Protein AF-A0AAN8TZ05-F1 (afdb_monomer)

InterPro domains:
  IPR000863 Sulfotransferase domain [PF00685] (558-808)
  IPR002495 Glycosyl transferase, family 8 [PF01501] (234-509)
  IPR027417 P-loop containing nucleoside triphosphate hydrolase [G3DSA:3.40.50.300] (530-812)
  IPR027417 P-loop containing nucleoside triphosphate hydrolase [SSF52540] (549-808)
  IPR029044 Nucleotide-diphospho-sugar transferases [G3DSA:3.90.550.10] (232-525)
  IPR029044 Nucleotide-diphospho-sugar transferases [SSF53448] (231-517)
  IPR029993 Plant galacturonosyltransferase GAUT [PTHR32116] (67-515)

Mean predicted aligned error: 19.18 Å

Radius of gyration: 34.7 Å; Cα contacts (8 Å, |Δi|>4): 1071; chains: 1; bounding box: 75×92×113 Å

Nearest PDB structures (foldseek):
  5mex-assembly1_A  TM=9.065E-01  e=2.320E-21  Arabidopsis thaliana
  8k9y-assembly2_B  TM=9.299E-01  e=1.042E-20  Arabidopsis thaliana
  4ifb-assembly2_A  TM=8.530E-01  e=5.461E-12  Homo sapiens
  6u4b-assembly1_A  TM=7.190E-01  e=4.127E-10  Klebsiella pneumoniae
  4cjb-assembly4_D  TM=6.394E-01  e=2.449E-04  Bacteroides ovatus

Secondary structure (DSSP, 8-state):
-----------------HHHHHHHHHHHHHHHHHHHHHHHHTT------------------------HHHHTT-TT-HHHHHHHHHHHHHHHHHHHHHTT-HHHHHHHHHHHHHHHHHHHHHHHHTSPPPHHHHHHHHHHHHHHHHHHHTT---HHHHHHHHHHHHHHHHHHHHHHHHHHHHHHHHHHHPPPHHHHHHHHHHHHHHHH-HHHHHHHHHHHT-GGGG-TTSEEEEEE-S-HHHHHHHHHHHHHH-S-GGGEEEEEEE-HHHHHHHHHHHHHS--TT-EEEEEEGGG-TT-STTT-HHHHHHHSHHHHHHHH-----TT--GGG--GGGG-HHHHGGG-HHHH-TT-SEEEEE-TTEEE-S--GGGGG---TT-SEEEEB-TTTTS--HHHHS-TTSHHHHTTS-TTPPPB-SSEEEEEHHHHHHHTHHHHHHHHHHHTTTS-S-SS-SHHHHHHHSTT-EEEEPGGGEE--TBT-S---HHHHHH-SEEE--BS--TTSSS---HHHHHHHHHHHHHHTTT-HHHHHHHHHHHHHHHHHHHTT--PPTT-EEEEE-TTSSHHHHHHHHHHHHHTTT--TTS-GGGTS-HHHHS-BHHHHHHH-TT----SSSEEEE-S-GGGS---TT-EEEEEE--HHHHHHHHHHHHHHHS-TTSPPPPHHHHHHHHHTT-STT--HHHHHHHHHHHHHH-TTTEEEEEHHHHHH-HHHHHHHHHHHTT-PPPHHHHHTTHHHHHHHHTSHHHHHHSHHHHT-EEE-SSSSEEEGGGG-S---SSGGGGTS-HHHHHHHHHHHHHHHSS-TTTS---S---STTHHHHHHHHHHHHTT--

pLDDT: mean 77.16, std 20.16, range [23.38, 98.62]

Foldseek 3Di:
DDDDDDDDDDDDDPDDPVVVVVVVVVVVVVVVVVVVVVVVVVPPPDDDDDDDDDDDDDDDDDDDQDFLVVLLVDPPALLVLLVVLLLLLVLLLVLCVVVVVVVLNVQSVVLSVLSVVQSVVCNQVSGTQDCVSRVVSNVSSVVSSVVSVVVPGDPVSSVVSVVVSVVVVVVVVLVVVLVVLVVLLVLLPDDDPVVVVLLVVLLVCLVPPVVLVVVLVVLVPDPLQQDQQAAAEEEQDLDLLLQLQALLLQLVAAPCQLRYEYEYEYAPSSQSSNSSQVSVDDSVNHHYHYHHPVVPPCPDVVNAVLNVLLPDPVNCCVQPPPDDDPPDRSNQNRCVLSDVSQVCVLCVCVVRVSHFKHKYAYSQKGFNHHPVVVSVDDLVLFFKEFAFDPVDPDHFLLVFWDCVDPVDVVPDDSRHTFTDPGIMMGGSVSCVVLVLSVQLRVVSVVCSVVRTGPTDPRNSVCRSRPPRYRHDDLQAEAECLLPDLPPDPVSVNSHRMYGNPHSNGLSGPPDHHLVVLSSCLSNLLRVLVPFPLRNLLRNLLSLLLSLCVVLVPDADALAEEEEEAPPLCVQLVLLLVLCLVCVVPDDLVGDVLLVAGSCVVADEQSLQCSVVSPCSYDPDSHHYYHAFLSSDRDHPRYAYEYEGEQVLSSLVLVLLLCQVVDDPPGDRQDSVNSLVCQLSQNDRNTVPLSSLVRLVVVCLSPVLRGHYHYLVVCVVDVLVVSQVVCVSSVRHDDPVCVVVCVSVSSCVCSDLVNSLPRPCQVANWDQDRSDRIDRNNSSRDPSDGPCSVVPDDPVSVVSSVVSNCVSVVDDPVPDDPDSPDPPPVVVVVVVVVVVVVVVPD

Structure (mmCIF, N/CA/C/O backbone):
data_AF-A0AAN8TZ05-F1
#
_entry.id   AF-A0AAN8TZ05-F1
#
loop_
_atom_site.group_PDB
_atom_site.id
_atom_site.type_symbol
_atom_site.label_atom_id
_atom_site.label_alt_id
_atom_site.label_comp_id
_atom_site.label_asym_id
_atom_site.label_entity_id
_atom_site.label_seq_id
_atom_site.pdbx_PDB_ins_code
_atom_site.Cartn_x
_atom_site.Cartn_y
_atom_site.Cartn_z
_atom_site.occupancy
_atom_site.B_iso_or_equiv
_atom_site.auth_seq_id
_atom_site.auth_comp_id
_atom_site.auth_asym_id
_atom_site.auth_atom_id
_atom_site.pdbx_PDB_model_num
ATOM 1 N N . MET A 1 1 ? 11.672 25.807 -67.836 1.00 31.64 1 MET A N 1
ATOM 2 C CA . MET A 1 1 ? 11.511 26.699 -69.010 1.00 31.64 1 MET A CA 1
ATOM 3 C C . MET A 1 1 ? 10.319 27.627 -68.791 1.00 31.64 1 MET A C 1
ATOM 5 O O . MET A 1 1 ? 9.314 27.183 -68.258 1.00 31.64 1 MET A O 1
ATOM 9 N N . ARG A 1 2 ? 10.462 28.908 -69.168 1.00 42.66 2 ARG A N 1
ATOM 10 C CA . ARG A 1 2 ? 9.422 29.961 -69.181 1.00 42.66 2 ARG A CA 1
ATOM 11 C C . ARG A 1 2 ? 8.162 29.544 -69.964 1.00 42.66 2 ARG A C 1
ATOM 13 O O . ARG A 1 2 ? 8.332 28.963 -71.031 1.00 42.66 2 ARG A O 1
ATOM 20 N N . ARG A 1 3 ? 6.973 30.024 -69.551 1.00 34.16 3 ARG A N 1
ATOM 21 C CA . ARG A 1 3 ? 6.063 30.919 -70.329 1.00 34.16 3 ARG A CA 1
ATOM 22 C C . ARG A 1 3 ? 4.687 31.117 -69.646 1.00 34.16 3 ARG A C 1
ATOM 24 O O . ARG A 1 3 ? 4.072 30.159 -69.203 1.00 34.16 3 ARG A O 1
ATOM 31 N N . ARG A 1 4 ? 4.219 32.378 -69.601 1.00 37.62 4 ARG A N 1
ATOM 32 C CA . ARG A 1 4 ? 2.791 32.802 -69.518 1.00 37.62 4 ARG A CA 1
ATOM 33 C C . ARG A 1 4 ? 2.147 32.608 -70.925 1.00 37.62 4 ARG A C 1
ATOM 35 O O . ARG A 1 4 ? 2.922 32.486 -71.868 1.00 37.62 4 ARG A O 1
ATOM 42 N N . ALA A 1 5 ? 0.839 32.608 -71.219 1.00 33.88 5 ALA A N 1
ATOM 43 C CA . ALA A 1 5 ? -0.391 33.068 -70.562 1.00 33.88 5 ALA A CA 1
ATOM 44 C C . ALA A 1 5 ? -1.654 32.387 -71.175 1.00 33.88 5 ALA A C 1
ATOM 46 O O . ALA A 1 5 ? -1.565 31.810 -72.253 1.00 33.88 5 ALA A O 1
ATOM 47 N N . ALA A 1 6 ? -2.778 32.537 -70.457 1.00 42.22 6 ALA A N 1
ATOM 48 C CA . ALA A 1 6 ? -4.209 32.650 -70.819 1.00 42.22 6 ALA A CA 1
ATOM 49 C C . ALA A 1 6 ? -4.778 32.051 -72.128 1.00 42.22 6 ALA A C 1
ATOM 51 O O . ALA A 1 6 ? -4.432 32.485 -73.218 1.00 42.22 6 ALA A O 1
ATOM 52 N N . ASP A 1 7 ? -5.764 31.150 -72.001 1.00 34.88 7 ASP A N 1
ATOM 53 C CA . ASP A 1 7 ? -7.202 31.441 -72.212 1.00 34.88 7 ASP A CA 1
ATOM 54 C C . ASP A 1 7 ? -8.031 30.140 -72.205 1.00 34.88 7 ASP A C 1
ATOM 56 O O . ASP A 1 7 ? -7.604 29.154 -72.791 1.00 34.88 7 ASP A O 1
ATOM 60 N N . TYR A 1 8 ? -9.196 30.128 -71.532 1.00 34.41 8 TYR A N 1
ATOM 61 C CA . TYR A 1 8 ? -10.500 29.643 -72.041 1.00 34.41 8 TYR A CA 1
ATOM 62 C C . TYR A 1 8 ? -11.571 29.484 -70.928 1.00 34.41 8 TYR A C 1
ATOM 64 O O . TYR A 1 8 ? -11.424 28.695 -70.001 1.00 34.41 8 TYR A O 1
ATOM 72 N N . ARG A 1 9 ? -12.721 30.144 -71.173 1.00 34.50 9 ARG A N 1
ATOM 73 C CA . ARG A 1 9 ? -14.110 29.906 -70.685 1.00 34.50 9 ARG A CA 1
ATOM 74 C C . ARG A 1 9 ? -14.595 30.546 -69.365 1.00 34.50 9 ARG A C 1
ATOM 76 O O . ARG A 1 9 ? -14.472 29.984 -68.291 1.00 34.50 9 ARG A O 1
ATOM 83 N N . ARG A 1 10 ? -15.279 31.689 -69.559 1.00 33.22 10 ARG A N 1
ATOM 84 C CA . ARG A 1 10 ? -16.636 32.130 -69.124 1.00 33.22 10 ARG A CA 1
ATOM 85 C C . ARG A 1 10 ? -17.240 31.686 -67.762 1.00 33.22 10 ARG A C 1
ATOM 87 O O . ARG A 1 10 ? -17.072 30.557 -67.325 1.00 33.22 10 ARG A O 1
ATOM 94 N N . PRO A 1 11 ? -18.054 32.566 -67.134 1.00 39.22 11 PRO A N 1
ATOM 95 C CA . PRO A 1 11 ? -18.350 32.550 -65.704 1.00 39.22 11 PRO A CA 1
ATOM 96 C C . PRO A 1 11 ? -19.543 31.653 -65.354 1.00 39.22 11 PRO A C 1
ATOM 98 O O . PRO A 1 11 ? -20.625 31.796 -65.923 1.00 39.22 11 PRO A O 1
ATOM 101 N N . VAL A 1 12 ? -19.392 30.787 -64.349 1.00 35.47 12 VAL A N 1
ATOM 102 C CA . VAL A 1 12 ? -20.530 30.103 -63.717 1.00 35.47 12 VAL A CA 1
ATOM 103 C C . VAL A 1 12 ? -20.820 30.773 -62.383 1.00 35.47 12 VAL A C 1
ATOM 105 O O . VAL A 1 12 ? -20.156 30.560 -61.372 1.00 35.47 12 VAL A O 1
ATOM 108 N N . ARG A 1 13 ? -21.859 31.601 -62.405 1.00 46.81 13 ARG A N 1
ATOM 109 C CA . ARG A 1 13 ? -22.532 32.178 -61.245 1.00 46.81 13 ARG A CA 1
ATOM 110 C C . ARG A 1 13 ? -23.122 31.031 -60.410 1.00 46.81 13 ARG A C 1
ATOM 112 O O . ARG A 1 13 ? -24.222 30.570 -60.701 1.00 46.81 13 ARG A O 1
ATOM 119 N N . ARG A 1 14 ? -22.419 30.535 -59.386 1.00 45.62 14 ARG A N 1
ATOM 120 C CA . ARG A 1 14 ? -23.025 29.615 -58.408 1.00 45.62 14 ARG A CA 1
ATOM 121 C C . ARG A 1 14 ? -23.833 30.429 -57.401 1.00 45.62 14 ARG A C 1
ATOM 123 O O . ARG A 1 14 ? -23.306 30.928 -56.414 1.00 45.62 14 ARG A O 1
ATOM 130 N N . ARG A 1 15 ? -25.129 30.575 -57.694 1.00 49.38 15 ARG A N 1
ATOM 131 C CA . ARG A 1 15 ? -26.162 30.879 -56.695 1.00 49.38 15 ARG A CA 1
ATOM 132 C C . ARG A 1 15 ? -26.029 29.846 -55.573 1.00 49.38 15 ARG A C 1
ATOM 134 O O . ARG A 1 15 ? -26.283 28.667 -55.808 1.00 49.38 15 ARG A O 1
ATOM 141 N N . LEU A 1 16 ? -25.617 30.278 -54.383 1.00 51.56 16 LEU A N 1
ATOM 142 C CA . LEU A 1 16 ? -25.815 29.497 -53.164 1.00 51.56 16 LEU A CA 1
ATOM 143 C C . LEU A 1 16 ? -27.318 29.228 -53.037 1.00 51.56 16 LEU A C 1
ATOM 145 O O . LEU A 1 16 ? -28.124 30.158 -53.093 1.00 51.56 16 LEU A O 1
ATOM 149 N N . SER A 1 17 ? -27.676 27.946 -52.968 1.00 57.03 17 SER A N 1
ATOM 150 C CA . SER A 1 17 ? -29.055 27.477 -52.836 1.00 57.03 17 SER A CA 1
ATOM 151 C C . SER A 1 17 ? -29.717 28.151 -51.634 1.00 57.03 17 SER A C 1
ATOM 153 O O . SER A 1 17 ? -29.101 28.235 -50.571 1.00 57.03 17 SER A O 1
ATOM 155 N N . CYS A 1 18 ? -30.960 28.619 -51.788 1.00 57.53 18 CYS A N 1
ATOM 156 C CA . CYS A 1 18 ? -31.731 29.277 -50.727 1.00 57.53 18 CYS A CA 1
ATOM 157 C C . CYS A 1 18 ? -31.752 28.469 -49.419 1.00 57.53 18 CYS A C 1
ATOM 159 O O . CYS A 1 18 ? -31.778 29.061 -48.349 1.00 57.53 18 CYS A O 1
ATOM 161 N N . TRP A 1 19 ? -31.627 27.142 -49.495 1.00 60.59 19 TRP A N 1
ATOM 162 C CA . TRP A 1 19 ? -31.527 26.260 -48.331 1.00 60.59 19 TRP A CA 1
ATOM 163 C C . TRP A 1 19 ? -30.309 26.518 -47.436 1.00 60.59 19 TRP A C 1
ATOM 165 O O . TRP A 1 19 ? -30.412 26.374 -46.224 1.00 60.59 19 TRP A O 1
ATOM 175 N N . ILE A 1 20 ? -29.170 26.935 -47.998 1.00 70.00 20 ILE A N 1
ATOM 176 C CA . ILE A 1 20 ? -27.960 27.243 -47.217 1.00 70.00 20 ILE A CA 1
ATOM 177 C C . ILE A 1 20 ? -28.150 28.556 -46.448 1.00 70.00 20 ILE A C 1
ATOM 179 O O . ILE A 1 20 ? -27.750 28.658 -45.291 1.00 70.00 20 ILE A O 1
ATOM 183 N N . TRP A 1 21 ? -28.832 29.531 -47.056 1.00 67.94 21 TRP A N 1
ATOM 184 C CA . TRP A 1 21 ? -29.232 30.762 -46.372 1.00 67.94 21 TRP A CA 1
ATOM 185 C C . TRP A 1 21 ? -30.310 30.510 -45.316 1.00 67.94 21 TRP A C 1
ATOM 187 O O . TRP A 1 21 ? -30.248 31.104 -44.245 1.00 67.94 21 TRP A O 1
ATOM 197 N N . SER A 1 22 ? -31.244 29.587 -45.562 1.00 69.62 22 SER A N 1
ATOM 198 C CA . SER A 1 22 ? -32.213 29.152 -44.551 1.00 69.62 22 SER A CA 1
ATOM 199 C C . SER A 1 22 ? -31.534 28.455 -43.370 1.00 69.62 22 SER A C 1
ATOM 201 O O . SER A 1 22 ? -31.873 28.747 -42.231 1.00 69.62 22 SER A O 1
ATOM 203 N N . LEU A 1 23 ? -30.538 27.597 -43.613 1.00 74.06 23 LEU A N 1
ATOM 204 C CA . LEU A 1 23 ? -29.766 26.931 -42.558 1.00 74.06 23 LEU A CA 1
ATOM 205 C C . LEU A 1 23 ? -28.960 27.925 -41.718 1.00 74.06 23 LEU A C 1
ATOM 207 O O . LEU A 1 23 ? -29.026 27.876 -40.494 1.00 74.06 23 LEU A O 1
ATOM 211 N N . LEU A 1 24 ? -28.256 28.864 -42.358 1.00 74.12 24 LEU A N 1
ATOM 212 C CA . LEU A 1 24 ? -27.539 29.931 -41.651 1.00 74.12 24 LEU A CA 1
ATOM 213 C C . LEU A 1 24 ? -28.496 30.831 -40.858 1.00 74.12 24 LEU A C 1
ATOM 215 O O . LEU A 1 24 ? -28.198 31.184 -39.721 1.00 74.12 24 LEU A O 1
ATOM 219 N N . GLY A 1 25 ? -29.672 31.134 -41.416 1.00 78.44 25 GLY A N 1
ATOM 220 C CA . GLY A 1 25 ? -30.727 31.865 -40.717 1.00 78.44 25 GLY A CA 1
ATOM 221 C C . GLY A 1 25 ? -31.237 31.124 -39.480 1.00 78.44 25 GLY A C 1
ATOM 222 O O . GLY A 1 25 ? -31.348 31.727 -38.418 1.00 78.44 25 GLY A O 1
ATOM 223 N N . ILE A 1 26 ? -31.479 29.813 -39.579 1.00 80.19 26 ILE A N 1
ATOM 224 C CA . ILE A 1 26 ? -31.915 28.987 -38.442 1.00 80.19 26 ILE A CA 1
ATOM 225 C C . ILE A 1 26 ? -30.834 28.945 -37.358 1.00 80.19 26 ILE A C 1
ATOM 227 O O . ILE A 1 26 ? -31.154 29.142 -36.190 1.00 80.19 26 ILE A O 1
ATOM 231 N N . PHE A 1 27 ? -29.560 28.761 -37.719 1.00 79.19 27 PHE A N 1
ATOM 232 C CA . PHE A 1 27 ? -28.466 28.769 -36.741 1.00 79.19 27 PHE A CA 1
ATOM 233 C C . PHE A 1 27 ? -28.314 30.124 -36.041 1.00 79.19 27 PHE A C 1
ATOM 235 O O . PHE A 1 27 ? -28.113 30.156 -34.828 1.00 79.19 27 PHE A O 1
ATOM 242 N N . SER A 1 28 ? -28.476 31.239 -36.760 1.00 75.88 28 SER A N 1
ATOM 243 C CA . SER A 1 28 ? -28.490 32.569 -36.139 1.00 75.88 28 SER A CA 1
ATOM 244 C C . SER A 1 28 ? -29.697 32.781 -35.226 1.00 75.88 28 SER A C 1
ATOM 246 O O . SER A 1 28 ? -29.536 33.369 -34.161 1.00 75.88 28 SER A O 1
ATOM 248 N N . ILE A 1 29 ? -30.883 32.283 -35.590 1.00 82.56 29 ILE A N 1
ATOM 249 C CA . ILE A 1 29 ? -32.081 32.390 -34.746 1.00 82.56 29 ILE A CA 1
ATOM 250 C C . ILE A 1 29 ? -31.927 31.539 -33.484 1.00 82.56 29 ILE A C 1
ATOM 252 O O . ILE A 1 29 ? -32.200 32.029 -32.397 1.00 82.56 29 ILE A O 1
ATOM 256 N N . VAL A 1 30 ? -31.438 30.301 -33.594 1.00 82.75 30 VAL A N 1
ATOM 257 C CA . VAL A 1 30 ? -31.199 29.430 -32.429 1.00 82.75 30 VAL A CA 1
ATOM 258 C C . VAL A 1 30 ? -30.122 30.022 -31.519 1.00 82.75 30 VAL A C 1
ATOM 260 O O . VAL A 1 30 ? -30.306 30.049 -30.306 1.00 82.75 30 VAL A O 1
ATOM 263 N N . GLY A 1 31 ? -29.040 30.563 -32.088 1.00 81.81 31 GLY A N 1
ATOM 264 C CA . GLY A 1 31 ? -28.016 31.273 -31.322 1.00 81.81 31 GLY A CA 1
ATOM 265 C C . GLY A 1 31 ? -28.569 32.505 -30.604 1.00 81.81 31 GLY A C 1
ATOM 266 O O . GLY A 1 31 ? -28.251 32.726 -29.440 1.00 81.81 31 GLY A O 1
ATOM 267 N N . PHE A 1 32 ? -29.451 33.267 -31.257 1.00 79.25 32 PHE A N 1
ATOM 268 C CA . PHE A 1 32 ? -30.102 34.426 -30.648 1.00 79.25 32 PHE A CA 1
ATOM 269 C C . PHE A 1 32 ? -31.108 34.026 -29.563 1.00 79.25 32 PHE A C 1
ATOM 271 O O . PHE A 1 32 ? -31.142 34.656 -28.516 1.00 79.25 32 PHE A O 1
ATOM 278 N N . VAL A 1 33 ? -31.877 32.951 -29.755 1.00 80.62 33 VAL A N 1
ATOM 279 C CA . VAL A 1 33 ? -32.790 32.425 -28.727 1.00 80.62 33 VAL A CA 1
ATOM 280 C C . VAL A 1 33 ? -32.008 31.922 -27.517 1.00 80.62 33 VAL A C 1
ATOM 282 O O . VAL A 1 33 ? -32.386 32.235 -26.397 1.00 80.62 33 VAL A O 1
ATOM 285 N N . LEU A 1 34 ? -30.893 31.213 -27.713 1.00 71.38 34 LEU A N 1
ATOM 286 C CA . LEU A 1 34 ? -30.032 30.779 -26.609 1.00 71.38 34 LEU A CA 1
ATOM 287 C C . LEU A 1 34 ? -29.387 31.964 -25.887 1.00 71.38 34 LEU A C 1
ATOM 289 O O . LEU A 1 34 ? -29.333 31.967 -24.662 1.00 71.38 34 LEU A O 1
ATOM 293 N N . PHE A 1 35 ? -28.959 32.989 -26.626 1.00 73.94 35 PHE A N 1
ATOM 294 C CA . PHE A 1 35 ? -28.438 34.223 -26.043 1.00 73.94 35 PHE A CA 1
ATOM 295 C C . PHE A 1 35 ? -29.509 34.962 -25.232 1.00 73.94 35 PHE A C 1
ATOM 297 O O . PHE A 1 35 ? -29.242 35.365 -24.108 1.00 73.94 35 PHE A O 1
ATOM 304 N N . VAL A 1 36 ? -30.733 35.083 -25.754 1.00 72.69 36 VAL A N 1
ATOM 305 C CA . VAL A 1 36 ? -31.856 35.730 -25.062 1.00 72.69 36 VAL A CA 1
ATOM 306 C C . VAL A 1 36 ? -32.304 34.921 -23.846 1.00 72.69 36 VAL A C 1
ATOM 308 O O . VAL A 1 36 ? -32.552 35.521 -22.813 1.00 72.69 36 VAL A O 1
ATOM 311 N N . VAL A 1 37 ? -32.360 33.587 -23.917 1.00 69.25 37 VAL A N 1
ATOM 312 C CA . VAL A 1 37 ? -32.698 32.729 -22.764 1.00 69.25 37 VAL A CA 1
ATOM 313 C C . VAL A 1 37 ? -31.622 32.812 -21.685 1.00 69.25 37 VAL A C 1
ATOM 315 O O . VAL A 1 37 ? -31.957 32.888 -20.508 1.00 69.25 37 VAL A O 1
ATOM 318 N N . HIS A 1 38 ? -30.344 32.859 -22.068 1.00 55.91 38 HIS A N 1
ATOM 319 C CA . HIS A 1 38 ? -29.251 33.033 -21.114 1.00 55.91 38 HIS A CA 1
ATOM 320 C C . HIS A 1 38 ? -29.306 34.417 -20.450 1.00 55.91 38 HIS A C 1
ATOM 322 O O . HIS A 1 38 ? -29.235 34.510 -19.232 1.00 55.91 38 HIS A O 1
ATOM 328 N N . HIS A 1 39 ? -29.559 35.478 -21.223 1.00 50.44 39 HIS A N 1
ATOM 329 C CA . HIS A 1 39 ? -29.658 36.837 -20.685 1.00 50.44 39 HIS A CA 1
ATOM 330 C C . HIS A 1 39 ? -30.964 37.132 -19.930 1.00 50.44 39 HIS A C 1
ATOM 332 O O . HIS A 1 39 ? -30.978 38.033 -19.095 1.00 50.44 39 HIS A O 1
ATOM 338 N N . HIS A 1 40 ? -32.053 36.401 -20.200 1.00 45.44 40 HIS A N 1
ATOM 339 C CA . HIS A 1 40 ? -33.299 36.501 -19.431 1.00 45.44 40 HIS A CA 1
ATOM 340 C C . HIS A 1 40 ? -33.264 35.707 -18.121 1.00 45.44 40 HIS A C 1
ATOM 342 O O . HIS A 1 40 ? -34.098 35.977 -17.263 1.00 45.44 40 HIS A O 1
ATOM 348 N N . HIS A 1 41 ? -32.325 34.770 -17.943 1.00 43.91 41 HIS A N 1
ATOM 349 C CA . HIS A 1 41 ? -32.127 34.086 -16.660 1.00 43.91 41 HIS A CA 1
ATOM 350 C C . HIS A 1 41 ? -31.289 34.903 -15.664 1.00 43.91 41 HIS A C 1
ATOM 352 O O . HIS A 1 41 ? -31.472 34.740 -14.466 1.00 43.91 41 HIS A O 1
ATOM 358 N N . ASP A 1 42 ? -30.458 35.835 -16.140 1.00 41.12 42 ASP A N 1
ATOM 359 C CA . ASP A 1 42 ? -29.617 36.699 -15.291 1.00 41.12 42 ASP A CA 1
ATOM 360 C C . ASP A 1 42 ? -30.300 38.024 -14.869 1.00 41.12 42 ASP A C 1
ATOM 362 O O . ASP A 1 42 ? -29.663 38.889 -14.268 1.00 41.12 42 ASP A O 1
ATOM 366 N N . HIS A 1 43 ? -31.591 38.220 -15.180 1.00 34.75 43 HIS A N 1
ATOM 367 C CA . HIS A 1 43 ? -32.318 39.472 -14.899 1.00 34.75 43 HIS A CA 1
ATOM 368 C C . HIS A 1 43 ? -33.602 39.336 -14.058 1.00 34.75 43 HIS A C 1
ATOM 370 O O . HIS A 1 43 ? -34.322 40.323 -13.905 1.00 34.75 43 HIS A O 1
ATOM 376 N N . GLU A 1 44 ? -33.853 38.181 -13.434 1.00 30.92 44 GLU A N 1
ATOM 377 C CA . GLU A 1 44 ? -34.827 38.047 -12.333 1.00 30.92 44 GLU A CA 1
ATOM 378 C C . GLU A 1 44 ? -34.120 37.950 -10.968 1.00 30.92 44 GLU A C 1
ATOM 380 O O . GLU A 1 44 ? -34.359 37.036 -10.192 1.00 30.92 44 GLU A O 1
ATOM 385 N N . ASP A 1 45 ? -33.273 38.932 -10.650 1.00 29.22 45 ASP A N 1
ATOM 386 C CA . ASP A 1 45 ? -32.990 39.291 -9.255 1.00 29.22 45 ASP A CA 1
ATOM 387 C C . ASP A 1 45 ? -33.653 40.645 -8.990 1.00 29.22 45 ASP A C 1
ATOM 389 O O . ASP A 1 45 ? -33.143 41.722 -9.319 1.00 29.22 45 ASP A O 1
ATOM 393 N N . HIS A 1 46 ? -34.872 40.572 -8.458 1.00 28.92 46 HIS A N 1
ATOM 394 C CA . HIS A 1 46 ? -35.642 41.730 -8.039 1.00 28.92 46 HIS A CA 1
ATOM 395 C C . HIS A 1 46 ? -34.963 42.434 -6.859 1.00 28.92 46 HIS A C 1
ATOM 397 O O . HIS A 1 46 ? -34.774 41.879 -5.780 1.00 28.92 46 HIS A O 1
ATOM 403 N N . VAL A 1 47 ? -34.659 43.710 -7.082 1.00 28.19 47 VAL A N 1
ATOM 404 C CA . VAL A 1 47 ? -34.383 44.717 -6.059 1.00 28.19 47 VAL A CA 1
ATOM 405 C C . VAL A 1 47 ? -35.668 44.999 -5.273 1.00 28.19 47 VAL A C 1
ATOM 407 O O . VAL A 1 47 ? -36.626 45.511 -5.850 1.00 28.19 47 VAL A O 1
ATOM 410 N N . GLU A 1 48 ? -35.658 44.783 -3.957 1.00 26.50 48 GLU A N 1
ATOM 411 C CA . GLU A 1 48 ? -36.529 45.503 -3.019 1.00 26.50 48 GLU A CA 1
ATOM 412 C C . GLU A 1 48 ? -35.689 46.201 -1.940 1.00 26.50 48 GLU A C 1
ATOM 414 O O . GLU A 1 48 ? -34.791 45.630 -1.322 1.00 26.50 48 GLU A O 1
ATOM 419 N N . GLN A 1 49 ? -35.978 47.490 -1.759 1.00 24.06 49 GLN A N 1
ATOM 420 C CA . GLN A 1 49 ? -35.481 48.363 -0.695 1.00 24.06 49 GLN A CA 1
ATOM 421 C C . GLN A 1 49 ? -36.478 48.364 0.499 1.00 24.06 49 GLN A C 1
ATOM 423 O O . GLN A 1 49 ? -37.547 47.770 0.402 1.00 24.06 49 GLN A O 1
ATOM 428 N N . PRO A 1 50 ? -36.145 48.981 1.652 1.00 37.94 50 PRO A N 1
ATOM 429 C CA . PRO A 1 50 ? -36.251 48.382 2.981 1.00 37.94 50 PRO A CA 1
ATOM 430 C C . PRO A 1 50 ? -37.602 48.607 3.677 1.00 37.94 50 PRO A C 1
ATOM 432 O O . PRO A 1 50 ? -38.130 49.718 3.662 1.00 37.94 50 PRO A O 1
ATOM 435 N N . ILE A 1 51 ? -38.091 47.602 4.415 1.00 23.38 51 ILE A N 1
ATOM 436 C CA . ILE A 1 51 ? -39.105 47.779 5.466 1.00 23.38 51 ILE A CA 1
ATOM 437 C C . ILE A 1 51 ? -38.685 47.008 6.725 1.00 23.38 51 ILE A C 1
ATOM 439 O O . ILE A 1 51 ? -38.330 45.835 6.695 1.00 23.38 51 ILE A O 1
ATOM 443 N N . SER A 1 52 ? -38.693 47.746 7.831 1.00 30.22 52 SER A N 1
ATOM 444 C CA . SER A 1 52 ? -38.519 47.316 9.217 1.00 30.22 52 SER A CA 1
ATOM 445 C C . SER A 1 52 ? -39.639 46.375 9.670 1.00 30.22 52 SER A C 1
ATOM 447 O O . SER A 1 52 ? -40.783 46.805 9.636 1.00 30.22 52 SER A O 1
ATOM 449 N N . GLU A 1 53 ? -39.310 45.210 10.237 1.00 23.62 53 GLU A N 1
ATOM 450 C CA . GLU A 1 53 ? -40.110 44.451 11.229 1.00 23.62 53 GLU A CA 1
ATOM 451 C C . GLU A 1 53 ? -39.224 43.290 11.739 1.00 23.62 53 GLU A C 1
ATOM 453 O O . GLU A 1 53 ? -38.720 42.493 10.960 1.00 23.62 53 GLU A O 1
ATOM 458 N N . ARG A 1 54 ? -38.673 43.326 12.956 1.00 26.86 54 ARG A N 1
ATOM 459 C CA . ARG A 1 54 ? -39.260 42.905 14.241 1.00 26.86 54 ARG A CA 1
ATOM 460 C C . ARG A 1 54 ? -39.779 41.448 14.244 1.00 26.86 54 ARG A C 1
ATOM 462 O O . ARG A 1 54 ? -40.771 41.138 13.610 1.00 26.86 54 ARG A O 1
ATOM 469 N N . GLU A 1 55 ? -39.113 40.640 15.080 1.00 27.44 55 GLU A N 1
ATOM 470 C CA . GLU A 1 55 ? -39.523 39.354 15.688 1.00 27.44 55 GLU A CA 1
ATOM 471 C C . GLU A 1 55 ? -39.394 38.023 14.902 1.00 27.44 55 GLU A C 1
ATOM 473 O O . GLU A 1 55 ? -40.279 37.572 14.191 1.00 27.44 55 GLU A O 1
ATOM 478 N N . SER A 1 56 ? -38.286 37.328 15.210 1.00 36.25 56 SER A N 1
ATOM 479 C CA . SER A 1 56 ? -38.165 35.894 15.546 1.00 36.25 56 SER A CA 1
ATOM 480 C C . SER A 1 56 ? -38.848 34.826 14.674 1.00 36.25 56 SER A C 1
ATOM 482 O O . SER A 1 56 ? -40.048 34.588 14.799 1.00 36.25 56 SER A O 1
ATOM 484 N N . ARG A 1 57 ? -38.025 33.990 14.021 1.00 26.03 57 ARG A N 1
ATOM 485 C CA . ARG A 1 57 ? -38.179 32.520 14.032 1.00 26.03 57 ARG A CA 1
ATOM 486 C C . ARG A 1 57 ? -36.862 31.817 13.676 1.00 26.03 57 ARG A C 1
ATOM 488 O O . ARG A 1 57 ? -36.239 32.119 12.669 1.00 26.03 57 ARG A O 1
ATOM 495 N N . ASN A 1 58 ? -36.455 30.907 14.561 1.00 34.91 58 ASN A N 1
ATOM 496 C CA . ASN A 1 58 ? -35.282 30.040 14.467 1.00 34.91 58 ASN A CA 1
ATOM 497 C C . ASN A 1 58 ? -35.363 29.101 13.254 1.00 34.91 58 ASN A C 1
ATOM 499 O O . ASN A 1 58 ? -36.241 28.242 13.225 1.00 34.91 58 ASN A O 1
ATOM 503 N N . GLU A 1 59 ? -34.375 29.155 12.362 1.00 27.45 59 GLU A N 1
ATOM 504 C CA . GLU A 1 59 ? -33.982 28.011 11.533 1.00 27.45 59 GLU A CA 1
ATOM 505 C C . GLU A 1 59 ? -32.496 27.716 11.783 1.00 27.45 59 GLU A C 1
ATOM 507 O O . GLU A 1 59 ? -31.606 28.487 11.431 1.00 27.45 59 GLU A O 1
ATOM 512 N N . GLN A 1 60 ? -32.234 26.609 12.483 1.00 28.50 60 GLN A N 1
ATOM 513 C CA . GLN A 1 60 ? -30.892 26.094 12.744 1.00 28.50 60 GLN A CA 1
ATOM 514 C C . GLN A 1 60 ? -30.322 25.484 11.459 1.00 28.50 60 GLN A C 1
ATOM 516 O O . GLN A 1 60 ? -30.674 24.367 11.079 1.00 28.50 60 GLN A O 1
ATOM 521 N N . VAL A 1 61 ? -29.407 26.202 10.812 1.00 29.62 61 VAL A N 1
ATOM 522 C CA . VAL A 1 61 ? -28.541 25.651 9.765 1.00 29.62 61 VAL A CA 1
ATOM 523 C C . VAL A 1 61 ? -27.520 24.722 10.427 1.00 29.62 61 VAL A C 1
ATOM 525 O O . VAL A 1 61 ? -26.729 25.138 11.273 1.00 29.62 61 VAL A O 1
ATOM 528 N N . VAL A 1 62 ? -27.554 23.441 10.065 1.00 28.25 62 VAL A N 1
ATOM 529 C CA . VAL A 1 62 ? -26.588 22.433 10.519 1.00 28.25 62 VAL A CA 1
ATOM 530 C C . VAL A 1 62 ? -25.243 22.709 9.842 1.00 28.25 62 VAL A C 1
ATOM 532 O O . VAL A 1 62 ? -25.077 22.446 8.654 1.00 28.25 62 VAL A O 1
ATOM 535 N N . HIS A 1 63 ? -24.281 23.253 10.588 1.00 36.09 63 HIS A N 1
ATOM 536 C CA . HIS A 1 63 ? -22.905 23.422 10.120 1.00 36.09 63 HIS A CA 1
ATOM 537 C C . HIS A 1 63 ? -22.180 22.065 10.050 1.00 36.09 63 HIS A C 1
ATOM 539 O O . HIS A 1 63 ? -22.026 21.379 11.063 1.00 36.09 63 HIS A O 1
ATOM 545 N N . GLU A 1 64 ? -21.704 21.687 8.858 1.00 37.56 64 GLU A N 1
ATOM 546 C CA . GLU A 1 64 ? -20.690 20.640 8.680 1.00 37.56 64 GLU A CA 1
ATOM 547 C C . GLU A 1 64 ? -19.448 20.974 9.525 1.00 37.56 64 GLU A C 1
ATOM 549 O O . GLU A 1 64 ? -18.925 22.089 9.473 1.00 37.56 64 GLU A O 1
ATOM 554 N N . ARG A 1 65 ? -18.976 20.014 10.332 1.00 44.03 65 ARG A N 1
ATOM 555 C CA . ARG A 1 65 ? -17.777 20.183 11.165 1.00 44.03 65 ARG A CA 1
ATOM 556 C C . ARG A 1 65 ? -16.536 20.213 10.274 1.00 44.03 65 ARG A C 1
ATOM 558 O O . ARG A 1 65 ? -16.156 19.187 9.718 1.00 44.03 65 ARG A O 1
ATOM 565 N N . MET A 1 66 ? -15.910 21.379 10.162 1.00 45.31 66 MET A N 1
ATOM 566 C CA . MET A 1 66 ? -14.620 21.564 9.497 1.00 45.31 66 MET A CA 1
ATOM 567 C C . MET A 1 66 ? -13.497 21.543 10.541 1.00 45.31 66 MET A C 1
ATOM 569 O O . MET A 1 66 ? -13.586 22.252 11.539 1.00 45.31 66 MET A O 1
ATOM 573 N N . ASN A 1 67 ? -12.427 20.778 10.302 1.00 52.16 67 ASN A N 1
ATOM 574 C CA . ASN A 1 67 ? -11.171 20.920 11.059 1.00 52.16 67 ASN A CA 1
ATOM 575 C C . ASN A 1 67 ? -10.597 22.332 10.823 1.00 52.16 67 ASN A C 1
ATOM 577 O O . ASN A 1 67 ? -10.792 22.871 9.735 1.00 52.16 67 ASN A O 1
ATOM 581 N N . LEU A 1 68 ? -9.837 22.916 11.762 1.00 49.91 68 LEU A N 1
ATOM 582 C CA . LEU A 1 68 ? -9.245 24.262 11.622 1.00 49.91 68 LEU A CA 1
ATOM 583 C C . LEU A 1 68 ? -8.542 24.485 10.266 1.00 49.91 68 LEU A C 1
ATOM 585 O O . LEU A 1 68 ? -8.635 25.561 9.685 1.00 49.91 68 LEU A O 1
ATOM 589 N N . THR A 1 69 ? -7.887 23.459 9.717 1.00 54.91 69 THR A N 1
ATOM 590 C CA . THR A 1 69 ? -7.235 23.535 8.395 1.00 54.91 69 THR A CA 1
ATOM 591 C C . THR A 1 69 ? -8.244 23.724 7.255 1.00 54.91 69 THR A C 1
ATOM 593 O O . THR A 1 69 ? -7.986 24.468 6.314 1.00 54.91 69 THR A O 1
ATOM 596 N N . GLN A 1 70 ? -9.401 23.066 7.331 1.00 54.84 70 GLN A N 1
ATOM 597 C CA . GLN A 1 70 ? -10.518 23.243 6.396 1.00 54.84 70 GLN A CA 1
ATOM 598 C C . GLN A 1 70 ? -11.269 24.552 6.662 1.00 54.84 70 GLN A C 1
ATOM 600 O O . GLN A 1 70 ? -11.676 25.222 5.717 1.00 54.84 70 GLN A O 1
ATOM 605 N N . GLU A 1 71 ? -11.389 24.955 7.929 1.00 65.19 71 GLU A N 1
ATOM 606 C CA . GLU A 1 71 ? -11.944 26.248 8.330 1.00 65.19 71 GLU A CA 1
ATOM 607 C C . GLU A 1 71 ? -11.140 27.391 7.695 1.00 65.19 71 GLU A C 1
ATOM 609 O O . GLU A 1 71 ? -11.707 28.256 7.040 1.00 65.19 71 GLU A O 1
ATOM 614 N N . MET A 1 72 ? -9.805 27.326 7.759 1.00 64.19 72 MET A N 1
ATOM 615 C CA . MET A 1 72 ? -8.907 28.297 7.125 1.00 64.19 72 MET A CA 1
ATOM 616 C C . MET A 1 72 ? -9.016 28.345 5.590 1.00 64.19 72 MET A C 1
ATOM 618 O O . MET A 1 72 ? -8.637 29.349 4.990 1.00 64.19 72 MET A O 1
ATOM 622 N N . LEU A 1 73 ? -9.531 27.292 4.946 1.00 61.09 73 LEU A N 1
ATOM 623 C CA . LEU A 1 73 ? -9.799 27.261 3.502 1.00 61.09 73 LEU A CA 1
ATOM 624 C C . LEU A 1 73 ? -11.203 27.788 3.158 1.00 61.09 73 LEU A C 1
ATOM 626 O O . LEU A 1 73 ? -11.423 28.258 2.040 1.00 61.09 73 LEU A O 1
ATOM 630 N N . SER A 1 74 ? -12.141 27.754 4.108 1.00 69.50 74 SER A N 1
ATOM 631 C CA . SER A 1 74 ? -13.507 28.242 3.925 1.00 69.50 74 SER A CA 1
ATOM 632 C C . SER A 1 74 ? -13.557 29.767 3.885 1.00 69.50 74 SER A C 1
ATOM 634 O O . SER A 1 74 ? -12.984 30.453 4.728 1.00 69.50 74 SER A O 1
ATOM 636 N N . VAL A 1 75 ? -14.267 30.316 2.898 1.00 64.25 75 VAL A N 1
ATOM 637 C CA . VAL A 1 75 ? -14.414 31.771 2.707 1.00 64.25 75 VAL A CA 1
ATOM 638 C C . VAL A 1 75 ? -15.209 32.418 3.849 1.00 64.25 75 VAL A C 1
ATOM 640 O O . VAL A 1 75 ? -14.960 33.568 4.189 1.00 64.25 75 VAL A O 1
ATOM 643 N N . ASN A 1 76 ? -16.109 31.663 4.486 1.00 70.38 76 ASN A N 1
ATOM 644 C CA . ASN A 1 76 ? -17.032 32.174 5.505 1.00 70.38 76 ASN A CA 1
ATOM 645 C C . ASN A 1 76 ? -16.586 31.852 6.945 1.00 70.38 76 ASN A C 1
ATOM 647 O O . ASN A 1 76 ? -17.380 31.973 7.874 1.00 70.38 76 ASN A O 1
ATOM 651 N N . SER A 1 77 ? -15.345 31.397 7.143 1.00 83.38 77 SER A N 1
ATOM 652 C CA . SER A 1 77 ? -14.825 31.038 8.467 1.00 83.38 77 SER A CA 1
ATOM 653 C C . SER A 1 77 ? -14.295 32.251 9.232 1.00 83.38 77 SER A C 1
ATOM 655 O O . SER A 1 77 ? -13.469 33.022 8.732 1.00 83.38 77 SER A O 1
ATOM 657 N N . TYR A 1 78 ? -14.677 32.348 10.507 1.00 85.12 78 TYR A N 1
ATOM 658 C CA . TYR A 1 78 ? -14.106 33.328 11.426 1.00 85.12 78 TYR A CA 1
ATOM 659 C C . TYR A 1 78 ? -12.626 33.053 11.728 1.00 85.12 78 TYR A C 1
ATOM 661 O O . TYR A 1 78 ? -11.858 34.004 11.878 1.00 85.12 78 TYR A O 1
ATOM 669 N N . ALA A 1 79 ? -12.181 31.790 11.756 1.00 83.25 79 ALA A N 1
ATOM 670 C CA . ALA A 1 79 ? -10.762 31.458 11.904 1.00 83.25 79 ALA A CA 1
ATOM 671 C C . ALA A 1 79 ? -9.912 32.004 10.752 1.00 83.25 79 ALA A C 1
ATOM 673 O O . ALA A 1 79 ? -8.856 32.598 10.993 1.00 83.25 79 ALA A O 1
ATOM 674 N N . ARG A 1 80 ? -10.395 31.878 9.509 1.00 82.56 80 ARG A N 1
ATOM 675 C CA . ARG A 1 80 ? -9.742 32.488 8.345 1.00 82.56 80 ARG A CA 1
ATOM 676 C C . ARG A 1 80 ? -9.676 34.009 8.480 1.00 82.56 80 ARG A C 1
ATOM 678 O O . ARG A 1 80 ? -8.594 34.584 8.358 1.00 82.56 80 ARG A O 1
ATOM 685 N N . GLN A 1 81 ? -10.799 34.651 8.801 1.00 85.00 81 GLN A N 1
ATOM 686 C CA . GLN A 1 81 ? -10.872 36.106 8.953 1.00 85.00 81 GLN A CA 1
ATOM 687 C C . GLN A 1 81 ? -9.909 36.627 10.033 1.00 85.00 81 GLN A C 1
ATOM 689 O O . GLN A 1 81 ? -9.185 37.600 9.814 1.00 85.00 81 GLN A O 1
ATOM 694 N N . ILE A 1 82 ? -9.847 35.959 11.188 1.00 87.56 82 ILE A N 1
ATOM 695 C CA . ILE A 1 82 ? -8.929 36.308 12.280 1.00 87.56 82 ILE A CA 1
ATOM 696 C C . ILE A 1 82 ? -7.468 36.155 11.835 1.00 87.56 82 ILE A C 1
ATOM 698 O O . ILE A 1 82 ? -6.640 37.016 12.150 1.00 87.56 82 ILE A O 1
ATOM 702 N N . ALA A 1 83 ? -7.131 35.092 11.100 1.00 83.81 83 ALA A N 1
ATOM 703 C CA . ALA A 1 83 ? -5.778 34.862 10.595 1.00 83.81 83 ALA A CA 1
ATOM 704 C C . ALA A 1 83 ? -5.348 35.920 9.558 1.00 83.81 83 ALA A C 1
ATOM 706 O O . ALA A 1 83 ? -4.229 36.443 9.633 1.00 83.81 83 ALA A O 1
ATOM 707 N N . GLU A 1 84 ? -6.239 36.285 8.634 1.00 83.44 84 GLU A N 1
ATOM 708 C CA . GLU A 1 84 ? -6.000 37.325 7.627 1.00 83.44 84 GLU A CA 1
ATOM 709 C C . GLU A 1 84 ? -5.804 38.701 8.286 1.00 83.44 84 GLU A C 1
ATOM 711 O O . GLU A 1 84 ? -4.792 39.368 8.047 1.00 83.44 84 GLU A O 1
ATOM 716 N N . GLN A 1 85 ? -6.689 39.094 9.210 1.00 85.94 85 GLN A N 1
ATOM 717 C CA . GLN A 1 85 ? -6.553 40.357 9.947 1.00 85.94 85 GLN A CA 1
ATOM 718 C C . GLN A 1 85 ? -5.304 40.389 10.833 1.00 85.94 85 GLN A C 1
ATOM 720 O O . GLN A 1 85 ? -4.630 41.415 10.924 1.00 85.94 85 GLN A O 1
ATOM 725 N N . THR A 1 86 ? -4.952 39.264 11.457 1.00 87.62 86 THR A N 1
ATOM 726 C CA . THR A 1 86 ? -3.717 39.135 12.242 1.00 87.62 86 THR A CA 1
ATOM 727 C C . THR A 1 86 ? -2.482 39.351 11.370 1.00 87.62 86 THR A C 1
ATOM 729 O O . THR A 1 86 ? -1.528 39.998 11.801 1.00 87.62 86 THR A O 1
ATOM 732 N N . THR A 1 87 ? -2.491 38.838 10.140 1.00 83.38 87 THR A N 1
ATOM 733 C CA . THR A 1 87 ? -1.391 39.026 9.184 1.00 83.38 87 THR A CA 1
ATOM 734 C C . THR A 1 87 ? -1.257 40.494 8.786 1.00 83.38 87 THR A C 1
ATOM 736 O O . THR A 1 87 ? -0.161 41.049 8.855 1.00 83.38 87 THR A O 1
ATOM 739 N N . LEU A 1 88 ? -2.375 41.158 8.482 1.00 84.81 88 LEU A N 1
ATOM 740 C CA . LEU A 1 88 ? -2.394 42.589 8.179 1.00 84.81 88 LEU A CA 1
ATOM 741 C C . LEU A 1 88 ? -1.901 43.439 9.366 1.00 84.81 88 LEU A C 1
ATOM 743 O O . LEU A 1 88 ? -1.058 44.320 9.204 1.00 84.81 88 LEU A O 1
ATOM 747 N N . ALA A 1 89 ? -2.360 43.134 10.580 1.00 87.88 89 ALA A N 1
ATOM 748 C CA . ALA A 1 89 ? -1.946 43.822 11.801 1.00 87.88 89 ALA A CA 1
ATOM 749 C C . ALA A 1 89 ? -0.439 43.679 12.090 1.00 87.88 89 ALA A C 1
ATOM 751 O O . ALA A 1 89 ? 0.186 44.626 12.570 1.00 87.88 89 ALA A O 1
ATOM 752 N N . LYS A 1 90 ? 0.173 42.529 11.768 1.00 87.69 90 LYS A N 1
ATOM 753 C CA . LYS A 1 90 ? 1.630 42.329 11.897 1.00 87.69 90 LYS A CA 1
ATOM 754 C C . LYS A 1 90 ? 2.427 43.271 10.999 1.00 87.69 90 LYS A C 1
ATOM 756 O O . LYS A 1 90 ? 3.457 43.770 11.446 1.00 87.69 90 LYS A O 1
ATOM 761 N N . ALA A 1 91 ? 1.955 43.550 9.785 1.00 82.88 91 ALA A N 1
ATOM 762 C CA . ALA A 1 91 ? 2.597 44.529 8.911 1.00 82.88 91 ALA A CA 1
ATOM 763 C C . ALA A 1 91 ? 2.528 45.944 9.516 1.00 82.88 91 ALA A C 1
ATOM 765 O O . ALA A 1 91 ? 3.546 46.631 9.604 1.00 82.88 91 ALA A O 1
ATOM 766 N N . TYR A 1 92 ? 1.367 46.338 10.053 1.00 86.19 92 TYR A N 1
ATOM 767 C CA . TYR A 1 92 ? 1.205 47.638 10.715 1.00 86.19 92 TYR A CA 1
ATOM 768 C C . TYR A 1 92 ? 2.028 47.798 11.998 1.00 86.19 92 TYR A C 1
ATOM 770 O O . TYR A 1 92 ? 2.414 48.917 12.320 1.00 86.19 92 TYR A O 1
ATOM 778 N N . ILE A 1 93 ? 2.371 46.718 12.710 1.00 86.62 93 ILE A N 1
ATOM 779 C CA . ILE A 1 93 ? 3.314 46.794 13.841 1.00 86.62 93 ILE A CA 1
ATOM 780 C C . ILE A 1 93 ? 4.692 47.270 13.385 1.00 86.62 93 ILE A C 1
ATOM 782 O O . ILE A 1 93 ? 5.318 48.061 14.088 1.00 86.62 93 ILE A O 1
ATOM 786 N N . ILE A 1 94 ? 5.176 46.775 12.244 1.00 82.56 94 ILE A N 1
ATOM 787 C CA . ILE A 1 94 ? 6.489 47.147 11.705 1.00 82.56 94 ILE A CA 1
ATOM 788 C C . ILE A 1 94 ? 6.470 48.632 11.340 1.00 82.56 94 ILE A C 1
ATOM 790 O O . ILE A 1 94 ? 7.296 49.391 11.841 1.00 82.56 94 ILE A O 1
ATOM 794 N N . ILE A 1 95 ? 5.443 49.058 10.597 1.00 83.06 95 ILE A N 1
ATOM 795 C CA . ILE A 1 95 ? 5.247 50.457 10.192 1.00 83.06 95 ILE A CA 1
ATOM 796 C C . ILE A 1 95 ? 5.146 51.372 11.421 1.00 83.06 95 ILE A C 1
ATOM 798 O O . ILE A 1 95 ? 5.826 52.395 11.497 1.00 83.06 95 ILE A O 1
ATOM 802 N N . ALA A 1 96 ? 4.348 50.993 12.424 1.00 85.25 96 ALA A N 1
ATOM 803 C CA . ALA A 1 96 ? 4.189 51.773 13.646 1.00 85.25 96 ALA A CA 1
ATOM 804 C C . ALA A 1 96 ? 5.507 51.906 14.427 1.00 85.25 96 ALA A C 1
ATOM 806 O O . ALA A 1 96 ? 5.793 52.984 14.945 1.00 85.25 96 ALA A O 1
ATOM 807 N N . LYS A 1 97 ? 6.332 50.850 14.486 1.00 84.00 97 LYS A N 1
ATOM 808 C CA . LYS A 1 97 ? 7.654 50.888 15.135 1.00 84.00 97 LYS A CA 1
ATOM 809 C C . LYS A 1 97 ? 8.649 51.777 14.390 1.00 84.00 97 LYS A C 1
ATOM 811 O O . LYS A 1 97 ? 9.332 52.558 15.043 1.00 84.00 97 LYS A O 1
ATOM 816 N N . GLU A 1 98 ? 8.707 51.692 13.062 1.00 82.12 98 GLU A N 1
ATOM 817 C CA . GLU A 1 98 ? 9.591 52.526 12.227 1.00 82.12 98 GLU A CA 1
ATOM 818 C C . GLU A 1 98 ? 9.292 54.025 12.382 1.00 82.12 98 GLU A C 1
ATOM 820 O O . GLU A 1 98 ? 10.201 54.850 12.350 1.00 82.12 98 GLU A O 1
ATOM 825 N N . HIS A 1 99 ? 8.030 54.372 12.646 1.00 81.56 99 HIS A N 1
ATOM 826 C CA . HIS A 1 99 ? 7.580 55.747 12.878 1.00 81.56 99 HIS A CA 1
ATOM 827 C C . HIS A 1 99 ? 7.515 56.129 14.369 1.00 81.56 99 HIS A C 1
ATOM 829 O O . HIS A 1 99 ? 6.843 57.094 14.730 1.00 81.56 99 HIS A O 1
ATOM 835 N N . ASN A 1 100 ? 8.177 55.376 15.259 1.00 83.25 100 ASN A N 1
ATOM 836 C CA . ASN A 1 100 ? 8.194 55.598 16.714 1.00 83.25 100 ASN A CA 1
ATOM 837 C C . ASN A 1 100 ? 6.812 55.608 17.407 1.00 83.25 100 ASN A C 1
ATOM 839 O O . ASN A 1 100 ? 6.697 56.021 18.563 1.00 83.25 100 ASN A O 1
ATOM 843 N N . ASN A 1 101 ? 5.756 55.090 16.773 1.00 86.94 101 ASN A N 1
ATOM 844 C CA . ASN A 1 101 ? 4.445 54.895 17.393 1.00 86.94 101 ASN A CA 1
ATOM 845 C C . ASN A 1 101 ? 4.401 53.561 18.160 1.00 86.94 101 ASN A C 1
ATOM 847 O O . ASN A 1 101 ? 3.692 52.610 17.816 1.00 86.94 101 ASN A O 1
ATOM 851 N N . LEU A 1 102 ? 5.203 53.489 19.225 1.00 88.06 102 LEU A N 1
ATOM 852 C CA . LEU A 1 102 ? 5.361 52.283 20.043 1.00 88.06 102 LEU A CA 1
ATOM 853 C C . LEU A 1 102 ? 4.072 51.893 20.779 1.00 88.06 102 LEU A C 1
ATOM 855 O O . LEU A 1 102 ? 3.847 50.710 21.031 1.00 88.06 102 LEU A O 1
ATOM 859 N N . HIS A 1 103 ? 3.212 52.869 21.085 1.00 90.00 103 HIS A N 1
ATOM 860 C CA . HIS A 1 103 ? 1.924 52.629 21.731 1.00 90.00 103 HIS A CA 1
ATOM 861 C C . HIS A 1 103 ? 0.991 51.812 20.831 1.00 90.00 103 HIS A C 1
ATOM 863 O O . HIS A 1 103 ? 0.497 50.766 21.245 1.00 90.00 103 HIS A O 1
ATOM 869 N N . LEU A 1 104 ? 0.799 52.235 19.577 1.00 88.31 104 LEU A N 1
ATOM 870 C CA . LEU A 1 104 ? -0.033 51.499 18.623 1.00 88.31 104 LEU A CA 1
ATOM 871 C C . LEU A 1 104 ? 0.556 50.115 18.313 1.00 88.31 104 LEU A C 1
ATOM 873 O O . LEU A 1 104 ? -0.176 49.128 18.242 1.00 88.31 104 LEU A O 1
ATOM 877 N N . ALA A 1 105 ? 1.884 50.021 18.190 1.00 88.25 105 ALA A N 1
ATOM 878 C CA . ALA A 1 105 ? 2.565 48.743 18.007 1.00 88.25 105 ALA A CA 1
ATOM 879 C C . ALA A 1 105 ? 2.307 47.775 19.179 1.00 88.25 105 ALA A C 1
ATOM 881 O O . ALA A 1 105 ? 2.135 46.572 18.961 1.00 88.25 105 ALA A O 1
ATOM 882 N N . TRP A 1 106 ? 2.258 48.281 20.415 1.00 91.38 106 TRP A N 1
ATOM 883 C CA . TRP A 1 106 ? 1.936 47.495 21.607 1.00 91.38 106 TRP A CA 1
ATOM 884 C C . TRP A 1 106 ? 0.458 47.070 21.653 1.00 91.38 106 TRP A C 1
ATOM 886 O O . TRP A 1 106 ? 0.178 45.898 21.927 1.00 91.38 106 TRP A O 1
ATOM 896 N N . GLU A 1 107 ? -0.476 47.970 21.318 1.00 91.44 107 GLU A N 1
ATOM 897 C CA . GLU A 1 107 ? -1.915 47.666 21.225 1.00 91.44 107 GLU A CA 1
ATOM 898 C C . GLU A 1 107 ? -2.179 46.549 20.199 1.00 91.44 107 GLU A C 1
ATOM 900 O O . GLU A 1 107 ? -2.805 45.533 20.519 1.00 91.44 107 GLU A O 1
ATOM 905 N N . LEU A 1 108 ? -1.623 46.687 18.988 1.00 90.75 108 LEU A N 1
ATOM 906 C CA . LEU A 1 108 ? -1.705 45.675 17.930 1.00 90.75 108 LEU A CA 1
ATOM 907 C C . LEU A 1 108 ? -1.081 44.344 18.375 1.00 90.75 108 LEU A C 1
ATOM 909 O O . LEU A 1 108 ? -1.692 43.289 18.205 1.00 90.75 108 LEU A O 1
ATOM 913 N N . SER A 1 109 ? 0.105 44.376 18.998 1.00 90.50 109 SER A N 1
ATOM 914 C CA . SER A 1 109 ? 0.802 43.163 19.462 1.00 90.50 109 SER A CA 1
ATOM 915 C C . SER A 1 109 ? -0.016 42.391 20.495 1.00 90.50 109 SER A C 1
ATOM 917 O O . SER A 1 109 ? -0.114 41.164 20.433 1.00 90.50 109 SER A O 1
ATOM 919 N N . THR A 1 110 ? -0.626 43.106 21.439 1.00 90.50 110 THR A N 1
ATOM 920 C CA . THR A 1 110 ? -1.466 42.515 22.485 1.00 90.50 110 THR A CA 1
ATOM 921 C C . THR A 1 110 ? -2.689 41.846 21.875 1.00 90.50 110 THR A C 1
ATOM 923 O O . THR A 1 110 ? -3.020 40.707 22.218 1.00 90.50 110 THR A O 1
ATOM 926 N N . LYS A 1 111 ? -3.331 42.511 20.909 1.00 91.75 111 LYS A N 1
ATOM 927 C CA . LYS A 1 111 ? -4.538 41.966 20.296 1.00 91.75 111 LYS A CA 1
ATOM 928 C C . LYS A 1 111 ? -4.259 40.779 19.373 1.00 91.75 111 LYS A C 1
ATOM 930 O O . LYS A 1 111 ? -5.032 39.822 19.376 1.00 91.75 111 LYS A O 1
ATOM 935 N N . ILE A 1 112 ? -3.121 40.775 18.680 1.00 89.12 112 ILE A N 1
ATOM 936 C CA . ILE A 1 112 ? -2.649 39.618 17.906 1.00 89.12 112 ILE A CA 1
ATOM 937 C C . ILE A 1 112 ? -2.461 38.389 18.799 1.00 89.12 112 ILE A C 1
ATOM 939 O O . ILE A 1 112 ? -2.907 37.308 18.423 1.00 89.12 112 ILE A O 1
ATOM 943 N N . ARG A 1 113 ? -1.874 38.532 19.997 1.00 89.25 113 ARG A N 1
ATOM 944 C CA . ARG A 1 113 ? -1.720 37.398 20.929 1.00 89.25 113 ARG A CA 1
ATOM 945 C C . ARG A 1 113 ? -3.071 36.817 21.351 1.00 89.25 113 ARG A C 1
ATOM 947 O O . ARG A 1 113 ? -3.215 35.601 21.407 1.00 89.25 113 ARG A O 1
ATOM 954 N N . SER A 1 114 ? -4.068 37.673 21.591 1.00 88.75 114 SER A N 1
ATOM 955 C CA . SER A 1 114 ? -5.447 37.247 21.889 1.00 88.75 114 SER A CA 1
ATOM 956 C C . SER A 1 114 ? -6.057 36.442 20.736 1.00 88.75 114 SER A C 1
ATOM 958 O O . SER A 1 114 ? -6.628 35.375 20.953 1.00 88.75 114 SER A O 1
ATOM 960 N N . CYS A 1 115 ? -5.872 36.909 19.499 1.00 89.38 115 CYS A N 1
ATOM 961 C CA . CYS A 1 115 ? -6.335 36.218 18.295 1.00 89.38 115 CYS A CA 1
ATOM 962 C C . CYS A 1 115 ? -5.626 34.868 18.091 1.00 89.38 115 CYS A C 1
ATOM 964 O O . CYS A 1 115 ? -6.274 33.864 17.810 1.00 89.38 115 CYS A O 1
ATOM 966 N N . GLN A 1 116 ? -4.306 34.816 18.294 1.00 87.31 116 GLN A N 1
ATOM 967 C CA . GLN A 1 116 ? -3.520 33.581 18.206 1.00 87.31 116 GLN A CA 1
ATOM 968 C C . GLN A 1 116 ? -3.922 32.561 19.276 1.00 87.31 116 GLN A C 1
ATOM 970 O O . GLN A 1 116 ? -3.997 31.368 18.989 1.00 87.31 116 GLN A O 1
ATOM 975 N N . LEU A 1 117 ? -4.224 33.019 20.493 1.00 87.94 117 LEU A N 1
ATOM 976 C CA . LEU A 1 117 ? -4.726 32.159 21.561 1.00 87.94 117 LEU A CA 1
ATOM 977 C C . LEU A 1 117 ? -6.094 31.565 21.208 1.00 87.94 117 LEU A C 1
ATOM 979 O O . LEU A 1 117 ? -6.335 30.395 21.493 1.00 87.94 117 LEU A O 1
ATOM 983 N N . LEU A 1 118 ? -6.980 32.349 20.587 1.00 87.19 118 LEU A N 1
ATOM 984 C CA . LEU A 1 118 ? -8.284 31.860 20.146 1.00 87.19 118 LEU A CA 1
ATOM 985 C C . LEU A 1 118 ? -8.149 30.808 19.035 1.00 87.19 118 LEU A C 1
ATOM 987 O O . LEU A 1 118 ? -8.730 29.734 19.156 1.00 87.19 118 LEU A O 1
ATOM 991 N N . LEU A 1 119 ? -7.313 31.063 18.022 1.00 83.75 119 LEU A N 1
ATOM 992 C CA . LEU A 1 119 ? -7.008 30.086 16.968 1.00 83.75 119 LEU A CA 1
ATOM 993 C C . LEU A 1 119 ? -6.406 28.794 17.542 1.00 83.75 119 LEU A C 1
ATOM 995 O O . LEU A 1 119 ? -6.783 27.701 17.133 1.00 83.75 119 LEU A O 1
ATOM 999 N N . SER A 1 120 ? -5.513 28.907 18.530 1.00 80.88 120 SER A N 1
ATOM 1000 C CA . SER A 1 120 ? -4.931 27.754 19.229 1.00 80.88 120 SER A CA 1
ATOM 1001 C C . SER A 1 120 ? -5.983 26.960 20.012 1.00 80.88 120 SER A C 1
ATOM 1003 O O . SER A 1 120 ? -6.026 25.735 19.931 1.00 80.88 120 SER A O 1
ATOM 1005 N N . LYS A 1 121 ? -6.894 27.638 20.721 1.00 82.19 121 LYS A N 1
ATOM 1006 C CA . LYS A 1 121 ? -8.002 26.978 21.428 1.00 82.19 121 LYS A CA 1
ATOM 1007 C C . LYS A 1 121 ? -8.945 26.254 20.471 1.00 82.19 121 LYS A C 1
ATOM 1009 O O . LYS A 1 121 ? -9.341 25.137 20.783 1.00 82.19 121 LYS A O 1
ATOM 1014 N N . ALA A 1 122 ? -9.264 26.856 19.327 1.00 78.06 122 ALA A N 1
ATOM 1015 C CA . ALA A 1 122 ? -10.065 26.218 18.286 1.00 78.06 122 ALA A CA 1
ATOM 1016 C C . ALA A 1 122 ? -9.356 24.977 17.718 1.00 78.06 122 ALA A C 1
ATOM 1018 O O . ALA A 1 122 ? -9.949 23.902 17.670 1.00 78.06 122 ALA A O 1
ATOM 1019 N N . ALA A 1 123 ? -8.052 25.079 17.424 1.00 66.69 123 ALA A N 1
ATOM 1020 C CA . ALA A 1 123 ? -7.229 23.952 16.970 1.00 66.69 123 ALA A CA 1
ATOM 1021 C C . ALA A 1 123 ? -7.256 22.767 17.948 1.00 66.69 123 ALA A C 1
ATOM 1023 O O . ALA A 1 123 ? -7.314 21.615 17.536 1.00 66.69 123 ALA A O 1
ATOM 1024 N N . MET A 1 124 ? -7.201 23.058 19.249 1.00 68.69 124 MET A N 1
ATOM 1025 C CA . MET A 1 124 ? -7.169 22.044 20.307 1.00 68.69 124 MET A CA 1
ATOM 1026 C C . MET A 1 124 ? -8.541 21.417 20.580 1.00 68.69 124 MET A C 1
ATOM 1028 O O . MET A 1 124 ? -8.603 20.322 21.133 1.00 68.69 124 MET A O 1
ATOM 1032 N N . ARG A 1 125 ? -9.632 22.115 20.241 1.00 75.44 125 ARG A N 1
ATOM 1033 C CA . ARG A 1 125 ? -11.015 21.643 20.426 1.00 75.44 125 ARG A CA 1
ATOM 1034 C C . ARG A 1 125 ? -11.571 20.924 19.195 1.00 75.44 125 ARG A C 1
ATOM 1036 O O . ARG A 1 125 ? -12.539 20.190 19.342 1.00 75.44 125 ARG A O 1
ATOM 1043 N N . ASP A 1 126 ? -10.962 21.131 18.024 1.00 61.59 126 ASP A N 1
ATOM 1044 C CA . ASP A 1 126 ? -11.442 20.654 16.716 1.00 61.59 126 ASP A CA 1
ATOM 1045 C C . ASP A 1 126 ? -12.906 21.073 16.440 1.00 61.59 126 ASP A C 1
ATOM 1047 O O . ASP A 1 126 ? -13.693 20.357 15.822 1.00 61.59 126 ASP A O 1
ATOM 1051 N N . GLU A 1 127 ? -13.274 22.257 16.943 1.00 70.38 127 GLU A N 1
ATOM 1052 C CA . GLU A 1 127 ? -14.574 22.908 16.765 1.00 70.38 127 GLU A CA 1
ATOM 1053 C C . GLU A 1 127 ? -14.367 24.288 16.114 1.00 70.38 127 GLU A C 1
ATOM 1055 O O . GLU A 1 127 ? -13.405 24.982 16.469 1.00 70.38 127 GLU A O 1
ATOM 1060 N N . PRO A 1 128 ? -15.244 24.701 15.175 1.00 74.69 128 PRO A N 1
ATOM 1061 C CA . PRO A 1 128 ? -15.129 25.992 14.507 1.00 74.69 128 PRO A CA 1
ATOM 1062 C C . PRO A 1 128 ? -15.356 27.145 15.486 1.00 74.69 128 PRO A C 1
ATOM 1064 O O . PRO A 1 128 ? -16.160 27.037 16.415 1.00 74.69 128 PRO A O 1
ATOM 1067 N N . ILE A 1 129 ? -14.675 28.270 15.256 1.00 83.75 129 ILE A N 1
ATOM 1068 C CA . ILE A 1 129 ? -14.823 29.457 16.108 1.00 83.75 129 ILE A CA 1
ATOM 1069 C C . ILE A 1 129 ? -16.250 29.996 15.971 1.00 83.75 129 ILE A C 1
ATOM 1071 O O . ILE A 1 129 ? -16.705 30.281 14.863 1.00 83.75 129 ILE A O 1
ATOM 1075 N N . SER A 1 130 ? -16.956 30.164 17.091 1.00 84.88 130 SER A N 1
ATOM 1076 C CA . SER A 1 130 ? -18.305 30.736 17.082 1.00 84.88 130 SER A CA 1
ATOM 1077 C C . SER A 1 130 ? -18.277 32.255 16.880 1.00 84.88 130 SER A C 1
ATOM 1079 O O . SER A 1 130 ? -17.276 32.923 17.154 1.00 84.88 130 SER A O 1
ATOM 1081 N N . LEU A 1 131 ? -19.401 32.829 16.436 1.00 84.44 131 LEU A N 1
ATOM 1082 C CA . LEU A 1 131 ? -19.535 34.282 16.294 1.00 84.44 131 LEU A CA 1
ATOM 1083 C C . LEU A 1 131 ? -19.255 35.008 17.623 1.00 84.44 131 LEU A C 1
ATOM 1085 O O . LEU A 1 131 ? -18.512 35.987 17.626 1.00 84.44 131 LEU A O 1
ATOM 1089 N N . ASP A 1 132 ? -19.761 34.486 18.743 1.00 84.50 132 ASP A N 1
ATOM 1090 C CA . ASP A 1 132 ? -19.584 35.084 20.075 1.00 84.50 132 ASP A CA 1
ATOM 1091 C C . ASP A 1 132 ? -18.110 35.117 20.516 1.00 84.50 132 ASP A C 1
ATOM 1093 O O . ASP A 1 132 ? -17.657 36.058 21.173 1.00 84.50 132 ASP A O 1
ATOM 1097 N N . GLU A 1 133 ? -17.329 34.099 20.141 1.00 85.88 133 GLU A N 1
ATOM 1098 C CA . GLU A 1 133 ? -15.893 34.041 20.426 1.00 85.88 133 GLU A CA 1
ATOM 1099 C C . GLU A 1 133 ? -15.080 34.956 19.486 1.00 85.88 133 GLU A C 1
ATOM 1101 O O . GLU A 1 133 ? -14.090 35.583 19.898 1.00 85.88 133 GLU A O 1
ATOM 1106 N N . ALA A 1 134 ? -15.499 35.053 18.221 1.00 86.88 134 ALA A N 1
ATOM 1107 C CA . ALA A 1 134 ? -14.803 35.789 17.172 1.00 86.88 134 ALA A CA 1
ATOM 1108 C C . ALA A 1 134 ? -15.042 37.307 17.223 1.00 86.88 134 ALA A C 1
ATOM 1110 O O . ALA A 1 134 ? -14.087 38.085 17.119 1.00 86.88 134 ALA A O 1
ATOM 1111 N N . GLU A 1 135 ? -16.293 37.741 17.408 1.00 89.44 135 GLU A N 1
ATOM 1112 C CA . GLU A 1 135 ? -16.733 39.140 17.341 1.00 89.44 135 GLU A CA 1
ATOM 1113 C C . GLU A 1 135 ? -15.869 40.110 18.175 1.00 89.44 135 GLU A C 1
ATOM 1115 O O . GLU A 1 135 ? -15.388 41.106 17.614 1.00 89.44 135 GLU A O 1
ATOM 1120 N N . PRO A 1 136 ? -15.574 39.861 19.471 1.00 88.50 136 PRO A N 1
ATOM 1121 C CA . PRO A 1 136 ? -14.780 40.792 20.277 1.00 88.50 136 PRO A CA 1
ATOM 1122 C C . PRO A 1 136 ? -13.314 40.875 19.831 1.00 88.50 136 PRO A C 1
ATOM 1124 O O . PRO A 1 136 ? -12.619 41.858 20.120 1.00 88.50 136 PRO A O 1
ATOM 1127 N N . ASN A 1 137 ? -12.802 39.850 19.148 1.00 88.38 137 ASN A N 1
ATOM 1128 C CA . ASN A 1 137 ? -11.448 39.854 18.609 1.00 88.38 137 ASN A CA 1
ATOM 1129 C C . ASN A 1 137 ? -11.394 40.569 17.260 1.00 88.38 137 ASN A C 1
ATOM 1131 O O . ASN A 1 137 ? -10.592 41.492 17.115 1.00 88.38 137 ASN A O 1
ATOM 1135 N N 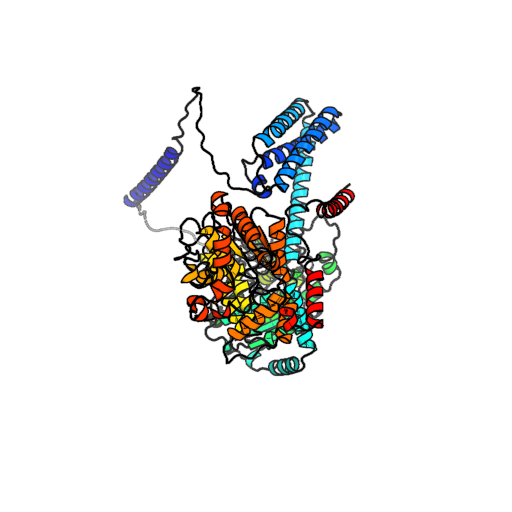. ILE A 1 138 ? -12.304 40.228 16.347 1.00 88.00 138 ILE A N 1
ATOM 1136 C CA . ILE A 1 138 ? -12.412 40.832 15.014 1.00 88.00 138 ILE A CA 1
ATOM 1137 C C . ILE A 1 138 ? -12.698 42.330 15.119 1.00 88.00 138 ILE A C 1
ATOM 1139 O O . ILE A 1 138 ? -11.972 43.132 14.532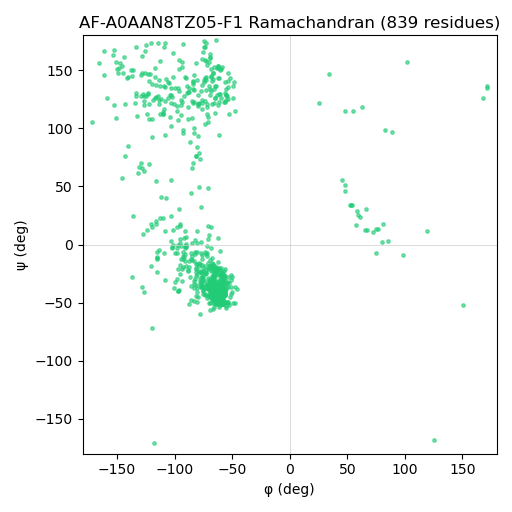 1.00 88.00 138 ILE A O 1
ATOM 1143 N N . ARG A 1 139 ? -13.705 42.747 15.902 1.00 88.88 139 ARG A N 1
ATOM 1144 C CA . ARG A 1 139 ? -14.092 44.167 16.015 1.00 88.88 139 ARG A CA 1
ATOM 1145 C C . ARG A 1 139 ? -12.947 45.022 16.557 1.00 88.88 139 ARG A C 1
ATOM 1147 O O . ARG A 1 139 ? -12.635 46.076 16.007 1.00 88.88 139 ARG A O 1
ATOM 1154 N N . SER A 1 140 ? -12.298 44.559 17.623 1.00 88.38 140 SER A N 1
ATOM 1155 C CA . SER A 1 140 ? -11.205 45.299 18.260 1.00 88.38 140 SER A CA 1
ATOM 1156 C C . SER A 1 140 ? -9.936 45.317 17.401 1.00 88.38 140 SER A C 1
ATOM 1158 O O . SER A 1 140 ? -9.295 46.362 17.317 1.00 88.38 140 SER A O 1
ATOM 1160 N N . LEU A 1 141 ? -9.593 44.219 16.717 1.00 89.88 141 LEU A N 1
ATOM 1161 C CA . LEU A 1 141 ? -8.450 44.199 15.802 1.00 89.88 141 LEU A CA 1
ATOM 1162 C C . LEU A 1 141 ? -8.698 45.085 14.572 1.00 89.88 141 LEU A C 1
ATOM 1164 O O . LEU A 1 141 ? -7.820 45.855 14.193 1.00 89.88 141 LEU A O 1
ATOM 1168 N N . SER A 1 142 ? -9.910 45.053 14.011 1.00 89.12 142 SER A N 1
ATOM 1169 C CA . SER A 1 142 ? -10.315 45.911 12.887 1.00 89.12 142 SER A CA 1
ATOM 1170 C C . SER A 1 142 ? -10.228 47.396 13.244 1.00 89.12 142 SER A C 1
ATOM 1172 O O . SER A 1 142 ? -9.696 48.185 12.471 1.00 89.12 142 SER A O 1
ATOM 1174 N N . SER A 1 143 ? -10.683 47.779 14.442 1.00 91.00 143 SER A N 1
ATOM 1175 C CA . SER A 1 143 ? -10.572 49.160 14.929 1.00 91.00 143 SER A CA 1
ATOM 1176 C C . SER A 1 143 ? -9.115 49.619 15.064 1.00 91.00 143 SER A C 1
ATOM 1178 O O . SER A 1 143 ? -8.794 50.744 14.684 1.00 91.00 143 SER A O 1
ATOM 1180 N N . LEU A 1 144 ? -8.217 48.753 15.546 1.00 91.00 144 LEU A N 1
ATOM 1181 C CA . LEU A 1 144 ? -6.788 49.070 15.634 1.00 91.00 144 LEU A CA 1
ATOM 1182 C C . LEU A 1 144 ? -6.121 49.171 14.256 1.00 91.00 144 LEU A C 1
ATOM 1184 O O . LEU A 1 144 ? -5.257 50.023 14.068 1.00 91.00 144 LEU A O 1
ATOM 1188 N N . ILE A 1 145 ? -6.525 48.338 13.292 1.00 88.00 145 ILE A N 1
ATOM 1189 C CA . ILE A 1 145 ? -6.046 48.418 11.905 1.00 88.00 145 ILE A CA 1
ATOM 1190 C C . ILE A 1 145 ? -6.502 49.729 11.255 1.00 88.00 145 ILE A C 1
ATOM 1192 O O . ILE A 1 145 ? -5.681 50.407 10.646 1.00 88.00 145 ILE A O 1
ATOM 1196 N N . LEU A 1 146 ? -7.764 50.131 11.436 1.00 86.50 146 LEU A N 1
ATOM 1197 C CA . LEU A 1 146 ? -8.268 51.424 10.954 1.00 86.50 146 LEU A CA 1
ATOM 1198 C C . LEU A 1 146 ? -7.497 52.593 11.582 1.00 86.50 146 LEU A C 1
ATOM 1200 O O . LEU A 1 146 ? -7.014 53.467 10.874 1.00 86.50 146 LEU A O 1
ATOM 1204 N N . LYS A 1 147 ? -7.262 52.552 12.899 1.00 87.31 147 LYS A N 1
ATOM 1205 C CA . LYS A 1 147 ? -6.433 53.547 13.601 1.00 87.31 147 LYS A CA 1
ATOM 1206 C C . LYS A 1 147 ? -5.001 53.610 13.051 1.00 87.31 147 LYS A C 1
ATOM 1208 O O . LYS A 1 147 ? -4.402 54.680 13.033 1.00 87.31 147 LYS A O 1
ATOM 1213 N N . ALA A 1 148 ? -4.445 52.479 12.611 1.00 84.75 148 ALA A N 1
ATOM 1214 C CA . ALA A 1 148 ? -3.142 52.435 11.953 1.00 84.75 148 ALA A CA 1
ATOM 1215 C C . ALA A 1 148 ? -3.181 53.009 10.529 1.00 84.75 148 ALA A C 1
ATOM 1217 O O . ALA A 1 148 ? -2.224 53.650 10.107 1.00 84.75 148 ALA A O 1
ATOM 1218 N N . GLN A 1 149 ? -4.276 52.819 9.796 1.00 81.94 149 GLN A N 1
ATOM 1219 C CA . GLN A 1 149 ? -4.474 53.412 8.471 1.00 81.94 149 GLN A CA 1
ATOM 1220 C C . GLN A 1 149 ? -4.622 54.936 8.543 1.00 81.94 149 GLN A C 1
ATOM 1222 O O . GLN A 1 149 ? -4.002 55.651 7.757 1.00 81.94 149 GLN A O 1
ATOM 1227 N N . ASP A 1 150 ? -5.359 55.427 9.537 1.00 81.94 150 ASP A N 1
ATOM 1228 C CA . ASP A 1 150 ? -5.614 56.855 9.757 1.00 81.94 150 ASP A CA 1
ATOM 1229 C C . ASP A 1 150 ? -4.415 57.605 10.361 1.00 81.94 150 ASP A C 1
ATOM 1231 O O . ASP A 1 150 ? -4.405 58.833 10.415 1.00 81.94 150 ASP A O 1
ATOM 1235 N N . ALA A 1 151 ? -3.363 56.899 10.788 1.00 76.94 151 ALA A N 1
ATOM 1236 C CA . ALA A 1 151 ? -2.156 57.508 11.348 1.00 76.94 151 ALA A CA 1
ATOM 1237 C C . ALA A 1 151 ? -1.284 58.250 10.305 1.00 76.94 151 ALA A C 1
ATOM 1239 O O . ALA A 1 151 ? -0.214 58.742 10.662 1.00 76.94 151 ALA A O 1
ATOM 1240 N N . HIS A 1 152 ? -1.736 58.348 9.044 1.00 67.44 152 HIS A N 1
ATOM 1241 C CA . HIS A 1 152 ? -1.101 59.086 7.942 1.00 67.44 152 HIS A CA 1
ATOM 1242 C C . HIS A 1 152 ? 0.405 58.808 7.792 1.00 67.44 152 HIS A C 1
ATOM 1244 O O . HIS A 1 152 ? 1.212 59.724 7.629 1.00 67.44 152 HIS A O 1
ATOM 1250 N N . TYR A 1 153 ? 0.787 57.530 7.845 1.00 73.88 153 TYR A N 1
ATOM 1251 C CA . TYR A 1 153 ? 2.150 57.106 7.532 1.00 73.88 153 TYR A CA 1
ATOM 1252 C C . TYR A 1 153 ? 2.532 57.497 6.100 1.00 73.88 153 TYR A C 1
ATOM 1254 O O . TYR A 1 153 ? 1.678 57.561 5.212 1.00 73.88 153 TYR A O 1
ATOM 1262 N N . ASP A 1 154 ? 3.824 57.734 5.864 1.00 78.44 154 ASP A N 1
ATOM 1263 C CA . ASP A 1 154 ? 4.320 58.031 4.522 1.00 78.44 154 ASP A CA 1
ATOM 1264 C C . ASP A 1 154 ? 3.923 56.909 3.543 1.00 78.44 154 ASP A C 1
ATOM 1266 O O . ASP A 1 154 ? 4.129 55.717 3.808 1.00 78.44 154 ASP A O 1
ATOM 1270 N N . ILE A 1 155 ? 3.312 57.289 2.415 1.00 76.69 155 ILE A N 1
ATOM 1271 C CA . ILE A 1 155 ? 2.733 56.341 1.450 1.00 76.69 155 ILE A CA 1
ATOM 1272 C C . ILE A 1 155 ? 3.837 55.472 0.843 1.00 76.69 155 ILE A C 1
ATOM 1274 O O . ILE A 1 155 ? 3.642 54.267 0.677 1.00 76.69 155 ILE A O 1
ATOM 1278 N N . ALA A 1 156 ? 5.008 56.051 0.556 1.00 76.62 156 ALA A N 1
ATOM 1279 C CA . ALA A 1 156 ? 6.130 55.313 -0.016 1.00 76.62 156 ALA A CA 1
ATOM 1280 C C . ALA A 1 156 ? 6.682 54.276 0.974 1.00 76.62 156 ALA A C 1
ATOM 1282 O O . ALA A 1 156 ? 6.883 53.118 0.602 1.00 76.62 156 ALA A O 1
ATOM 1283 N N . THR A 1 157 ? 6.835 54.658 2.242 1.00 74.19 157 THR A N 1
ATOM 1284 C CA . THR A 1 157 ? 7.262 53.764 3.328 1.00 74.19 157 THR A CA 1
ATOM 1285 C C . THR A 1 157 ? 6.248 52.641 3.550 1.00 74.19 157 THR A C 1
ATOM 1287 O O . THR A 1 157 ? 6.610 51.467 3.560 1.00 74.19 157 THR A O 1
ATOM 1290 N N . THR A 1 158 ? 4.955 52.971 3.608 1.00 77.25 158 THR A N 1
ATOM 1291 C CA . THR A 1 158 ? 3.871 51.986 3.750 1.00 77.25 158 THR A CA 1
ATOM 1292 C C . THR A 1 158 ? 3.871 50.985 2.594 1.00 77.25 158 THR A C 1
ATOM 1294 O O . THR A 1 158 ? 3.829 49.777 2.826 1.00 77.25 158 THR A O 1
ATOM 1297 N N . MET A 1 159 ? 3.974 51.459 1.347 1.00 76.69 159 MET A N 1
ATOM 1298 C CA . MET A 1 159 ? 4.038 50.596 0.163 1.00 76.69 159 MET A CA 1
ATOM 1299 C C . MET A 1 159 ? 5.276 49.693 0.168 1.00 76.69 159 MET A C 1
ATOM 1301 O O . MET A 1 159 ? 5.168 48.510 -0.162 1.00 76.69 159 MET A O 1
ATOM 1305 N N . MET A 1 160 ? 6.443 50.223 0.542 1.00 79.38 160 MET A N 1
ATOM 1306 C CA . MET A 1 160 ? 7.693 49.463 0.585 1.00 79.38 160 MET A CA 1
ATOM 1307 C C . MET A 1 160 ? 7.651 48.363 1.654 1.00 79.38 160 MET A C 1
ATOM 1309 O O . MET A 1 160 ? 8.014 47.222 1.360 1.00 79.38 160 MET A O 1
ATOM 1313 N N . THR A 1 161 ? 7.131 48.665 2.846 1.00 77.44 161 THR A N 1
ATOM 1314 C CA . THR A 1 161 ? 6.984 47.700 3.947 1.00 77.44 161 THR A CA 1
ATOM 1315 C C . THR A 1 161 ? 5.914 46.646 3.651 1.00 77.44 161 THR A C 1
ATOM 1317 O O . THR A 1 161 ? 6.107 45.467 3.944 1.00 77.44 161 THR A O 1
ATOM 1320 N N . MET A 1 162 ? 4.810 47.010 2.988 1.00 79.38 162 MET A N 1
ATOM 1321 C CA . MET A 1 162 ? 3.822 46.019 2.539 1.00 79.38 162 MET A CA 1
ATOM 1322 C C . MET A 1 162 ? 4.400 45.088 1.474 1.00 79.38 162 MET A C 1
ATOM 1324 O O . MET A 1 162 ? 4.214 43.873 1.546 1.00 79.38 162 MET A O 1
ATOM 1328 N N . LYS A 1 163 ? 5.139 45.641 0.504 1.00 79.94 163 LYS A N 1
ATOM 1329 C CA . LYS A 1 163 ? 5.792 44.859 -0.550 1.00 79.94 163 LYS A CA 1
ATOM 1330 C C . LYS A 1 163 ? 6.815 43.881 0.027 1.00 79.94 163 LYS A C 1
ATOM 1332 O O . LYS A 1 163 ? 6.811 42.720 -0.373 1.00 79.94 163 LYS A O 1
ATOM 1337 N N . SER A 1 164 ? 7.646 44.314 0.977 1.00 79.25 164 SER A N 1
ATOM 1338 C CA . SER A 1 164 ? 8.616 43.427 1.632 1.00 79.25 164 SER A CA 1
ATOM 1339 C C . SER A 1 164 ? 7.926 42.323 2.440 1.00 79.25 164 SER A C 1
ATOM 1341 O O . SER A 1 164 ? 8.376 41.179 2.422 1.00 79.25 164 SER A O 1
ATOM 1343 N N . HIS A 1 165 ? 6.790 42.616 3.083 1.00 77.25 165 HIS A N 1
ATOM 1344 C CA . HIS A 1 165 ? 6.016 41.606 3.807 1.00 77.25 165 HIS A CA 1
ATOM 1345 C C . HIS A 1 165 ? 5.374 40.570 2.873 1.00 77.25 165 HIS A C 1
ATOM 1347 O O . HIS A 1 165 ? 5.391 39.381 3.188 1.00 77.25 165 HIS A O 1
ATOM 1353 N N . ILE A 1 166 ? 4.851 41.001 1.717 1.00 76.88 166 ILE A N 1
ATOM 1354 C CA . ILE A 1 166 ? 4.327 40.103 0.674 1.00 76.88 166 ILE A CA 1
ATOM 1355 C C . ILE A 1 166 ? 5.445 39.200 0.146 1.00 76.88 166 ILE A C 1
ATOM 1357 O O . ILE A 1 166 ? 5.264 37.986 0.113 1.00 76.88 166 ILE A O 1
ATOM 1361 N N . GLN A 1 167 ? 6.610 39.765 -0.186 1.00 78.81 167 GLN A N 1
ATOM 1362 C CA . GLN A 1 167 ? 7.768 38.989 -0.642 1.00 78.81 167 GLN A CA 1
ATOM 1363 C C . GLN A 1 167 ? 8.216 37.969 0.414 1.00 78.81 167 GLN A C 1
ATOM 1365 O O . GLN A 1 167 ? 8.394 36.798 0.098 1.00 78.81 167 GLN A O 1
ATOM 1370 N N . ALA A 1 168 ? 8.294 38.362 1.689 1.00 76.31 168 ALA A N 1
ATOM 1371 C CA . ALA A 1 168 ? 8.646 37.446 2.774 1.00 76.31 168 ALA A CA 1
ATOM 1372 C C . ALA A 1 168 ? 7.597 36.335 2.994 1.00 76.31 168 ALA A C 1
ATOM 1374 O O . ALA A 1 168 ? 7.941 35.221 3.395 1.00 76.31 168 ALA A O 1
ATOM 1375 N N . LEU A 1 169 ? 6.307 36.619 2.775 1.00 72.25 169 LEU A N 1
ATOM 1376 C CA . LEU A 1 169 ? 5.245 35.607 2.817 1.00 72.25 169 LEU A CA 1
ATOM 1377 C C . LEU A 1 169 ? 5.345 34.639 1.635 1.00 72.25 169 LEU A C 1
ATOM 1379 O O . LEU A 1 169 ? 5.220 33.433 1.840 1.00 72.25 169 LEU A O 1
ATOM 1383 N N . GLU A 1 170 ? 5.614 35.148 0.434 1.00 74.81 170 GLU A N 1
ATOM 1384 C CA . GLU A 1 170 ? 5.834 34.349 -0.773 1.00 74.81 170 GLU A CA 1
ATOM 1385 C C . GLU A 1 170 ? 7.060 33.438 -0.620 1.00 74.81 170 GLU A C 1
ATOM 1387 O O . GLU A 1 170 ? 6.977 32.239 -0.878 1.00 74.81 170 GLU A O 1
ATOM 1392 N N . GLU A 1 171 ? 8.171 33.958 -0.095 1.00 76.75 171 GLU A N 1
ATOM 1393 C CA . GLU A 1 171 ? 9.374 33.177 0.213 1.00 76.75 171 GLU A CA 1
ATOM 1394 C C . GLU A 1 171 ? 9.101 32.067 1.237 1.00 76.75 171 GLU A C 1
ATOM 1396 O O . GLU A 1 171 ? 9.527 30.930 1.031 1.00 76.75 171 GLU A O 1
ATOM 1401 N N . ARG A 1 172 ? 8.346 32.346 2.312 1.00 71.12 172 ARG A N 1
ATOM 1402 C CA . ARG A 1 172 ? 7.955 31.315 3.293 1.00 71.12 172 ARG A CA 1
ATOM 1403 C C . ARG A 1 172 ? 7.025 30.264 2.696 1.00 71.12 172 ARG A C 1
ATOM 1405 O O . ARG A 1 172 ? 7.204 29.082 2.982 1.00 71.12 172 ARG A O 1
ATOM 1412 N N . ALA A 1 173 ? 6.051 30.667 1.882 1.00 65.94 173 ALA A N 1
ATOM 1413 C CA . ALA A 1 173 ? 5.151 29.739 1.201 1.00 65.94 173 ALA A CA 1
ATOM 1414 C C . ALA A 1 173 ? 5.925 28.835 0.232 1.00 65.94 173 ALA A C 1
ATOM 1416 O O . ALA A 1 173 ? 5.752 27.614 0.248 1.00 65.94 173 ALA A O 1
ATOM 1417 N N . ASN A 1 174 ? 6.848 29.417 -0.536 1.00 67.81 174 ASN A N 1
ATOM 1418 C CA . ASN A 1 174 ? 7.748 28.682 -1.413 1.00 67.81 174 ASN A CA 1
ATOM 1419 C C . ASN A 1 174 ? 8.623 27.712 -0.610 1.00 67.81 174 ASN A C 1
ATOM 1421 O O . ASN A 1 174 ? 8.653 26.529 -0.937 1.00 67.81 174 ASN A O 1
ATOM 1425 N N . ALA A 1 175 ? 9.259 28.153 0.480 1.00 67.12 175 ALA A N 1
ATOM 1426 C CA . ALA A 1 175 ? 10.077 27.298 1.345 1.00 67.12 175 ALA A CA 1
ATOM 1427 C C . ALA A 1 175 ? 9.278 26.135 1.967 1.00 67.12 175 ALA A C 1
ATOM 1429 O O . ALA A 1 175 ? 9.751 24.997 1.978 1.00 67.12 175 ALA A O 1
ATOM 1430 N N . ALA A 1 176 ? 8.048 26.385 2.425 1.00 61.78 176 ALA A N 1
ATOM 1431 C CA . ALA A 1 176 ? 7.164 25.350 2.957 1.00 61.78 176 ALA A CA 1
ATOM 1432 C C . ALA A 1 176 ? 6.721 24.353 1.872 1.00 61.78 176 ALA A C 1
ATOM 1434 O O . ALA A 1 176 ? 6.742 23.143 2.100 1.00 61.78 176 ALA A O 1
ATOM 1435 N N . SER A 1 177 ? 6.383 24.832 0.668 1.00 61.56 177 SER A N 1
ATOM 1436 C CA . SER A 1 177 ? 6.052 23.976 -0.480 1.00 61.56 177 SER A CA 1
ATOM 1437 C C . SER A 1 177 ? 7.236 23.095 -0.884 1.00 61.56 177 SER A C 1
ATOM 1439 O O . SER A 1 177 ? 7.069 21.912 -1.182 1.00 61.56 177 SER A O 1
ATOM 1441 N N . VAL A 1 178 ? 8.435 23.671 -0.874 1.00 64.12 178 VAL A N 1
ATOM 1442 C CA . VAL A 1 178 ? 9.712 22.999 -1.109 1.00 64.12 178 VAL A CA 1
ATOM 1443 C C . VAL A 1 178 ? 9.948 21.879 -0.090 1.00 64.12 178 VAL A C 1
ATOM 1445 O O . VAL A 1 178 ? 10.231 20.744 -0.480 1.00 64.12 178 VAL A O 1
ATOM 1448 N N . GLN A 1 179 ? 9.801 22.174 1.205 1.00 63.09 179 GLN A N 1
ATOM 1449 C CA . GLN A 1 179 ? 9.994 21.198 2.280 1.00 63.09 179 GLN A CA 1
ATOM 1450 C C . GLN A 1 179 ? 8.945 20.086 2.228 1.00 63.09 179 GLN A C 1
ATOM 1452 O O . GLN A 1 179 ? 9.290 18.910 2.329 1.00 63.09 179 GLN A O 1
ATOM 1457 N N . SER A 1 180 ? 7.674 20.435 2.010 1.00 60.16 180 SER A N 1
ATOM 1458 C CA . SER A 1 180 ? 6.584 19.466 1.862 1.00 60.16 180 SER A CA 1
ATOM 1459 C C . SER A 1 180 ? 6.843 18.495 0.706 1.00 60.16 180 SER A C 1
ATOM 1461 O O . SER A 1 180 ? 6.682 17.285 0.870 1.00 60.16 180 SER A O 1
ATOM 1463 N N . MET A 1 181 ? 7.330 18.996 -0.435 1.00 57.72 181 MET A N 1
ATOM 1464 C CA . MET A 1 181 ? 7.694 18.150 -1.571 1.00 57.72 181 MET A CA 1
ATOM 1465 C C . MET A 1 181 ? 8.854 17.201 -1.246 1.00 57.72 181 MET A C 1
ATOM 1467 O O . MET A 1 181 ? 8.782 16.024 -1.596 1.00 57.72 181 MET A O 1
ATOM 1471 N N . MET A 1 182 ? 9.889 17.685 -0.554 1.00 57.66 182 MET A N 1
ATOM 1472 C CA . MET A 1 182 ? 11.027 16.863 -0.129 1.00 57.66 182 MET A CA 1
ATOM 1473 C C . MET A 1 182 ? 10.594 15.750 0.838 1.00 57.66 182 MET A C 1
ATOM 1475 O O . MET A 1 182 ? 10.956 14.591 0.644 1.00 57.66 182 MET A O 1
ATOM 1479 N N . PHE A 1 183 ? 9.768 16.063 1.842 1.00 60.56 183 PHE A N 1
ATOM 1480 C CA . PHE A 1 183 ? 9.225 15.048 2.752 1.00 60.56 183 PHE A CA 1
ATOM 1481 C C . PHE A 1 183 ? 8.307 14.057 2.036 1.00 60.56 183 PHE A C 1
ATOM 1483 O O . PHE A 1 183 ? 8.354 12.862 2.328 1.00 60.56 183 PHE A O 1
ATOM 1490 N N . GLY A 1 184 ? 7.508 14.525 1.073 1.00 58.69 184 GLY A N 1
ATOM 1491 C CA . GLY A 1 184 ? 6.701 13.661 0.217 1.00 58.69 184 GLY A CA 1
ATOM 1492 C C . GLY A 1 184 ? 7.553 12.673 -0.585 1.00 58.69 184 GLY A C 1
ATOM 1493 O O . GLY A 1 184 ? 7.200 11.501 -0.659 1.00 58.69 184 GLY A O 1
ATOM 1494 N N . GLN A 1 185 ? 8.695 13.113 -1.124 1.00 60.81 185 GLN A N 1
ATOM 1495 C CA . GLN A 1 185 ? 9.644 12.250 -1.840 1.00 60.81 185 GLN A CA 1
ATOM 1496 C C . GLN A 1 185 ? 10.300 11.216 -0.917 1.00 60.81 185 GLN A C 1
ATOM 1498 O O . GLN A 1 185 ? 10.244 10.026 -1.213 1.00 60.81 185 GLN A O 1
ATOM 1503 N N . LEU A 1 186 ? 10.842 11.644 0.228 1.00 60.59 186 LEU A N 1
ATOM 1504 C CA . LEU A 1 186 ? 11.448 10.734 1.211 1.00 60.59 186 LEU A CA 1
ATOM 1505 C C . LEU A 1 186 ? 10.444 9.702 1.727 1.00 60.59 186 LEU A C 1
ATOM 1507 O O . LEU A 1 186 ? 10.771 8.529 1.878 1.00 60.59 186 LEU A O 1
ATOM 1511 N N . THR A 1 187 ? 9.200 10.126 1.962 1.00 60.41 187 THR A N 1
ATOM 1512 C CA . THR A 1 187 ? 8.135 9.206 2.365 1.00 60.41 187 THR A CA 1
ATOM 1513 C C . THR A 1 187 ? 7.839 8.218 1.245 1.00 60.41 187 THR A C 1
ATOM 1515 O O . THR A 1 187 ? 7.685 7.035 1.527 1.00 60.41 187 THR A O 1
ATOM 1518 N N . ALA A 1 188 ? 7.816 8.663 -0.016 1.00 59.03 188 ALA A N 1
ATOM 1519 C CA . ALA A 1 188 ? 7.524 7.797 -1.152 1.00 59.03 188 ALA A CA 1
ATOM 1520 C C . ALA A 1 188 ? 8.554 6.703 -1.429 1.00 59.03 188 ALA A C 1
ATOM 1522 O O . ALA A 1 188 ? 8.209 5.662 -1.992 1.00 59.03 188 ALA A O 1
ATOM 1523 N N . GLU A 1 189 ? 9.783 6.929 -0.988 1.00 60.94 189 GLU A N 1
ATOM 1524 C CA . GLU A 1 189 ? 10.890 5.980 -1.075 1.00 60.94 189 GLU A CA 1
ATOM 1525 C C . GLU A 1 189 ? 11.042 5.151 0.209 1.00 60.94 189 GLU A C 1
ATOM 1527 O O . GLU A 1 189 ? 11.730 4.136 0.211 1.00 60.94 189 GLU A O 1
ATOM 1532 N N . SER A 1 190 ? 10.372 5.538 1.300 1.00 58.00 190 SER A N 1
ATOM 1533 C CA . SER A 1 190 ? 10.436 4.811 2.565 1.00 58.00 190 SER A CA 1
ATOM 1534 C C . SER A 1 190 ? 9.576 3.545 2.545 1.00 58.00 190 SER A C 1
ATOM 1536 O O . SER A 1 190 ? 8.393 3.573 2.194 1.00 58.00 190 SER A O 1
ATOM 1538 N N . LEU A 1 191 ? 10.160 2.431 2.987 1.00 55.25 191 LEU A N 1
ATOM 1539 C CA . LEU A 1 191 ? 9.416 1.209 3.268 1.00 55.25 191 LEU A CA 1
ATOM 1540 C C . LEU A 1 191 ? 8.802 1.275 4.678 1.00 55.25 191 LEU A C 1
ATOM 1542 O O . LEU A 1 191 ? 9.492 1.610 5.648 1.00 55.25 191 LEU A O 1
ATOM 1546 N N . PRO A 1 192 ? 7.511 0.934 4.835 1.00 53.78 192 PRO A N 1
ATOM 1547 C CA . PRO A 1 192 ? 6.913 0.668 6.136 1.00 53.78 192 PRO A CA 1
ATOM 1548 C C . PRO A 1 192 ? 7.762 -0.291 6.989 1.00 53.78 192 PRO A C 1
ATOM 1550 O O . PRO A 1 192 ? 8.285 -1.288 6.493 1.00 53.78 192 PRO A O 1
ATOM 1553 N N . LYS A 1 193 ? 7.870 -0.021 8.298 1.00 50.91 193 LYS A N 1
ATOM 1554 C CA . LYS A 1 193 ? 8.742 -0.782 9.221 1.00 50.91 193 LYS A CA 1
ATOM 1555 C C . LYS A 1 193 ? 8.503 -2.297 9.189 1.00 50.91 193 LYS A C 1
ATOM 1557 O O . LYS A 1 193 ? 9.447 -3.065 9.309 1.00 50.91 193 LYS A O 1
ATOM 1562 N N . ASN A 1 194 ? 7.252 -2.721 9.033 1.00 47.81 194 ASN A N 1
ATOM 1563 C CA . ASN A 1 194 ? 6.874 -4.130 8.929 1.00 47.81 194 ASN A CA 1
ATOM 1564 C C . ASN A 1 194 ? 7.457 -4.807 7.679 1.00 47.81 194 ASN A C 1
ATOM 1566 O O . ASN A 1 194 ? 7.915 -5.942 7.772 1.00 47.81 194 ASN A O 1
ATOM 1570 N N . LEU A 1 195 ? 7.495 -4.107 6.542 1.00 54.59 195 LEU A N 1
ATOM 1571 C CA . LEU A 1 195 ? 8.079 -4.629 5.304 1.00 54.59 195 LEU A CA 1
ATOM 1572 C C . LEU A 1 195 ? 9.598 -4.720 5.403 1.00 54.59 195 LEU A C 1
ATOM 1574 O O . LEU A 1 195 ? 10.180 -5.713 4.988 1.00 54.59 195 LEU A O 1
ATOM 1578 N N . HIS A 1 196 ? 10.230 -3.758 6.072 1.00 57.12 196 HIS A N 1
ATOM 1579 C CA . HIS A 1 196 ? 11.657 -3.848 6.357 1.00 57.12 196 HIS A CA 1
ATOM 1580 C C . HIS A 1 196 ? 12.006 -5.087 7.211 1.00 57.12 196 HIS A C 1
ATOM 1582 O O . HIS A 1 196 ? 12.993 -5.773 6.956 1.00 57.12 196 HIS A O 1
ATOM 1588 N N . CYS A 1 197 ? 11.167 -5.443 8.194 1.00 54.91 197 CYS A N 1
ATOM 1589 C CA . CYS A 1 197 ? 11.343 -6.686 8.955 1.00 54.91 197 CYS A CA 1
ATOM 1590 C C . CYS A 1 197 ? 11.191 -7.947 8.085 1.00 54.91 197 CYS A C 1
ATOM 1592 O O . CYS A 1 197 ? 11.906 -8.926 8.314 1.00 54.91 197 CYS A O 1
ATOM 1594 N N . LEU A 1 198 ? 10.288 -7.936 7.097 1.00 60.75 198 LEU A N 1
ATOM 1595 C CA . LEU A 1 198 ? 10.145 -9.034 6.136 1.00 60.75 198 LEU A CA 1
ATOM 1596 C C . LEU A 1 198 ? 11.414 -9.197 5.294 1.00 60.75 198 LEU A C 1
ATOM 1598 O O . LEU A 1 198 ? 11.916 -10.313 5.177 1.00 60.75 198 LEU A O 1
ATOM 1602 N N . GLU A 1 199 ? 11.959 -8.106 4.758 1.00 65.19 199 GLU A N 1
ATOM 1603 C CA . GLU A 1 199 ? 13.199 -8.137 3.974 1.00 65.19 199 GLU A CA 1
ATOM 1604 C C . GLU A 1 199 ? 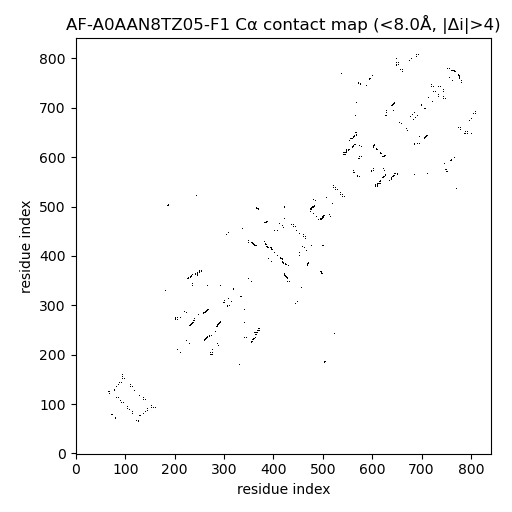14.364 -8.699 4.793 1.00 65.19 199 GLU A C 1
ATOM 1606 O O . GLU A 1 199 ? 15.086 -9.574 4.322 1.00 65.19 199 GLU A O 1
ATOM 1611 N N . MET A 1 200 ? 14.498 -8.290 6.058 1.00 68.75 200 MET A N 1
ATOM 1612 C CA . MET A 1 200 ? 15.515 -8.843 6.961 1.00 68.75 200 MET A CA 1
ATOM 1613 C C . MET A 1 200 ? 15.342 -10.345 7.195 1.00 68.75 200 MET A C 1
ATOM 1615 O O . MET A 1 200 ? 16.325 -11.088 7.197 1.00 68.75 200 MET A O 1
ATOM 1619 N N . LYS A 1 201 ? 14.102 -10.819 7.350 1.00 72.62 201 LYS A N 1
ATOM 1620 C CA . LYS A 1 201 ? 13.810 -12.250 7.493 1.00 72.62 201 LYS A CA 1
ATOM 1621 C C . LYS A 1 201 ? 14.141 -13.027 6.219 1.00 72.62 201 LYS A C 1
ATOM 1623 O O . LYS A 1 201 ? 14.765 -14.078 6.304 1.00 72.62 201 LYS A O 1
ATOM 1628 N N . LEU A 1 202 ? 13.751 -12.516 5.053 1.00 74.62 202 LEU A N 1
ATOM 1629 C CA . LEU A 1 202 ? 14.048 -13.132 3.757 1.00 74.62 202 LEU A CA 1
ATOM 1630 C C . LEU A 1 202 ? 15.554 -13.179 3.491 1.00 74.62 202 LEU A C 1
ATOM 1632 O O . LEU A 1 202 ? 16.059 -14.185 2.998 1.00 74.62 202 LEU A O 1
ATOM 1636 N N . MET A 1 203 ? 16.283 -12.132 3.880 1.00 80.00 203 MET A N 1
ATOM 1637 C CA . MET A 1 203 ? 17.739 -12.121 3.797 1.00 80.00 203 MET A CA 1
ATOM 1638 C C . MET A 1 203 ? 18.362 -13.168 4.727 1.00 80.00 203 MET A C 1
ATOM 1640 O O . MET A 1 203 ? 19.260 -13.904 4.320 1.00 80.00 203 MET A O 1
ATOM 1644 N N . ALA A 1 204 ? 17.872 -13.278 5.965 1.00 76.88 204 ALA A N 1
ATOM 1645 C CA . ALA A 1 204 ? 18.318 -14.314 6.892 1.00 76.88 204 ALA A CA 1
ATOM 1646 C C . ALA A 1 204 ? 18.032 -15.723 6.343 1.00 76.88 204 ALA A C 1
ATOM 1648 O O . ALA A 1 204 ? 18.901 -16.593 6.396 1.00 76.88 204 ALA A O 1
ATOM 1649 N N . ASP A 1 205 ? 16.856 -15.938 5.755 1.00 76.19 205 ASP A N 1
ATOM 1650 C CA . ASP A 1 205 ? 16.484 -17.191 5.097 1.00 76.19 205 ASP A CA 1
ATOM 1651 C C . ASP A 1 205 ? 17.418 -17.519 3.925 1.00 76.19 205 ASP A C 1
ATOM 1653 O O . ASP A 1 205 ? 17.914 -18.641 3.843 1.00 76.19 205 ASP A O 1
ATOM 1657 N N . TRP A 1 206 ? 17.715 -16.546 3.058 1.00 84.81 206 TRP A N 1
ATOM 1658 C CA . TRP A 1 206 ? 18.659 -16.706 1.947 1.00 84.81 206 TRP A CA 1
ATOM 1659 C C . TRP A 1 206 ? 20.058 -17.121 2.420 1.00 84.81 206 TRP A C 1
ATOM 1661 O O . TRP A 1 206 ? 20.691 -17.989 1.818 1.00 84.81 206 TRP A O 1
ATOM 1671 N N . LEU A 1 207 ? 20.544 -16.523 3.510 1.00 85.56 207 LEU A N 1
ATOM 1672 C CA . LEU A 1 207 ? 21.877 -16.799 4.053 1.00 85.56 207 LEU A CA 1
ATOM 1673 C C . LEU A 1 207 ? 21.966 -18.137 4.797 1.00 85.56 207 LEU A C 1
ATOM 1675 O O . LEU A 1 207 ? 23.044 -18.726 4.862 1.00 85.56 207 LEU A O 1
ATOM 1679 N N . THR A 1 208 ? 20.862 -18.613 5.373 1.00 85.12 208 THR A N 1
ATOM 1680 C CA . THR A 1 208 ? 20.854 -19.800 6.244 1.00 85.12 208 THR A CA 1
ATOM 1681 C C . THR A 1 208 ? 20.386 -21.073 5.541 1.00 85.12 208 THR A C 1
ATOM 1683 O O . THR A 1 208 ? 20.866 -22.163 5.860 1.00 85.12 208 THR A O 1
ATOM 1686 N N . LYS A 1 209 ? 19.467 -20.975 4.574 1.00 84.31 209 LYS A N 1
ATOM 1687 C CA . LYS A 1 209 ? 18.850 -22.135 3.915 1.00 84.31 209 LYS A CA 1
ATOM 1688 C C . LYS A 1 209 ? 19.614 -22.515 2.650 1.00 84.31 209 LYS A C 1
ATOM 1690 O O . LYS A 1 209 ? 19.334 -22.019 1.562 1.00 84.31 209 LYS A O 1
ATOM 1695 N N . LYS A 1 210 ? 20.529 -23.479 2.774 1.00 85.50 210 LYS A N 1
ATOM 1696 C CA . LYS A 1 210 ? 21.307 -23.999 1.635 1.00 85.50 210 LYS A CA 1
ATOM 1697 C C . LYS A 1 210 ? 20.436 -24.564 0.501 1.00 85.50 210 LYS A C 1
ATOM 1699 O O . LYS A 1 210 ? 20.737 -24.337 -0.661 1.00 85.50 210 LYS A O 1
ATOM 1704 N N . SER A 1 211 ? 19.305 -25.190 0.829 1.00 83.56 211 SER A N 1
ATOM 1705 C CA . SER A 1 211 ? 18.355 -25.702 -0.168 1.00 83.56 211 SER A CA 1
ATOM 1706 C C . SER A 1 211 ? 17.786 -24.621 -1.094 1.00 83.56 211 SER A C 1
ATOM 1708 O O . SER A 1 211 ? 17.506 -24.909 -2.253 1.00 83.56 211 SER A O 1
ATOM 1710 N N . LEU A 1 212 ? 17.622 -23.381 -0.613 1.00 79.62 212 LEU A N 1
ATOM 1711 C CA . LEU A 1 212 ? 17.181 -22.265 -1.457 1.00 79.62 212 LEU A CA 1
ATOM 1712 C C . LEU A 1 212 ? 18.262 -21.852 -2.455 1.00 79.62 212 LEU A C 1
ATOM 1714 O O . LEU A 1 212 ? 17.937 -21.504 -3.585 1.00 79.62 212 LEU A O 1
ATOM 1718 N N . GLN A 1 213 ? 19.529 -21.904 -2.045 1.00 85.56 213 GLN A N 1
ATOM 1719 C CA . GLN A 1 213 ? 20.665 -21.584 -2.908 1.00 85.56 213 GLN A CA 1
ATOM 1720 C C . GLN A 1 213 ? 20.826 -22.648 -3.998 1.00 85.56 213 GLN A C 1
ATOM 1722 O O . GLN A 1 213 ? 20.898 -22.300 -5.173 1.00 85.56 213 GLN A O 1
ATOM 1727 N N . ASP A 1 214 ? 20.755 -23.928 -3.623 1.00 84.94 214 ASP A N 1
ATOM 1728 C CA . ASP A 1 214 ? 20.821 -25.044 -4.574 1.00 84.94 214 ASP A CA 1
ATOM 1729 C C . ASP A 1 214 ? 19.684 -24.945 -5.617 1.00 84.94 214 ASP A C 1
ATOM 1731 O O . ASP A 1 214 ? 19.911 -25.059 -6.821 1.00 84.94 214 ASP A O 1
ATOM 1735 N N . PHE A 1 215 ? 18.459 -24.632 -5.176 1.00 81.44 215 PHE A N 1
ATOM 1736 C CA . PHE A 1 215 ? 17.308 -24.450 -6.068 1.00 81.44 215 PHE A CA 1
ATOM 1737 C C . PHE A 1 215 ? 17.426 -23.216 -6.978 1.00 81.44 215 PHE A C 1
ATOM 1739 O O . PHE A 1 215 ? 16.957 -23.229 -8.121 1.00 81.44 215 PHE A O 1
ATOM 1746 N N . ALA A 1 216 ? 18.053 -22.140 -6.493 1.00 84.62 216 ALA A N 1
ATOM 1747 C CA . ALA A 1 216 ? 18.358 -20.969 -7.310 1.00 84.62 216 ALA A CA 1
ATOM 1748 C C . ALA A 1 216 ? 19.337 -21.326 -8.440 1.00 84.62 216 ALA A C 1
ATOM 1750 O O . ALA A 1 216 ? 19.113 -20.948 -9.593 1.00 84.62 216 ALA A O 1
ATOM 1751 N N . ASP A 1 217 ? 20.382 -22.094 -8.124 1.00 83.81 217 ASP A N 1
ATOM 1752 C CA . ASP A 1 217 ? 21.399 -22.520 -9.086 1.00 83.81 217 ASP A CA 1
ATOM 1753 C C . ASP A 1 217 ? 20.826 -23.456 -10.162 1.00 83.81 217 ASP A C 1
ATOM 1755 O O . ASP A 1 217 ? 21.151 -23.304 -11.343 1.00 83.81 217 ASP A O 1
ATOM 1759 N N . GLU A 1 218 ? 19.908 -24.358 -9.797 1.00 82.31 218 GLU A N 1
ATOM 1760 C CA . GLU A 1 218 ? 19.186 -25.207 -10.757 1.00 82.31 218 GLU A CA 1
ATOM 1761 C C . GLU A 1 218 ? 18.371 -24.386 -11.768 1.00 82.31 218 GLU A C 1
ATOM 1763 O O . GLU A 1 218 ? 18.350 -24.688 -12.966 1.00 82.31 218 GLU A O 1
ATOM 1768 N N . ARG A 1 219 ? 17.701 -23.324 -11.306 1.00 81.56 219 ARG A N 1
ATOM 1769 C CA . ARG A 1 219 ? 16.842 -22.484 -12.156 1.00 81.56 219 ARG A CA 1
ATOM 1770 C C . ARG A 1 219 ? 17.615 -21.493 -13.020 1.00 81.56 219 ARG A C 1
ATOM 1772 O O . ARG A 1 219 ? 17.097 -21.089 -14.063 1.00 81.56 219 ARG A O 1
ATOM 1779 N N . ARG A 1 220 ? 18.841 -21.136 -12.630 1.00 81.25 220 ARG A N 1
ATOM 1780 C CA . ARG A 1 220 ? 19.673 -20.120 -13.296 1.00 81.25 220 ARG A CA 1
ATOM 1781 C C . ARG A 1 220 ? 19.953 -20.418 -14.771 1.00 81.25 220 ARG A C 1
ATOM 1783 O O . ARG A 1 220 ? 20.092 -19.495 -15.560 1.00 81.25 220 ARG A O 1
ATOM 1790 N N . ASN A 1 221 ? 20.003 -21.695 -15.145 1.00 82.19 221 ASN A N 1
ATOM 1791 C CA . ASN A 1 221 ? 20.292 -22.136 -16.515 1.00 82.19 221 ASN A CA 1
ATOM 1792 C C . ASN A 1 221 ? 19.070 -22.747 -17.217 1.00 82.19 221 ASN A C 1
ATOM 1794 O O . ASN A 1 221 ? 19.212 -23.550 -18.141 1.00 82.19 221 ASN A O 1
ATOM 1798 N N . SER A 1 222 ? 17.859 -22.407 -16.769 1.00 89.62 222 SER A N 1
ATOM 1799 C CA . SER A 1 222 ? 16.636 -22.911 -17.389 1.00 89.62 222 SER A CA 1
ATOM 1800 C C . SER A 1 222 ? 16.548 -22.470 -18.861 1.00 89.62 222 SER A C 1
ATOM 1802 O O . SER A 1 222 ? 16.633 -21.272 -19.141 1.00 89.62 222 SER A O 1
ATOM 1804 N N . PRO A 1 223 ? 16.296 -23.388 -19.818 1.00 92.50 223 PRO A N 1
ATOM 1805 C CA . PRO A 1 223 ? 16.180 -23.037 -21.237 1.00 92.50 223 PRO A CA 1
ATOM 1806 C C . PRO A 1 223 ? 14.996 -22.100 -21.511 1.00 92.50 223 PRO A C 1
ATOM 1808 O O . PRO A 1 223 ? 14.981 -21.386 -22.508 1.00 92.50 223 PRO A O 1
ATOM 1811 N N . ARG A 1 224 ? 14.023 -22.052 -20.592 1.00 95.00 224 ARG A N 1
ATOM 1812 C CA . ARG A 1 224 ? 12.859 -21.161 -20.664 1.00 95.00 224 ARG A CA 1
ATOM 1813 C C . ARG A 1 224 ? 13.235 -19.682 -20.590 1.00 95.00 224 ARG A C 1
ATOM 1815 O O . ARG A 1 224 ? 12.454 -18.849 -21.022 1.00 95.00 224 ARG A O 1
ATOM 1822 N N . LEU A 1 225 ? 14.403 -19.347 -20.039 1.00 95.38 225 LEU A N 1
ATOM 1823 C CA . LEU A 1 225 ? 14.849 -17.958 -19.898 1.00 95.38 225 LEU A CA 1
ATOM 1824 C C . LEU A 1 225 ? 15.228 -17.315 -21.240 1.00 95.38 225 LEU A C 1
ATOM 1826 O O . LEU A 1 225 ? 15.311 -16.095 -21.321 1.00 95.38 225 LEU A O 1
ATOM 1830 N N . VAL A 1 226 ? 15.426 -18.119 -22.289 1.00 95.81 226 VAL A N 1
ATOM 1831 C CA . VAL A 1 226 ? 15.828 -17.661 -23.630 1.00 95.81 226 VAL A CA 1
ATOM 1832 C C . VAL A 1 226 ? 14.912 -18.186 -24.746 1.00 95.81 226 VAL A C 1
ATOM 1834 O O . VAL A 1 226 ? 15.230 -18.049 -25.925 1.00 95.81 226 VAL A O 1
ATOM 1837 N N . ASP A 1 227 ? 13.786 -18.811 -24.394 1.00 97.00 227 ASP A N 1
ATOM 1838 C CA . ASP A 1 227 ? 12.853 -19.406 -25.354 1.00 97.00 227 ASP A CA 1
ATOM 1839 C C . ASP A 1 227 ? 11.886 -18.358 -25.918 1.00 97.00 227 ASP A C 1
ATOM 1841 O O . ASP A 1 227 ? 10.866 -18.056 -25.309 1.00 97.00 227 ASP A O 1
ATOM 1845 N N . ASN A 1 228 ? 12.160 -17.874 -27.132 1.00 96.88 228 ASN A N 1
ATOM 1846 C CA . ASN A 1 228 ? 11.332 -16.880 -27.828 1.00 96.88 228 ASN A CA 1
ATOM 1847 C C . ASN A 1 228 ? 9.876 -17.319 -28.111 1.00 96.88 228 ASN A C 1
ATOM 1849 O O . ASN A 1 228 ? 9.086 -16.503 -28.582 1.00 96.88 228 ASN A O 1
ATOM 1853 N N . ASN A 1 229 ? 9.490 -18.571 -27.826 1.00 96.69 229 ASN A N 1
ATOM 1854 C CA . ASN A 1 229 ? 8.086 -19.001 -27.855 1.00 96.69 229 ASN A CA 1
ATOM 1855 C C . ASN A 1 229 ? 7.314 -18.654 -26.566 1.00 96.69 229 ASN A C 1
ATOM 1857 O O . ASN A 1 229 ? 6.107 -18.895 -26.490 1.00 96.69 229 ASN A O 1
ATOM 1861 N N . LEU A 1 230 ? 7.996 -18.137 -25.541 1.00 97.81 230 LEU A N 1
ATOM 1862 C CA . LEU A 1 230 ? 7.415 -17.686 -24.280 1.00 97.81 230 LEU A CA 1
ATOM 1863 C C . LEU A 1 230 ? 7.289 -16.158 -24.240 1.00 97.81 230 LEU A C 1
ATOM 1865 O O . LEU A 1 230 ? 7.881 -15.429 -25.035 1.00 97.81 230 LEU A O 1
ATOM 1869 N N . TYR A 1 231 ? 6.498 -15.659 -23.292 1.00 98.38 231 TYR A N 1
ATOM 1870 C CA . TYR A 1 231 ? 6.249 -14.228 -23.138 1.00 98.38 231 TYR A CA 1
ATOM 1871 C C . TYR A 1 231 ? 7.164 -13.646 -22.064 1.00 98.38 231 TYR A C 1
ATOM 1873 O O . TYR A 1 231 ? 6.971 -13.890 -20.870 1.00 98.38 231 TYR A O 1
ATOM 1881 N N . HIS A 1 232 ? 8.161 -12.880 -22.502 1.00 98.56 232 HIS A N 1
ATOM 1882 C CA . HIS A 1 232 ? 9.210 -12.333 -21.646 1.00 98.56 232 HIS A CA 1
ATOM 1883 C C . HIS A 1 232 ? 8.887 -10.918 -21.160 1.00 98.56 232 HIS A C 1
ATOM 1885 O O . HIS A 1 232 ? 8.696 -9.995 -21.954 1.00 98.56 232 HIS A O 1
ATOM 1891 N N . PHE A 1 233 ? 8.893 -10.737 -19.844 1.00 98.62 233 PHE A N 1
ATOM 1892 C CA . PHE A 1 233 ? 8.706 -9.459 -19.168 1.00 98.62 233 PHE A CA 1
ATOM 1893 C C . PHE A 1 233 ? 9.976 -9.094 -18.407 1.00 98.62 233 PHE A C 1
ATOM 1895 O O . PHE A 1 233 ? 10.548 -9.955 -17.744 1.00 98.62 233 PHE A O 1
ATOM 1902 N N . CYS A 1 234 ? 10.409 -7.835 -18.451 1.00 98.00 234 CYS A N 1
ATOM 1903 C CA . CYS A 1 234 ? 11.534 -7.360 -17.641 1.00 98.00 234 CYS A CA 1
ATOM 1904 C C . CYS A 1 234 ? 11.132 -6.228 -16.693 1.00 98.00 234 CYS A C 1
ATOM 1906 O O . CYS A 1 234 ? 10.410 -5.310 -17.087 1.00 98.00 234 CYS A O 1
ATOM 1908 N N . ILE A 1 235 ? 11.647 -6.295 -15.463 1.00 97.75 235 ILE A N 1
ATOM 1909 C CA . ILE A 1 235 ? 11.398 -5.341 -14.378 1.00 97.75 235 ILE A CA 1
ATOM 1910 C C . ILE A 1 235 ? 12.743 -4.995 -13.729 1.00 97.75 235 ILE A C 1
ATOM 1912 O O . ILE A 1 235 ? 13.517 -5.888 -13.385 1.00 97.75 235 ILE A O 1
ATOM 1916 N N . PHE A 1 236 ? 13.033 -3.707 -13.548 1.00 95.50 236 PHE A N 1
ATOM 1917 C CA . PHE A 1 236 ? 14.270 -3.238 -12.912 1.00 95.50 236 PHE A CA 1
ATOM 1918 C C . PHE A 1 236 ? 13.929 -2.435 -11.662 1.00 95.50 236 PHE A C 1
ATOM 1920 O O . PHE A 1 236 ? 13.400 -1.331 -11.773 1.00 95.50 236 PHE A O 1
ATOM 1927 N N . SER A 1 237 ? 14.185 -2.996 -10.481 1.00 91.94 237 SER A N 1
ATOM 1928 C CA . SER A 1 237 ? 13.775 -2.395 -9.209 1.00 91.94 237 SER A CA 1
ATOM 1929 C C . SER A 1 237 ? 14.486 -3.050 -8.029 1.00 91.94 237 SER A C 1
ATOM 1931 O O . SER A 1 237 ? 14.924 -4.193 -8.118 1.00 91.94 237 SER A O 1
ATOM 1933 N N . ASP A 1 238 ? 14.582 -2.304 -6.936 1.00 87.56 238 ASP A N 1
ATOM 1934 C CA . ASP A 1 238 ? 15.005 -2.733 -5.603 1.00 87.56 238 ASP A CA 1
ATOM 1935 C C . ASP A 1 238 ? 13.808 -2.984 -4.662 1.00 87.56 238 ASP A C 1
ATOM 1937 O O . ASP A 1 238 ? 13.961 -3.519 -3.567 1.00 87.56 238 ASP A O 1
ATOM 1941 N N . ASN A 1 239 ? 12.588 -2.657 -5.090 1.00 84.75 239 ASN A N 1
ATOM 1942 C CA . ASN A 1 239 ? 11.398 -2.705 -4.256 1.00 84.75 239 ASN A CA 1
ATOM 1943 C C . ASN A 1 239 ? 10.671 -4.052 -4.384 1.00 84.75 239 ASN A C 1
ATOM 1945 O O . ASN A 1 239 ? 9.865 -4.266 -5.294 1.00 84.75 239 ASN A O 1
ATOM 1949 N N . LEU A 1 240 ? 10.912 -4.950 -3.423 1.00 81.75 240 LEU A N 1
ATOM 1950 C CA . LEU A 1 240 ? 10.309 -6.287 -3.380 1.00 81.75 240 LEU A CA 1
ATOM 1951 C C . LEU A 1 240 ? 8.776 -6.258 -3.507 1.00 81.75 240 LEU A C 1
ATOM 1953 O O . LEU A 1 240 ? 8.188 -7.051 -4.250 1.00 81.75 240 LEU A O 1
ATOM 1957 N N . LEU A 1 241 ? 8.135 -5.351 -2.768 1.00 77.00 241 LEU A N 1
ATOM 1958 C CA . LEU A 1 241 ? 6.683 -5.212 -2.714 1.00 77.00 241 LEU A CA 1
ATOM 1959 C C . LEU A 1 241 ? 6.110 -4.836 -4.080 1.00 77.00 241 LEU A C 1
ATOM 1961 O O . LEU A 1 241 ? 5.192 -5.485 -4.583 1.00 77.00 241 LEU A O 1
ATOM 1965 N N . ALA A 1 242 ? 6.677 -3.798 -4.681 1.00 82.75 242 ALA A N 1
ATOM 1966 C CA . ALA A 1 242 ? 6.248 -3.269 -5.962 1.00 82.75 242 ALA A CA 1
ATOM 1967 C C . ALA A 1 242 ? 6.390 -4.326 -7.071 1.00 82.75 242 ALA A C 1
ATOM 1969 O O . ALA A 1 242 ? 5.405 -4.664 -7.730 1.00 82.75 242 ALA A O 1
ATOM 1970 N N . VAL A 1 243 ? 7.560 -4.967 -7.174 1.00 89.00 243 VAL A N 1
ATOM 1971 C CA . VAL A 1 243 ? 7.815 -6.038 -8.156 1.00 89.00 243 VAL A CA 1
ATOM 1972 C C . VAL A 1 243 ? 6.844 -7.209 -7.983 1.00 89.00 243 VAL A C 1
ATOM 1974 O O . VAL A 1 243 ? 6.306 -7.728 -8.962 1.00 89.00 243 VAL A O 1
ATOM 1977 N N . SER A 1 244 ? 6.565 -7.612 -6.743 1.00 83.56 244 SER A N 1
ATOM 1978 C CA . SER A 1 244 ? 5.645 -8.722 -6.471 1.00 83.56 244 SER A CA 1
ATOM 1979 C C . SER A 1 244 ? 4.220 -8.416 -6.911 1.00 83.56 244 SER A C 1
ATOM 1981 O O . SER A 1 244 ? 3.547 -9.290 -7.456 1.00 83.56 244 SER A O 1
ATOM 1983 N N . VAL A 1 245 ? 3.761 -7.174 -6.730 1.00 80.62 245 VAL A N 1
ATOM 1984 C CA . VAL A 1 245 ? 2.447 -6.742 -7.216 1.00 80.62 245 VAL A CA 1
ATOM 1985 C C . VAL A 1 245 ? 2.403 -6.732 -8.741 1.00 80.62 245 VAL A C 1
ATOM 1987 O O . VAL A 1 245 ? 1.428 -7.228 -9.310 1.00 80.62 245 VAL A O 1
ATOM 1990 N N . VAL A 1 246 ? 3.446 -6.245 -9.416 1.00 88.50 246 VAL A N 1
ATOM 1991 C CA . VAL A 1 246 ? 3.526 -6.274 -10.886 1.00 88.50 246 VAL A CA 1
ATOM 1992 C C . VAL A 1 246 ? 3.413 -7.710 -11.400 1.00 88.50 246 VAL A C 1
ATOM 1994 O O . VAL A 1 246 ? 2.540 -8.002 -12.219 1.00 88.50 246 VAL A O 1
ATOM 1997 N N . ILE A 1 247 ? 4.216 -8.634 -10.868 1.00 89.25 247 ILE A N 1
ATOM 1998 C CA . ILE A 1 247 ? 4.203 -10.041 -11.294 1.00 89.25 247 ILE A CA 1
ATOM 1999 C C . ILE A 1 247 ? 2.863 -10.695 -10.968 1.00 89.25 247 ILE A C 1
ATOM 2001 O O . ILE A 1 247 ? 2.240 -11.287 -11.849 1.00 89.25 247 ILE A O 1
ATOM 2005 N N . ASN A 1 248 ? 2.375 -10.554 -9.733 1.00 81.44 248 ASN A N 1
ATOM 2006 C CA . ASN A 1 248 ? 1.120 -11.176 -9.322 1.00 81.44 248 ASN A CA 1
ATOM 2007 C C . ASN A 1 248 ? -0.067 -10.633 -10.129 1.00 81.44 248 ASN A C 1
ATOM 2009 O O . ASN A 1 248 ? -0.908 -11.404 -10.575 1.00 81.44 248 ASN A O 1
ATOM 2013 N N . SER A 1 249 ? -0.120 -9.325 -10.386 1.00 83.25 249 SER A N 1
ATOM 2014 C CA . SER A 1 249 ? -1.169 -8.717 -11.214 1.00 83.25 249 SER A CA 1
ATOM 2015 C C . SER A 1 249 ? -1.121 -9.200 -12.664 1.00 83.25 249 SER A C 1
ATOM 2017 O O . SER A 1 249 ? -2.162 -9.504 -13.244 1.00 83.25 249 SER A O 1
ATOM 2019 N N . THR A 1 250 ? 0.076 -9.371 -13.225 1.00 91.06 250 THR A N 1
ATOM 2020 C CA . THR A 1 250 ? 0.255 -9.899 -14.583 1.00 91.06 250 THR A CA 1
ATOM 2021 C C . THR A 1 250 ? -0.201 -11.359 -14.661 1.00 91.06 250 THR A C 1
ATOM 2023 O O . THR A 1 250 ? -1.015 -11.722 -15.503 1.00 91.06 250 THR A O 1
ATOM 2026 N N . VAL A 1 251 ? 0.247 -12.196 -13.723 1.00 88.50 251 VAL A N 1
ATOM 2027 C CA . VAL A 1 251 ? -0.101 -13.625 -13.632 1.00 88.50 251 VAL A CA 1
ATOM 2028 C C . VAL A 1 251 ? -1.579 -13.848 -13.296 1.00 88.50 251 VAL A C 1
ATOM 2030 O O . VAL A 1 251 ? -2.194 -14.829 -13.726 1.00 88.50 251 VAL A O 1
ATOM 2033 N N . ALA A 1 252 ? -2.177 -12.964 -12.498 1.00 81.31 252 ALA A N 1
ATOM 2034 C CA . ALA A 1 252 ? -3.580 -13.051 -12.118 1.00 81.31 252 ALA A CA 1
ATOM 2035 C C . ALA A 1 252 ? -4.511 -12.862 -13.319 1.00 81.31 252 ALA A C 1
ATOM 2037 O O . ALA A 1 252 ? -5.532 -13.546 -13.375 1.00 81.31 252 ALA A O 1
ATOM 2038 N N . ASN A 1 253 ? -4.129 -11.985 -14.251 1.00 85.88 253 ASN A N 1
ATOM 2039 C CA . ASN A 1 253 ? -4.935 -11.588 -15.403 1.00 85.88 253 ASN A CA 1
ATOM 2040 C C . ASN A 1 253 ? -4.538 -12.274 -16.720 1.00 85.88 253 ASN A C 1
ATOM 2042 O O . ASN A 1 253 ? -5.168 -12.007 -17.737 1.00 85.88 253 ASN A O 1
ATOM 2046 N N . ALA A 1 254 ? -3.518 -13.134 -16.715 1.00 91.25 254 ALA A N 1
ATOM 2047 C CA . ALA A 1 254 ? -3.099 -13.880 -17.897 1.00 91.25 254 ALA A CA 1
ATOM 2048 C C . ALA A 1 254 ? -3.917 -15.161 -18.100 1.00 91.25 254 ALA A C 1
ATOM 2050 O O . ALA A 1 254 ? -4.143 -15.921 -17.151 1.00 91.25 254 ALA A O 1
ATOM 2051 N N . ASP A 1 255 ? -4.256 -15.457 -19.355 1.00 91.06 255 ASP A N 1
ATOM 2052 C CA . ASP A 1 255 ? -4.974 -16.682 -19.728 1.00 91.06 255 ASP A CA 1
ATOM 2053 C C . ASP A 1 255 ? -4.090 -17.935 -19.577 1.00 91.06 255 ASP A C 1
ATOM 2055 O O . ASP A 1 255 ? -4.546 -19.019 -19.191 1.00 91.06 255 ASP A O 1
ATOM 2059 N N . HIS A 1 256 ? -2.788 -17.793 -19.848 1.00 93.94 256 HIS A N 1
ATOM 2060 C CA . HIS A 1 256 ? -1.806 -18.881 -19.825 1.00 93.94 256 HIS A CA 1
ATOM 2061 C C . HIS A 1 256 ? -0.572 -18.524 -18.978 1.00 93.94 256 HIS A C 1
ATOM 2063 O O . HIS A 1 256 ? 0.529 -18.368 -19.507 1.00 93.94 256 HIS A O 1
ATOM 2069 N N . PRO A 1 257 ? -0.700 -18.449 -17.639 1.00 91.19 257 PRO A N 1
ATOM 2070 C CA . PRO A 1 257 ? 0.360 -17.940 -16.762 1.00 91.19 257 PRO A CA 1
ATOM 2071 C C . PRO A 1 257 ? 1.668 -18.745 -16.822 1.00 91.19 257 PRO A C 1
ATOM 2073 O O . PRO A 1 257 ? 2.749 -18.191 -16.650 1.00 91.19 257 PRO A O 1
ATOM 2076 N N . LYS A 1 258 ? 1.601 -20.041 -17.155 1.00 95.75 258 LYS A N 1
ATOM 2077 C CA . LYS A 1 258 ? 2.783 -20.901 -17.343 1.00 95.75 258 LYS A CA 1
ATOM 2078 C C . LYS A 1 258 ? 3.635 -20.531 -18.561 1.00 95.75 258 LYS A C 1
ATOM 2080 O O . LYS A 1 258 ? 4.722 -21.077 -18.708 1.00 95.75 258 LYS A O 1
ATOM 2085 N N . GLN A 1 259 ? 3.156 -19.674 -19.462 1.00 97.25 259 GLN A N 1
ATOM 2086 C CA . GLN A 1 259 ? 3.927 -19.188 -20.613 1.00 97.25 259 GLN A CA 1
ATOM 2087 C C . GLN A 1 259 ? 4.666 -17.875 -20.318 1.00 97.25 259 GLN A C 1
ATOM 2089 O O . GLN A 1 259 ? 5.454 -17.426 -21.144 1.00 97.25 259 GLN A O 1
ATOM 2094 N N . LEU A 1 260 ? 4.437 -17.273 -19.147 1.00 98.12 260 LEU A N 1
ATOM 2095 C CA . LEU A 1 260 ? 5.076 -16.027 -18.742 1.00 98.12 260 LEU A CA 1
ATOM 2096 C C . LEU A 1 260 ? 6.460 -16.296 -18.138 1.00 98.12 260 LEU A C 1
ATOM 2098 O O . LEU A 1 260 ? 6.637 -17.214 -17.323 1.00 98.12 260 LEU A O 1
ATOM 2102 N N . VAL A 1 261 ? 7.421 -15.457 -18.515 1.00 98.25 261 VAL A N 1
ATOM 2103 C CA . VAL A 1 261 ? 8.782 -15.423 -17.977 1.00 98.25 261 VAL A CA 1
ATOM 2104 C C . VAL A 1 261 ? 9.071 -14.002 -17.507 1.00 98.25 261 VAL A C 1
ATOM 2106 O O . VAL A 1 261 ? 9.012 -13.063 -18.294 1.00 98.25 261 VAL A O 1
ATOM 2109 N N . PHE A 1 262 ? 9.369 -13.837 -16.223 1.00 98.19 262 PHE A N 1
ATOM 2110 C CA . PHE A 1 262 ? 9.713 -12.553 -15.620 1.00 98.19 262 PHE A CA 1
ATOM 2111 C C . PHE A 1 262 ? 11.207 -12.501 -15.336 1.00 98.19 262 PHE A C 1
ATOM 2113 O O . PHE A 1 262 ? 11.729 -13.367 -14.639 1.00 98.19 262 PHE A O 1
ATOM 2120 N N . HIS A 1 263 ? 11.871 -11.467 -15.835 1.00 97.94 263 HIS A N 1
ATOM 2121 C CA . HIS A 1 263 ? 13.269 -11.180 -15.568 1.00 97.94 263 HIS A CA 1
ATOM 2122 C C . HIS A 1 263 ? 13.386 -9.929 -14.699 1.00 97.94 263 HIS A C 1
ATOM 2124 O O . HIS A 1 263 ? 13.070 -8.817 -15.130 1.00 97.94 263 HIS A O 1
ATOM 2130 N N . ILE A 1 264 ? 13.832 -10.113 -13.465 1.00 97.62 264 ILE A N 1
ATOM 2131 C CA . ILE A 1 264 ? 14.011 -9.048 -12.486 1.00 97.62 264 ILE A CA 1
ATOM 2132 C C . ILE A 1 264 ? 15.501 -8.735 -12.396 1.00 97.62 264 ILE A C 1
ATOM 2134 O O . ILE A 1 264 ? 16.302 -9.642 -12.176 1.00 97.62 264 ILE A O 1
ATOM 2138 N N . VAL A 1 265 ? 15.882 -7.464 -12.511 1.00 96.75 265 VAL A N 1
ATOM 2139 C CA . VAL A 1 265 ? 17.241 -7.020 -12.158 1.00 96.75 265 VAL A CA 1
ATOM 2140 C C . VAL A 1 265 ? 17.171 -6.091 -10.958 1.00 96.75 265 VAL A C 1
ATOM 2142 O O . VAL A 1 265 ? 16.436 -5.103 -10.978 1.00 96.75 265 VAL A O 1
ATOM 2145 N N . THR A 1 266 ? 17.963 -6.409 -9.938 1.00 93.69 266 THR A N 1
ATOM 2146 C CA . THR A 1 266 ? 18.033 -5.684 -8.666 1.00 93.69 266 THR A CA 1
ATOM 2147 C C . THR A 1 266 ? 19.488 -5.443 -8.248 1.00 93.69 266 THR A C 1
ATOM 2149 O O . THR A 1 266 ? 20.422 -5.977 -8.854 1.00 93.69 266 THR A O 1
ATOM 2152 N N . ASP A 1 267 ? 19.695 -4.614 -7.226 1.00 88.88 267 ASP A N 1
ATOM 2153 C CA . ASP A 1 267 ? 21.001 -4.410 -6.595 1.00 88.88 267 ASP A CA 1
ATOM 2154 C C . ASP A 1 267 ? 21.425 -5.587 -5.691 1.00 88.88 267 ASP A C 1
ATOM 2156 O O . ASP A 1 267 ? 20.643 -6.496 -5.392 1.00 88.88 267 ASP A O 1
ATOM 2160 N N . SER A 1 268 ? 22.682 -5.574 -5.242 1.00 85.69 268 SER A N 1
ATOM 2161 C CA . SER A 1 268 ? 23.248 -6.618 -4.380 1.00 85.69 268 SER A CA 1
ATOM 2162 C C . SER A 1 268 ? 22.621 -6.709 -2.995 1.00 85.69 268 SER A C 1
ATOM 2164 O O . SER A 1 268 ? 22.656 -7.785 -2.396 1.00 85.69 268 SER A O 1
ATOM 2166 N N . ILE A 1 269 ? 22.039 -5.619 -2.493 1.00 83.38 269 ILE A N 1
ATOM 2167 C CA . ILE A 1 269 ? 21.415 -5.575 -1.170 1.00 83.38 269 ILE A CA 1
ATOM 2168 C C . ILE A 1 269 ? 20.112 -6.378 -1.200 1.00 83.38 269 ILE A C 1
ATOM 2170 O O . ILE A 1 269 ? 19.879 -7.221 -0.334 1.00 83.38 269 ILE A O 1
ATOM 2174 N N . HIS A 1 270 ? 19.293 -6.168 -2.230 1.00 87.19 270 HIS A N 1
ATOM 2175 C CA . HIS A 1 270 ? 17.971 -6.780 -2.346 1.00 87.19 270 HIS A CA 1
ATOM 2176 C C . HIS A 1 270 ? 17.991 -8.116 -3.105 1.00 87.19 270 HIS A C 1
ATOM 2178 O O . HIS A 1 270 ? 17.012 -8.858 -3.063 1.00 87.19 270 HIS A O 1
ATOM 2184 N N . TYR A 1 271 ? 19.104 -8.479 -3.753 1.00 91.38 271 TYR A N 1
ATOM 2185 C CA . TYR A 1 271 ? 19.231 -9.722 -4.523 1.00 91.38 271 TYR A CA 1
ATOM 2186 C C . TYR A 1 271 ? 18.848 -10.982 -3.733 1.00 91.38 271 TYR A C 1
ATOM 2188 O O . TYR A 1 271 ? 18.002 -11.758 -4.179 1.00 91.38 271 TYR A O 1
ATOM 2196 N N . GLY A 1 272 ? 19.427 -11.172 -2.541 1.00 88.69 272 GLY A N 1
ATOM 2197 C CA . GLY A 1 272 ? 19.130 -12.339 -1.701 1.00 88.69 272 GLY A CA 1
ATOM 2198 C C . GLY A 1 272 ? 17.678 -12.363 -1.219 1.00 88.69 272 GLY A C 1
ATOM 2199 O O . GLY A 1 272 ? 17.033 -13.410 -1.220 1.00 88.69 272 GLY A O 1
ATOM 2200 N N . VAL A 1 273 ? 17.141 -11.189 -0.883 1.00 86.19 273 VAL A N 1
ATOM 2201 C CA . VAL A 1 273 ? 15.752 -10.996 -0.451 1.00 86.19 273 VAL A CA 1
ATOM 2202 C C . VAL A 1 273 ? 14.768 -11.373 -1.558 1.00 86.19 273 VAL A C 1
ATOM 2204 O O . VAL A 1 273 ? 13.850 -12.163 -1.327 1.00 86.19 273 VAL A O 1
ATOM 2207 N N . MET A 1 274 ? 14.971 -10.846 -2.769 1.00 88.94 274 MET A N 1
ATOM 2208 C CA . MET A 1 274 ? 14.116 -11.132 -3.919 1.00 88.94 274 MET A CA 1
ATOM 2209 C C . MET A 1 274 ? 14.194 -12.603 -4.324 1.00 88.94 274 MET A C 1
ATOM 2211 O O . MET A 1 274 ? 13.155 -13.217 -4.556 1.00 88.94 274 MET A O 1
ATOM 2215 N N . LEU A 1 275 ? 15.388 -13.206 -4.342 1.00 91.19 275 LEU A N 1
ATOM 2216 C CA . LEU A 1 275 ? 15.524 -14.643 -4.594 1.00 91.19 275 LEU A CA 1
ATOM 2217 C C . LEU A 1 275 ? 14.754 -15.474 -3.570 1.00 91.19 275 LEU A C 1
ATOM 2219 O O . LEU A 1 275 ? 13.946 -16.317 -3.955 1.00 91.19 275 LEU A O 1
ATOM 2223 N N . ALA A 1 276 ? 14.953 -15.218 -2.275 1.00 86.12 276 ALA A N 1
ATOM 2224 C CA . ALA A 1 276 ? 14.228 -15.933 -1.233 1.00 86.12 276 ALA A CA 1
ATOM 2225 C C . ALA A 1 276 ? 12.710 -15.787 -1.397 1.00 86.12 276 ALA A C 1
ATOM 2227 O O . ALA A 1 276 ? 11.983 -16.765 -1.238 1.00 86.12 276 ALA A O 1
ATOM 2228 N N . TRP A 1 277 ? 12.215 -14.603 -1.754 1.00 84.38 277 TRP A N 1
ATOM 2229 C CA . TRP A 1 277 ? 10.789 -14.393 -1.981 1.00 84.38 277 TRP A CA 1
ATOM 2230 C C . TRP A 1 277 ? 10.259 -15.154 -3.201 1.00 84.38 277 TRP A C 1
ATOM 2232 O O . TRP A 1 277 ? 9.321 -15.941 -3.073 1.00 84.38 277 TRP A O 1
ATOM 2242 N N . PHE A 1 278 ? 10.855 -14.958 -4.378 1.00 86.38 278 PHE A N 1
ATOM 2243 C CA . PHE A 1 278 ? 10.338 -15.520 -5.629 1.00 86.38 278 PHE A CA 1
ATOM 2244 C C . PHE A 1 278 ? 10.569 -17.032 -5.763 1.00 86.38 278 PHE A C 1
ATOM 2246 O O . PHE A 1 278 ? 9.874 -17.685 -6.538 1.00 86.38 278 PHE A O 1
ATOM 2253 N N . LEU A 1 279 ? 11.496 -17.614 -4.995 1.00 85.25 279 LEU A N 1
ATOM 2254 C CA . LEU A 1 279 ? 11.671 -19.068 -4.922 1.00 85.25 279 LEU A CA 1
ATOM 2255 C C . LEU A 1 279 ? 10.696 -19.736 -3.946 1.00 85.25 279 LEU A C 1
ATOM 2257 O O . LEU A 1 279 ? 10.300 -20.875 -4.183 1.00 85.25 279 LEU A O 1
ATOM 2261 N N . ASN A 1 280 ? 10.295 -19.043 -2.874 1.00 75.44 280 ASN A N 1
ATOM 2262 C CA . ASN A 1 280 ? 9.356 -19.579 -1.881 1.00 75.44 280 ASN A CA 1
ATOM 2263 C C . ASN A 1 280 ? 7.879 -19.402 -2.265 1.00 75.44 280 ASN A C 1
ATOM 2265 O O . ASN A 1 280 ? 7.017 -20.018 -1.641 1.00 75.44 280 ASN A O 1
ATOM 2269 N N . ASN A 1 281 ? 7.571 -18.577 -3.267 1.00 73.06 281 ASN A N 1
ATOM 2270 C CA . ASN A 1 281 ? 6.203 -18.303 -3.699 1.00 73.06 281 ASN A CA 1
ATOM 2271 C C . ASN A 1 281 ? 5.940 -18.867 -5.102 1.00 73.06 281 ASN A C 1
ATOM 2273 O O . ASN A 1 281 ? 6.754 -18.703 -6.009 1.00 73.06 281 ASN A O 1
ATOM 2277 N N . ASP A 1 282 ? 4.778 -19.500 -5.295 1.00 76.81 282 ASP A N 1
ATOM 2278 C CA . ASP A 1 282 ? 4.321 -19.917 -6.624 1.00 76.81 282 ASP A CA 1
ATOM 2279 C C . ASP A 1 282 ? 3.508 -18.808 -7.302 1.00 76.81 282 ASP A C 1
ATOM 2281 O O . ASP A 1 282 ? 2.620 -18.193 -6.710 1.00 76.81 282 ASP A O 1
ATOM 2285 N N . PHE A 1 283 ? 3.783 -18.602 -8.586 1.00 82.38 283 PHE A N 1
ATOM 2286 C CA . PHE A 1 283 ? 3.119 -17.625 -9.443 1.00 82.38 283 PHE A CA 1
ATOM 2287 C C . PHE A 1 283 ? 2.363 -18.352 -10.563 1.00 82.38 283 PHE A C 1
ATOM 2289 O O . PHE A 1 283 ? 2.581 -18.128 -11.752 1.00 82.38 283 PHE A O 1
ATOM 2296 N N . LYS A 1 284 ? 1.484 -19.289 -10.178 1.00 82.12 284 LYS A N 1
ATOM 2297 C CA . LYS A 1 284 ? 0.716 -20.159 -11.092 1.00 82.12 284 LYS A CA 1
ATOM 2298 C C . LYS A 1 284 ? 1.607 -20.886 -12.119 1.00 82.12 284 LYS A C 1
ATOM 2300 O O . LYS A 1 284 ? 1.196 -21.118 -13.261 1.00 82.12 284 LYS A O 1
ATOM 2305 N N . GLY A 1 285 ? 2.830 -21.241 -11.722 1.00 85.75 285 GLY A N 1
ATOM 2306 C CA . GLY A 1 285 ? 3.823 -21.881 -12.582 1.00 85.75 285 GLY A CA 1
ATOM 2307 C C . GLY A 1 285 ? 4.513 -20.978 -13.615 1.00 85.75 285 GLY A C 1
ATOM 2308 O O . GLY A 1 285 ? 5.153 -21.519 -14.520 1.00 85.75 285 GLY A O 1
ATOM 2309 N N . SER A 1 286 ? 4.407 -19.645 -13.527 1.00 93.00 286 SER A N 1
ATOM 2310 C CA . SER A 1 286 ? 5.246 -18.741 -14.329 1.00 93.00 286 SER A CA 1
ATOM 2311 C C . SER A 1 286 ? 6.722 -18.860 -13.938 1.00 93.00 286 SER A C 1
ATOM 2313 O O . SER A 1 286 ? 7.055 -19.184 -12.798 1.00 93.00 286 SER A O 1
ATOM 2315 N N . THR A 1 287 ? 7.629 -18.571 -14.871 1.00 95.25 287 THR A N 1
ATOM 2316 C CA . THR A 1 287 ? 9.074 -18.564 -14.589 1.00 95.25 287 THR A CA 1
ATOM 2317 C C . THR A 1 287 ? 9.494 -17.183 -14.091 1.00 95.25 287 THR A C 1
ATOM 2319 O O . THR A 1 287 ? 9.133 -16.190 -14.711 1.00 95.25 287 THR A O 1
ATOM 2322 N N . VAL A 1 288 ? 10.244 -17.110 -12.989 1.00 95.19 288 VAL A N 1
ATOM 2323 C CA . VAL A 1 288 ? 10.781 -15.851 -12.447 1.00 95.19 288 VAL A CA 1
ATOM 2324 C C . VAL A 1 288 ? 12.288 -15.997 -12.263 1.00 95.19 288 VAL A C 1
ATOM 2326 O O . VAL A 1 288 ? 12.744 -16.911 -11.577 1.00 95.19 288 VAL A O 1
ATOM 2329 N N . GLU A 1 289 ? 13.044 -15.106 -12.893 1.00 95.50 289 GLU A N 1
ATOM 2330 C CA . GLU A 1 289 ? 14.489 -14.962 -12.768 1.00 95.50 289 GLU A CA 1
ATOM 2331 C C . GLU A 1 289 ? 14.807 -13.670 -12.012 1.00 95.50 289 GLU A C 1
ATOM 2333 O O . GLU A 1 289 ? 14.228 -12.623 -12.295 1.00 95.50 289 GLU A O 1
ATOM 2338 N N . VAL A 1 290 ? 15.754 -13.740 -11.076 1.00 95.44 290 VAL A N 1
ATOM 2339 C CA . VAL A 1 290 ? 16.308 -12.572 -10.385 1.00 95.44 290 VAL A CA 1
ATOM 2340 C C . VAL A 1 290 ? 17.799 -12.504 -10.699 1.00 95.44 290 VAL A C 1
ATOM 2342 O O . VAL A 1 290 ? 18.527 -13.464 -10.451 1.00 95.44 290 VAL A O 1
ATOM 2345 N N . GLN A 1 291 ? 18.261 -11.374 -11.227 1.00 94.81 291 GLN A N 1
ATOM 2346 C CA . GLN A 1 291 ? 19.663 -11.101 -11.530 1.00 94.81 291 GLN A CA 1
ATOM 2347 C C . GLN A 1 291 ? 20.178 -9.932 -10.682 1.00 94.81 291 GLN A C 1
ATOM 2349 O O . GLN A 1 291 ? 19.464 -8.964 -10.414 1.00 94.81 291 GLN A O 1
ATOM 2354 N N . ASN A 1 292 ? 21.443 -10.017 -10.274 1.00 93.06 292 ASN A N 1
ATOM 2355 C CA . ASN A 1 292 ? 22.145 -8.935 -9.591 1.00 93.06 292 ASN A CA 1
ATOM 2356 C C . ASN A 1 292 ? 22.878 -8.066 -10.619 1.00 93.06 292 ASN A C 1
ATOM 2358 O O . ASN A 1 292 ? 23.670 -8.591 -11.406 1.00 93.06 292 ASN A O 1
ATOM 2362 N N . ILE A 1 293 ? 22.663 -6.752 -10.569 1.00 91.12 293 ILE A N 1
ATOM 2363 C CA . ILE A 1 293 ? 23.343 -5.779 -11.430 1.00 91.12 293 ILE A CA 1
ATOM 2364 C C . ILE A 1 293 ? 24.875 -5.847 -11.332 1.00 91.12 293 ILE A C 1
ATOM 2366 O O . ILE A 1 293 ? 25.556 -5.662 -12.337 1.00 91.12 293 ILE A O 1
ATOM 2370 N N . ASP A 1 294 ? 25.428 -6.175 -10.163 1.00 87.06 294 ASP A N 1
ATOM 2371 C CA . ASP A 1 294 ? 26.879 -6.244 -9.948 1.00 87.06 294 ASP A CA 1
ATOM 2372 C C . ASP A 1 294 ? 27.534 -7.387 -10.747 1.00 87.06 294 ASP A C 1
ATOM 2374 O O . ASP A 1 294 ? 28.741 -7.373 -10.993 1.00 87.06 294 ASP A O 1
ATOM 2378 N N . ASN A 1 295 ? 26.741 -8.356 -11.221 1.00 90.62 295 ASN A N 1
ATOM 2379 C CA . ASN A 1 295 ? 27.222 -9.418 -12.106 1.00 90.62 295 ASN A CA 1
ATOM 2380 C C . ASN A 1 295 ? 27.430 -8.936 -13.554 1.00 90.62 295 ASN A C 1
ATOM 2382 O O . ASN A 1 295 ? 28.046 -9.645 -14.354 1.00 90.62 295 ASN A O 1
ATOM 2386 N N . PHE A 1 296 ? 26.945 -7.745 -13.919 1.00 92.75 296 PHE A N 1
ATOM 2387 C CA . PHE A 1 296 ? 27.115 -7.170 -15.253 1.00 92.75 296 PHE A CA 1
ATOM 2388 C C . PHE A 1 296 ? 28.486 -6.506 -15.383 1.00 92.75 296 PHE A C 1
ATOM 2390 O O . PHE A 1 296 ? 28.620 -5.286 -15.390 1.00 92.75 296 PHE A O 1
ATOM 2397 N N . THR A 1 297 ? 29.532 -7.317 -15.541 1.00 89.06 297 THR A N 1
ATOM 2398 C CA . THR A 1 297 ? 30.927 -6.842 -15.657 1.00 89.06 297 THR A CA 1
ATOM 2399 C C . THR A 1 297 ? 31.160 -5.888 -16.839 1.00 89.06 297 THR A C 1
ATOM 2401 O O . THR A 1 297 ? 32.065 -5.048 -16.805 1.00 89.06 297 THR A O 1
ATOM 2404 N N . TRP A 1 298 ? 30.320 -5.973 -17.875 1.00 91.75 298 TRP A N 1
ATOM 2405 C CA . TRP A 1 298 ? 30.315 -5.061 -19.020 1.00 91.75 298 TRP A CA 1
ATOM 2406 C C . TRP A 1 298 ? 29.766 -3.664 -18.675 1.00 91.75 298 TRP A C 1
ATOM 2408 O O . TRP A 1 298 ? 30.135 -2.690 -19.330 1.00 91.75 298 TRP A O 1
ATOM 2418 N N . LEU A 1 299 ? 28.935 -3.528 -17.636 1.00 88.94 299 LEU A N 1
ATOM 2419 C CA . LEU A 1 299 ? 28.324 -2.266 -17.218 1.00 88.94 299 LEU A CA 1
ATOM 2420 C C . LEU A 1 299 ? 29.279 -1.472 -16.313 1.00 88.94 299 LEU A C 1
ATOM 2422 O O . LEU A 1 299 ? 29.068 -1.304 -15.116 1.00 88.94 299 LEU A O 1
ATOM 2426 N N . ASN A 1 300 ? 30.356 -0.962 -16.903 1.00 86.56 300 ASN A N 1
ATOM 2427 C CA . ASN A 1 300 ? 31.368 -0.164 -16.210 1.00 86.56 300 ASN A CA 1
ATOM 2428 C C . ASN A 1 300 ? 31.506 1.243 -16.822 1.00 86.56 300 ASN A C 1
ATOM 2430 O O . ASN A 1 300 ? 30.900 1.560 -17.847 1.00 86.56 300 ASN A O 1
ATOM 2434 N N . SER A 1 301 ? 32.303 2.108 -16.188 1.00 85.44 301 SER A N 1
ATOM 2435 C CA . SER A 1 301 ? 32.502 3.504 -16.613 1.00 85.44 301 SER A CA 1
ATOM 2436 C C . SER A 1 301 ? 33.185 3.656 -17.976 1.00 85.44 301 SER A C 1
ATOM 2438 O O . SER A 1 301 ? 33.084 4.724 -18.580 1.00 85.44 301 SER A O 1
ATOM 2440 N N . SER A 1 302 ? 33.863 2.614 -18.465 1.00 87.56 302 SER A N 1
ATOM 2441 C CA . SER A 1 302 ? 34.469 2.600 -19.799 1.00 87.56 302 SER A CA 1
ATOM 2442 C C . SER A 1 302 ? 33.432 2.351 -20.892 1.00 87.56 302 SER A C 1
ATOM 2444 O O . SER A 1 302 ? 33.596 2.852 -21.999 1.00 87.56 302 SER A O 1
ATOM 2446 N N . TYR A 1 303 ? 32.374 1.592 -20.591 1.00 89.69 303 TYR A N 1
ATOM 2447 C CA . TYR A 1 303 ? 31.318 1.255 -21.547 1.00 89.69 303 TYR A CA 1
ATOM 2448 C C . TYR A 1 303 ? 30.096 2.181 -21.457 1.00 89.69 303 TYR A C 1
ATOM 2450 O O . TYR A 1 303 ? 29.525 2.541 -22.478 1.00 89.69 303 TYR A O 1
ATOM 2458 N N . SER A 1 304 ? 29.683 2.572 -20.247 1.00 89.75 304 SER A N 1
ATOM 2459 C CA . SER A 1 304 ? 28.451 3.331 -20.004 1.00 89.75 304 SER A CA 1
ATOM 2460 C C . SER A 1 304 ? 28.754 4.771 -19.574 1.00 89.75 304 SER A C 1
ATOM 2462 O O . SER A 1 304 ? 29.196 4.994 -18.438 1.00 89.75 304 SER A O 1
ATOM 2464 N N . PRO A 1 305 ? 28.436 5.781 -20.411 1.00 88.25 305 PRO A N 1
ATOM 2465 C CA . PRO A 1 305 ? 28.541 7.189 -20.028 1.00 88.25 305 PRO A CA 1
ATOM 2466 C C . PRO A 1 305 ? 27.677 7.542 -18.814 1.00 88.25 305 PRO A C 1
ATOM 2468 O O . PRO A 1 305 ? 28.052 8.399 -18.017 1.00 88.25 305 PRO A O 1
ATOM 2471 N N . ALA A 1 306 ? 26.554 6.840 -18.629 1.00 83.88 306 ALA A N 1
ATOM 2472 C CA . ALA A 1 306 ? 25.705 7.004 -17.456 1.00 83.88 306 ALA A CA 1
ATOM 2473 C C . ALA A 1 306 ? 26.433 6.555 -16.180 1.00 83.88 306 ALA A C 1
ATOM 2475 O O . ALA A 1 306 ? 26.500 7.317 -15.223 1.00 83.88 306 ALA A O 1
ATOM 2476 N N . VAL A 1 307 ? 27.081 5.381 -16.182 1.00 83.50 307 VAL A N 1
ATOM 2477 C CA . VAL A 1 307 ? 27.909 4.929 -15.043 1.00 83.50 307 VAL A CA 1
ATOM 2478 C C . VAL A 1 307 ? 29.047 5.917 -14.786 1.00 83.50 307 VAL A C 1
ATOM 2480 O O . VAL A 1 307 ? 29.299 6.290 -13.643 1.00 83.50 307 VAL A O 1
ATOM 2483 N N . LYS A 1 308 ? 29.706 6.403 -15.844 1.00 83.81 308 LYS A N 1
ATOM 2484 C CA . LYS A 1 308 ? 30.776 7.403 -15.736 1.00 83.81 308 LYS A CA 1
ATOM 2485 C C . LYS A 1 308 ? 30.303 8.697 -15.061 1.00 83.81 308 LYS A C 1
ATOM 2487 O O . LYS A 1 308 ? 30.987 9.190 -14.167 1.00 83.81 308 LYS A O 1
ATOM 2492 N N . GLN A 1 309 ? 29.131 9.215 -15.436 1.00 77.50 309 GLN A N 1
ATOM 2493 C CA . GLN A 1 309 ? 28.533 10.400 -14.806 1.00 77.50 309 GLN A CA 1
ATOM 2494 C C . GLN A 1 309 ? 28.106 10.149 -13.356 1.00 77.50 309 GLN A C 1
ATOM 2496 O O . GLN A 1 309 ? 28.260 11.034 -12.517 1.00 77.50 309 GLN A O 1
ATOM 2501 N N . LEU A 1 310 ? 27.601 8.958 -13.029 1.00 71.44 310 LEU A N 1
ATOM 2502 C CA . LEU A 1 310 ? 27.201 8.603 -11.660 1.00 71.44 310 LEU A CA 1
ATOM 2503 C C . LEU A 1 310 ? 28.406 8.465 -10.712 1.00 71.44 310 LEU A C 1
ATOM 2505 O O . LEU A 1 310 ? 28.299 8.744 -9.517 1.00 71.44 310 LEU A O 1
ATOM 2509 N N . MET A 1 311 ? 29.565 8.074 -11.246 1.00 66.50 311 MET A N 1
ATOM 2510 C CA . MET A 1 311 ? 30.805 7.912 -10.481 1.00 66.50 311 MET A CA 1
ATOM 2511 C C . MET A 1 311 ? 31.612 9.213 -10.324 1.00 66.50 311 MET A C 1
ATOM 2513 O O . MET A 1 311 ? 32.524 9.250 -9.498 1.00 66.50 311 MET A O 1
ATOM 2517 N N . SER A 1 312 ? 31.300 10.285 -11.067 1.00 66.06 312 SER A N 1
ATOM 2518 C CA . SER A 1 312 ? 32.030 11.557 -10.960 1.00 66.06 312 SER A CA 1
ATOM 2519 C C . SER A 1 312 ? 31.680 12.343 -9.691 1.00 66.06 312 SER A C 1
ATOM 2521 O O . SER A 1 312 ? 30.513 12.454 -9.306 1.00 66.06 312 SER A O 1
ATOM 2523 N N . THR A 1 313 ? 32.696 12.948 -9.075 1.00 56.59 313 THR A N 1
ATOM 2524 C CA . THR A 1 313 ? 32.616 13.716 -7.822 1.00 56.59 313 THR A CA 1
ATOM 2525 C C . THR A 1 313 ? 31.656 14.908 -7.904 1.00 56.59 313 THR A C 1
ATOM 2527 O O . THR A 1 313 ? 30.958 15.191 -6.931 1.00 56.59 313 THR A O 1
ATOM 2530 N N . ASP A 1 314 ? 31.563 15.558 -9.068 1.00 59.94 314 ASP A N 1
ATOM 2531 C CA . ASP A 1 314 ? 30.685 16.714 -9.304 1.00 59.94 314 ASP A CA 1
ATOM 2532 C C . ASP A 1 314 ? 29.202 16.324 -9.326 1.00 59.94 314 ASP A C 1
ATOM 2534 O O . ASP A 1 314 ? 28.362 17.018 -8.755 1.00 59.94 314 ASP A O 1
ATOM 2538 N N . SER A 1 315 ? 28.876 15.157 -9.890 1.00 56.94 315 SER A N 1
ATOM 2539 C CA . SER A 1 315 ? 27.523 14.594 -9.825 1.00 56.94 315 SER A CA 1
ATOM 2540 C C . SER A 1 315 ? 27.144 14.241 -8.391 1.00 56.94 315 SER A C 1
ATOM 2542 O O . SER A 1 315 ? 26.050 14.584 -7.952 1.00 56.94 315 SER A O 1
ATOM 2544 N N . ARG A 1 316 ? 28.048 13.613 -7.624 1.00 57.69 316 ARG A N 1
ATOM 2545 C CA . ARG A 1 316 ? 27.782 13.303 -6.210 1.00 57.69 316 ARG A CA 1
ATOM 2546 C C . ARG A 1 316 ? 27.573 14.572 -5.379 1.00 57.69 316 ARG A C 1
ATOM 2548 O O . ARG A 1 316 ? 26.651 14.606 -4.576 1.00 57.69 316 ARG A O 1
ATOM 2555 N N . LYS A 1 317 ? 28.344 15.639 -5.611 1.00 56.03 317 LYS A N 1
ATOM 2556 C CA . LYS A 1 317 ? 28.115 16.936 -4.951 1.00 56.03 317 LYS A CA 1
ATOM 2557 C C . LYS A 1 317 ? 26.770 17.560 -5.320 1.00 56.03 317 LYS A C 1
ATOM 2559 O O . LYS A 1 317 ? 26.039 17.970 -4.432 1.00 56.03 317 LYS A O 1
ATOM 2564 N N . TYR A 1 318 ? 26.411 17.577 -6.602 1.00 55.91 318 TYR A N 1
ATOM 2565 C CA . TYR A 1 318 ? 25.147 18.158 -7.072 1.00 55.91 318 TYR A CA 1
ATOM 2566 C C . TYR A 1 318 ? 23.904 17.478 -6.471 1.00 55.91 318 TYR A C 1
ATOM 2568 O O . TYR A 1 318 ? 22.882 18.124 -6.251 1.00 55.91 318 TYR A O 1
ATOM 2576 N N . TYR A 1 319 ? 23.988 16.172 -6.209 1.00 52.78 319 TYR A N 1
ATOM 2577 C CA . TYR A 1 319 ? 22.864 15.386 -5.710 1.00 52.78 319 TYR A CA 1
ATOM 2578 C C . TYR A 1 319 ? 22.849 15.156 -4.193 1.00 52.78 319 TYR A C 1
ATOM 2580 O O . TYR A 1 319 ? 21.766 15.006 -3.631 1.00 52.78 319 TYR A O 1
ATOM 2588 N N . PHE A 1 320 ? 24.014 15.110 -3.537 1.00 51.25 320 PHE A N 1
ATOM 2589 C CA . PHE A 1 320 ? 24.138 14.748 -2.119 1.00 51.25 320 PHE A CA 1
ATOM 2590 C C . PHE A 1 320 ? 24.646 15.886 -1.220 1.00 51.25 320 PHE A C 1
ATOM 2592 O O . PHE A 1 320 ? 24.542 15.754 -0.002 1.00 51.25 320 PHE A O 1
ATOM 2599 N N . ASP A 1 321 ? 25.173 16.989 -1.767 1.00 45.25 321 ASP A N 1
ATOM 2600 C CA . ASP A 1 321 ? 25.696 18.097 -0.960 1.00 45.25 321 ASP A CA 1
ATOM 2601 C C . ASP A 1 321 ? 24.656 19.220 -0.825 1.00 45.25 321 ASP A C 1
ATOM 2603 O O . ASP A 1 321 ? 24.194 19.812 -1.801 1.00 45.25 321 ASP A O 1
ATOM 2607 N N . GLY A 1 322 ? 24.259 19.506 0.414 1.00 44.00 322 GLY A N 1
ATOM 2608 C CA . GLY A 1 322 ? 23.252 20.506 0.774 1.00 44.00 322 GLY A CA 1
ATOM 2609 C C . GLY A 1 322 ? 23.763 21.947 0.716 1.00 44.00 322 GLY A C 1
ATOM 2610 O O . GLY A 1 322 ? 23.339 22.764 1.534 1.00 44.00 322 GLY A O 1
ATOM 2611 N N . SER A 1 323 ? 24.689 22.269 -0.190 1.00 37.78 323 SER A N 1
ATOM 2612 C CA . SER A 1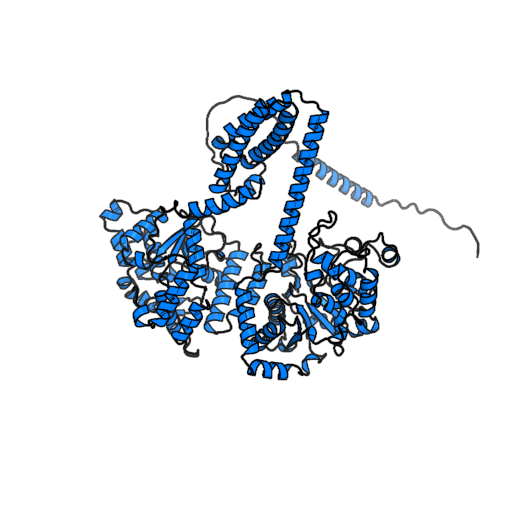 323 ? 25.260 23.612 -0.263 1.00 37.78 323 SER A CA 1
ATOM 2613 C C . SER A 1 323 ? 24.269 24.610 -0.878 1.00 37.78 323 SER A C 1
ATOM 2615 O O . SER A 1 323 ? 23.459 24.294 -1.751 1.00 37.78 323 SER A O 1
ATOM 2617 N N . GLN A 1 324 ? 24.288 25.813 -0.306 1.00 40.97 324 GLN A N 1
ATOM 2618 C CA . GLN A 1 324 ? 23.318 26.904 -0.417 1.00 40.97 324 GLN A CA 1
ATOM 2619 C C . GLN A 1 324 ? 23.304 27.599 -1.792 1.00 40.97 324 GLN A C 1
ATOM 2621 O O . GLN A 1 324 ? 23.363 28.825 -1.854 1.00 40.97 324 GLN A O 1
ATOM 2626 N N . ASP A 1 325 ? 23.241 26.859 -2.898 1.00 38.69 325 ASP A N 1
ATOM 2627 C CA . ASP A 1 325 ? 23.123 27.488 -4.214 1.00 38.69 325 ASP A CA 1
ATOM 2628 C C . ASP A 1 325 ? 21.645 27.780 -4.524 1.00 38.69 325 ASP A C 1
ATOM 2630 O O . ASP A 1 325 ? 20.817 26.886 -4.727 1.00 38.69 325 ASP A O 1
ATOM 2634 N N . THR A 1 326 ? 21.299 29.065 -4.501 1.00 37.84 326 THR A N 1
ATOM 2635 C CA . THR A 1 326 ? 19.938 29.632 -4.467 1.00 37.84 326 THR A CA 1
ATOM 2636 C C . THR A 1 326 ? 19.132 29.464 -5.765 1.00 37.84 326 THR A C 1
ATOM 2638 O O . THR A 1 326 ? 18.035 30.005 -5.884 1.00 37.84 326 THR A O 1
ATOM 2641 N N . GLY A 1 327 ? 19.630 28.690 -6.737 1.00 45.03 327 GLY A N 1
ATOM 2642 C CA . GLY A 1 327 ? 19.015 28.516 -8.060 1.00 45.03 327 GLY A CA 1
ATOM 2643 C C . GLY A 1 327 ? 18.386 27.147 -8.351 1.00 45.03 327 GLY A C 1
ATOM 2644 O O . GLY A 1 327 ? 17.763 26.985 -9.404 1.00 45.03 327 GLY A O 1
ATOM 2645 N N . VAL A 1 328 ? 18.540 26.142 -7.478 1.00 44.38 328 VAL A N 1
ATOM 2646 C CA . VAL A 1 328 ? 18.074 24.769 -7.763 1.00 44.38 328 VAL A CA 1
ATOM 2647 C C . VAL A 1 328 ? 16.793 24.447 -6.997 1.00 44.38 328 VAL A C 1
ATOM 2649 O O . VAL A 1 328 ? 16.790 24.255 -5.784 1.00 44.38 328 VAL A O 1
ATOM 2652 N N . GLU A 1 329 ? 15.690 24.344 -7.739 1.00 44.62 329 GLU A N 1
ATOM 2653 C CA . GLU A 1 329 ? 14.393 23.886 -7.236 1.00 44.62 329 GLU A CA 1
ATOM 2654 C C . GLU A 1 329 ? 14.520 22.497 -6.549 1.00 44.62 329 GLU A C 1
ATOM 2656 O O . GLU A 1 329 ? 14.996 21.534 -7.146 1.00 44.62 329 GLU A O 1
ATOM 2661 N N . PRO A 1 330 ? 14.050 22.324 -5.310 1.00 42.78 330 PRO A N 1
ATOM 2662 C CA . PRO A 1 330 ? 14.271 21.104 -4.517 1.00 42.78 330 PRO A CA 1
ATOM 2663 C C . PRO A 1 330 ? 13.444 19.895 -4.969 1.00 42.78 330 PRO A C 1
ATOM 2665 O O . PRO A 1 330 ? 13.716 18.773 -4.556 1.00 42.78 330 PRO A O 1
ATOM 2668 N N . LYS A 1 331 ? 12.528 20.101 -5.924 1.00 44.16 331 LYS A N 1
ATOM 2669 C CA . LYS A 1 331 ? 11.879 19.060 -6.742 1.00 44.16 331 LYS A CA 1
ATOM 2670 C C . LYS A 1 331 ? 12.891 18.100 -7.386 1.00 44.16 331 LYS A C 1
ATOM 2672 O O . LYS A 1 331 ? 12.557 16.963 -7.718 1.00 44.16 331 LYS A O 1
ATOM 2677 N N . PHE A 1 332 ? 14.113 18.596 -7.588 1.00 42.94 332 PHE A N 1
ATOM 2678 C CA . PHE A 1 332 ? 15.189 18.010 -8.377 1.00 42.94 332 PHE A CA 1
ATOM 2679 C C . PHE A 1 332 ? 16.230 17.237 -7.541 1.00 42.94 332 PHE A C 1
ATOM 2681 O O . PHE A 1 332 ? 17.294 16.904 -8.051 1.00 42.94 332 PHE A O 1
ATOM 2688 N N . ARG A 1 333 ? 15.926 16.903 -6.278 1.00 50.03 333 ARG A N 1
ATOM 2689 C CA . ARG A 1 333 ? 16.809 16.146 -5.365 1.00 50.03 333 ARG A CA 1
ATOM 2690 C C . ARG A 1 333 ? 16.335 14.704 -5.118 1.00 50.03 333 ARG A C 1
ATOM 2692 O O . ARG A 1 333 ? 16.370 14.229 -3.991 1.00 50.03 333 ARG A O 1
ATOM 2699 N N . ASN A 1 334 ? 15.850 14.016 -6.155 1.00 45.72 334 ASN A N 1
ATOM 2700 C CA . ASN A 1 334 ? 15.364 12.638 -6.025 1.00 45.72 334 ASN A CA 1
ATOM 2701 C C . ASN A 1 334 ? 16.485 11.608 -6.350 1.00 45.72 334 ASN A C 1
ATOM 2703 O O . ASN A 1 334 ? 17.010 11.634 -7.471 1.00 45.72 334 ASN A O 1
ATOM 2707 N N . PRO A 1 335 ? 16.828 10.688 -5.424 1.00 47.03 335 PRO A N 1
ATOM 2708 C CA . PRO A 1 335 ? 17.841 9.643 -5.621 1.00 47.03 335 PRO A CA 1
ATOM 2709 C C . PRO A 1 335 ? 17.550 8.661 -6.770 1.00 47.03 335 PRO A C 1
ATOM 2711 O O . PRO A 1 335 ? 18.492 8.142 -7.372 1.00 47.03 335 PRO A O 1
ATOM 2714 N N . LYS A 1 336 ? 16.281 8.436 -7.154 1.00 46.56 336 LYS A N 1
ATOM 2715 C CA . LYS A 1 336 ? 15.906 7.577 -8.296 1.00 46.56 336 LYS A CA 1
ATOM 2716 C C . LYS A 1 336 ? 16.498 8.058 -9.621 1.00 46.56 336 LYS A C 1
ATOM 2718 O O . LYS A 1 336 ? 16.755 7.234 -10.496 1.00 46.56 336 LYS A O 1
ATOM 2723 N N . TYR A 1 337 ? 16.779 9.353 -9.783 1.00 47.94 337 TYR A N 1
ATOM 2724 C CA . TYR A 1 337 ? 17.422 9.883 -10.998 1.00 47.94 337 TYR A CA 1
ATOM 2725 C C . TYR A 1 337 ? 18.909 9.521 -11.127 1.00 47.94 337 TYR A C 1
ATOM 2727 O O . TYR A 1 337 ? 19.518 9.795 -12.159 1.00 47.94 337 TYR A O 1
ATOM 2735 N N . ILE A 1 338 ? 19.479 8.923 -10.081 1.00 52.41 338 ILE A N 1
ATOM 2736 C CA . ILE A 1 338 ? 20.883 8.515 -9.951 1.00 52.41 338 ILE A CA 1
ATOM 2737 C C . ILE A 1 338 ? 20.968 6.982 -9.853 1.00 52.41 338 ILE A C 1
ATOM 2739 O O . ILE A 1 338 ? 22.051 6.402 -9.861 1.00 52.41 338 ILE A O 1
ATOM 2743 N N . TYR A 1 339 ? 19.825 6.298 -9.766 1.00 70.12 339 TYR A N 1
ATOM 2744 C CA . TYR A 1 339 ? 19.787 4.858 -9.575 1.00 70.12 339 TYR A CA 1
ATOM 2745 C C . TYR A 1 339 ? 20.108 4.141 -10.882 1.00 70.12 339 TYR A C 1
ATOM 2747 O O . TYR A 1 339 ? 19.376 4.244 -11.870 1.00 70.12 339 TYR A O 1
ATOM 2755 N N . LEU A 1 340 ? 21.214 3.398 -10.886 1.00 81.12 340 LEU A N 1
ATOM 2756 C CA . LEU A 1 340 ? 21.708 2.706 -12.072 1.00 81.12 340 LEU A CA 1
ATOM 2757 C C . LEU A 1 340 ? 20.677 1.707 -12.633 1.00 81.12 340 LEU A C 1
ATOM 2759 O O . LEU A 1 340 ? 20.585 1.574 -13.853 1.00 81.12 340 LEU A O 1
ATOM 2763 N N . LEU A 1 341 ? 19.837 1.104 -11.775 1.00 87.06 341 LEU A N 1
ATOM 2764 C CA . LEU A 1 341 ? 18.725 0.233 -12.191 1.00 87.06 341 LEU A CA 1
ATOM 2765 C C . LEU A 1 341 ? 17.779 0.927 -13.180 1.00 87.06 341 LEU A C 1
ATOM 2767 O O . LEU A 1 341 ? 17.373 0.326 -14.171 1.00 87.06 341 LEU A O 1
ATOM 2771 N N . ASN A 1 342 ? 17.502 2.223 -13.000 1.00 86.25 342 ASN A N 1
ATOM 2772 C CA . ASN A 1 342 ? 16.638 2.959 -13.922 1.00 86.25 342 ASN A CA 1
ATOM 2773 C C . ASN A 1 342 ? 17.264 3.124 -15.306 1.00 86.25 342 ASN A C 1
ATOM 2775 O O . ASN A 1 342 ? 16.535 3.235 -16.287 1.00 86.25 342 ASN A O 1
ATOM 2779 N N . HIS A 1 343 ? 18.590 3.129 -15.416 1.00 90.00 343 HIS A N 1
ATOM 2780 C CA . HIS A 1 343 ? 19.272 3.234 -16.702 1.00 90.00 343 HIS A CA 1
ATOM 2781 C C . HIS A 1 343 ? 19.391 1.885 -17.427 1.00 90.00 343 HIS A C 1
ATOM 2783 O O . HIS A 1 343 ? 19.632 1.889 -18.634 1.00 90.00 343 HIS A O 1
ATOM 2789 N N . LEU A 1 344 ? 19.150 0.748 -16.755 1.00 93.06 344 LEU A N 1
ATOM 2790 C CA . LEU A 1 344 ? 19.148 -0.584 -17.383 1.00 93.06 344 LEU A CA 1
ATOM 2791 C C . LEU A 1 344 ? 18.096 -0.730 -18.484 1.00 93.06 344 LEU A C 1
ATOM 2793 O O . LEU A 1 344 ? 18.285 -1.520 -19.405 1.00 93.06 344 LEU A O 1
ATOM 2797 N N . ARG A 1 345 ? 17.044 0.101 -18.465 1.00 93.88 345 ARG A N 1
ATOM 2798 C CA . ARG A 1 345 ? 16.052 0.182 -19.549 1.00 93.88 345 ARG A CA 1
ATOM 2799 C C . ARG A 1 345 ? 16.662 0.483 -20.914 1.00 93.88 345 ARG A C 1
ATOM 2801 O O . ARG A 1 345 ? 16.034 0.170 -21.907 1.00 93.88 345 ARG A O 1
ATOM 2808 N N . PHE A 1 346 ? 17.866 1.049 -20.977 1.00 96.06 346 PHE A N 1
ATOM 2809 C CA . PHE A 1 346 ? 18.577 1.313 -22.231 1.00 96.06 346 PHE A CA 1
ATOM 2810 C C . PHE A 1 346 ? 19.558 0.211 -22.636 1.00 96.06 346 PHE A C 1
ATOM 2812 O O . PHE A 1 346 ? 20.186 0.339 -23.680 1.00 96.06 346 PHE A O 1
ATOM 2819 N N . TYR A 1 347 ? 19.682 -0.838 -21.823 1.00 96.94 347 TYR A N 1
ATOM 2820 C CA . TYR A 1 347 ? 20.613 -1.947 -22.017 1.00 96.94 347 TYR A CA 1
ATOM 2821 C C . TYR A 1 347 ? 19.907 -3.305 -22.142 1.00 96.94 347 TYR A C 1
ATOM 2823 O O . TYR A 1 347 ? 20.510 -4.356 -21.940 1.00 96.94 347 TYR A O 1
ATOM 2831 N N . ILE A 1 348 ? 18.600 -3.305 -22.418 1.00 97.44 348 ILE A N 1
ATOM 2832 C CA . ILE A 1 348 ? 17.798 -4.532 -22.495 1.00 97.44 348 ILE A CA 1
ATOM 2833 C C . ILE A 1 348 ? 18.380 -5.533 -23.516 1.00 97.44 348 ILE A C 1
ATOM 2835 O O . ILE A 1 348 ? 18.485 -6.708 -23.163 1.00 97.44 348 ILE A O 1
ATOM 2839 N N . PRO A 1 349 ? 18.817 -5.134 -24.730 1.00 97.06 349 PRO A N 1
ATOM 2840 C CA . PRO A 1 349 ? 19.446 -6.073 -25.663 1.00 97.06 349 PRO A CA 1
ATOM 2841 C C . PRO A 1 349 ? 20.799 -6.624 -25.198 1.00 97.06 349 PRO A C 1
ATOM 2843 O O . PRO A 1 349 ? 21.173 -7.716 -25.617 1.00 97.06 349 PRO A O 1
ATOM 2846 N N . GLU A 1 350 ? 21.545 -5.881 -24.381 1.00 96.06 350 GLU A N 1
ATOM 2847 C CA . GLU A 1 350 ? 22.819 -6.306 -23.796 1.00 96.06 350 GLU A CA 1
ATOM 2848 C C . GLU A 1 350 ? 22.602 -7.291 -22.640 1.00 96.06 350 GLU A C 1
ATOM 2850 O O . GLU A 1 350 ? 23.380 -8.231 -22.485 1.00 96.06 350 GLU A O 1
ATOM 2855 N N . ILE A 1 351 ? 21.529 -7.106 -21.862 1.00 96.38 351 ILE A N 1
ATOM 2856 C CA . ILE A 1 351 ? 21.124 -8.027 -20.790 1.00 96.38 351 ILE A CA 1
ATOM 2857 C C . ILE A 1 351 ? 20.528 -9.314 -21.389 1.00 96.38 351 ILE A C 1
ATOM 2859 O O . ILE A 1 351 ? 20.869 -10.411 -20.949 1.00 96.38 351 ILE A O 1
ATOM 2863 N N . TYR A 1 352 ? 19.688 -9.197 -22.425 1.00 96.69 352 TYR A N 1
ATOM 2864 C CA . TYR A 1 352 ? 18.983 -10.320 -23.060 1.00 96.69 352 TYR A CA 1
ATOM 2865 C C . TYR A 1 352 ? 19.296 -10.431 -24.567 1.00 96.69 352 TYR A C 1
ATOM 2867 O O . TYR A 1 352 ? 18.426 -10.214 -25.420 1.00 96.69 352 TYR A O 1
ATOM 2875 N N . PRO A 1 353 ? 20.531 -10.807 -24.947 1.00 95.69 353 PRO A N 1
ATOM 2876 C CA . PRO A 1 353 ? 20.966 -10.807 -26.347 1.00 95.69 353 PRO A CA 1
ATOM 2877 C C . PRO A 1 353 ? 20.269 -11.853 -27.228 1.00 95.69 353 PRO A C 1
ATOM 2879 O O . PRO A 1 353 ? 20.240 -11.693 -28.445 1.00 95.69 353 PRO A O 1
ATOM 2882 N N . GLN A 1 354 ? 19.708 -12.909 -26.631 1.00 96.44 354 GLN A N 1
ATOM 2883 C CA . GLN A 1 354 ? 19.059 -14.018 -27.347 1.00 96.44 354 GLN A CA 1
ATOM 2884 C C . GLN A 1 354 ? 17.555 -13.806 -27.574 1.00 96.44 354 GLN A C 1
ATOM 2886 O O . GLN A 1 354 ? 16.954 -14.518 -28.377 1.00 96.44 354 GLN A O 1
ATOM 2891 N N . LEU A 1 355 ? 16.947 -12.838 -26.882 1.00 98.06 355 LEU A N 1
ATOM 2892 C CA . LEU A 1 355 ? 15.523 -12.553 -27.017 1.00 98.06 355 LEU A CA 1
ATOM 2893 C C . LEU A 1 355 ? 15.256 -11.642 -28.220 1.00 98.06 355 LEU A C 1
ATOM 2895 O O . LEU A 1 355 ? 16.060 -10.761 -28.552 1.00 98.06 355 LEU A O 1
ATOM 2899 N N . GLU A 1 356 ? 14.112 -11.849 -28.863 1.00 97.50 356 GLU A N 1
ATOM 2900 C CA . GLU A 1 356 ? 13.653 -11.088 -30.027 1.00 97.50 356 GLU A CA 1
ATOM 2901 C C . GLU A 1 356 ? 12.680 -9.974 -29.643 1.00 97.50 356 GLU A C 1
ATOM 2903 O O . GLU A 1 356 ? 12.784 -8.864 -30.162 1.00 97.50 356 GLU A O 1
ATOM 2908 N N . LYS A 1 357 ? 11.768 -10.235 -28.702 1.00 97.69 357 LYS A N 1
ATOM 2909 C CA . LYS A 1 357 ? 10.772 -9.270 -28.224 1.00 97.69 357 LYS A CA 1
ATOM 2910 C C . LYS A 1 357 ? 10.592 -9.395 -26.714 1.00 97.69 357 LYS A C 1
ATOM 2912 O O . LYS A 1 357 ? 10.655 -10.493 -26.169 1.00 97.69 357 LYS A O 1
ATOM 2917 N N . ILE A 1 358 ? 10.366 -8.272 -26.039 1.00 98.38 358 ILE A N 1
ATOM 2918 C CA . ILE A 1 358 ? 10.198 -8.231 -24.582 1.00 98.38 358 ILE A CA 1
ATOM 2919 C C . ILE A 1 358 ? 9.256 -7.098 -24.174 1.00 98.38 358 ILE A C 1
ATOM 2921 O O . ILE A 1 358 ? 9.221 -6.051 -24.824 1.00 98.38 358 ILE A O 1
ATOM 2925 N N . VAL A 1 359 ? 8.495 -7.293 -23.097 1.00 98.56 359 VAL A N 1
ATOM 2926 C CA . VAL A 1 359 ? 7.667 -6.240 -22.492 1.00 98.56 359 VAL A CA 1
ATOM 2927 C C . VAL A 1 359 ? 8.348 -5.720 -21.230 1.00 98.56 359 VAL A C 1
ATOM 2929 O O . VAL A 1 359 ? 8.621 -6.463 -20.291 1.00 98.56 359 VAL A O 1
ATOM 2932 N N . PHE A 1 360 ? 8.624 -4.425 -21.196 1.00 98.25 360 PHE A N 1
ATOM 2933 C CA . PHE A 1 360 ? 9.125 -3.731 -20.018 1.00 98.25 360 PHE A CA 1
ATOM 2934 C C . PHE A 1 360 ? 7.963 -3.262 -19.147 1.00 98.25 360 PHE A C 1
ATOM 2936 O O . PHE A 1 360 ? 7.016 -2.667 -19.667 1.00 98.25 360 PHE A O 1
ATOM 2943 N N . LEU A 1 361 ? 8.068 -3.484 -17.835 1.00 97.75 361 LEU A N 1
ATOM 2944 C CA . LEU A 1 361 ? 7.146 -2.968 -16.824 1.00 97.75 361 LEU A CA 1
ATOM 2945 C C . LEU A 1 361 ? 7.951 -2.224 -15.746 1.00 97.75 361 LEU A C 1
ATOM 2947 O O . LEU A 1 361 ? 8.904 -2.784 -15.201 1.00 97.75 361 LEU A O 1
ATOM 2951 N N . ASP A 1 362 ? 7.579 -0.978 -15.432 1.00 93.88 362 ASP A N 1
ATOM 2952 C CA . ASP A 1 362 ? 8.100 -0.316 -14.224 1.00 93.88 362 ASP A CA 1
ATOM 2953 C C . ASP A 1 362 ? 7.517 -1.008 -12.968 1.00 93.88 362 ASP A C 1
ATOM 2955 O O . ASP A 1 362 ? 6.518 -1.724 -13.031 1.00 93.88 362 ASP A O 1
ATOM 2959 N N . ASP A 1 363 ? 8.140 -0.810 -11.808 1.00 89.25 363 ASP A N 1
ATOM 2960 C CA . ASP A 1 363 ? 7.717 -1.433 -10.547 1.00 89.25 363 ASP A CA 1
ATOM 2961 C C . ASP A 1 363 ? 6.422 -0.843 -9.966 1.00 89.25 363 ASP A C 1
ATOM 2963 O O . ASP A 1 363 ? 5.715 -1.486 -9.194 1.00 89.25 363 ASP A O 1
ATOM 2967 N N . ASP A 1 364 ? 6.073 0.376 -10.358 1.00 89.00 364 ASP A N 1
ATOM 2968 C CA . ASP A 1 364 ? 4.936 1.143 -9.863 1.00 89.00 364 ASP A CA 1
ATOM 2969 C C . ASP A 1 364 ? 3.689 1.028 -10.752 1.00 89.00 364 ASP A C 1
ATOM 2971 O O . ASP A 1 364 ? 2.863 1.947 -10.803 1.00 89.00 364 ASP A O 1
ATOM 2975 N N . VAL A 1 365 ? 3.522 -0.114 -11.423 1.00 91.19 365 VAL A N 1
ATOM 2976 C CA . VAL A 1 365 ? 2.345 -0.424 -12.244 1.00 91.19 365 VAL A CA 1
ATOM 2977 C C . VAL A 1 365 ? 1.496 -1.553 -11.661 1.00 91.19 365 VAL A C 1
ATOM 2979 O O . VAL A 1 365 ? 1.955 -2.381 -10.879 1.00 91.19 365 VAL A O 1
ATOM 2982 N N . VAL A 1 366 ? 0.225 -1.602 -12.060 1.00 87.06 366 VAL A N 1
ATOM 2983 C CA . VAL A 1 366 ? -0.666 -2.741 -11.803 1.00 87.06 366 VAL A CA 1
ATOM 2984 C C . VAL A 1 366 ? -1.311 -3.165 -13.115 1.00 87.06 366 VAL A C 1
ATOM 2986 O O . VAL A 1 366 ? -1.907 -2.351 -13.823 1.00 87.06 366 VAL A O 1
ATOM 2989 N N . VAL A 1 367 ? -1.198 -4.453 -13.428 1.00 89.19 367 VAL A N 1
ATOM 2990 C CA . VAL A 1 367 ? -1.786 -5.062 -14.621 1.00 89.19 367 VAL A CA 1
ATOM 2991 C C . VAL A 1 367 ? -3.205 -5.535 -14.306 1.00 89.19 367 VAL A C 1
ATOM 2993 O O . VAL A 1 367 ? -3.444 -6.209 -13.309 1.00 89.19 367 VAL A O 1
ATOM 2996 N N . GLN A 1 368 ? -4.161 -5.163 -15.152 1.00 85.94 368 GLN A N 1
ATOM 2997 C CA . GLN A 1 368 ? -5.588 -5.467 -15.007 1.00 85.94 368 GLN A CA 1
ATOM 2998 C C . GLN A 1 368 ? -6.130 -6.372 -16.122 1.00 85.94 368 GLN A C 1
ATOM 3000 O O . GLN A 1 368 ? -7.267 -6.828 -16.033 1.00 85.94 368 GLN A O 1
ATOM 3005 N N . LYS A 1 369 ? -5.358 -6.601 -17.192 1.00 91.88 369 LYS A N 1
ATOM 3006 C CA . LYS A 1 369 ? -5.759 -7.403 -18.361 1.00 91.88 369 LYS A CA 1
ATOM 3007 C C . LYS A 1 369 ? -4.575 -8.194 -18.898 1.00 91.88 369 LYS A C 1
ATOM 3009 O O . LYS A 1 369 ? -3.434 -7.836 -18.618 1.00 91.88 369 LYS A O 1
ATOM 3014 N N . ASP A 1 370 ? -4.854 -9.229 -19.686 1.00 95.44 370 ASP A N 1
ATOM 3015 C CA . ASP A 1 370 ? -3.798 -10.014 -20.319 1.00 95.44 370 ASP A CA 1
ATOM 3016 C C . ASP A 1 370 ? -2.940 -9.144 -21.259 1.00 95.44 370 ASP A C 1
ATOM 3018 O O . ASP A 1 370 ? -3.455 -8.414 -22.112 1.00 95.44 370 ASP A O 1
ATOM 3022 N N . LEU A 1 371 ? -1.620 -9.221 -21.077 1.00 97.56 371 LEU A N 1
ATOM 3023 C CA . LEU A 1 371 ? -0.617 -8.488 -21.848 1.00 97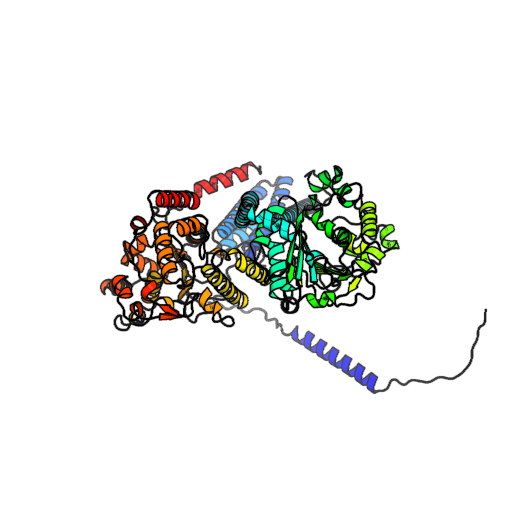.56 371 LEU A CA 1
ATOM 3024 C C . LEU A 1 371 ? -0.006 -9.325 -22.975 1.00 97.56 371 LEU A C 1
ATOM 3026 O O . LEU A 1 371 ? 0.715 -8.771 -23.805 1.00 97.56 371 LEU A O 1
ATOM 3030 N N . THR A 1 372 ? -0.302 -10.628 -23.055 1.00 96.88 372 THR A N 1
ATOM 3031 C CA . THR A 1 372 ? 0.195 -11.490 -24.141 1.00 96.88 372 THR A CA 1
ATOM 3032 C C . THR A 1 372 ? -0.093 -10.958 -25.556 1.00 96.88 372 THR A C 1
ATOM 3034 O O . THR A 1 372 ? 0.798 -11.088 -26.403 1.00 96.88 372 THR A O 1
ATOM 3037 N N . PRO A 1 373 ? -1.213 -10.250 -25.850 1.00 96.88 373 PRO A N 1
ATOM 3038 C CA . PRO A 1 373 ? -1.440 -9.713 -27.192 1.00 96.88 373 PRO A CA 1
ATOM 3039 C C . PRO A 1 373 ? -0.400 -8.673 -27.641 1.00 96.88 373 PRO A C 1
ATOM 3041 O O . PRO A 1 373 ? -0.234 -8.476 -28.844 1.00 96.88 373 PRO A O 1
ATOM 3044 N N . LEU A 1 374 ? 0.340 -8.040 -26.716 1.00 96.56 374 LEU A N 1
ATOM 3045 C CA . LEU A 1 374 ? 1.417 -7.099 -27.055 1.00 96.56 374 LEU A CA 1
ATOM 3046 C C . LEU A 1 374 ? 2.541 -7.761 -27.864 1.00 96.56 374 LEU A C 1
ATOM 3048 O O . LEU A 1 374 ? 3.165 -7.112 -28.703 1.00 96.56 374 LEU A O 1
ATOM 3052 N N . PHE A 1 375 ? 2.794 -9.056 -27.655 1.00 96.75 375 PHE A N 1
ATOM 3053 C CA . PHE A 1 375 ? 3.860 -9.776 -28.356 1.00 96.75 375 PHE A CA 1
ATOM 3054 C C . PHE A 1 375 ? 3.519 -10.039 -29.826 1.00 96.75 375 PHE A C 1
ATOM 3056 O O . PHE A 1 375 ? 4.422 -10.132 -30.660 1.00 96.75 375 PHE A O 1
ATOM 3063 N N . SER A 1 376 ? 2.230 -10.080 -30.165 1.00 94.81 376 SER A N 1
ATOM 3064 C CA . SER A 1 376 ? 1.741 -10.261 -31.536 1.00 94.81 376 SER A CA 1
ATOM 3065 C C . SER A 1 376 ? 1.515 -8.946 -32.287 1.00 94.81 376 SER A C 1
ATOM 3067 O O . SER A 1 376 ? 1.162 -8.987 -33.464 1.00 94.81 376 SER A O 1
ATOM 3069 N N . LEU A 1 377 ? 1.715 -7.788 -31.644 1.00 94.56 377 LEU A N 1
ATOM 3070 C CA . LEU A 1 377 ? 1.595 -6.492 -32.310 1.00 94.56 377 LEU A CA 1
ATOM 3071 C C . LEU A 1 377 ? 2.671 -6.316 -33.388 1.00 94.56 377 LEU A C 1
ATOM 3073 O O . LEU A 1 377 ? 3.855 -6.599 -33.156 1.00 94.56 377 LEU A O 1
ATOM 3077 N N . ASP A 1 378 ? 2.239 -5.799 -34.537 1.00 94.19 378 ASP A N 1
ATOM 3078 C CA . ASP A 1 378 ? 3.124 -5.265 -35.567 1.00 94.19 378 ASP A CA 1
ATOM 3079 C C . ASP A 1 378 ? 3.559 -3.854 -35.157 1.00 94.19 378 ASP A C 1
ATOM 3081 O O . ASP A 1 378 ? 2.727 -2.977 -34.933 1.00 94.19 378 ASP A O 1
ATOM 3085 N N . LEU A 1 379 ? 4.870 -3.656 -35.022 1.00 96.56 379 LEU A N 1
ATOM 3086 C CA . LEU A 1 379 ? 5.459 -2.354 -34.709 1.00 96.56 379 LEU A CA 1
ATOM 3087 C C . LEU A 1 379 ? 5.827 -1.574 -35.980 1.00 96.56 379 LEU A C 1
ATOM 3089 O O . LEU A 1 379 ? 6.480 -0.544 -35.890 1.00 96.56 379 LEU A O 1
ATOM 3093 N N . HIS A 1 380 ? 5.484 -2.066 -37.174 1.00 96.12 380 HIS A N 1
ATOM 3094 C CA . HIS A 1 380 ? 5.756 -1.413 -38.459 1.00 96.12 380 HIS A CA 1
ATOM 3095 C C . HIS A 1 380 ? 7.241 -1.052 -38.668 1.00 96.12 380 HIS A C 1
ATOM 3097 O O . HIS A 1 380 ? 7.585 -0.045 -39.289 1.00 96.12 380 HIS A O 1
ATOM 3103 N N . GLY A 1 381 ? 8.146 -1.882 -38.138 1.00 93.00 381 GLY A N 1
ATOM 3104 C CA . GLY A 1 381 ? 9.595 -1.659 -38.176 1.00 93.00 381 GLY A CA 1
ATOM 3105 C C . GLY A 1 381 ? 10.133 -0.673 -37.129 1.00 93.00 381 GLY A C 1
ATOM 3106 O O . GLY A 1 381 ? 11.340 -0.420 -37.120 1.00 93.00 381 GLY A O 1
ATOM 3107 N N . ASN A 1 382 ? 9.278 -0.139 -36.251 1.00 97.75 382 ASN A N 1
ATOM 3108 C CA . ASN A 1 382 ? 9.677 0.632 -35.075 1.00 97.75 382 ASN A CA 1
ATOM 3109 C C . ASN A 1 382 ? 10.334 -0.261 -34.014 1.00 97.75 382 ASN A C 1
ATOM 3111 O O . ASN A 1 382 ? 10.128 -1.472 -33.964 1.00 97.75 382 ASN A O 1
ATOM 3115 N N . VAL A 1 383 ? 11.134 0.356 -33.143 1.00 98.00 383 VAL A N 1
ATOM 3116 C CA . VAL A 1 383 ? 11.874 -0.349 -32.088 1.00 98.00 383 VAL A CA 1
ATOM 3117 C C . VAL A 1 383 ? 10.984 -0.635 -30.880 1.00 98.00 383 VAL A C 1
ATOM 3119 O O . VAL A 1 383 ? 11.156 -1.660 -30.222 1.00 98.00 383 VAL A O 1
ATOM 3122 N N . ASN A 1 384 ? 10.049 0.261 -30.559 1.00 97.88 384 ASN A N 1
ATOM 3123 C CA . ASN A 1 384 ? 9.185 0.103 -29.395 1.00 97.88 384 ASN A CA 1
ATOM 3124 C C . ASN A 1 384 ? 7.731 0.474 -29.675 1.00 97.88 384 ASN A C 1
ATOM 3126 O O . ASN A 1 384 ? 7.468 1.363 -30.473 1.00 97.88 384 ASN A O 1
ATOM 3130 N N . GLY A 1 385 ? 6.803 -0.168 -28.970 1.00 97.81 385 GLY A N 1
ATOM 3131 C CA . GLY A 1 385 ? 5.412 0.255 -28.849 1.00 97.81 385 GLY A CA 1
ATOM 3132 C C . GLY A 1 385 ? 5.177 0.923 -27.496 1.00 97.81 385 GLY A C 1
ATOM 3133 O O . GLY A 1 385 ? 5.502 0.343 -26.455 1.00 97.81 385 GLY A O 1
ATOM 3134 N N . ALA A 1 386 ? 4.621 2.135 -27.499 1.00 96.00 386 ALA A N 1
ATOM 3135 C CA . ALA A 1 386 ? 4.312 2.890 -26.286 1.00 96.00 386 ALA A CA 1
ATOM 3136 C C . ALA A 1 386 ? 3.038 3.733 -26.435 1.00 96.00 386 ALA A C 1
ATOM 3138 O O . ALA A 1 386 ? 2.685 4.161 -27.532 1.00 96.00 386 ALA A O 1
ATOM 3139 N N . VAL A 1 387 ? 2.356 4.012 -25.322 1.00 93.25 387 VAL A N 1
ATOM 3140 C CA . VAL A 1 387 ? 1.211 4.933 -25.316 1.00 93.25 387 VAL A CA 1
ATOM 3141 C C . VAL A 1 387 ? 1.702 6.381 -25.294 1.00 93.25 387 VAL A C 1
ATOM 3143 O O . VAL A 1 387 ? 2.499 6.777 -24.440 1.00 93.25 387 VAL A O 1
ATOM 3146 N N . GLU A 1 388 ? 1.196 7.191 -26.223 1.00 90.38 388 GLU A N 1
ATOM 3147 C CA . GLU A 1 388 ? 1.496 8.621 -26.280 1.00 90.38 388 GLU A CA 1
ATOM 3148 C C . GLU A 1 388 ? 0.738 9.415 -25.207 1.00 90.38 388 GLU A C 1
ATOM 3150 O O . GLU A 1 388 ? -0.471 9.266 -24.984 1.00 90.38 388 GLU A O 1
ATOM 3155 N N . THR A 1 389 ? 1.445 10.343 -24.568 1.00 84.06 389 THR A N 1
ATOM 3156 C CA . THR A 1 389 ? 0.940 11.080 -23.407 1.00 84.06 389 THR A CA 1
ATOM 3157 C C . THR A 1 389 ? 0.364 12.453 -23.748 1.00 84.06 389 THR A C 1
ATOM 3159 O O . THR A 1 389 ? -0.114 13.150 -22.861 1.00 84.06 389 THR A O 1
ATOM 3162 N N . CYS A 1 390 ? 0.380 12.863 -25.018 1.00 76.31 390 CYS A N 1
ATOM 3163 C CA . CYS A 1 390 ? 0.080 14.234 -25.447 1.00 76.31 390 CYS A CA 1
ATOM 3164 C C . CYS A 1 390 ? -1.399 14.671 -25.362 1.00 76.31 390 CYS A C 1
ATOM 3166 O O . CYS A 1 390 ? -1.698 15.823 -25.678 1.00 76.31 390 CYS A O 1
ATOM 3168 N N . LEU A 1 391 ? -2.312 13.790 -24.935 1.00 64.31 391 LEU A N 1
ATOM 3169 C CA . LEU A 1 391 ? -3.736 14.096 -24.713 1.00 64.31 391 LEU A CA 1
ATOM 3170 C C . LEU A 1 391 ? -4.102 14.285 -23.222 1.00 64.31 391 LEU A C 1
ATOM 3172 O O . LEU A 1 391 ? -5.252 14.582 -22.919 1.00 64.31 391 LEU A O 1
ATOM 3176 N N . GLU A 1 392 ? -3.155 14.109 -22.296 1.00 57.38 392 GLU A N 1
ATOM 3177 C CA . GLU A 1 392 ? -3.355 14.206 -20.836 1.00 57.38 392 GLU A CA 1
ATOM 3178 C C . GLU A 1 392 ? -2.512 15.347 -20.223 1.00 57.38 392 GLU A C 1
ATOM 3180 O O . GLU A 1 392 ? -1.886 16.128 -20.937 1.00 57.38 392 GLU A O 1
ATOM 3185 N N . ALA A 1 393 ? -2.441 15.451 -18.889 1.00 52.78 393 ALA A N 1
ATOM 3186 C CA . ALA A 1 393 ? -1.585 16.407 -18.166 1.00 52.78 393 ALA A CA 1
ATOM 3187 C C . ALA A 1 393 ? -0.059 16.218 -18.396 1.00 52.78 393 ALA A C 1
ATOM 3189 O O . ALA A 1 393 ? 0.767 16.898 -17.779 1.00 52.78 393 ALA A O 1
ATOM 3190 N N . PHE A 1 394 ? 0.347 15.314 -19.290 1.00 57.66 394 PHE A N 1
ATOM 3191 C CA . PHE A 1 394 ? 1.725 14.984 -19.654 1.00 57.66 394 PHE A CA 1
ATOM 3192 C C . PHE A 1 394 ? 2.049 15.532 -21.051 1.00 57.66 394 PHE A C 1
ATOM 3194 O O . PHE A 1 394 ? 1.195 15.620 -21.924 1.00 57.66 394 PHE 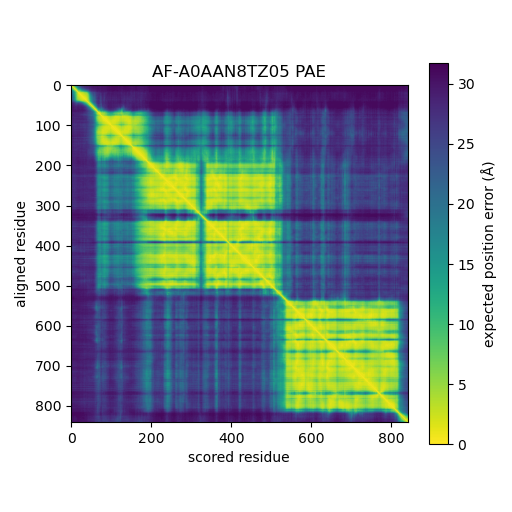A O 1
ATOM 3201 N N . HIS A 1 395 ? 3.272 16.023 -21.242 1.00 71.19 395 HIS A N 1
ATOM 3202 C CA . HIS A 1 395 ? 3.512 17.081 -22.228 1.00 71.19 395 HIS A CA 1
ATOM 3203 C C . HIS A 1 395 ? 4.278 16.605 -23.467 1.00 71.19 395 HIS A C 1
ATOM 3205 O O . HIS A 1 395 ? 4.784 15.491 -23.536 1.00 71.19 395 HIS A O 1
ATOM 3211 N N . ARG A 1 396 ? 4.338 17.479 -24.473 1.00 88.00 396 ARG A N 1
ATOM 3212 C CA . ARG A 1 396 ? 5.150 17.323 -25.688 1.00 88.00 396 ARG A CA 1
ATOM 3213 C C . ARG A 1 396 ? 6.639 17.518 -25.382 1.00 88.00 396 ARG A C 1
ATOM 3215 O O . ARG A 1 396 ? 7.008 17.944 -24.283 1.00 88.00 396 ARG A O 1
ATOM 3222 N N . TYR A 1 397 ? 7.492 17.264 -26.372 1.00 90.62 397 TYR A N 1
ATOM 3223 C CA . TYR A 1 397 ? 8.953 17.332 -26.236 1.00 90.62 397 TYR A CA 1
ATOM 3224 C C . TYR A 1 397 ? 9.452 18.651 -25.617 1.00 90.62 397 TYR A C 1
ATOM 3226 O O . TYR A 1 397 ? 10.375 18.623 -24.800 1.00 90.62 397 TYR A O 1
ATOM 3234 N N . TYR A 1 398 ? 8.821 19.794 -25.922 1.00 87.69 398 TYR A N 1
ATOM 3235 C CA . TYR A 1 398 ? 9.238 21.106 -25.399 1.00 87.69 398 TYR A CA 1
ATOM 3236 C C . TYR A 1 398 ? 9.218 21.244 -23.869 1.00 87.69 398 TYR A C 1
ATOM 3238 O O . TYR A 1 398 ? 9.882 22.131 -23.339 1.00 87.69 398 TYR A O 1
ATOM 3246 N N . LYS A 1 399 ? 8.473 20.401 -23.137 1.00 86.38 399 LYS A N 1
ATOM 3247 C CA . LYS A 1 399 ? 8.500 20.435 -21.664 1.00 86.38 399 LYS A CA 1
ATOM 3248 C C . LYS A 1 399 ? 9.689 19.681 -21.076 1.00 86.38 399 LYS A C 1
ATOM 3250 O O . LYS A 1 399 ? 10.116 19.986 -19.965 1.00 86.38 399 LYS A O 1
ATOM 3255 N N . TYR A 1 400 ? 10.193 18.683 -21.791 1.00 86.75 400 TYR A N 1
ATOM 3256 C CA . TYR A 1 400 ? 11.253 17.805 -21.299 1.00 86.75 400 TYR A CA 1
ATOM 3257 C C . TYR A 1 400 ? 12.643 18.248 -21.753 1.00 86.75 400 TYR A C 1
ATOM 3259 O O . TYR A 1 400 ? 13.626 17.942 -21.081 1.00 86.75 400 TYR A O 1
ATOM 3267 N N . LEU A 1 401 ? 12.724 18.960 -22.878 1.00 91.44 401 LEU A N 1
ATOM 3268 C CA . LEU A 1 401 ? 13.973 19.319 -23.539 1.00 91.44 401 LEU A CA 1
ATOM 3269 C C . LEU A 1 401 ? 14.103 20.833 -23.703 1.00 91.44 401 LEU A C 1
ATOM 3271 O O . LEU A 1 401 ? 13.128 21.541 -23.952 1.00 91.44 401 LEU A O 1
ATOM 3275 N N . ASN A 1 402 ? 15.334 21.326 -23.627 1.00 91.62 402 ASN A N 1
ATOM 3276 C CA . ASN A 1 402 ? 15.659 22.725 -23.847 1.00 91.62 402 ASN A CA 1
ATOM 3277 C C . ASN A 1 402 ? 15.815 23.034 -25.347 1.00 91.62 402 ASN A C 1
ATOM 3279 O O . ASN A 1 402 ? 16.893 22.874 -25.920 1.00 91.62 402 ASN A O 1
ATOM 3283 N N . PHE A 1 403 ? 14.748 23.526 -25.979 1.00 92.12 403 PHE A N 1
ATOM 3284 C CA . PHE A 1 403 ? 14.753 23.908 -27.400 1.00 92.12 403 PHE A CA 1
ATOM 3285 C C . PHE A 1 403 ? 15.527 25.196 -27.712 1.00 92.12 403 PHE A C 1
ATOM 3287 O O . PHE A 1 403 ? 15.773 25.486 -28.882 1.00 92.12 403 PHE A O 1
ATOM 3294 N N . SER A 1 404 ? 15.981 25.938 -26.698 1.00 92.12 404 SER A N 1
ATOM 3295 C CA . SER A 1 404 ? 16.945 27.025 -26.905 1.00 92.12 404 SER A CA 1
ATOM 3296 C C . SER A 1 404 ? 18.329 26.491 -27.289 1.00 92.12 404 SER A C 1
ATOM 3298 O O . SER A 1 404 ? 19.136 27.233 -27.843 1.00 92.12 404 SER A O 1
ATOM 3300 N N . ASN A 1 405 ? 18.615 25.209 -27.022 1.00 90.88 405 ASN A N 1
ATOM 3301 C CA . ASN A 1 405 ? 19.852 24.565 -27.444 1.00 90.88 405 ASN A CA 1
ATOM 3302 C C . ASN A 1 405 ? 19.795 24.230 -28.956 1.00 90.88 405 ASN A C 1
ATOM 3304 O O . ASN A 1 405 ? 18.923 23.455 -29.370 1.00 90.88 405 ASN A O 1
ATOM 3308 N N . PRO A 1 406 ? 20.728 24.744 -29.788 1.00 91.38 406 PRO A N 1
ATOM 3309 C CA . PRO A 1 406 ? 20.744 24.497 -31.234 1.00 91.38 406 PRO A CA 1
ATOM 3310 C C . PRO A 1 406 ? 20.812 23.014 -31.626 1.00 91.38 406 PRO A C 1
ATOM 3312 O O . PRO A 1 406 ? 20.306 22.623 -32.679 1.00 91.38 406 PRO A O 1
ATOM 3315 N N . LEU A 1 407 ? 21.416 22.168 -30.784 1.00 92.31 407 LEU A N 1
ATOM 3316 C CA . LEU A 1 407 ? 21.515 20.727 -31.027 1.00 92.31 407 LEU A CA 1
ATOM 3317 C C . LEU A 1 407 ? 20.142 20.040 -30.986 1.00 92.31 407 LEU A C 1
ATOM 3319 O O . LEU A 1 407 ? 19.938 19.040 -31.674 1.00 92.31 407 LEU A O 1
ATOM 3323 N N . ILE A 1 408 ? 19.210 20.579 -30.196 1.00 94.12 408 ILE A N 1
ATOM 3324 C CA . ILE A 1 408 ? 17.854 20.046 -30.053 1.00 94.12 408 ILE A CA 1
ATOM 3325 C C . ILE A 1 408 ? 16.928 20.621 -31.112 1.00 94.12 408 ILE A C 1
ATOM 3327 O O . ILE A 1 408 ? 16.289 19.858 -31.834 1.00 94.12 408 ILE A O 1
ATOM 3331 N N . SER A 1 409 ? 16.896 21.945 -31.259 1.00 92.88 409 SER A N 1
ATOM 3332 C CA . SER A 1 409 ? 15.989 22.606 -32.206 1.00 92.88 409 SER A CA 1
ATOM 3333 C C . SER A 1 409 ? 16.261 22.257 -33.671 1.00 92.88 409 SER A C 1
ATOM 3335 O O . SER A 1 409 ? 15.350 22.335 -34.487 1.00 92.88 409 SER A O 1
ATOM 3337 N N . SER A 1 410 ? 17.481 21.830 -34.012 1.00 93.44 410 SER A N 1
ATOM 3338 C CA . SER A 1 410 ? 17.818 21.366 -35.365 1.00 93.44 410 SER A CA 1
ATOM 3339 C C . SER A 1 410 ? 17.422 19.914 -35.662 1.00 93.44 410 SER A C 1
ATOM 3341 O O . SER A 1 410 ? 17.338 19.548 -36.833 1.00 93.44 410 SER A O 1
ATOM 3343 N N . LYS A 1 411 ? 17.201 19.077 -34.637 1.00 93.06 411 LYS A N 1
ATOM 3344 C CA . LYS A 1 411 ? 17.009 17.620 -34.789 1.00 93.06 411 LYS A CA 1
ATOM 3345 C C . LYS A 1 411 ? 15.624 17.119 -34.382 1.00 93.06 411 LYS A C 1
ATOM 3347 O O . LYS A 1 411 ? 15.220 16.054 -34.845 1.00 93.06 411 LYS A O 1
ATOM 3352 N N . PHE A 1 412 ? 14.914 17.851 -33.528 1.00 94.88 412 PHE A N 1
ATOM 3353 C CA . PHE A 1 412 ? 13.649 17.409 -32.941 1.00 94.88 412 PHE A CA 1
ATOM 3354 C C . PHE A 1 412 ? 12.539 18.423 -33.178 1.00 94.88 412 PHE A C 1
ATOM 3356 O O . PHE A 1 412 ? 12.775 19.630 -33.191 1.00 94.88 412 PHE A O 1
ATOM 3363 N N . ASP A 1 413 ? 11.314 17.923 -33.316 1.00 92.94 413 ASP A N 1
ATOM 3364 C CA . ASP A 1 413 ? 10.122 18.760 -33.330 1.00 92.94 413 ASP A CA 1
ATOM 3365 C C . ASP A 1 413 ? 9.678 19.059 -31.882 1.00 92.94 413 ASP A C 1
ATOM 3367 O O . ASP A 1 413 ? 9.388 18.121 -31.130 1.00 92.94 413 ASP A O 1
ATOM 3371 N N . PRO A 1 414 ? 9.585 20.336 -31.457 1.00 91.06 414 PRO A N 1
ATOM 3372 C CA . PRO A 1 414 ? 9.055 20.688 -30.137 1.00 91.06 414 PRO A CA 1
ATOM 3373 C C . PRO A 1 414 ? 7.622 20.206 -29.907 1.00 91.06 414 PRO A C 1
ATOM 3375 O O . PRO A 1 414 ? 7.227 20.005 -28.755 1.00 91.06 414 PRO A O 1
ATOM 3378 N N . GLN A 1 415 ? 6.849 20.018 -30.979 1.00 90.25 415 GLN A N 1
ATOM 3379 C CA . GLN A 1 415 ? 5.468 19.562 -30.926 1.00 90.25 415 GLN A CA 1
ATOM 3380 C C . GLN A 1 415 ? 5.319 18.040 -30.986 1.00 90.25 415 GLN A C 1
ATOM 3382 O O . GLN A 1 415 ? 4.190 17.565 -30.849 1.00 90.25 415 GLN A O 1
ATOM 3387 N N . ALA A 1 416 ? 6.402 17.269 -31.115 1.00 91.25 416 ALA A N 1
ATOM 3388 C CA . ALA A 1 416 ? 6.323 15.812 -31.078 1.00 91.25 416 ALA A CA 1
ATOM 3389 C C . ALA A 1 416 ? 5.661 15.316 -29.778 1.00 91.25 416 ALA A C 1
ATOM 3391 O O . ALA A 1 416 ? 5.892 15.861 -28.687 1.00 91.25 416 ALA A O 1
ATOM 3392 N N . CYS A 1 417 ? 4.813 14.291 -29.900 1.00 89.94 417 CYS A N 1
ATOM 3393 C CA . CYS A 1 417 ? 4.167 13.657 -28.757 1.00 89.94 417 CYS A CA 1
ATOM 3394 C C . CYS A 1 417 ? 5.207 12.898 -27.929 1.00 89.94 417 CYS A C 1
ATOM 3396 O O . CYS A 1 417 ? 5.987 12.109 -28.453 1.00 89.94 417 CYS A O 1
ATOM 3398 N N . GLY A 1 418 ? 5.224 13.159 -26.621 1.00 89.69 418 GLY A N 1
ATOM 3399 C CA . GLY A 1 418 ? 5.943 12.313 -25.677 1.00 89.69 418 GLY A CA 1
ATOM 3400 C C . GLY A 1 418 ? 5.198 10.998 -25.458 1.00 89.69 418 GLY A C 1
ATOM 3401 O O . GLY A 1 418 ? 3.988 10.907 -25.665 1.00 89.69 418 GLY A O 1
ATOM 3402 N N . TRP A 1 419 ? 5.927 9.998 -24.992 1.00 91.88 419 TRP A N 1
ATOM 3403 C CA . TRP A 1 419 ? 5.399 8.763 -24.421 1.00 91.88 419 TRP A CA 1
ATOM 3404 C C . TRP A 1 419 ? 6.008 8.585 -23.026 1.00 91.88 419 TRP A C 1
ATOM 3406 O O . TRP A 1 419 ? 6.873 9.368 -22.630 1.00 91.88 419 TRP A O 1
ATOM 3416 N N . ALA A 1 420 ? 5.546 7.609 -22.253 1.00 88.31 420 ALA A N 1
ATOM 3417 C CA . ALA A 1 420 ? 6.083 7.343 -20.924 1.00 88.31 420 ALA A CA 1
ATOM 3418 C C . ALA A 1 420 ? 6.626 5.921 -20.819 1.00 88.31 420 ALA A C 1
ATOM 3420 O O . ALA A 1 420 ? 6.102 4.979 -21.419 1.00 88.31 420 ALA A O 1
ATOM 3421 N N . PHE A 1 421 ? 7.673 5.784 -20.013 1.00 85.44 421 PHE A N 1
ATOM 3422 C CA . PHE A 1 421 ? 8.010 4.488 -19.455 1.00 85.44 421 PHE A CA 1
ATOM 3423 C C . PHE A 1 421 ? 6.930 4.070 -18.453 1.00 85.44 421 PHE A C 1
ATOM 3425 O O . PHE A 1 421 ? 6.253 4.930 -17.891 1.00 85.44 421 PHE A O 1
ATOM 3432 N N . GLY A 1 422 ? 6.735 2.767 -18.294 1.00 86.19 422 GLY A N 1
ATOM 3433 C CA . GLY A 1 422 ? 5.754 2.186 -17.377 1.00 86.19 422 GLY A CA 1
ATOM 3434 C C . GLY A 1 422 ? 5.264 0.850 -17.896 1.00 86.19 422 GLY A C 1
ATOM 3435 O O . GLY A 1 422 ? 5.370 -0.160 -17.212 1.00 86.19 422 GLY A O 1
ATOM 3436 N N . MET A 1 423 ? 4.822 0.838 -19.152 1.00 95.31 423 MET A N 1
ATOM 3437 C CA . MET A 1 423 ? 4.638 -0.374 -19.934 1.00 95.31 423 MET A CA 1
ATOM 3438 C C . MET A 1 423 ? 5.018 -0.095 -21.386 1.00 95.31 423 MET A C 1
ATOM 3440 O O . MET A 1 423 ? 4.449 0.789 -22.029 1.00 95.31 423 MET A O 1
ATOM 3444 N N . ASN A 1 424 ? 5.992 -0.840 -21.905 1.00 97.31 424 ASN A N 1
ATOM 3445 C CA . ASN A 1 424 ? 6.427 -0.726 -23.294 1.00 97.31 424 ASN A CA 1
ATOM 3446 C C . ASN A 1 424 ? 6.747 -2.109 -23.857 1.00 97.31 424 ASN A C 1
ATOM 3448 O O . ASN A 1 424 ? 7.330 -2.937 -23.163 1.00 97.31 424 ASN A O 1
ATOM 3452 N N . VAL A 1 425 ? 6.430 -2.341 -25.128 1.00 98.25 425 VAL A N 1
ATOM 3453 C CA . VAL A 1 425 ? 6.904 -3.525 -25.858 1.00 98.25 425 VAL A CA 1
ATOM 3454 C C . VAL A 1 425 ? 8.100 -3.135 -26.717 1.00 98.25 425 VAL A C 1
ATOM 3456 O O . VAL A 1 425 ? 8.072 -2.095 -27.370 1.00 98.25 425 VAL A O 1
ATOM 3459 N N . PHE A 1 426 ? 9.154 -3.944 -26.712 1.00 98.38 426 PHE A N 1
ATOM 3460 C CA . PHE A 1 426 ? 10.393 -3.684 -27.439 1.00 98.38 426 PHE A CA 1
ATOM 3461 C C . PHE A 1 426 ? 10.718 -4.825 -28.396 1.00 98.38 426 PHE A C 1
ATOM 3463 O O . PHE A 1 426 ? 10.759 -5.984 -27.987 1.00 98.38 426 PHE A O 1
ATOM 3470 N N . ASP A 1 427 ? 11.005 -4.479 -29.649 1.00 98.31 427 ASP A N 1
ATOM 3471 C CA . ASP A 1 427 ? 11.637 -5.366 -30.623 1.00 98.31 427 ASP A CA 1
ATOM 3472 C C . ASP A 1 427 ? 13.159 -5.227 -30.496 1.00 98.31 427 ASP A C 1
ATOM 3474 O O . ASP A 1 427 ? 13.768 -4.216 -30.863 1.00 98.31 427 ASP A O 1
ATOM 3478 N N . LEU A 1 428 ? 13.785 -6.260 -29.939 1.00 98.31 428 LEU A N 1
ATOM 3479 C CA . LEU A 1 428 ? 15.214 -6.293 -29.652 1.00 98.31 428 LEU A CA 1
ATOM 3480 C C . LEU A 1 428 ? 16.051 -6.498 -30.920 1.00 98.31 428 LEU A C 1
ATOM 3482 O O . LEU A 1 428 ? 17.216 -6.096 -30.956 1.00 98.31 428 LEU A O 1
ATOM 3486 N N . ILE A 1 429 ? 15.480 -7.066 -31.986 1.00 97.75 429 ILE A N 1
ATOM 3487 C CA . ILE A 1 429 ? 16.146 -7.170 -33.290 1.00 97.75 429 ILE A CA 1
ATOM 3488 C C . ILE A 1 429 ? 16.240 -5.778 -33.918 1.00 97.75 429 ILE A C 1
ATOM 3490 O O . ILE A 1 429 ? 17.330 -5.344 -34.308 1.00 97.75 429 ILE A O 1
ATOM 3494 N N . ALA A 1 430 ? 15.118 -5.057 -33.975 1.00 98.06 430 ALA A N 1
ATOM 3495 C CA . ALA A 1 430 ? 15.062 -3.687 -34.470 1.00 98.06 430 ALA A CA 1
ATOM 3496 C C . ALA A 1 430 ? 15.950 -2.759 -33.629 1.00 98.06 430 ALA A C 1
ATOM 3498 O O . ALA A 1 430 ? 16.700 -1.958 -34.192 1.00 98.06 430 ALA A O 1
ATOM 3499 N N . TRP A 1 431 ? 15.949 -2.919 -32.300 1.00 98.31 431 TRP A N 1
ATOM 3500 C CA . TRP A 1 431 ? 16.817 -2.161 -31.396 1.00 98.31 431 TRP A CA 1
ATOM 3501 C C . TRP A 1 431 ? 18.294 -2.336 -31.739 1.00 98.31 431 TRP A C 1
ATOM 3503 O O . TRP A 1 431 ? 19.012 -1.345 -31.903 1.00 98.31 431 TRP A O 1
ATOM 3513 N N . ARG A 1 432 ? 18.757 -3.587 -31.878 1.00 97.62 432 ARG A N 1
ATOM 3514 C CA . ARG A 1 432 ? 20.150 -3.899 -32.233 1.00 97.62 432 ARG A CA 1
ATOM 3515 C C . ARG A 1 432 ? 20.512 -3.340 -33.608 1.00 97.62 432 ARG A C 1
ATOM 3517 O O . ARG A 1 432 ? 21.570 -2.735 -33.758 1.00 97.62 432 ARG A O 1
ATOM 3524 N N . LYS A 1 433 ? 19.614 -3.459 -34.593 1.00 97.56 433 LYS A N 1
ATOM 3525 C CA . LYS A 1 433 ? 19.807 -2.916 -35.950 1.00 97.56 433 LYS A CA 1
ATOM 3526 C C . LYS A 1 433 ? 19.904 -1.387 -35.968 1.00 97.56 433 LYS A C 1
ATOM 3528 O O . LYS A 1 433 ? 20.730 -0.841 -36.695 1.00 97.56 433 LYS A O 1
ATOM 3533 N N . ALA A 1 434 ? 19.073 -0.702 -35.185 1.00 97.00 434 ALA A N 1
ATOM 3534 C CA . ALA A 1 434 ? 19.060 0.757 -35.073 1.00 97.00 434 ALA A CA 1
ATOM 3535 C C . ALA A 1 434 ? 20.121 1.306 -34.099 1.00 97.00 434 ALA A C 1
ATOM 3537 O O . ALA A 1 434 ? 20.310 2.521 -34.021 1.00 97.00 434 ALA A O 1
ATOM 3538 N N . ASN A 1 435 ? 20.804 0.422 -33.364 1.00 96.81 435 ASN A N 1
ATOM 3539 C CA . ASN A 1 435 ? 21.802 0.732 -32.344 1.00 96.81 435 ASN A CA 1
ATOM 3540 C C . ASN A 1 435 ? 21.331 1.820 -31.358 1.00 96.81 435 ASN A C 1
ATOM 3542 O O . ASN A 1 435 ? 22.000 2.833 -31.124 1.00 96.81 435 ASN A O 1
ATOM 3546 N N . VAL A 1 436 ? 20.130 1.628 -30.799 1.00 97.81 436 VAL A N 1
ATOM 3547 C CA . VAL A 1 436 ? 19.505 2.623 -29.911 1.00 97.81 436 VAL A CA 1
ATOM 3548 C C . VAL A 1 436 ? 20.325 2.837 -28.634 1.00 97.81 436 VAL A C 1
ATOM 3550 O O . VAL A 1 436 ? 20.413 3.972 -28.162 1.00 97.81 436 VAL A O 1
ATOM 3553 N N . THR A 1 437 ? 21.019 1.809 -28.131 1.00 97.31 437 THR A N 1
ATOM 3554 C CA . THR A 1 437 ? 21.929 1.925 -26.977 1.00 97.31 437 THR A CA 1
ATOM 3555 C C . THR A 1 437 ? 23.045 2.946 -27.235 1.00 97.31 437 THR A C 1
ATOM 3557 O O . THR A 1 437 ? 23.297 3.812 -26.397 1.00 97.31 437 THR A O 1
ATOM 3560 N N . ALA A 1 438 ? 23.654 2.946 -28.428 1.00 97.00 438 ALA A N 1
ATOM 3561 C CA . ALA A 1 438 ? 24.667 3.944 -28.783 1.00 97.00 438 ALA A CA 1
ATOM 3562 C C . ALA A 1 438 ? 24.081 5.357 -28.949 1.00 97.00 438 ALA A C 1
ATOM 3564 O O . ALA A 1 438 ? 24.723 6.343 -28.582 1.00 97.00 438 ALA A O 1
ATOM 3565 N N . ARG A 1 439 ? 22.844 5.486 -29.458 1.00 97.06 439 ARG A N 1
ATOM 3566 C CA . ARG A 1 439 ? 22.144 6.787 -29.490 1.00 97.06 439 ARG A CA 1
ATOM 3567 C C . ARG A 1 439 ? 21.919 7.324 -28.080 1.00 97.06 439 ARG A C 1
ATOM 3569 O O . ARG A 1 439 ? 22.098 8.517 -27.844 1.00 97.06 439 ARG A O 1
ATOM 3576 N N . TYR A 1 440 ? 21.538 6.453 -27.154 1.00 96.38 440 TYR A N 1
ATOM 3577 C CA . TYR A 1 440 ? 21.402 6.794 -25.746 1.00 96.38 440 TYR A CA 1
ATOM 3578 C C . TYR A 1 440 ? 22.742 7.257 -25.146 1.00 96.38 440 TYR A C 1
ATOM 3580 O O . TYR A 1 440 ? 22.786 8.330 -24.546 1.00 96.38 440 TYR A O 1
ATOM 3588 N N . HIS A 1 441 ? 23.842 6.528 -25.380 1.00 95.56 441 HIS A N 1
ATOM 3589 C CA . HIS A 1 441 ? 25.192 6.936 -24.954 1.00 95.56 441 HIS A CA 1
ATOM 3590 C C . HIS A 1 441 ? 25.559 8.333 -25.444 1.00 95.56 441 HIS A C 1
ATOM 3592 O O . HIS A 1 441 ? 25.933 9.179 -24.633 1.00 95.56 441 HIS A O 1
ATOM 3598 N N . TYR A 1 442 ? 25.365 8.591 -26.739 1.00 95.75 442 TYR A N 1
ATOM 3599 C CA . TYR A 1 442 ? 25.609 9.900 -27.336 1.00 95.75 442 TYR A CA 1
ATOM 3600 C C . TYR A 1 442 ? 24.861 11.006 -26.584 1.00 95.75 442 TYR A C 1
ATOM 3602 O O . TYR A 1 442 ? 25.468 11.997 -26.185 1.00 95.75 442 TYR A O 1
ATOM 3610 N N . TRP A 1 443 ? 23.559 10.840 -26.334 1.00 94.69 443 TRP A N 1
ATOM 3611 C CA . TRP A 1 443 ? 22.772 11.874 -25.659 1.00 94.69 443 TRP A CA 1
ATOM 3612 C C . TRP A 1 443 ? 23.183 12.098 -24.207 1.00 94.69 443 TRP A C 1
ATOM 3614 O O . TRP A 1 443 ? 23.210 13.249 -23.771 1.00 94.69 443 TRP A O 1
ATOM 3624 N N . ILE A 1 444 ? 23.544 11.042 -23.472 1.00 91.69 444 ILE A N 1
ATOM 3625 C CA . ILE A 1 444 ? 24.080 11.183 -22.112 1.00 91.69 444 ILE A CA 1
ATOM 3626 C C . ILE A 1 444 ? 25.359 12.025 -22.120 1.00 91.69 444 ILE A C 1
ATOM 3628 O O . ILE A 1 444 ? 25.487 12.936 -21.304 1.00 91.69 444 ILE A O 1
ATOM 3632 N N . GLU A 1 445 ? 26.273 11.782 -23.059 1.00 91.44 445 GLU A N 1
ATOM 3633 C CA . GLU A 1 445 ? 27.507 12.564 -23.189 1.00 91.44 445 GLU A CA 1
ATOM 3634 C C . GLU A 1 445 ? 27.241 14.023 -23.568 1.00 91.44 445 GLU A C 1
ATOM 3636 O O . GLU A 1 445 ? 27.843 14.923 -22.983 1.00 91.44 445 GLU A O 1
ATOM 3641 N N . GLN A 1 446 ? 26.311 14.275 -24.497 1.00 91.44 446 GLN A N 1
ATOM 3642 C CA . GLN A 1 446 ? 25.953 15.641 -24.900 1.00 91.44 446 GLN A CA 1
ATOM 3643 C C . GLN A 1 446 ? 25.303 16.451 -23.771 1.00 91.44 446 GLN A C 1
ATOM 3645 O O . GLN A 1 446 ? 25.344 17.674 -23.809 1.00 91.44 446 GLN A O 1
ATOM 3650 N N . ASN A 1 447 ? 24.716 15.791 -22.771 1.00 89.81 447 ASN A N 1
ATOM 3651 C CA . ASN A 1 447 ? 24.101 16.445 -21.617 1.00 89.81 447 ASN A CA 1
ATOM 3652 C C . ASN A 1 447 ? 24.976 16.382 -20.353 1.00 89.81 447 ASN A C 1
ATOM 3654 O O . ASN A 1 447 ? 24.455 16.459 -19.241 1.00 89.81 447 ASN A O 1
ATOM 3658 N N . ALA A 1 448 ? 26.301 16.246 -20.493 1.00 83.06 448 ALA A N 1
ATOM 3659 C CA . ALA A 1 448 ? 27.222 16.258 -19.352 1.00 83.06 448 ALA A CA 1
ATOM 3660 C C . ALA A 1 448 ? 27.130 17.553 -18.519 1.00 83.06 448 ALA A C 1
ATOM 3662 O O . ALA A 1 448 ? 27.293 17.516 -17.301 1.00 83.06 448 ALA A O 1
ATOM 3663 N N . ASP A 1 449 ? 26.816 18.678 -19.165 1.00 82.38 449 ASP A N 1
ATOM 3664 C CA . ASP A 1 449 ? 26.613 19.992 -18.542 1.00 82.38 449 ASP A CA 1
ATOM 3665 C C . ASP A 1 449 ? 25.152 20.269 -18.130 1.00 82.38 449 ASP A C 1
ATOM 3667 O O . ASP A 1 449 ? 24.856 21.320 -17.562 1.00 82.38 449 ASP A O 1
ATOM 3671 N N . ARG A 1 450 ? 24.235 19.324 -18.397 1.00 82.56 450 ARG A N 1
ATOM 3672 C CA . ARG A 1 450 ? 22.794 19.395 -18.087 1.00 82.56 450 ARG A CA 1
ATOM 3673 C C . ARG A 1 450 ? 22.053 20.545 -18.780 1.00 82.56 450 ARG A C 1
ATOM 3675 O O . ARG A 1 450 ? 21.001 20.987 -18.309 1.00 82.56 450 ARG A O 1
ATOM 3682 N N . THR A 1 451 ? 22.575 21.038 -19.902 1.00 85.44 451 THR A N 1
ATOM 3683 C CA . THR A 1 451 ? 21.957 22.142 -20.655 1.00 85.44 451 THR A CA 1
ATOM 3684 C C . THR A 1 451 ? 20.814 21.694 -21.564 1.00 85.44 451 THR A C 1
ATOM 3686 O O . THR A 1 451 ? 19.974 22.520 -21.935 1.00 85.44 451 THR A O 1
ATOM 3689 N N . ILE A 1 452 ? 20.758 20.408 -21.923 1.00 89.25 452 ILE A N 1
ATOM 3690 C CA . ILE A 1 452 ? 19.759 19.827 -22.828 1.00 89.25 452 ILE A CA 1
ATOM 3691 C C . ILE A 1 452 ? 18.499 19.426 -22.058 1.00 89.25 452 ILE A C 1
ATOM 3693 O O . ILE A 1 452 ? 17.388 19.767 -22.463 1.00 89.25 452 ILE A O 1
ATOM 3697 N N . TRP A 1 453 ? 18.662 18.727 -20.938 1.00 90.00 453 TRP A N 1
ATOM 3698 C CA . TRP A 1 453 ? 17.596 18.456 -19.974 1.00 90.00 453 TRP A CA 1
ATOM 3699 C C . TRP A 1 453 ? 18.178 18.397 -18.565 1.00 90.00 453 TRP A C 1
ATOM 3701 O O . TRP A 1 453 ? 19.360 18.109 -18.373 1.00 90.00 453 TRP A O 1
ATOM 3711 N N . LYS A 1 454 ? 17.335 18.639 -17.558 1.00 77.81 454 LYS A N 1
ATOM 3712 C CA . LYS A 1 454 ? 17.803 18.709 -16.170 1.00 77.81 454 LYS A CA 1
ATOM 3713 C C . LYS A 1 454 ? 18.047 17.331 -15.554 1.00 77.81 454 LYS A C 1
ATOM 3715 O O . LYS A 1 454 ? 19.158 17.058 -15.109 1.00 77.81 454 LYS A O 1
ATOM 3720 N N . LEU A 1 455 ? 17.011 16.488 -15.490 1.00 69.00 455 LEU A N 1
ATOM 3721 C CA . LEU A 1 455 ? 17.005 15.197 -14.785 1.00 69.00 455 LEU A CA 1
ATOM 3722 C C . LEU A 1 455 ? 16.010 14.212 -15.414 1.00 69.00 455 LEU A C 1
ATOM 3724 O O . LEU A 1 455 ? 15.148 14.618 -16.193 1.00 69.00 455 LEU A O 1
ATOM 3728 N N . GLY A 1 456 ? 16.104 12.936 -15.034 1.00 76.88 456 GLY A N 1
ATOM 3729 C CA . GLY A 1 456 ? 15.185 11.887 -15.479 1.00 76.88 456 GLY A CA 1
ATOM 3730 C C . GLY A 1 456 ? 15.739 10.988 -16.578 1.00 76.88 456 GLY A C 1
ATOM 3731 O O . GLY A 1 456 ? 16.621 11.371 -17.344 1.00 76.88 456 GLY A O 1
ATOM 3732 N N . THR A 1 457 ? 15.171 9.786 -16.667 1.00 86.44 457 THR A N 1
ATOM 3733 C CA . THR A 1 457 ? 15.426 8.820 -17.746 1.00 86.44 457 THR A CA 1
ATOM 3734 C C . THR A 1 457 ? 14.472 8.994 -18.925 1.00 86.44 457 THR A C 1
ATOM 3736 O O . THR A 1 457 ? 14.792 8.564 -20.030 1.00 86.44 457 THR A O 1
ATOM 3739 N N . LEU A 1 458 ? 13.333 9.675 -18.735 1.00 89.94 458 LEU A N 1
ATOM 3740 C CA . LEU A 1 458 ? 12.393 9.928 -19.824 1.00 89.94 458 LEU A CA 1
ATOM 3741 C C . LEU A 1 458 ? 12.975 10.822 -20.935 1.00 89.94 458 LEU A C 1
ATOM 3743 O O . LEU A 1 458 ? 12.937 10.390 -22.086 1.00 89.94 458 LEU A O 1
ATOM 3747 N N . PRO A 1 459 ? 13.570 12.002 -20.649 1.00 92.12 459 PRO A N 1
ATOM 3748 C CA . PRO A 1 459 ? 14.146 12.842 -21.701 1.00 92.12 459 PRO A CA 1
ATOM 3749 C C . PRO A 1 459 ? 15.178 12.125 -22.594 1.00 92.12 459 PRO A C 1
ATOM 3751 O O . PRO A 1 459 ? 15.010 12.170 -23.814 1.00 92.12 459 PRO A O 1
ATOM 3754 N N . PRO A 1 460 ? 16.193 11.402 -22.067 1.00 92.88 460 PRO A N 1
ATOM 3755 C CA . PRO A 1 460 ? 17.110 10.662 -22.932 1.00 92.88 460 PRO A CA 1
ATOM 3756 C C . PRO A 1 460 ? 16.425 9.510 -23.683 1.00 92.88 460 PRO A C 1
ATOM 3758 O O . PRO A 1 460 ? 16.844 9.199 -24.795 1.00 92.88 460 PRO A O 1
ATOM 3761 N N . GLY A 1 461 ? 15.346 8.924 -23.150 1.00 94.00 461 GLY A N 1
ATOM 3762 C CA . GLY A 1 461 ? 14.518 7.963 -23.886 1.00 94.00 461 GLY A CA 1
ATOM 3763 C C . GLY A 1 461 ? 13.809 8.584 -25.088 1.00 94.00 461 GLY A C 1
ATOM 3764 O O . GLY A 1 461 ? 13.934 8.082 -26.202 1.00 94.00 461 GLY A O 1
ATOM 3765 N N . LEU A 1 462 ? 13.168 9.737 -24.908 1.00 94.81 462 LEU A N 1
ATOM 3766 C CA . LEU A 1 462 ? 12.536 10.472 -26.006 1.00 94.81 462 LEU A CA 1
ATOM 3767 C C . LEU A 1 462 ? 13.535 10.819 -27.126 1.00 94.81 462 LEU A C 1
ATOM 3769 O O . LEU A 1 462 ? 13.184 10.766 -28.305 1.00 94.81 462 LEU A O 1
ATOM 3773 N N . LEU A 1 463 ? 14.789 11.132 -26.781 1.00 95.62 463 LEU A N 1
ATOM 3774 C CA . LEU A 1 463 ? 15.859 11.423 -27.743 1.00 95.62 463 LEU A CA 1
ATOM 3775 C C . LEU A 1 463 ? 16.401 10.160 -28.441 1.00 95.62 463 LEU A C 1
ATOM 3777 O O . LEU A 1 463 ? 16.647 10.159 -29.656 1.00 95.62 463 LEU A O 1
ATOM 3781 N N . ALA A 1 464 ? 16.604 9.081 -27.681 1.00 96.31 464 ALA A N 1
ATOM 3782 C CA . ALA A 1 464 ? 17.145 7.824 -28.190 1.00 96.31 464 ALA A CA 1
ATOM 3783 C C . ALA A 1 464 ? 16.167 7.130 -29.149 1.00 96.31 464 ALA A C 1
ATOM 3785 O O . ALA A 1 464 ? 16.597 6.656 -30.197 1.00 96.31 464 ALA A O 1
ATOM 3786 N N . PHE A 1 465 ? 14.868 7.155 -28.841 1.00 96.75 465 PHE A N 1
ATOM 3787 C CA . PHE A 1 465 ? 13.812 6.481 -29.608 1.00 96.75 465 PHE A CA 1
ATOM 3788 C C . PHE A 1 465 ? 13.102 7.371 -30.634 1.00 96.75 465 PHE A C 1
ATOM 3790 O O . PHE A 1 465 ? 12.198 6.909 -31.325 1.00 96.75 465 PHE A O 1
ATOM 3797 N N . TYR A 1 466 ? 13.501 8.639 -30.775 1.00 95.69 466 TYR A N 1
ATOM 3798 C CA . TYR A 1 466 ? 12.838 9.565 -31.695 1.00 95.69 466 TYR A CA 1
ATOM 3799 C C . TYR A 1 466 ? 12.757 9.011 -33.125 1.00 95.69 466 TYR A C 1
ATOM 3801 O O . TYR A 1 466 ? 13.790 8.656 -33.710 1.00 95.69 466 TYR A O 1
ATOM 3809 N N . GLY A 1 467 ? 11.530 8.971 -33.656 1.00 94.50 467 GLY A N 1
ATOM 3810 C CA . GLY A 1 467 ? 11.196 8.437 -34.979 1.00 94.50 467 GLY A CA 1
ATOM 3811 C C . GLY A 1 467 ? 11.156 6.908 -35.073 1.00 94.50 467 GLY A C 1
ATOM 3812 O O . GLY A 1 467 ? 11.195 6.393 -36.183 1.00 94.50 467 GLY A O 1
ATOM 3813 N N . MET A 1 468 ? 11.147 6.191 -33.942 1.00 96.50 468 MET A N 1
ATOM 3814 C CA . MET A 1 468 ? 11.208 4.722 -33.882 1.00 96.50 468 MET A CA 1
ATOM 3815 C C . MET A 1 468 ? 10.212 4.128 -32.870 1.00 96.50 468 MET A C 1
ATOM 3817 O O . MET A 1 468 ? 10.452 3.036 -32.352 1.00 96.50 468 MET A O 1
ATOM 3821 N N . THR A 1 469 ? 9.133 4.851 -32.559 1.00 96.25 469 THR A N 1
ATOM 3822 C CA . THR A 1 469 ? 8.101 4.441 -31.598 1.00 96.25 469 THR A CA 1
ATOM 3823 C C . THR A 1 469 ? 6.759 4.283 -32.301 1.00 96.25 469 THR A C 1
ATOM 3825 O O . THR A 1 469 ? 6.287 5.218 -32.943 1.00 96.25 469 THR A O 1
ATOM 3828 N N . GLU A 1 470 ? 6.143 3.117 -32.143 1.00 96.81 470 GLU A N 1
ATOM 3829 C CA . GLU A 1 470 ? 4.776 2.830 -32.560 1.00 96.81 470 GLU A CA 1
ATOM 3830 C C . GLU A 1 470 ? 3.787 3.311 -31.479 1.00 96.81 470 GLU A C 1
ATOM 3832 O O . GLU A 1 470 ? 3.892 2.878 -30.322 1.00 96.81 470 GLU A O 1
ATOM 3837 N N . PRO A 1 471 ? 2.826 4.190 -31.813 1.00 94.81 471 PRO A N 1
ATOM 3838 C CA . PRO A 1 471 ? 1.823 4.651 -30.863 1.00 94.81 471 PRO A CA 1
ATOM 3839 C C . PRO A 1 471 ? 0.786 3.557 -30.575 1.00 94.81 471 PRO A C 1
ATOM 3841 O O . PRO A 1 471 ? 0.103 3.062 -31.470 1.00 94.81 471 PRO A O 1
ATOM 3844 N N . LEU A 1 472 ? 0.625 3.201 -29.301 1.00 95.00 472 LEU A N 1
ATOM 3845 C CA . LEU A 1 472 ? -0.359 2.212 -28.849 1.00 95.00 472 LEU A CA 1
ATOM 3846 C C . LEU A 1 472 ? -1.690 2.856 -28.426 1.00 95.00 472 LEU A C 1
ATOM 3848 O O . LEU A 1 472 ? -1.743 4.017 -28.015 1.00 95.00 472 LEU A O 1
ATOM 3852 N N . ASP A 1 473 ? -2.773 2.067 -28.465 1.00 92.25 473 ASP A N 1
ATOM 3853 C CA . ASP A 1 473 ? -4.080 2.452 -27.907 1.00 92.25 473 ASP A CA 1
ATOM 3854 C C . ASP A 1 473 ? -3.933 2.849 -26.430 1.00 92.25 473 ASP A C 1
ATOM 3856 O O . ASP A 1 473 ? -3.306 2.142 -25.643 1.00 92.25 473 ASP A O 1
ATOM 3860 N N . ARG A 1 474 ? -4.549 3.969 -26.039 1.00 88.38 474 ARG A N 1
ATOM 3861 C CA . ARG A 1 474 ? -4.436 4.550 -24.690 1.00 88.38 474 ARG A CA 1
ATOM 3862 C C . ARG A 1 474 ? -4.839 3.591 -23.574 1.00 88.38 474 ARG A C 1
ATOM 3864 O O . ARG A 1 474 ? -4.344 3.703 -22.459 1.00 88.38 474 ARG A O 1
ATOM 3871 N N . ARG A 1 475 ? -5.721 2.632 -23.861 1.00 90.94 475 ARG A N 1
ATOM 3872 C CA . ARG A 1 475 ? -6.152 1.623 -22.889 1.00 90.94 475 ARG A CA 1
ATOM 3873 C C . ARG A 1 475 ? -5.028 0.673 -22.506 1.00 90.94 475 ARG A C 1
ATOM 3875 O O . ARG A 1 475 ? -5.159 0.002 -21.495 1.00 90.94 475 ARG A O 1
ATOM 3882 N N . TRP A 1 476 ? -3.933 0.599 -23.255 1.00 94.69 476 TRP A N 1
ATOM 3883 C CA . TRP A 1 476 ? -2.805 -0.247 -22.883 1.00 94.69 476 TRP A CA 1
ATOM 3884 C C . TRP A 1 476 ? -2.074 0.252 -21.632 1.00 94.69 476 TRP A C 1
ATOM 3886 O O . TRP A 1 476 ? -1.642 -0.567 -20.825 1.00 94.69 476 TRP A O 1
ATOM 3896 N N . HIS A 1 477 ? -1.979 1.568 -21.435 1.00 92.81 477 HIS A N 1
ATOM 3897 C CA . HIS A 1 477 ? -1.215 2.175 -20.344 1.00 92.81 477 HIS A CA 1
ATOM 3898 C C . HIS A 1 477 ? -1.834 3.515 -19.938 1.00 92.81 477 HIS A C 1
ATOM 3900 O O . HIS A 1 477 ? -1.746 4.494 -20.676 1.00 92.81 477 HIS A O 1
ATOM 3906 N N . VAL A 1 478 ? -2.460 3.549 -18.760 1.00 89.25 478 VAL A N 1
ATOM 3907 C CA . VAL A 1 478 ? -3.054 4.759 -18.171 1.00 89.25 478 VAL A CA 1
ATOM 3908 C C . VAL A 1 478 ? -2.162 5.287 -17.054 1.00 89.25 478 VAL A C 1
ATOM 3910 O O . VAL A 1 478 ? -1.765 4.555 -16.147 1.00 89.25 478 VAL A O 1
ATOM 3913 N N . LEU A 1 479 ? -1.858 6.579 -17.139 1.00 85.56 479 LEU A N 1
ATOM 3914 C CA . LEU A 1 479 ? -0.878 7.288 -16.324 1.00 85.56 479 LEU A CA 1
ATOM 3915 C C . LEU A 1 479 ? -1.587 8.221 -15.339 1.00 85.56 479 LEU A C 1
ATOM 3917 O O . LEU A 1 479 ? -2.785 8.472 -15.426 1.00 85.56 479 LEU A O 1
ATOM 3921 N N . GLY A 1 480 ? -0.810 8.818 -14.445 1.00 78.44 480 GLY A N 1
ATOM 3922 C CA . GLY A 1 480 ? -1.222 9.953 -13.629 1.00 78.44 480 GLY A CA 1
ATOM 3923 C C . GLY A 1 480 ? -1.662 9.582 -12.224 1.00 78.44 480 GLY A C 1
ATOM 3924 O O . GLY A 1 480 ? -1.766 10.479 -11.397 1.00 78.44 480 GLY A O 1
ATOM 3925 N N . LEU A 1 481 ? -1.822 8.296 -11.894 1.00 79.25 481 LEU A N 1
ATOM 3926 C CA . LEU A 1 481 ? -2.359 7.883 -10.592 1.00 79.25 481 LEU A CA 1
ATOM 3927 C C . LEU A 1 481 ? -1.424 8.217 -9.415 1.00 79.25 481 LEU A C 1
ATOM 3929 O O . LEU A 1 481 ? -1.868 8.236 -8.268 1.00 79.25 481 LEU A O 1
ATOM 3933 N N . GLY A 1 482 ? -0.141 8.496 -9.677 1.00 72.81 482 GLY A N 1
ATOM 3934 C CA . GLY A 1 482 ? 0.812 8.957 -8.663 1.00 72.81 482 GLY A CA 1
ATOM 3935 C C . GLY A 1 482 ? 0.893 10.484 -8.497 1.00 72.81 482 GLY A C 1
ATOM 3936 O O . GLY A 1 482 ? 1.648 10.948 -7.635 1.00 72.81 482 GLY A O 1
ATOM 3937 N N . TYR A 1 483 ? 0.132 11.263 -9.282 1.00 71.44 483 TYR A N 1
ATOM 3938 C CA . TYR A 1 483 ? 0.075 12.737 -9.233 1.00 71.44 483 TYR A CA 1
ATOM 3939 C C . TYR A 1 483 ? -1.347 13.299 -9.121 1.00 71.44 483 TYR A C 1
ATOM 3941 O O . TYR A 1 483 ? -1.551 14.295 -8.428 1.00 71.44 483 TYR A O 1
ATOM 3949 N N . ASP A 1 484 ? -2.315 12.665 -9.776 1.00 68.56 484 ASP A N 1
ATOM 3950 C CA . ASP A 1 484 ? -3.706 13.089 -9.853 1.00 68.56 484 ASP A CA 1
ATOM 3951 C C . ASP A 1 484 ? -4.606 12.085 -9.123 1.00 68.56 484 ASP A C 1
ATOM 3953 O O . ASP A 1 484 ? -4.603 10.885 -9.396 1.00 68.56 484 ASP A O 1
ATOM 3957 N N . VAL A 1 485 ? -5.377 12.594 -8.165 1.00 57.94 485 VAL A N 1
ATOM 3958 C CA . VAL A 1 485 ? -6.342 11.811 -7.382 1.00 57.94 485 VAL A CA 1
ATOM 3959 C C . VAL A 1 485 ? -7.701 11.677 -8.076 1.00 57.94 485 VAL A C 1
ATOM 3961 O O . VAL A 1 485 ? -8.520 10.881 -7.626 1.00 57.94 485 VAL A O 1
ATOM 3964 N N . ASN A 1 486 ? -7.932 12.421 -9.162 1.00 63.34 486 ASN A N 1
ATOM 3965 C CA . ASN A 1 486 ? -9.213 12.533 -9.860 1.00 63.34 486 ASN A CA 1
ATOM 3966 C C . ASN A 1 486 ? -9.188 11.921 -11.272 1.00 63.34 486 ASN A C 1
ATOM 3968 O O . ASN A 1 486 ? -10.007 12.289 -12.116 1.00 63.34 486 ASN A O 1
ATOM 3972 N N . VAL A 1 487 ? -8.266 10.990 -11.543 1.00 69.75 487 VAL A N 1
ATOM 3973 C CA . VAL A 1 487 ? -8.260 10.237 -12.807 1.00 69.75 487 VAL A CA 1
ATOM 3974 C C . VAL A 1 487 ? -9.615 9.541 -12.991 1.00 69.75 487 VAL A C 1
ATOM 3976 O O . VAL A 1 487 ? -10.107 8.883 -12.073 1.00 69.75 487 VAL A O 1
ATOM 3979 N N . ASP A 1 488 ? -10.224 9.692 -14.172 1.00 72.75 488 ASP A N 1
ATOM 3980 C CA . ASP A 1 488 ? -11.553 9.144 -14.469 1.00 72.75 488 ASP A CA 1
ATOM 3981 C C . ASP A 1 488 ? -11.595 7.626 -14.220 1.00 72.75 488 ASP A C 1
ATOM 3983 O O . ASP A 1 488 ? -10.833 6.848 -14.803 1.00 72.75 488 ASP A O 1
ATOM 3987 N N . ASN A 1 489 ? -12.540 7.196 -13.381 1.00 70.25 489 ASN A N 1
ATOM 3988 C CA . ASN A 1 489 ? -12.770 5.791 -13.055 1.00 70.25 489 ASN A CA 1
ATOM 3989 C C . ASN A 1 489 ? -12.998 4.925 -14.301 1.00 70.25 489 ASN A C 1
ATOM 3991 O O . ASN A 1 489 ? -12.575 3.771 -14.322 1.00 70.25 489 ASN A O 1
ATOM 3995 N N . ARG A 1 490 ? -13.620 5.466 -15.356 1.00 75.25 490 ARG A N 1
ATOM 3996 C CA . ARG A 1 490 ? -13.839 4.728 -16.609 1.00 75.25 490 ARG A CA 1
ATOM 3997 C C . ARG A 1 490 ? -12.526 4.422 -17.324 1.00 75.25 490 ARG A C 1
ATOM 3999 O O . ARG A 1 490 ? -12.375 3.334 -17.880 1.00 75.25 490 ARG A O 1
ATOM 4006 N N . LEU A 1 491 ? -11.572 5.355 -17.294 1.00 77.75 491 LEU A N 1
ATOM 4007 C CA . LEU A 1 491 ? -10.239 5.141 -17.857 1.00 77.75 491 LEU A CA 1
ATOM 4008 C C . LEU A 1 491 ? -9.501 4.059 -17.071 1.00 77.75 491 LEU A C 1
ATOM 4010 O O . LEU A 1 491 ? -8.997 3.124 -17.690 1.00 77.75 491 LEU A O 1
ATOM 4014 N N . ILE A 1 492 ? -9.543 4.123 -15.735 1.00 77.38 492 ILE A N 1
ATOM 4015 C CA . ILE A 1 492 ? -8.955 3.108 -14.846 1.00 77.38 492 ILE A CA 1
ATOM 4016 C C . ILE A 1 492 ? -9.541 1.719 -15.139 1.00 77.38 492 ILE A C 1
ATOM 4018 O O . ILE A 1 492 ? -8.784 0.781 -15.360 1.00 77.38 492 ILE A O 1
ATOM 4022 N N . GLU A 1 493 ? -10.867 1.575 -15.211 1.00 75.31 493 GLU A N 1
ATOM 4023 C CA . GLU A 1 493 ? -11.531 0.283 -15.468 1.00 75.31 493 GLU A CA 1
ATOM 4024 C C . GLU A 1 493 ? -11.240 -0.270 -16.874 1.00 75.31 493 GLU A C 1
ATOM 4026 O O . GLU A 1 493 ? -11.175 -1.482 -17.093 1.00 75.31 493 GLU A O 1
ATOM 4031 N N . SER A 1 494 ? -11.046 0.614 -17.853 1.00 83.38 494 SER A N 1
ATOM 4032 C CA . SER A 1 494 ? -10.755 0.212 -19.229 1.00 83.38 494 SER A CA 1
ATOM 4033 C C . SER A 1 494 ? -9.285 -0.148 -19.477 1.00 83.38 494 SER A C 1
ATOM 4035 O O . SER A 1 494 ? -9.001 -0.812 -20.481 1.00 83.38 494 SER A O 1
ATOM 4037 N N . ALA A 1 495 ? -8.373 0.247 -18.587 1.00 89.75 495 ALA A N 1
ATOM 4038 C CA . ALA A 1 495 ? -6.935 0.113 -18.774 1.00 89.75 495 ALA A CA 1
ATOM 4039 C C . ALA A 1 495 ? -6.439 -1.334 -18.621 1.00 89.75 495 ALA A C 1
ATOM 4041 O O . ALA A 1 495 ? -6.903 -2.074 -17.756 1.00 89.75 495 ALA A O 1
ATOM 4042 N N . ALA A 1 496 ? -5.460 -1.730 -19.431 1.00 94.19 496 ALA A N 1
ATOM 4043 C CA . ALA A 1 496 ? -4.701 -2.965 -19.274 1.00 94.19 496 ALA A CA 1
ATOM 4044 C C . ALA A 1 496 ? -3.611 -2.800 -18.214 1.00 94.19 496 ALA A C 1
ATOM 4046 O O . ALA A 1 496 ? -3.450 -3.681 -17.375 1.00 94.19 496 ALA A O 1
ATOM 4047 N N . VAL A 1 497 ? -2.923 -1.656 -18.200 1.00 94.44 497 VAL A N 1
ATOM 4048 C CA . VAL A 1 497 ? -1.953 -1.288 -17.164 1.00 94.44 497 VAL A CA 1
ATOM 4049 C C . VAL A 1 497 ? -2.288 0.087 -16.605 1.00 94.44 497 VAL A C 1
ATOM 4051 O O . VAL A 1 497 ? -2.465 1.040 -17.364 1.00 94.44 497 VAL A O 1
ATOM 4054 N N . ILE A 1 498 ? -2.351 0.194 -15.280 1.00 90.62 498 ILE A N 1
ATOM 4055 C CA . ILE A 1 498 ? -2.437 1.473 -14.566 1.00 90.62 498 ILE A CA 1
ATOM 4056 C C . ILE A 1 498 ? -1.099 1.789 -13.911 1.00 90.62 498 ILE A C 1
ATOM 4058 O O . ILE A 1 498 ? -0.441 0.901 -13.369 1.00 90.62 498 ILE A O 1
ATOM 4062 N N . HIS A 1 499 ? -0.697 3.054 -13.958 1.00 89.88 499 HIS A N 1
ATOM 4063 C CA . HIS A 1 499 ? 0.629 3.489 -13.535 1.00 89.88 499 HIS A CA 1
ATOM 4064 C C . HIS A 1 499 ? 0.548 4.543 -12.434 1.00 89.88 499 HIS A C 1
ATOM 4066 O O . HIS A 1 499 ? 0.011 5.633 -12.629 1.00 89.88 499 HIS A O 1
ATOM 4072 N N . PHE A 1 500 ? 1.140 4.236 -11.280 1.00 86.00 500 PHE A N 1
ATOM 4073 C CA . PHE A 1 500 ? 1.293 5.151 -10.149 1.00 86.00 500 PHE A CA 1
ATOM 4074 C C . PHE A 1 500 ? 2.556 6.007 -10.289 1.00 86.00 500 PHE A C 1
ATOM 4076 O O . PHE A 1 500 ? 3.316 6.191 -9.332 1.00 86.00 500 PHE A O 1
ATOM 4083 N N . ASN A 1 501 ? 2.800 6.538 -11.489 1.00 80.31 501 ASN A N 1
ATOM 4084 C CA . ASN A 1 501 ? 3.923 7.428 -11.747 1.00 80.31 501 ASN A CA 1
ATOM 4085 C C . ASN A 1 501 ? 3.765 8.692 -10.890 1.00 80.31 501 ASN A C 1
ATOM 4087 O O . ASN A 1 501 ? 2.759 9.386 -10.989 1.00 80.31 501 ASN A O 1
ATOM 4091 N N . GLY A 1 502 ? 4.736 8.961 -10.013 1.00 76.25 502 GLY A N 1
ATOM 4092 C CA . GLY A 1 502 ? 4.705 10.076 -9.062 1.00 76.25 502 GLY A CA 1
ATOM 4093 C C . GLY A 1 502 ? 4.911 9.683 -7.604 1.00 76.25 502 GLY A C 1
ATOM 4094 O O . GLY A 1 502 ? 5.351 8.575 -7.307 1.00 76.25 502 GLY A O 1
ATOM 4095 N N . ASN A 1 503 ? 4.648 10.624 -6.696 1.00 69.56 503 ASN A N 1
ATOM 4096 C CA . ASN A 1 503 ? 4.954 10.473 -5.269 1.00 69.56 503 ASN A CA 1
ATOM 4097 C C . ASN A 1 503 ? 3.820 9.792 -4.487 1.00 69.56 503 ASN A C 1
ATOM 4099 O O . ASN A 1 503 ? 4.055 9.283 -3.395 1.00 69.56 503 ASN A O 1
ATOM 4103 N N . MET A 1 504 ? 2.594 9.767 -5.022 1.00 67.94 504 MET A N 1
ATOM 4104 C CA . MET A 1 504 ? 1.467 9.076 -4.388 1.00 67.94 504 MET A CA 1
ATOM 4105 C C . MET A 1 504 ? 1.522 7.585 -4.710 1.00 67.94 504 MET A C 1
ATOM 4107 O O . MET A 1 504 ? 0.799 7.084 -5.571 1.00 67.94 504 MET A O 1
ATOM 4111 N N . LYS A 1 505 ? 2.431 6.875 -4.038 1.00 71.81 505 LYS A N 1
ATOM 4112 C CA . LYS A 1 505 ? 2.544 5.430 -4.206 1.00 71.81 505 LYS A CA 1
ATOM 4113 C C . LYS A 1 505 ? 1.494 4.691 -3.380 1.00 71.81 505 LYS A C 1
ATOM 4115 O O . LYS A 1 505 ? 1.241 5.059 -2.231 1.00 71.81 505 LYS A O 1
ATOM 4120 N N . PRO A 1 506 ? 0.927 3.606 -3.923 1.00 59.88 506 PRO A N 1
ATOM 4121 C CA . PRO A 1 506 ? -0.168 2.893 -3.286 1.00 59.88 506 PRO A CA 1
ATOM 4122 C C . PRO A 1 506 ? 0.237 2.135 -2.009 1.00 59.88 506 PRO A C 1
ATOM 4124 O O . PRO A 1 506 ? -0.626 1.745 -1.236 1.00 59.88 506 PRO A O 1
ATOM 4127 N N . TRP A 1 507 ? 1.531 1.957 -1.743 1.00 59.88 507 TRP A N 1
ATOM 4128 C CA . TRP A 1 507 ? 2.050 1.349 -0.510 1.00 59.88 507 TRP A CA 1
ATOM 4129 C C . TRP A 1 507 ? 2.327 2.350 0.621 1.00 59.88 507 TRP A C 1
ATOM 4131 O O . TRP A 1 507 ? 2.765 1.959 1.703 1.00 59.88 507 TRP A O 1
ATOM 4141 N N . LEU A 1 508 ? 2.080 3.642 0.395 1.00 54.16 508 LEU A N 1
ATOM 4142 C CA . LEU A 1 508 ? 2.319 4.693 1.379 1.00 54.16 508 LEU A CA 1
ATOM 4143 C C . LEU A 1 508 ? 1.049 5.038 2.143 1.00 54.16 508 LEU A C 1
ATOM 4145 O O . LEU A 1 508 ? -0.057 5.020 1.613 1.00 54.16 508 LEU A O 1
ATOM 4149 N N . LYS A 1 509 ? 1.227 5.490 3.386 1.00 46.28 509 LYS A N 1
ATOM 4150 C CA . LYS A 1 509 ? 0.145 5.997 4.248 1.00 46.28 509 LYS A CA 1
ATOM 4151 C C . LYS A 1 509 ? -0.456 7.331 3.754 1.00 46.28 509 LYS A C 1
ATOM 4153 O O . LYS A 1 509 ? -1.393 7.854 4.355 1.00 46.28 509 LYS A O 1
ATOM 4158 N N . LEU A 1 510 ? 0.087 7.902 2.678 1.00 42.59 510 LEU A N 1
ATOM 4159 C CA . LEU A 1 510 ? -0.325 9.181 2.109 1.00 42.59 510 LEU A CA 1
ATOM 4160 C C . LEU A 1 510 ? -1.487 8.973 1.127 1.00 42.59 510 LEU A C 1
ATOM 4162 O O . LEU A 1 510 ? -1.276 8.828 -0.069 1.00 42.59 510 LEU A O 1
ATOM 4166 N N . ARG A 1 511 ? -2.707 9.012 1.684 1.00 40.84 511 ARG A N 1
ATOM 4167 C CA . ARG A 1 511 ? -4.025 8.979 1.016 1.00 40.84 511 ARG A CA 1
ATOM 4168 C C . ARG A 1 511 ? -4.335 7.700 0.219 1.00 40.84 511 ARG A C 1
ATOM 4170 O O . ARG A 1 511 ? -3.709 7.368 -0.776 1.00 40.84 511 ARG A O 1
ATOM 4177 N N . ILE A 1 512 ? -5.389 7.013 0.659 1.00 38.84 512 ILE A N 1
ATOM 4178 C CA . ILE A 1 512 ? -5.893 5.764 0.082 1.00 38.84 512 ILE A CA 1
ATOM 4179 C C . ILE A 1 512 ? -6.897 6.101 -1.030 1.00 38.84 512 ILE A C 1
ATOM 4181 O O . ILE A 1 512 ? -7.931 6.702 -0.748 1.00 38.84 512 ILE A O 1
ATOM 4185 N N . ASN A 1 513 ? -6.621 5.706 -2.277 1.00 40.81 513 ASN A N 1
ATOM 4186 C CA . ASN A 1 513 ? -7.578 5.757 -3.392 1.00 40.81 513 ASN A CA 1
ATOM 4187 C C . ASN A 1 513 ? -7.942 4.332 -3.885 1.00 40.81 513 ASN A C 1
ATOM 4189 O O . ASN A 1 513 ? -7.374 3.338 -3.431 1.00 40.81 513 ASN A O 1
ATOM 4193 N N . ARG A 1 514 ? -8.903 4.198 -4.816 1.00 36.94 514 ARG A N 1
ATOM 4194 C CA . ARG A 1 514 ? -9.372 2.892 -5.353 1.00 36.94 514 ARG A CA 1
ATOM 4195 C C . ARG A 1 514 ? -8.251 2.046 -5.976 1.00 36.94 514 ARG A C 1
ATOM 4197 O O . ARG A 1 514 ? -8.335 0.820 -5.976 1.00 36.94 514 ARG A O 1
ATOM 4204 N N . ALA A 1 515 ? -7.190 2.686 -6.452 1.00 35.03 515 ALA A N 1
ATOM 4205 C CA . ALA A 1 515 ? -6.039 2.033 -7.050 1.00 35.03 515 ALA A CA 1
ATOM 4206 C C . ALA A 1 515 ? -5.003 1.601 -5.979 1.00 35.03 515 ALA A C 1
ATOM 4208 O O . ALA A 1 515 ? -4.482 0.488 -6.055 1.00 35.03 515 ALA A O 1
ATOM 4209 N N . THR A 1 516 ? -4.817 2.381 -4.901 1.00 38.44 516 THR A N 1
ATOM 4210 C CA . THR A 1 516 ? -4.132 1.967 -3.651 1.00 38.44 516 THR A CA 1
ATOM 4211 C C . THR A 1 516 ? -4.684 0.646 -3.123 1.00 38.44 516 THR A C 1
ATOM 4213 O O . THR A 1 516 ? -3.960 -0.259 -2.714 1.00 38.44 516 THR A O 1
ATOM 4216 N N . ILE A 1 517 ? -6.000 0.515 -3.204 1.00 39.16 517 ILE A N 1
ATOM 4217 C CA . ILE A 1 517 ? -6.753 -0.638 -2.749 1.00 39.16 517 ILE A CA 1
ATOM 4218 C C . ILE A 1 517 ? -6.497 -1.896 -3.621 1.00 39.16 517 ILE A C 1
ATOM 4220 O O . ILE A 1 517 ? -6.370 -2.998 -3.082 1.00 39.16 517 ILE A O 1
ATOM 4224 N N . MET A 1 518 ? -6.371 -1.761 -4.950 1.00 37.62 518 MET A N 1
ATOM 4225 C CA . MET A 1 518 ? -5.991 -2.876 -5.843 1.00 37.62 518 MET A CA 1
ATOM 4226 C C . MET A 1 518 ? -4.572 -3.382 -5.560 1.00 37.62 518 MET A C 1
ATOM 4228 O O . MET A 1 518 ? -4.340 -4.589 -5.550 1.00 37.62 518 MET A O 1
ATOM 4232 N N . PHE A 1 519 ? -3.646 -2.469 -5.270 1.00 36.00 519 PHE A N 1
ATOM 4233 C CA . PHE A 1 519 ? -2.264 -2.797 -4.932 1.00 36.00 519 PHE A CA 1
ATOM 4234 C C . PHE A 1 519 ? -2.169 -3.625 -3.636 1.00 36.00 519 PHE A C 1
ATOM 4236 O O . PHE A 1 519 ? -1.568 -4.700 -3.623 1.00 36.00 519 PHE A O 1
ATOM 4243 N N . PHE A 1 520 ? -2.850 -3.199 -2.563 1.00 37.50 520 PHE A N 1
ATOM 4244 C CA . PHE A 1 520 ? -2.907 -3.970 -1.315 1.00 37.50 520 PHE A CA 1
ATOM 4245 C C . PHE A 1 520 ? -3.614 -5.323 -1.483 1.00 37.50 520 PHE A C 1
ATOM 4247 O O . PHE A 1 520 ? -3.189 -6.298 -0.864 1.00 37.50 520 PHE A O 1
ATOM 4254 N N . ARG A 1 521 ? -4.632 -5.422 -2.357 1.00 36.97 521 ARG A N 1
ATOM 4255 C CA . ARG A 1 521 ? -5.291 -6.695 -2.713 1.00 36.97 521 ARG A CA 1
ATOM 4256 C C . ARG A 1 521 ? -4.309 -7.738 -3.239 1.00 36.97 521 ARG A C 1
ATOM 4258 O O . ARG A 1 521 ? -4.437 -8.908 -2.894 1.00 36.97 521 ARG A O 1
ATOM 4265 N N . LEU A 1 522 ? -3.348 -7.322 -4.056 1.00 37.78 522 LEU A N 1
ATOM 4266 C CA . LEU A 1 522 ? -2.394 -8.210 -4.718 1.00 37.78 522 LEU A CA 1
ATOM 4267 C C . LEU A 1 522 ? -1.211 -8.596 -3.816 1.00 37.78 522 LEU A C 1
ATOM 4269 O O . LEU A 1 522 ? -0.713 -9.710 -3.944 1.00 37.78 522 LEU A O 1
ATOM 4273 N N . TRP A 1 523 ? -0.810 -7.737 -2.873 1.00 34.72 523 TRP A N 1
ATOM 4274 C CA . TRP A 1 523 ? 0.250 -8.046 -1.901 1.00 34.72 523 TRP A CA 1
ATOM 4275 C C . TRP A 1 523 ? -0.230 -8.896 -0.714 1.00 34.72 523 TRP A C 1
ATOM 4277 O O . TRP A 1 523 ? 0.355 -9.934 -0.408 1.00 34.72 523 TRP A O 1
ATOM 4287 N N . TYR A 1 524 ? -1.335 -8.511 -0.062 1.00 34.75 524 TYR A N 1
ATOM 4288 C CA . TYR A 1 524 ? -1.823 -9.205 1.143 1.00 34.75 524 TYR A CA 1
ATOM 4289 C C . TYR A 1 524 ? -2.284 -10.647 0.878 1.00 34.75 524 TYR A C 1
ATOM 4291 O O . TYR A 1 524 ? -2.328 -11.453 1.806 1.00 34.75 524 TYR A O 1
ATOM 4299 N N . CYS A 1 525 ? -2.597 -11.002 -0.375 1.00 32.19 525 CYS A N 1
ATOM 4300 C CA . CYS A 1 525 ? -2.888 -12.388 -0.746 1.00 32.19 525 CYS A CA 1
ATOM 4301 C C . CYS A 1 525 ? -1.648 -13.308 -0.688 1.00 32.19 525 CYS A C 1
ATOM 4303 O O . CYS A 1 525 ? -1.833 -14.520 -0.627 1.00 32.19 525 CYS A O 1
ATOM 4305 N N . GLN A 1 526 ? -0.416 -12.771 -0.690 1.00 35.88 526 GLN A N 1
ATOM 4306 C CA . GLN A 1 526 ? 0.829 -13.559 -0.652 1.00 35.88 526 GLN A CA 1
ATOM 4307 C C . GLN A 1 526 ? 1.483 -13.633 0.736 1.00 35.88 526 GLN A C 1
ATOM 4309 O O . GLN A 1 526 ? 1.942 -14.707 1.113 1.00 35.88 526 GLN A O 1
ATOM 4314 N N . GLU A 1 527 ? 1.469 -12.573 1.557 1.00 34.28 527 GLU A N 1
ATOM 4315 C CA . GLU A 1 527 ? 2.110 -12.606 2.896 1.00 34.28 527 GLU A CA 1
ATOM 4316 C C . GLU A 1 527 ? 1.508 -13.636 3.869 1.00 34.28 527 GLU A C 1
ATOM 4318 O O . GLU A 1 527 ? 2.110 -13.983 4.884 1.00 34.28 527 GLU A O 1
ATOM 4323 N N . ILE A 1 528 ? 0.325 -14.156 3.558 1.00 32.78 528 ILE A N 1
ATOM 4324 C CA . ILE A 1 528 ? -0.412 -15.070 4.427 1.00 32.78 528 ILE A CA 1
ATOM 4325 C C . ILE A 1 528 ? -0.291 -16.525 3.929 1.00 32.78 528 ILE A C 1
ATOM 4327 O O . ILE A 1 528 ? -0.797 -17.451 4.557 1.00 32.78 528 ILE A O 1
ATOM 4331 N N . ALA A 1 529 ? 0.477 -16.767 2.858 1.00 28.03 529 ALA A N 1
ATOM 4332 C CA . ALA A 1 529 ? 0.715 -18.085 2.260 1.00 28.03 529 ALA A CA 1
ATOM 4333 C C . ALA A 1 529 ? 1.608 -19.035 3.088 1.00 28.03 529 ALA A C 1
ATOM 4335 O O . ALA A 1 529 ? 2.073 -20.044 2.565 1.00 28.03 529 ALA A O 1
ATOM 4336 N N . VAL A 1 530 ? 1.825 -18.760 4.379 1.00 31.45 530 VAL A N 1
ATOM 4337 C CA . VAL A 1 530 ? 2.512 -19.691 5.292 1.00 31.45 530 VAL A CA 1
ATOM 4338 C C . VAL A 1 530 ? 1.532 -20.689 5.932 1.00 31.45 530 VAL A C 1
ATOM 4340 O O . VAL A 1 530 ? 1.963 -21.724 6.426 1.00 31.45 530 VAL A O 1
ATOM 4343 N N . ASP A 1 531 ? 0.213 -20.461 5.855 1.00 31.33 531 ASP A N 1
ATOM 4344 C CA . ASP A 1 531 ? -0.776 -21.448 6.306 1.00 31.33 531 ASP A CA 1
ATOM 4345 C C . ASP A 1 531 ? -2.106 -21.300 5.544 1.00 31.33 531 ASP A C 1
ATOM 4347 O O . ASP A 1 531 ? -2.755 -20.251 5.576 1.00 31.33 531 ASP A O 1
ATOM 4351 N N . ALA A 1 532 ? -2.535 -22.353 4.841 1.00 25.83 532 ALA A N 1
ATOM 4352 C CA . ALA A 1 532 ? -3.709 -22.343 3.959 1.00 25.83 532 ALA A CA 1
ATOM 4353 C C . ALA A 1 532 ? -5.020 -21.931 4.668 1.00 25.83 532 ALA A C 1
ATOM 4355 O O . ALA A 1 532 ? -5.949 -21.446 4.022 1.00 25.83 532 ALA A O 1
ATOM 4356 N N . SER A 1 533 ? -5.091 -22.076 5.995 1.00 29.84 533 SER A N 1
ATOM 4357 C CA . SER A 1 533 ? -6.231 -21.643 6.817 1.00 29.84 533 SER A CA 1
ATOM 4358 C C . SER A 1 533 ? -6.280 -20.124 7.059 1.00 29.84 533 SER A C 1
ATOM 4360 O O . SER A 1 533 ? -7.358 -19.537 7.177 1.00 29.84 533 SER A O 1
ATOM 4362 N N . LEU A 1 534 ? -5.117 -19.473 7.069 1.00 31.17 534 LEU A N 1
ATOM 4363 C CA . LEU A 1 534 ? -4.941 -18.035 7.259 1.00 31.17 534 LEU A CA 1
ATOM 4364 C C . LEU A 1 534 ? -5.138 -17.281 5.926 1.00 31.17 534 LEU A C 1
ATOM 4366 O O . LEU A 1 534 ? -5.747 -16.210 5.920 1.00 31.17 534 LEU A O 1
ATOM 4370 N N . VAL A 1 535 ? -4.747 -17.862 4.781 1.00 30.55 535 VAL A N 1
ATOM 4371 C CA . VAL A 1 535 ? -4.869 -17.241 3.436 1.00 30.55 535 VAL A CA 1
ATOM 4372 C C . VAL A 1 535 ? -6.318 -16.916 3.076 1.00 30.55 535 VAL A C 1
ATOM 4374 O O . VAL A 1 535 ? -6.631 -15.806 2.640 1.00 30.55 535 VAL A O 1
ATOM 4377 N N . VAL A 1 536 ? -7.226 -17.872 3.299 1.00 30.95 536 VAL A N 1
ATOM 4378 C CA . VAL A 1 536 ? -8.661 -17.715 3.000 1.00 30.95 536 VAL A CA 1
ATOM 4379 C C . VAL A 1 536 ? -9.271 -16.593 3.847 1.00 30.95 536 VAL A C 1
ATOM 4381 O O . VAL A 1 536 ? -10.140 -15.857 3.377 1.00 30.95 536 VAL A O 1
ATOM 4384 N N . SER A 1 537 ? -8.766 -16.413 5.075 1.00 40.78 537 SER A N 1
ATOM 4385 C CA . SER A 1 537 ? -9.252 -15.396 6.004 1.00 40.78 537 SER A CA 1
ATOM 4386 C C . SER A 1 537 ? -8.982 -13.975 5.524 1.00 40.78 537 SER A C 1
ATOM 4388 O O . SER A 1 537 ? -9.891 -13.147 5.506 1.00 40.78 537 SER A O 1
ATOM 4390 N N . ALA A 1 538 ? -7.773 -13.699 5.048 1.00 46.91 538 ALA A N 1
ATOM 4391 C CA . ALA A 1 538 ? -7.377 -12.354 4.668 1.00 46.91 538 ALA A CA 1
ATOM 4392 C C . ALA A 1 538 ? -7.934 -11.912 3.315 1.00 46.91 538 ALA A C 1
ATOM 4394 O O . ALA A 1 538 ? -8.308 -10.751 3.167 1.00 46.91 538 ALA A O 1
ATOM 4395 N N . VAL A 1 539 ? -8.067 -12.833 2.354 1.00 47.47 539 VAL A N 1
ATOM 4396 C CA . VAL A 1 539 ? -8.658 -12.531 1.040 1.00 47.47 539 VAL A CA 1
ATOM 4397 C C . VAL A 1 539 ? -10.118 -12.092 1.196 1.00 47.47 539 VAL A C 1
ATOM 4399 O O . VAL A 1 539 ? -10.528 -11.103 0.586 1.00 47.47 539 VAL A O 1
ATOM 4402 N N . GLY A 1 540 ? -10.892 -12.783 2.042 1.00 53.84 540 GLY A N 1
ATOM 4403 C CA . GLY A 1 540 ? -12.279 -12.423 2.343 1.00 53.84 540 GLY A CA 1
ATOM 4404 C C . GLY A 1 540 ? -12.400 -11.090 3.085 1.00 53.84 540 GLY A C 1
ATOM 4405 O O . GLY A 1 540 ? -13.214 -10.253 2.690 1.00 53.84 540 GLY A O 1
ATOM 4406 N N . VAL A 1 541 ? -11.586 -10.858 4.135 1.00 59.47 541 VAL A N 1
ATOM 4407 C CA . VAL A 1 541 ? -11.606 -9.582 4.897 1.00 59.47 541 VAL A CA 1
ATOM 4408 C C . VAL A 1 541 ? -11.316 -8.428 3.960 1.00 59.47 541 VAL A C 1
ATOM 4410 O O . VAL A 1 541 ? -12.023 -7.422 3.966 1.00 59.47 541 VAL A O 1
ATOM 4413 N N . LEU A 1 542 ? -10.287 -8.597 3.134 1.00 55.00 542 LEU A N 1
ATOM 4414 C CA . LEU A 1 542 ? -9.845 -7.572 2.218 1.00 55.00 542 LEU A CA 1
ATOM 4415 C C . LEU A 1 542 ? -10.932 -7.270 1.198 1.00 55.00 542 LEU A C 1
ATOM 4417 O O . LEU A 1 542 ? -11.295 -6.113 1.069 1.00 55.00 542 LEU A O 1
ATOM 4421 N N . GLN A 1 543 ? -11.536 -8.280 0.565 1.00 56.56 543 GLN A N 1
ATOM 4422 C CA . GLN A 1 543 ? -12.669 -8.086 -0.348 1.00 56.56 543 GLN A CA 1
ATOM 4423 C C . GLN A 1 543 ? -13.870 -7.388 0.310 1.00 56.56 543 GLN A C 1
ATOM 4425 O O . GLN A 1 543 ? -14.487 -6.527 -0.316 1.00 56.56 543 GLN A O 1
ATOM 4430 N N . GLY A 1 544 ? -14.167 -7.690 1.575 1.00 58.59 544 GLY A N 1
ATOM 4431 C CA . GLY A 1 544 ? -15.172 -6.959 2.348 1.00 58.59 544 GLY A CA 1
ATOM 4432 C C . GLY A 1 544 ? -14.819 -5.483 2.547 1.00 58.59 544 GLY A C 1
ATOM 4433 O O . GLY A 1 544 ? -15.658 -4.612 2.324 1.00 58.59 544 GLY A O 1
ATOM 4434 N N . LEU A 1 545 ? -13.563 -5.186 2.888 1.00 60.22 545 LEU A N 1
ATOM 4435 C CA . LEU A 1 545 ? -13.046 -3.815 2.958 1.00 60.22 545 LEU A CA 1
ATOM 4436 C C . LEU A 1 545 ? -13.162 -3.088 1.611 1.00 60.22 545 LEU A C 1
ATOM 4438 O O . LEU A 1 545 ? -13.591 -1.934 1.583 1.00 60.22 545 LEU A O 1
ATOM 4442 N N . LEU A 1 546 ? -12.852 -3.776 0.501 1.00 55.62 546 LEU A N 1
ATOM 4443 C CA . LEU A 1 546 ? -13.010 -3.232 -0.854 1.00 55.62 546 LEU A CA 1
ATOM 4444 C C . LEU A 1 546 ? -14.447 -2.772 -1.083 1.00 55.62 546 LEU A C 1
ATOM 4446 O O . LEU A 1 546 ? -14.667 -1.656 -1.545 1.00 55.62 546 LEU A O 1
ATOM 4450 N N . ALA A 1 547 ? -15.416 -3.633 -0.766 1.00 62.72 547 ALA A N 1
ATOM 4451 C CA . ALA A 1 547 ? -16.828 -3.345 -0.971 1.00 62.72 547 ALA A CA 1
ATOM 4452 C C . ALA A 1 547 ? -17.283 -2.136 -0.142 1.00 62.72 547 ALA A C 1
ATOM 4454 O O . ALA A 1 547 ? -17.934 -1.239 -0.676 1.00 62.72 547 ALA A O 1
ATOM 4455 N N . LEU A 1 548 ? -16.881 -2.061 1.132 1.00 62.88 548 LEU A N 1
ATOM 4456 C CA . LEU A 1 548 ? -17.203 -0.927 2.008 1.00 62.88 548 LEU A CA 1
ATOM 4457 C C . LEU A 1 548 ? -16.668 0.395 1.452 1.00 62.88 548 LEU A C 1
ATOM 4459 O O . LEU A 1 548 ? -17.374 1.400 1.476 1.00 62.88 548 LEU A O 1
ATOM 4463 N N . GLN A 1 549 ? -15.442 0.405 0.929 1.00 60.34 549 GLN A N 1
ATOM 4464 C CA . GLN A 1 549 ? -14.849 1.617 0.366 1.00 60.34 549 GLN A CA 1
ATOM 4465 C C . GLN A 1 549 ? -15.456 1.990 -0.991 1.00 60.34 549 GLN A C 1
ATOM 4467 O O . GLN A 1 549 ? -15.769 3.157 -1.210 1.00 60.34 549 GLN A O 1
ATOM 4472 N N . GLN A 1 550 ? -15.664 1.018 -1.886 1.00 53.91 550 GLN A N 1
ATOM 4473 C CA . GLN A 1 550 ? -16.239 1.255 -3.217 1.00 53.91 550 GLN A CA 1
ATOM 4474 C C . GLN A 1 550 ? -17.661 1.807 -3.158 1.00 53.91 550 GLN A C 1
ATOM 4476 O O . GLN A 1 550 ? -18.023 2.644 -3.976 1.00 53.91 550 GLN A O 1
ATOM 4481 N N . GLN A 1 551 ? -18.455 1.352 -2.190 1.00 68.50 551 GLN A N 1
ATOM 4482 C CA . GLN A 1 551 ? -19.831 1.810 -2.006 1.00 68.50 551 GLN A CA 1
ATOM 4483 C C . GLN A 1 551 ? -19.931 3.014 -1.061 1.00 68.50 551 GLN A C 1
ATOM 4485 O O . GLN A 1 551 ? -21.032 3.348 -0.628 1.00 68.50 551 GLN A O 1
ATOM 4490 N N . HIS A 1 552 ? -18.798 3.648 -0.718 1.00 67.19 552 HIS A N 1
ATOM 4491 C CA . HIS A 1 552 ? -18.723 4.770 0.220 1.00 67.19 552 HIS A CA 1
ATOM 4492 C C . HIS A 1 552 ? -19.554 4.515 1.481 1.00 67.19 552 HIS A C 1
ATOM 4494 O O . HIS A 1 552 ? -20.459 5.288 1.795 1.00 67.19 552 HIS A O 1
ATOM 4500 N N . PHE A 1 553 ? -19.285 3.396 2.164 1.00 75.50 553 PHE A N 1
ATOM 4501 C CA . PHE A 1 553 ? -20.063 2.947 3.313 1.00 75.50 553 PHE A CA 1
ATOM 4502 C C . PHE A 1 553 ? -20.290 4.094 4.299 1.00 75.50 553 PHE A C 1
ATOM 4504 O O . PHE A 1 553 ? -19.355 4.598 4.922 1.00 75.50 553 PHE A O 1
ATOM 4511 N N . LYS A 1 554 ? -21.559 4.475 4.448 1.00 77.62 554 LYS A N 1
ATOM 4512 C CA . LYS A 1 554 ? -22.016 5.399 5.477 1.00 77.62 554 LYS A CA 1
ATOM 4513 C C . LYS A 1 554 ? -22.843 4.604 6.480 1.00 77.62 554 LYS A C 1
ATOM 4515 O O . LYS A 1 554 ? -23.907 4.094 6.117 1.00 77.62 554 LYS A O 1
ATOM 4520 N N . PRO A 1 555 ? -22.377 4.468 7.728 1.00 80.06 555 PRO A N 1
ATOM 4521 C CA . PRO A 1 555 ? -23.167 3.820 8.759 1.00 80.06 555 PRO A CA 1
ATOM 4522 C C . PRO A 1 555 ? -24.449 4.618 9.024 1.00 80.06 555 PRO A C 1
ATOM 4524 O O . PRO A 1 555 ? -24.488 5.840 8.860 1.00 80.06 555 PRO A O 1
ATOM 4527 N N . LYS A 1 556 ? -25.506 3.929 9.464 1.00 83.50 556 LYS A N 1
ATOM 4528 C CA . LYS A 1 556 ? -26.757 4.586 9.862 1.00 83.50 556 LYS A CA 1
ATOM 4529 C C . LYS A 1 556 ? -26.520 5.531 11.053 1.00 83.50 556 LYS A C 1
ATOM 4531 O O . LYS A 1 556 ? -25.624 5.262 11.861 1.00 83.50 556 LYS A O 1
ATOM 4536 N N . PRO A 1 557 ? -27.336 6.583 11.233 1.00 82.31 557 PRO A N 1
ATOM 4537 C CA . PRO A 1 557 ? -27.310 7.382 12.455 1.00 82.31 557 PRO A CA 1
ATOM 4538 C C . PRO A 1 557 ? -27.435 6.496 13.704 1.00 82.31 557 PRO A C 1
ATOM 4540 O O . PRO A 1 557 ? -28.147 5.490 13.689 1.00 82.31 557 PRO A O 1
ATOM 4543 N N . ASN A 1 558 ? -26.730 6.852 14.780 1.00 85.19 558 ASN A N 1
ATOM 4544 C CA . ASN A 1 558 ? -26.712 6.105 16.048 1.00 85.19 558 ASN A CA 1
ATOM 4545 C C . ASN A 1 558 ? -26.214 4.650 15.921 1.00 85.19 558 ASN A C 1
ATOM 4547 O O . ASN A 1 558 ? -26.567 3.775 16.727 1.00 85.19 558 ASN A O 1
ATOM 4551 N N . THR A 1 559 ? -25.395 4.373 14.899 1.00 90.88 559 THR A N 1
ATOM 4552 C CA . THR A 1 559 ? -24.708 3.086 14.772 1.00 90.88 559 THR A CA 1
ATOM 4553 C C . THR A 1 559 ? -23.640 2.950 15.851 1.00 90.88 559 THR A C 1
ATOM 4555 O O . THR A 1 559 ? -22.832 3.850 16.087 1.00 90.88 559 THR A O 1
ATOM 4558 N N . VAL A 1 560 ? -23.628 1.785 16.491 1.00 94.75 560 VAL A N 1
ATOM 4559 C CA . VAL A 1 560 ? -22.612 1.379 17.459 1.00 94.75 560 VAL A CA 1
ATOM 4560 C C . VAL A 1 560 ? -21.752 0.306 16.809 1.00 94.75 560 VAL A C 1
ATOM 4562 O O . VAL A 1 560 ? -22.269 -0.720 16.362 1.00 94.75 560 VAL A O 1
ATOM 4565 N N . LEU A 1 561 ? -20.446 0.544 16.764 1.00 95.62 561 LEU A N 1
ATOM 4566 C CA . LEU A 1 561 ? -19.452 -0.425 16.334 1.00 95.62 561 LEU A CA 1
ATOM 4567 C C . LEU A 1 561 ? -18.833 -1.104 17.557 1.00 95.62 561 LEU A C 1
ATOM 4569 O O . LEU A 1 561 ? -18.119 -0.473 18.331 1.00 95.62 561 LEU A O 1
ATOM 4573 N N . LEU A 1 562 ? -19.050 -2.407 17.697 1.00 97.00 562 LEU A N 1
ATOM 4574 C CA . LEU A 1 562 ? -18.248 -3.252 18.574 1.00 97.00 562 LEU A CA 1
ATOM 4575 C C . LEU A 1 562 ? -16.941 -3.582 17.853 1.00 97.00 562 LEU A C 1
ATOM 4577 O O . LEU A 1 562 ? -16.961 -4.226 16.805 1.00 97.00 562 LEU A O 1
ATOM 4581 N N . ALA A 1 563 ? -15.810 -3.197 18.424 1.00 96.06 563 ALA A N 1
ATOM 4582 C CA . ALA A 1 563 ? -14.496 -3.561 17.922 1.00 96.06 563 ALA A CA 1
ATOM 4583 C C . ALA A 1 563 ? -13.765 -4.477 18.912 1.00 96.06 563 ALA A C 1
ATOM 4585 O O . ALA A 1 563 ? -13.868 -4.328 20.128 1.00 96.06 563 ALA A O 1
ATOM 4586 N N . SER A 1 564 ? -13.037 -5.469 18.409 1.00 96.06 564 SER A N 1
ATOM 4587 C CA . SER A 1 564 ? -12.211 -6.327 19.264 1.00 96.06 564 SER A CA 1
ATOM 4588 C C . SER A 1 564 ? -11.165 -7.055 18.447 1.00 96.06 564 SER A C 1
ATOM 4590 O O . SER A 1 564 ? -11.456 -7.486 17.335 1.00 96.06 564 SER A O 1
ATOM 4592 N N . TYR A 1 565 ? -9.986 -7.280 19.021 1.00 92.06 565 TYR A N 1
ATOM 4593 C CA . TYR A 1 565 ? -9.135 -8.348 18.509 1.00 92.06 565 TYR A CA 1
ATOM 4594 C C . TYR A 1 565 ? -9.870 -9.697 18.666 1.00 92.06 565 TYR A C 1
ATOM 4596 O O . TYR A 1 565 ? -10.593 -9.876 19.661 1.00 92.06 565 TYR A O 1
ATOM 4604 N N . PRO A 1 566 ? -9.746 -10.648 17.720 1.00 90.44 566 PRO A N 1
ATOM 4605 C CA . PRO A 1 566 ? -10.398 -11.943 17.848 1.00 90.44 566 PRO A CA 1
ATOM 4606 C C . PRO A 1 566 ? -10.144 -12.593 19.210 1.00 90.44 566 PRO A C 1
ATOM 4608 O O . PRO A 1 566 ? -9.027 -12.627 19.712 1.00 90.44 566 PRO A O 1
ATOM 4611 N N . LYS A 1 567 ? -11.202 -13.164 19.796 1.00 92.94 567 LYS A N 1
ATOM 4612 C CA . LYS A 1 567 ? -11.160 -13.920 21.065 1.00 92.94 567 LYS A CA 1
ATOM 4613 C C . LYS A 1 567 ? -10.948 -13.093 22.342 1.00 92.94 567 LYS A C 1
ATOM 4615 O O . LYS A 1 567 ? -10.857 -13.684 23.419 1.00 92.94 567 LYS A O 1
ATOM 4620 N N . SER A 1 568 ? -11.044 -11.767 22.262 1.00 95.12 568 SER A N 1
ATOM 4621 C CA . SER A 1 568 ? -10.985 -10.865 23.426 1.00 95.12 568 SER A CA 1
ATOM 4622 C C . SER A 1 568 ? -12.302 -10.701 24.203 1.00 95.12 568 SER A C 1
ATOM 4624 O O . SER A 1 568 ? -12.359 -9.920 25.140 1.00 95.12 568 SER A O 1
ATOM 4626 N N . GLY A 1 569 ? -13.372 -11.427 23.850 1.00 93.25 569 GLY A N 1
ATOM 4627 C CA . GLY A 1 569 ? -14.685 -11.316 24.521 1.00 93.25 569 GLY A CA 1
ATOM 4628 C C . GLY A 1 569 ? -15.844 -10.880 23.622 1.00 93.25 569 GLY A C 1
ATOM 4629 O O . GLY A 1 569 ? -16.930 -10.581 24.111 1.00 93.25 569 GLY A O 1
ATOM 4630 N N . THR A 1 570 ? -15.633 -10.882 22.307 1.00 94.00 570 THR A N 1
ATOM 4631 C CA . THR A 1 570 ? -16.581 -10.436 21.278 1.00 94.00 570 THR A CA 1
ATOM 4632 C C . THR A 1 570 ? -17.994 -10.999 21.447 1.00 94.00 570 THR A C 1
ATOM 4634 O O . THR A 1 570 ? -18.953 -10.239 21.431 1.00 94.00 570 THR A O 1
ATOM 4637 N N . THR A 1 571 ? -18.145 -12.317 21.626 1.00 94.75 571 THR A N 1
ATOM 4638 C CA . THR A 1 571 ? -19.461 -12.975 21.734 1.00 94.75 571 THR A CA 1
ATOM 4639 C C . THR A 1 571 ? -20.267 -12.444 22.917 1.00 94.75 571 THR A C 1
ATOM 4641 O O . THR A 1 571 ? -21.461 -12.185 22.785 1.00 94.75 571 THR A O 1
ATOM 4644 N N . TRP A 1 572 ? -19.604 -12.240 24.058 1.00 96.12 572 TRP A N 1
ATOM 4645 C CA . TRP A 1 572 ? -20.253 -11.749 25.269 1.00 96.12 572 TRP A CA 1
ATOM 4646 C C . TRP A 1 572 ? -20.655 -10.281 25.128 1.00 96.12 572 TRP A C 1
ATOM 4648 O O . TRP A 1 572 ? -21.794 -9.919 25.410 1.00 96.12 572 TRP A O 1
ATOM 4658 N N . LEU A 1 573 ? -19.755 -9.453 24.592 1.00 96.50 573 LEU A N 1
ATOM 4659 C CA . LEU A 1 573 ? -20.042 -8.041 24.372 1.00 96.50 573 LEU A CA 1
ATOM 4660 C C . LEU A 1 573 ? -21.125 -7.825 23.297 1.00 96.50 573 LEU A C 1
ATOM 4662 O O . LEU A 1 573 ? -21.943 -6.923 23.446 1.00 96.50 573 LEU A O 1
ATOM 4666 N N . LYS A 1 574 ? -21.202 -8.676 22.260 1.00 96.94 574 LYS A N 1
ATOM 4667 C CA . LYS A 1 574 ? -22.312 -8.669 21.287 1.00 96.94 574 LYS A CA 1
ATOM 4668 C C . LYS A 1 574 ? -23.656 -8.893 21.978 1.00 96.94 574 LYS A C 1
ATOM 4670 O O . LYS A 1 574 ? -24.590 -8.138 21.728 1.00 96.94 574 LYS A O 1
ATOM 4675 N N . ALA A 1 575 ? -23.738 -9.902 22.849 1.00 96.31 575 ALA A N 1
ATOM 4676 C CA . ALA A 1 575 ? -24.954 -10.209 23.598 1.00 96.31 575 ALA A CA 1
ATOM 4677 C C . ALA A 1 575 ? -25.357 -9.048 24.520 1.00 96.31 575 ALA A C 1
ATOM 4679 O O . ALA A 1 575 ? -26.499 -8.602 24.462 1.00 96.31 575 ALA A O 1
ATOM 4680 N N . LEU A 1 576 ? -24.404 -8.505 25.288 1.00 96.12 576 LEU A N 1
ATOM 4681 C CA . LEU A 1 576 ? -24.644 -7.380 26.196 1.00 96.12 576 LEU A CA 1
ATOM 4682 C C . LEU A 1 576 ? -25.121 -6.126 25.456 1.00 96.12 576 LEU A C 1
ATOM 4684 O O . LEU A 1 576 ? -26.156 -5.575 25.813 1.00 96.12 576 LEU A O 1
ATOM 4688 N N . LEU A 1 577 ? -24.413 -5.686 24.408 1.00 95.94 577 LEU A N 1
ATOM 4689 C CA . LEU A 1 577 ? -24.818 -4.498 23.646 1.00 95.94 577 LEU A CA 1
ATOM 4690 C C . LEU A 1 577 ? -26.183 -4.690 22.978 1.00 95.94 577 LEU A C 1
ATOM 4692 O O . LEU A 1 577 ? -26.975 -3.751 22.933 1.00 95.94 577 LEU A O 1
ATOM 4696 N N . PHE A 1 578 ? -26.470 -5.895 22.475 1.00 95.25 578 PHE A N 1
ATOM 4697 C CA . PHE A 1 578 ? -27.766 -6.198 21.877 1.00 95.25 578 PHE A CA 1
ATOM 4698 C C . PHE A 1 578 ? -28.889 -6.147 22.921 1.00 95.25 578 PHE A C 1
ATOM 4700 O O . PHE A 1 578 ? -29.897 -5.486 22.682 1.00 95.25 578 PHE A O 1
ATOM 4707 N N . ALA A 1 579 ? -28.709 -6.782 24.081 1.00 94.50 579 ALA A N 1
ATOM 4708 C CA . ALA A 1 579 ? -29.703 -6.771 25.151 1.00 94.50 579 ALA A CA 1
ATOM 4709 C C . ALA A 1 579 ? -29.930 -5.354 25.704 1.00 94.50 579 ALA A C 1
ATOM 4711 O O . ALA A 1 579 ? -31.071 -4.929 25.826 1.00 94.50 579 ALA A O 1
ATOM 4712 N N . ILE A 1 580 ? -28.864 -4.579 25.948 1.00 93.88 580 ILE A N 1
ATOM 4713 C CA . ILE A 1 580 ? -28.969 -3.189 26.425 1.00 93.88 580 ILE A CA 1
ATOM 4714 C C . ILE A 1 580 ? -29.739 -2.321 25.423 1.00 93.88 580 ILE A C 1
ATOM 4716 O O . ILE A 1 580 ? -30.614 -1.560 25.832 1.00 93.88 580 ILE A O 1
ATOM 4720 N N . LYS A 1 581 ? -29.441 -2.428 24.122 1.00 90.88 581 LYS A N 1
ATOM 4721 C CA . LYS A 1 581 ? -30.052 -1.576 23.087 1.00 90.88 581 LYS A CA 1
ATOM 4722 C C . LYS A 1 581 ? -31.527 -1.900 22.826 1.00 90.88 581 LYS A C 1
ATOM 4724 O O . LYS A 1 581 ? -32.270 -1.002 22.450 1.00 90.88 581 LYS A O 1
ATOM 4729 N N . ASN A 1 582 ? -31.945 -3.151 23.032 1.00 89.00 582 ASN A N 1
ATOM 4730 C CA . ASN A 1 582 ? -33.309 -3.619 22.743 1.00 89.00 582 ASN A CA 1
ATOM 4731 C C . ASN A 1 582 ? -34.149 -3.891 24.009 1.00 89.00 582 ASN A C 1
ATOM 4733 O O . ASN A 1 582 ? -35.230 -4.468 23.919 1.00 89.00 582 ASN A O 1
ATOM 4737 N N . ARG A 1 583 ? -33.680 -3.476 25.193 1.00 87.69 583 ARG A N 1
ATOM 4738 C CA . ARG A 1 583 ? -34.332 -3.776 26.482 1.00 87.69 583 ARG A CA 1
ATOM 4739 C C . ARG A 1 583 ? -35.743 -3.200 26.650 1.00 87.69 583 ARG A C 1
ATOM 4741 O O . ARG A 1 583 ? -36.512 -3.741 27.429 1.00 87.69 583 ARG A O 1
ATOM 4748 N N . ALA A 1 584 ? -36.074 -2.120 25.940 1.00 79.44 584 ALA A N 1
ATOM 4749 C CA . ALA A 1 584 ? -37.380 -1.465 26.037 1.00 79.44 584 ALA A CA 1
ATOM 4750 C C . ALA A 1 584 ? -38.483 -2.190 25.240 1.00 79.44 584 ALA A C 1
ATOM 4752 O O . ALA A 1 584 ? -39.663 -1.963 25.484 1.00 79.44 584 ALA A O 1
ATOM 4753 N N . GLU A 1 585 ? -38.109 -3.045 24.284 1.00 67.25 585 GLU A N 1
ATOM 4754 C CA . GLU A 1 585 ? -39.037 -3.642 23.311 1.00 67.25 585 GLU A CA 1
ATOM 4755 C C . GLU A 1 585 ? -39.200 -5.165 23.477 1.00 67.25 585 GLU A C 1
ATOM 4757 O O . GLU A 1 585 ? -40.012 -5.773 22.781 1.00 67.25 585 GLU A O 1
ATOM 4762 N N . LEU A 1 586 ? -38.448 -5.807 24.383 1.00 65.62 586 LEU A N 1
ATOM 4763 C CA . LEU A 1 586 ? -38.350 -7.269 24.471 1.00 65.62 586 LEU A CA 1
ATOM 4764 C C . LEU A 1 586 ? -38.697 -7.807 25.867 1.00 65.62 586 LEU A C 1
ATOM 4766 O O . LEU A 1 586 ? -38.078 -7.429 26.858 1.00 65.62 586 LEU A O 1
ATOM 4770 N N . ASP A 1 587 ? -39.614 -8.780 25.928 1.00 77.88 587 ASP A N 1
ATOM 4771 C CA . ASP A 1 587 ? -39.772 -9.650 27.100 1.00 77.88 587 ASP A CA 1
ATOM 4772 C C . ASP A 1 587 ? -38.544 -10.570 27.222 1.00 77.88 587 ASP A C 1
ATOM 4774 O O . ASP A 1 587 ? -38.121 -11.220 26.259 1.00 77.88 587 ASP A O 1
ATOM 4778 N N . PHE A 1 588 ? -37.980 -10.656 28.428 1.00 80.31 588 PHE A N 1
ATOM 4779 C CA . PHE A 1 588 ? -36.853 -11.528 28.752 1.00 80.31 588 PHE A CA 1
ATOM 4780 C C . PHE A 1 588 ? -37.139 -13.009 28.467 1.00 80.31 588 PHE A C 1
ATOM 4782 O O . PHE A 1 588 ? -36.201 -13.755 28.186 1.00 80.31 588 PHE A O 1
ATOM 4789 N N . ASN A 1 589 ? -38.406 -13.436 28.489 1.00 80.56 589 ASN A N 1
ATOM 4790 C CA . ASN A 1 589 ? -38.792 -14.821 28.194 1.00 80.56 589 ASN A CA 1
ATOM 4791 C C . ASN A 1 589 ? -38.795 -15.154 26.696 1.00 80.56 589 ASN A C 1
ATOM 4793 O O . ASN A 1 589 ? -38.654 -16.319 26.328 1.00 80.56 589 ASN A O 1
ATOM 4797 N N . THR A 1 590 ? -38.939 -14.149 25.830 1.00 84.75 590 THR A N 1
ATOM 4798 C CA . THR A 1 590 ? -38.975 -14.307 24.365 1.00 84.75 590 THR A CA 1
ATOM 4799 C C . THR A 1 590 ? -37.801 -13.606 23.684 1.00 84.75 590 THR A C 1
ATOM 4801 O O . THR A 1 590 ? -37.838 -13.322 22.487 1.00 84.75 590 THR A O 1
ATOM 4804 N N . HIS A 1 591 ? -36.753 -13.288 24.443 1.00 88.50 591 HIS A N 1
ATOM 4805 C CA . HIS A 1 591 ? -35.621 -12.519 23.952 1.00 88.50 591 HIS A CA 1
ATOM 4806 C C . HIS A 1 591 ? -34.868 -13.275 22.846 1.00 88.50 591 HIS A C 1
ATOM 4808 O O . HIS A 1 591 ? -34.554 -14.455 22.996 1.00 88.50 591 HIS A O 1
ATOM 4814 N N . HIS A 1 592 ? -34.481 -12.591 21.763 1.00 90.81 592 HIS A N 1
ATOM 4815 C CA . HIS A 1 592 ? -33.855 -13.231 20.591 1.00 90.81 592 HIS A CA 1
ATOM 4816 C C . HIS A 1 592 ? -32.549 -13.979 20.909 1.00 90.81 592 HIS A C 1
ATOM 4818 O O . HIS A 1 592 ? -32.200 -14.932 20.224 1.00 90.81 592 HIS A O 1
ATOM 4824 N N . LEU A 1 593 ? -31.833 -13.594 21.971 1.00 92.69 593 LEU A N 1
ATOM 4825 C CA . LEU A 1 593 ? -30.653 -14.334 22.454 1.00 92.69 593 LEU A CA 1
ATOM 4826 C C . LEU A 1 593 ? -30.963 -15.771 22.906 1.00 92.69 593 LEU A C 1
ATOM 4828 O O . LEU A 1 593 ? -30.040 -16.576 22.977 1.00 92.69 593 LEU A O 1
ATOM 4832 N N . LEU A 1 594 ? -32.224 -16.097 23.216 1.00 92.00 594 LEU A N 1
ATOM 4833 C CA . LEU A 1 594 ? -32.656 -17.453 23.566 1.00 92.00 594 LEU A CA 1
ATOM 4834 C C . LEU A 1 594 ? -32.761 -18.363 22.332 1.00 92.00 594 LEU A C 1
ATOM 4836 O O . LEU A 1 594 ? -32.569 -19.571 22.453 1.00 92.00 594 LEU A O 1
ATOM 4840 N N . SER A 1 595 ? -33.031 -17.785 21.156 1.00 90.50 595 SER A N 1
ATOM 4841 C CA . SER A 1 595 ? -33.293 -18.501 19.899 1.00 90.50 595 SER A CA 1
ATOM 4842 C C . SER A 1 595 ? -32.252 -18.266 18.799 1.00 90.50 595 SER A C 1
ATOM 4844 O O . SER A 1 595 ? -32.276 -18.969 17.794 1.00 90.50 595 SER A O 1
ATOM 4846 N N . SER A 1 596 ? -31.350 -17.294 18.958 1.00 91.81 596 SER A N 1
ATOM 4847 C CA . SER A 1 596 ? -30.348 -16.901 17.958 1.00 91.81 596 SER A CA 1
ATOM 4848 C C . SER A 1 596 ? -28.985 -16.658 18.597 1.00 91.81 596 SER A C 1
ATOM 4850 O O . SER A 1 596 ? -28.873 -16.141 19.712 1.00 91.81 596 SER A O 1
ATOM 4852 N N . ASN A 1 597 ? -27.915 -16.998 17.876 1.00 93.62 597 ASN A N 1
ATOM 4853 C CA . ASN A 1 597 ? -26.561 -16.769 18.372 1.00 93.62 597 ASN A CA 1
ATOM 4854 C C . ASN A 1 597 ? -26.213 -15.263 18.324 1.00 93.62 597 ASN A C 1
ATOM 4856 O O . ASN A 1 597 ? -26.557 -14.589 17.349 1.00 93.62 597 ASN A O 1
ATOM 4860 N N . PRO A 1 598 ? -25.454 -14.711 19.296 1.00 94.25 598 PRO A N 1
ATOM 4861 C CA . PRO A 1 598 ? -25.049 -13.300 19.269 1.00 94.25 598 PRO A CA 1
ATOM 4862 C C . PRO A 1 598 ? -24.345 -12.857 17.973 1.00 94.25 598 PRO A C 1
ATOM 4864 O O . PRO A 1 598 ? -24.411 -11.685 17.602 1.00 94.25 598 PRO A O 1
ATOM 4867 N N . HIS A 1 599 ? -23.659 -13.769 17.273 1.00 91.56 599 HIS A N 1
ATOM 4868 C CA . HIS A 1 599 ? -22.988 -13.469 16.006 1.00 91.56 599 HIS A CA 1
ATOM 4869 C C . HIS A 1 599 ? -23.947 -13.241 14.829 1.00 91.56 599 HIS A C 1
ATOM 4871 O O . HIS A 1 599 ? -23.543 -12.574 13.878 1.00 91.56 599 HIS A O 1
ATOM 4877 N N . GLU A 1 600 ? -25.185 -13.732 14.905 1.00 89.31 600 GLU A N 1
ATOM 4878 C CA . GLU A 1 600 ? -26.236 -13.488 13.908 1.00 89.31 600 GLU A CA 1
ATOM 4879 C C . GLU A 1 600 ? -26.933 -12.146 14.149 1.00 89.31 600 GLU A C 1
ATOM 4881 O O . GLU A 1 600 ? -27.232 -11.420 13.205 1.00 89.31 600 GLU A O 1
ATOM 4886 N N . LEU A 1 601 ? -27.134 -11.789 15.421 1.00 91.81 601 LEU A N 1
ATOM 4887 C CA . LEU A 1 601 ? -27.806 -10.551 15.828 1.00 91.81 601 LEU A CA 1
ATOM 4888 C C . LEU A 1 601 ? -26.937 -9.303 15.618 1.00 91.81 601 LEU A C 1
ATOM 4890 O O . LEU A 1 601 ? -27.452 -8.218 15.348 1.00 91.81 601 LEU A O 1
ATOM 4894 N N . VAL A 1 602 ? -25.615 -9.453 15.741 1.00 94.44 602 VAL A N 1
ATOM 4895 C CA . VAL A 1 602 ? -24.640 -8.373 15.535 1.00 94.44 602 VAL A CA 1
ATOM 4896 C C . VAL A 1 602 ? -23.691 -8.763 14.397 1.00 94.44 602 VAL A C 1
ATOM 4898 O O . VAL A 1 602 ? -22.675 -9.435 14.644 1.00 94.44 602 VAL A O 1
ATOM 4901 N N . PRO A 1 603 ? -23.998 -8.371 13.146 1.00 91.25 603 PRO A N 1
ATOM 4902 C CA . PRO A 1 603 ? -23.245 -8.792 11.975 1.00 91.25 603 PRO A CA 1
ATOM 4903 C C . PRO A 1 603 ? -21.824 -8.227 11.989 1.00 91.25 603 PRO A C 1
ATOM 4905 O O . PRO A 1 603 ? -21.574 -7.089 12.393 1.00 91.25 603 PRO A O 1
ATOM 4908 N N . GLN A 1 604 ? -20.878 -9.047 11.533 1.00 90.25 604 GLN A N 1
ATOM 4909 C CA . GLN A 1 604 ? -19.499 -8.626 11.307 1.00 90.25 604 GLN A CA 1
ATOM 4910 C C . GLN A 1 604 ? -19.410 -7.867 9.978 1.00 90.25 604 GLN A C 1
ATOM 4912 O O . GLN A 1 604 ? -19.770 -8.416 8.939 1.00 90.25 604 GLN A O 1
ATOM 4917 N N . LEU A 1 605 ? -18.940 -6.622 10.018 1.00 88.44 605 LEU A N 1
ATOM 4918 C CA . LEU A 1 605 ? -18.992 -5.671 8.910 1.00 88.44 605 LEU A CA 1
ATOM 4919 C C . LEU A 1 605 ? -18.219 -6.166 7.683 1.00 88.44 605 LEU A C 1
ATOM 4921 O O . LEU A 1 605 ? -18.798 -6.286 6.607 1.00 88.44 605 LEU A O 1
ATOM 4925 N N . GLU A 1 606 ? -16.946 -6.522 7.849 1.00 79.19 606 GLU A N 1
ATOM 4926 C CA . GLU A 1 606 ? -16.106 -7.046 6.769 1.00 79.19 606 GLU A CA 1
ATOM 4927 C C . GLU A 1 606 ? -16.681 -8.336 6.155 1.00 79.19 606 GLU A C 1
ATOM 4929 O O . GLU A 1 606 ? -16.650 -8.519 4.940 1.00 79.19 606 GLU A O 1
ATOM 4934 N N . ALA A 1 607 ? -17.300 -9.197 6.968 1.00 82.12 607 ALA A N 1
ATOM 4935 C CA . ALA A 1 607 ? -17.917 -10.430 6.489 1.00 82.12 607 ALA A CA 1
ATOM 4936 C C . ALA A 1 607 ? -19.235 -10.192 5.747 1.00 82.12 607 ALA A C 1
ATOM 4938 O O . ALA A 1 607 ? -19.522 -10.852 4.747 1.00 82.12 607 ALA A O 1
ATOM 4939 N N . TYR A 1 608 ? -20.040 -9.248 6.231 1.00 86.75 608 TYR A N 1
ATOM 4940 C CA . TYR A 1 608 ? -21.284 -8.855 5.588 1.00 86.75 608 TYR A CA 1
ATOM 4941 C C . TYR A 1 608 ? -21.014 -8.209 4.230 1.00 86.75 608 TYR A C 1
ATOM 4943 O O . TYR A 1 608 ? -21.637 -8.592 3.242 1.00 86.75 608 TYR A O 1
ATOM 4951 N N . ALA A 1 609 ? -20.052 -7.286 4.173 1.00 81.94 609 ALA A N 1
ATOM 4952 C CA . ALA A 1 609 ? -19.670 -6.585 2.955 1.00 81.94 609 ALA A CA 1
ATOM 4953 C C . ALA A 1 609 ? -19.103 -7.526 1.889 1.00 81.94 609 ALA A C 1
ATOM 4955 O O . ALA A 1 609 ? -19.435 -7.395 0.715 1.00 81.94 609 ALA A O 1
ATOM 4956 N N . PHE A 1 610 ? -18.316 -8.524 2.300 1.00 76.88 610 PHE A N 1
ATOM 4957 C CA . PHE A 1 610 ? -17.835 -9.575 1.403 1.00 76.88 610 PHE A CA 1
ATOM 4958 C C . PHE A 1 610 ? -18.987 -10.356 0.750 1.00 76.88 610 PHE A C 1
ATOM 4960 O O . PHE A 1 610 ? -18.950 -10.627 -0.447 1.00 76.88 610 PHE A O 1
ATOM 4967 N N . LYS A 1 611 ? -20.032 -10.686 1.520 1.00 79.56 611 LYS A N 1
ATOM 4968 C CA . LYS A 1 611 ? -21.214 -11.407 1.014 1.00 79.56 611 LYS A CA 1
ATOM 4969 C C . LYS A 1 611 ? -22.158 -10.520 0.191 1.00 79.56 611 LYS A C 1
ATOM 4971 O O . LYS A 1 611 ? -22.878 -11.037 -0.656 1.00 79.56 611 LYS A O 1
ATOM 4976 N N . HIS A 1 612 ? -22.150 -9.206 0.422 1.00 81.88 612 HIS A N 1
ATOM 4977 C CA . HIS A 1 612 ? -23.054 -8.237 -0.208 1.00 81.88 612 HIS A CA 1
ATOM 4978 C C . HIS A 1 612 ? -22.269 -7.066 -0.826 1.00 81.88 612 HIS A C 1
ATOM 4980 O O . HIS A 1 612 ? -22.401 -5.926 -0.379 1.00 81.88 612 HIS A O 1
ATOM 4986 N N . PRO A 1 613 ? -21.453 -7.309 -1.868 1.00 70.81 613 PRO A N 1
ATOM 4987 C CA . PRO A 1 613 ? -20.510 -6.311 -2.381 1.00 70.81 613 PRO A CA 1
ATOM 4988 C C . PRO A 1 613 ? -21.180 -5.069 -2.991 1.00 70.81 613 PRO A C 1
ATOM 4990 O O . PRO A 1 613 ? -20.573 -4.001 -3.048 1.00 70.81 613 PRO A O 1
ATOM 4993 N N . THR A 1 614 ? -22.430 -5.191 -3.445 1.00 73.19 614 THR A N 1
ATOM 4994 C CA . THR A 1 614 ? -23.218 -4.095 -4.034 1.00 73.19 614 THR A CA 1
ATOM 4995 C C . THR A 1 614 ? -24.009 -3.290 -3.005 1.00 73.19 614 THR A C 1
ATOM 4997 O O . THR A 1 614 ? -24.361 -2.148 -3.276 1.00 73.19 614 THR A O 1
ATOM 5000 N N . ASN A 1 615 ? -24.287 -3.857 -1.828 1.00 82.56 615 ASN A N 1
ATOM 5001 C CA . ASN A 1 615 ? -24.960 -3.168 -0.728 1.00 82.56 615 ASN A CA 1
ATOM 5002 C C . ASN A 1 615 ? -24.367 -3.623 0.618 1.00 82.56 615 ASN A C 1
ATOM 5004 O O . ASN A 1 615 ? -24.975 -4.428 1.332 1.00 82.56 615 ASN A O 1
ATOM 5008 N N . PRO A 1 616 ? -23.165 -3.133 0.970 1.00 79.50 616 PRO A N 1
ATOM 5009 C CA . PRO A 1 616 ? -22.391 -3.636 2.099 1.00 79.50 616 PRO A CA 1
ATOM 5010 C C . PRO A 1 616 ? -22.857 -3.072 3.447 1.00 79.50 616 PRO A C 1
ATOM 5012 O O . PRO A 1 616 ? -22.163 -3.248 4.446 1.00 79.50 616 PRO A O 1
ATOM 5015 N N . THR A 1 617 ? -24.014 -2.405 3.498 1.00 84.44 617 THR A N 1
ATOM 5016 C CA . THR A 1 617 ? -24.564 -1.800 4.714 1.00 84.44 617 THR A CA 1
ATOM 5017 C C . THR A 1 617 ? -25.536 -2.763 5.397 1.00 84.44 617 THR A C 1
ATOM 5019 O O . THR A 1 617 ? -26.624 -3.007 4.865 1.00 84.44 617 THR A O 1
ATOM 5022 N N . PRO A 1 618 ? -25.204 -3.305 6.585 1.00 86.12 618 PRO A N 1
ATOM 5023 C CA . PRO A 1 618 ? -26.140 -4.125 7.340 1.00 86.12 618 PRO A CA 1
ATOM 5024 C C . PRO A 1 618 ? -27.381 -3.323 7.740 1.00 86.12 618 PRO A C 1
ATOM 5026 O O . PRO A 1 618 ? -27.293 -2.155 8.125 1.00 86.12 618 PRO A O 1
ATOM 5029 N N . ASN A 1 619 ? -28.553 -3.959 7.721 1.00 85.81 619 ASN A N 1
ATOM 5030 C CA . ASN A 1 619 ? -29.804 -3.322 8.135 1.00 85.81 619 ASN A CA 1
ATOM 5031 C C . ASN A 1 619 ? -29.962 -3.266 9.674 1.00 85.81 619 ASN A C 1
ATOM 5033 O O . ASN A 1 619 ? -30.992 -3.650 10.211 1.00 85.81 619 ASN A O 1
ATOM 5037 N N . THR A 1 620 ? -28.940 -2.804 10.397 1.00 87.75 620 THR A N 1
ATOM 5038 C CA . THR A 1 620 ? -28.923 -2.699 11.867 1.00 87.75 620 THR A CA 1
ATOM 5039 C C . THR A 1 620 ? -28.029 -1.541 12.320 1.00 87.75 620 THR A C 1
ATOM 5041 O O . THR A 1 620 ? -27.067 -1.195 11.638 1.00 87.75 620 THR A O 1
ATOM 5044 N N . CYS A 1 621 ? -28.334 -0.946 13.477 1.00 90.44 621 CYS A N 1
ATOM 5045 C CA . CYS A 1 621 ? -27.511 0.092 14.114 1.00 90.44 621 CYS A CA 1
ATOM 5046 C C . CYS A 1 621 ? -26.548 -0.484 15.171 1.00 90.44 621 CYS A C 1
ATOM 5048 O O . CYS A 1 621 ? -26.054 0.257 16.026 1.00 90.44 621 CYS A O 1
ATOM 5050 N N . LEU A 1 622 ? -26.322 -1.799 15.173 1.00 93.94 622 LEU A N 1
ATOM 5051 C CA . LEU A 1 622 ? -25.326 -2.472 16.004 1.00 93.94 622 LEU A CA 1
ATOM 5052 C C . LEU A 1 622 ? -24.527 -3.435 15.122 1.00 93.94 622 LEU A C 1
ATOM 5054 O O . LEU A 1 622 ? -25.058 -4.432 14.638 1.00 93.94 622 LEU A O 1
ATOM 5058 N N . ILE A 1 623 ? -23.257 -3.110 14.899 1.00 94.12 623 ILE A N 1
ATOM 5059 C CA . ILE A 1 623 ? -22.353 -3.843 14.005 1.00 94.12 623 ILE A CA 1
ATOM 5060 C C . ILE A 1 623 ? -21.061 -4.197 14.737 1.00 94.12 623 ILE A C 1
ATOM 5062 O O . ILE A 1 623 ? -20.737 -3.617 15.772 1.00 94.12 623 ILE A O 1
ATOM 5066 N N . HIS A 1 624 ? -20.311 -5.152 14.199 1.00 94.69 624 HIS A N 1
ATOM 5067 C CA . HIS A 1 624 ? -19.055 -5.617 14.780 1.00 94.69 624 HIS A CA 1
ATOM 5068 C C . HIS A 1 624 ? -17.912 -5.607 13.759 1.00 94.69 624 HIS A C 1
ATOM 5070 O O . HIS A 1 624 ? -18.148 -5.907 12.593 1.00 94.69 624 HIS A O 1
ATOM 5076 N N . SER A 1 625 ? -16.675 -5.361 14.194 1.00 90.88 625 SER A N 1
ATOM 5077 C CA . SER A 1 625 ? -15.484 -5.581 13.367 1.00 90.88 625 SER A CA 1
ATOM 5078 C C . SER A 1 625 ? -14.263 -6.063 14.157 1.00 90.88 625 SER A C 1
ATOM 5080 O O . SER A 1 625 ? -14.050 -5.670 15.307 1.00 90.88 625 SER A O 1
ATOM 5082 N N . HIS A 1 626 ? -13.440 -6.886 13.503 1.00 89.00 626 HIS A N 1
ATOM 5083 C CA . HIS A 1 626 ? -12.105 -7.271 13.974 1.00 89.00 626 HIS A CA 1
ATOM 5084 C C . HIS A 1 626 ? -10.975 -6.418 13.382 1.00 89.00 626 HIS A C 1
ATOM 5086 O O . HIS A 1 626 ? -9.806 -6.713 13.599 1.00 89.00 626 HIS A O 1
ATOM 5092 N N . LEU A 1 627 ? -11.295 -5.378 12.611 1.00 81.19 627 LEU A N 1
ATOM 5093 C CA . LEU A 1 627 ? -10.291 -4.527 11.982 1.00 81.19 627 LEU A CA 1
ATOM 5094 C C . LEU A 1 627 ? -9.525 -3.697 13.015 1.00 81.19 627 LEU A C 1
ATOM 5096 O O . LEU A 1 627 ? -10.109 -3.176 13.969 1.00 81.19 627 LEU A O 1
ATOM 5100 N N . ALA A 1 628 ? -8.232 -3.481 12.768 1.00 78.25 628 ALA A N 1
ATOM 5101 C CA . ALA A 1 628 ? -7.465 -2.481 13.500 1.00 78.25 628 ALA A CA 1
ATOM 5102 C C . ALA A 1 628 ? -8.073 -1.084 13.284 1.00 78.25 628 ALA A C 1
ATOM 5104 O O . ALA A 1 628 ? -8.619 -0.800 12.218 1.00 78.25 628 ALA A O 1
ATOM 5105 N N . PHE A 1 629 ? -7.937 -0.192 14.270 1.00 75.62 629 PHE A N 1
ATOM 5106 C CA . PHE A 1 629 ? -8.554 1.143 14.239 1.00 75.62 629 PHE A CA 1
ATOM 5107 C C . PHE A 1 629 ? -8.253 1.918 12.943 1.00 75.62 629 PHE A C 1
ATOM 5109 O O . PHE A 1 629 ? -9.149 2.487 12.329 1.00 75.62 629 PHE A O 1
ATOM 5116 N N . ASN A 1 630 ? -7.003 1.858 12.474 1.00 66.19 630 ASN A N 1
ATOM 5117 C CA . ASN A 1 630 ? -6.548 2.553 11.264 1.00 66.19 630 ASN A CA 1
ATOM 5118 C C . ASN A 1 630 ? -7.089 1.955 9.951 1.00 66.19 630 ASN A C 1
ATOM 5120 O O . ASN A 1 630 ? -6.875 2.533 8.890 1.00 66.19 630 ASN A O 1
ATOM 5124 N N . CYS A 1 631 ? -7.729 0.787 10.010 1.00 65.81 631 CYS A N 1
ATOM 5125 C CA . CYS A 1 631 ? -8.319 0.096 8.865 1.00 65.81 631 CYS A CA 1
ATOM 5126 C C . CYS A 1 631 ? -9.844 0.260 8.807 1.00 65.81 631 CYS A C 1
ATOM 5128 O O . CYS A 1 631 ? -10.476 -0.265 7.892 1.00 65.81 631 CYS A O 1
ATOM 5130 N N . LEU A 1 632 ? -10.445 0.944 9.785 1.00 68.06 632 LEU A N 1
ATOM 5131 C CA . LEU A 1 632 ? -11.876 1.212 9.779 1.00 68.06 632 LEU A CA 1
ATOM 5132 C C . LEU A 1 632 ? -12.238 2.188 8.643 1.00 68.06 632 LEU A C 1
ATOM 5134 O O . LEU A 1 632 ? -11.461 3.100 8.348 1.00 68.06 632 LEU A O 1
ATOM 5138 N N . PRO A 1 633 ? -13.417 2.029 8.011 1.00 70.69 633 PRO A N 1
ATOM 5139 C CA . PRO A 1 633 ? -13.948 3.030 7.089 1.00 70.69 633 PRO A CA 1
ATOM 5140 C C . PRO A 1 633 ? -14.253 4.345 7.826 1.00 70.69 633 PRO A C 1
ATOM 5142 O O . PRO A 1 633 ? -14.126 4.440 9.045 1.00 70.69 633 PRO A O 1
ATOM 5145 N N . GLU A 1 634 ? -14.672 5.383 7.106 1.00 69.56 634 GLU A N 1
ATOM 5146 C CA . GLU A 1 634 ? -15.039 6.649 7.739 1.00 69.56 634 GLU A CA 1
ATOM 5147 C C . GLU A 1 634 ? -16.282 6.477 8.634 1.00 69.56 634 GLU A C 1
ATOM 5149 O O . GLU A 1 634 ? -17.388 6.201 8.175 1.00 69.56 634 GLU A O 1
ATOM 5154 N N . LEU A 1 635 ? -16.092 6.622 9.948 1.00 69.94 635 LEU A N 1
ATOM 5155 C CA . LEU A 1 635 ? -17.120 6.403 10.973 1.00 69.94 635 LEU A CA 1
ATOM 5156 C C . LEU A 1 635 ? -17.522 7.715 11.657 1.00 69.94 635 LEU A C 1
ATOM 5158 O O . LEU A 1 635 ? -17.639 7.755 12.884 1.00 69.94 635 LEU A O 1
ATOM 5162 N N . ALA A 1 636 ? -17.663 8.812 10.905 1.00 61.28 636 ALA A N 1
ATOM 5163 C CA . ALA A 1 636 ? -17.842 10.169 11.443 1.00 61.28 636 ALA A CA 1
ATOM 5164 C C . ALA A 1 636 ? -18.878 10.246 12.590 1.00 61.28 636 ALA A C 1
ATOM 5166 O O . ALA A 1 636 ? -18.579 10.852 13.618 1.00 61.28 636 ALA A O 1
ATOM 5167 N N . ASN A 1 637 ? -19.980 9.487 12.496 1.00 69.75 637 ASN A N 1
ATOM 5168 C CA . ASN A 1 637 ? -21.110 9.517 13.437 1.00 69.75 637 ASN A CA 1
ATOM 5169 C C . ASN A 1 637 ? -21.362 8.208 14.224 1.00 69.75 637 ASN A C 1
ATOM 5171 O O . ASN A 1 637 ? -22.467 8.006 14.724 1.00 69.75 637 ASN A O 1
ATOM 5175 N N . CYS A 1 638 ? -20.380 7.305 14.337 1.00 86.94 638 CYS A N 1
ATOM 5176 C CA . CYS A 1 638 ? -20.536 6.071 15.126 1.00 86.94 638 CYS A CA 1
ATOM 5177 C C . CYS A 1 638 ? -19.876 6.157 16.496 1.00 86.94 638 CYS A C 1
ATOM 5179 O O . CYS A 1 638 ? -18.758 6.661 16.618 1.00 86.94 638 CYS A O 1
ATOM 5181 N N . LYS A 1 639 ? -20.510 5.534 17.493 1.00 93.56 639 LYS A N 1
ATOM 5182 C CA . LYS A 1 639 ? -19.847 5.177 18.753 1.00 93.56 639 LYS A CA 1
ATOM 5183 C C . LYS A 1 639 ? -19.109 3.858 18.592 1.00 93.56 639 LYS A C 1
ATOM 5185 O O . LYS A 1 639 ? -19.618 2.940 17.954 1.00 93.56 639 LYS A O 1
ATOM 5190 N N . ILE A 1 640 ? -17.926 3.756 19.178 1.00 96.06 640 ILE A N 1
ATOM 5191 C CA . ILE A 1 640 ? -17.075 2.570 19.125 1.00 96.06 640 ILE A CA 1
ATOM 5192 C C . ILE A 1 640 ? -16.928 2.027 20.542 1.00 96.06 640 ILE A C 1
ATOM 5194 O O . ILE A 1 640 ? -16.539 2.756 21.448 1.00 96.06 640 ILE A O 1
ATOM 5198 N N . VAL A 1 641 ? -17.221 0.746 20.732 1.00 97.75 641 VAL A N 1
ATOM 5199 C CA . VAL A 1 641 ? -16.963 0.024 21.980 1.00 97.75 641 VAL A CA 1
ATOM 5200 C C . VAL A 1 641 ? -15.890 -1.014 21.695 1.00 97.75 641 VAL A C 1
ATOM 5202 O O . VAL A 1 641 ? -16.130 -1.964 20.951 1.00 97.75 641 VAL A O 1
ATOM 5205 N N . TYR A 1 642 ? -14.706 -0.828 22.271 1.00 97.50 642 TYR A N 1
ATOM 5206 C CA . TYR A 1 642 ? -13.580 -1.739 22.129 1.00 97.50 642 TYR A CA 1
ATOM 5207 C C . TYR A 1 642 ? -13.403 -2.601 23.378 1.00 97.50 642 TYR A C 1
ATOM 5209 O O . TYR A 1 642 ? -13.406 -2.067 24.485 1.00 97.50 642 TYR A O 1
ATOM 5217 N N . VAL A 1 643 ? -13.194 -3.912 23.215 1.00 96.44 643 VAL A N 1
ATOM 5218 C CA . VAL A 1 643 ? -12.810 -4.802 24.326 1.00 96.44 643 VAL A CA 1
ATOM 5219 C C . VAL A 1 643 ? -11.395 -5.349 24.158 1.00 96.44 643 VAL A C 1
ATOM 5221 O O . VAL A 1 643 ? -11.065 -6.033 23.186 1.00 96.44 643 VAL A O 1
ATOM 5224 N N . PHE A 1 644 ? -10.568 -5.045 25.151 1.00 94.81 644 PHE A N 1
ATOM 5225 C CA . PHE A 1 644 ? -9.246 -5.603 25.379 1.00 94.81 644 PHE A CA 1
ATOM 5226 C C . PHE A 1 644 ? -9.321 -6.794 26.338 1.00 94.81 644 PHE A C 1
ATOM 5228 O O . PHE A 1 644 ? -10.214 -6.876 27.178 1.00 94.81 644 PHE A O 1
ATOM 5235 N N . ARG A 1 645 ? -8.371 -7.716 26.209 1.00 95.25 645 ARG A N 1
ATOM 5236 C CA . ARG A 1 645 ? -8.205 -8.877 27.078 1.00 95.25 645 ARG A CA 1
ATOM 5237 C C . ARG A 1 645 ? -6.721 -9.211 27.171 1.00 95.25 645 ARG A C 1
ATOM 5239 O O . ARG A 1 645 ? -6.003 -8.959 26.203 1.00 95.25 645 ARG A O 1
ATOM 5246 N N . ASP A 1 646 ? -6.286 -9.803 28.281 1.00 94.25 646 ASP A N 1
ATOM 5247 C CA . ASP A 1 646 ? -4.899 -10.235 28.467 1.00 94.25 646 ASP A CA 1
ATOM 5248 C C . ASP A 1 646 ? -4.390 -11.058 27.255 1.00 94.25 646 ASP A C 1
ATOM 5250 O O . ASP A 1 646 ? -5.028 -12.057 26.889 1.00 94.25 646 ASP A O 1
ATOM 5254 N N . PRO A 1 647 ? -3.254 -10.683 26.625 1.00 94.00 647 PRO A N 1
ATOM 5255 C CA . PRO A 1 647 ? -2.703 -11.393 25.468 1.00 94.00 647 PRO A CA 1
ATOM 5256 C C . PRO A 1 647 ? -2.481 -12.890 25.713 1.00 94.00 647 PRO A C 1
ATOM 5258 O O . PRO A 1 647 ? -2.658 -13.687 24.791 1.00 94.00 647 PRO A O 1
ATOM 5261 N N . LYS A 1 648 ? -2.146 -13.294 26.944 1.00 94.50 648 LYS A N 1
ATOM 5262 C CA . LYS A 1 648 ? -1.912 -14.700 27.314 1.00 94.50 648 LYS A CA 1
ATOM 5263 C C . LYS A 1 648 ? -3.192 -15.527 27.182 1.00 94.50 648 LYS A C 1
ATOM 5265 O O . LYS A 1 648 ? -3.201 -16.627 26.618 1.00 94.50 648 LYS A O 1
ATOM 5270 N N . ASP A 1 649 ? -4.298 -14.968 27.660 1.00 94.88 649 ASP A N 1
ATOM 5271 C CA . ASP A 1 649 ? -5.623 -15.571 27.548 1.00 94.88 649 ASP A CA 1
ATOM 5272 C C . ASP A 1 649 ? -6.153 -15.515 26.107 1.00 94.88 649 ASP A C 1
ATOM 5274 O O . ASP A 1 649 ? -6.809 -16.459 25.654 1.00 94.88 649 ASP A O 1
ATOM 5278 N N . VAL A 1 650 ? -5.866 -14.432 25.372 1.00 94.31 650 VAL A N 1
ATOM 5279 C CA . VAL A 1 650 ? -6.226 -14.289 23.951 1.00 94.31 650 VAL A CA 1
ATOM 5280 C C . VAL A 1 650 ? -5.541 -15.365 23.114 1.00 94.31 650 VAL A C 1
ATOM 5282 O O . VAL A 1 650 ? -6.237 -16.071 22.384 1.00 94.31 650 VAL A O 1
ATOM 5285 N N . LEU A 1 651 ? -4.225 -15.550 23.262 1.00 92.56 651 LEU A N 1
ATOM 5286 C CA . LEU A 1 651 ? -3.458 -16.594 22.576 1.00 92.56 651 LEU A CA 1
ATOM 5287 C C . LEU A 1 651 ? -4.047 -17.981 22.851 1.00 92.56 651 LEU A C 1
ATOM 5289 O O . LEU A 1 651 ? -4.398 -18.704 21.918 1.00 92.56 651 LEU A O 1
ATOM 5293 N N . THR A 1 652 ? -4.233 -18.323 24.127 1.00 93.31 652 THR A N 1
ATOM 5294 C CA . THR A 1 652 ? -4.775 -19.625 24.552 1.00 93.31 652 THR A CA 1
ATOM 5295 C C . THR A 1 652 ? -6.174 -19.870 23.970 1.00 93.31 652 THR A C 1
ATOM 5297 O O . THR A 1 652 ? -6.488 -20.948 23.458 1.00 93.31 652 THR A O 1
ATOM 5300 N N . SER A 1 653 ? -7.033 -18.848 24.010 1.00 91.94 653 SER A N 1
ATOM 5301 C CA . SER A 1 653 ? -8.392 -18.895 23.462 1.00 91.94 653 SER A CA 1
ATOM 5302 C C . SER A 1 653 ? -8.405 -19.017 21.934 1.00 91.94 653 SER A C 1
ATOM 5304 O O . SER A 1 653 ? -9.223 -19.758 21.381 1.00 91.94 653 SER A O 1
ATOM 5306 N N . CYS A 1 654 ? -7.501 -18.311 21.253 1.00 87.94 654 CYS A N 1
ATOM 5307 C CA . CYS A 1 654 ? -7.348 -18.336 19.802 1.00 87.94 654 CYS A CA 1
ATOM 5308 C C . CYS A 1 654 ? -6.841 -19.684 19.312 1.00 87.94 654 CYS A C 1
ATOM 5310 O O . CYS A 1 654 ? -7.475 -20.271 18.437 1.00 87.94 654 CYS A O 1
ATOM 5312 N N . TRP A 1 655 ? -5.801 -20.226 19.945 1.00 87.81 655 TRP A N 1
ATOM 5313 C CA . TRP A 1 655 ? -5.272 -21.545 19.623 1.00 87.81 655 TRP A CA 1
ATOM 5314 C C . TRP A 1 655 ? -6.369 -22.612 19.701 1.00 87.81 655 TRP A C 1
ATOM 5316 O O . TRP A 1 655 ? -6.683 -23.245 18.697 1.00 87.81 655 TRP A O 1
ATOM 5326 N N . HIS A 1 656 ? -7.075 -22.734 20.831 1.00 89.56 656 HIS A N 1
ATOM 5327 C CA . HIS A 1 656 ? -8.177 -23.698 20.952 1.00 89.56 656 HIS A CA 1
ATOM 5328 C C . HIS A 1 656 ? -9.291 -23.505 19.915 1.00 89.56 656 HIS A C 1
ATOM 5330 O O . HIS A 1 656 ? -9.881 -24.481 19.452 1.00 89.56 656 HIS A O 1
ATOM 5336 N N . PHE A 1 657 ? -9.618 -22.256 19.583 1.00 86.69 657 PHE A N 1
ATOM 5337 C CA . PHE A 1 657 ? -10.657 -21.943 18.609 1.00 86.69 657 PHE A CA 1
ATOM 5338 C C . PHE A 1 657 ? -10.251 -22.347 17.189 1.00 86.69 657 PHE A C 1
ATOM 5340 O O . PHE A 1 657 ? -11.040 -22.994 16.503 1.00 86.69 657 PHE A O 1
ATOM 5347 N N . ILE A 1 658 ? -9.020 -22.034 16.781 1.00 78.00 658 ILE A N 1
ATOM 5348 C CA . ILE A 1 658 ? -8.471 -22.427 15.480 1.00 78.00 658 ILE A CA 1
ATOM 5349 C C . ILE A 1 658 ? -8.419 -23.951 15.373 1.00 78.00 658 ILE A C 1
ATOM 5351 O O . ILE A 1 658 ? -8.907 -24.496 14.388 1.00 78.00 658 ILE A O 1
ATOM 5355 N N . GLN A 1 659 ? -7.961 -24.653 16.414 1.00 81.25 659 GLN A N 1
ATOM 5356 C CA . GLN A 1 659 ? -7.907 -26.120 16.394 1.00 81.25 659 GLN A CA 1
ATOM 5357 C C . GLN A 1 659 ? -9.286 -26.773 16.219 1.00 81.25 659 GLN A C 1
ATOM 5359 O O . GLN A 1 659 ? -9.377 -27.835 15.610 1.00 81.25 659 GLN A O 1
ATOM 5364 N N . LYS A 1 660 ? -10.361 -26.149 16.723 1.00 82.94 660 LYS A N 1
ATOM 5365 C CA . LYS A 1 660 ? -11.741 -26.621 16.510 1.00 82.94 660 LYS A CA 1
ATOM 5366 C C . LYS A 1 660 ? -12.285 -26.291 15.117 1.00 82.94 660 LYS A C 1
ATOM 5368 O O . LYS A 1 660 ? -13.119 -27.037 14.616 1.00 82.94 660 LYS A O 1
ATOM 5373 N N . LEU A 1 661 ? -11.864 -25.173 14.524 1.00 75.00 661 LEU A N 1
ATOM 5374 C CA . LEU A 1 661 ? -12.280 -24.745 13.182 1.00 75.00 661 LEU A CA 1
ATOM 5375 C C . LEU A 1 661 ? -11.525 -25.451 12.055 1.00 75.00 661 LEU A C 1
ATOM 5377 O O . LEU A 1 661 ? -12.021 -25.516 10.933 1.00 75.00 661 LEU A O 1
ATOM 5381 N N . ARG A 1 662 ? -10.313 -25.926 12.341 1.00 70.12 662 ARG A N 1
ATOM 5382 C CA . ARG A 1 662 ? -9.395 -26.497 11.364 1.00 70.12 662 ARG A CA 1
ATOM 5383 C C . ARG A 1 662 ? -10.011 -27.725 10.661 1.00 70.12 662 ARG A C 1
ATOM 5385 O O . ARG A 1 662 ? -10.373 -28.686 11.345 1.00 70.12 662 ARG A O 1
ATOM 5392 N N . PRO A 1 663 ? -10.058 -27.754 9.313 1.00 66.25 663 PRO A N 1
ATOM 5393 C CA . PRO A 1 663 ? -10.320 -28.972 8.545 1.00 66.25 663 PRO A CA 1
ATOM 5394 C C . PRO A 1 663 ? -9.357 -30.093 8.940 1.00 66.25 663 PRO A C 1
ATOM 5396 O O . PRO A 1 663 ? -8.170 -29.838 9.161 1.00 66.25 663 PRO A O 1
ATOM 5399 N N . LYS A 1 664 ? -9.840 -31.336 9.029 1.00 70.50 664 LYS A N 1
ATOM 5400 C CA . LYS A 1 664 ? -9.043 -32.474 9.526 1.00 70.50 664 LYS A CA 1
ATOM 5401 C C . LYS A 1 664 ? -7.806 -32.753 8.665 1.00 70.50 664 LYS A C 1
ATOM 5403 O O . LYS A 1 664 ? -6.835 -33.304 9.172 1.00 70.50 664 LYS A O 1
ATOM 5408 N N . GLU A 1 665 ? -7.847 -32.334 7.408 1.00 57.94 665 GLU A N 1
ATOM 5409 C CA . GLU A 1 665 ? -6.834 -32.519 6.373 1.00 57.94 665 GLU A CA 1
ATOM 5410 C C . GLU A 1 665 ? -5.616 -31.596 6.544 1.00 57.94 665 GLU A C 1
ATOM 5412 O O . GLU A 1 665 ? -4.551 -31.889 6.008 1.00 57.94 665 GLU A O 1
ATOM 5417 N N . LEU A 1 666 ? -5.751 -30.490 7.287 1.00 55.28 666 LEU A N 1
ATOM 5418 C CA . LEU A 1 666 ? -4.644 -29.562 7.543 1.00 55.28 666 LEU A CA 1
ATOM 5419 C C . LEU A 1 666 ? -3.725 -30.052 8.681 1.00 55.28 666 LEU A C 1
ATOM 5421 O O . LEU A 1 666 ? -4.155 -30.830 9.537 1.00 55.28 666 LEU A O 1
ATOM 5425 N N . PRO A 1 667 ? -2.456 -29.614 8.730 1.00 58.59 667 PRO A N 1
ATOM 5426 C CA . PRO A 1 667 ? -1.560 -29.963 9.828 1.00 58.59 667 PRO A CA 1
ATOM 5427 C C . PRO A 1 667 ? -2.013 -29.332 11.155 1.00 58.59 667 PRO A C 1
ATOM 5429 O O . PRO A 1 667 ? -2.609 -28.258 11.200 1.00 58.59 667 PRO A O 1
ATOM 5432 N N . PHE A 1 668 ? -1.755 -30.031 12.262 1.00 72.69 668 PHE A N 1
ATOM 5433 C CA . PHE A 1 668 ? -2.016 -29.525 13.609 1.00 72.69 668 PHE A CA 1
ATOM 5434 C C . PHE A 1 668 ? -0.937 -28.512 14.003 1.00 72.69 668 PHE A C 1
ATOM 5436 O O . PHE A 1 668 ? 0.236 -28.870 14.034 1.00 72.69 668 PHE A O 1
ATOM 5443 N N . ILE A 1 669 ? -1.339 -27.296 14.381 1.00 72.88 669 ILE A N 1
ATOM 5444 C CA . ILE A 1 669 ? -0.414 -26.279 14.901 1.00 72.88 669 ILE A CA 1
ATOM 5445 C C . ILE A 1 669 ? -0.220 -26.493 16.402 1.00 72.88 669 ILE A C 1
ATOM 5447 O O . ILE A 1 669 ? -1.186 -26.498 17.177 1.00 72.88 669 ILE A O 1
ATOM 5451 N N . SER A 1 670 ? 1.027 -26.674 16.829 1.00 84.94 670 SER A N 1
ATOM 5452 C CA . SER A 1 670 ? 1.346 -26.833 18.251 1.00 84.94 670 SER A CA 1
ATOM 5453 C C . SER A 1 670 ? 1.184 -25.512 19.019 1.00 84.94 670 SER A C 1
ATOM 5455 O O . SER A 1 670 ? 1.276 -24.431 18.442 1.00 84.94 670 SER A O 1
ATOM 5457 N N . LEU A 1 671 ? 0.930 -25.567 20.331 1.00 87.81 671 LEU A N 1
ATOM 5458 C CA . LEU A 1 671 ? 0.831 -24.346 21.142 1.00 87.81 671 LEU A CA 1
ATOM 5459 C C . LEU A 1 671 ? 2.136 -23.517 21.144 1.00 87.81 671 LEU A C 1
ATOM 5461 O O . LEU A 1 671 ? 2.030 -22.302 20.996 1.00 87.81 671 LEU A O 1
ATOM 5465 N N . PRO A 1 672 ? 3.346 -24.115 21.230 1.00 87.44 672 PRO A N 1
ATOM 5466 C CA . PRO A 1 672 ? 4.600 -23.368 21.086 1.00 87.44 672 PRO A CA 1
ATOM 5467 C C . PRO A 1 672 ? 4.753 -22.670 19.730 1.00 87.44 672 PRO A C 1
ATOM 5469 O O . PRO A 1 672 ? 5.246 -21.549 19.662 1.00 87.44 672 PRO A O 1
ATOM 5472 N N . GLU A 1 673 ? 4.295 -23.302 18.652 1.00 78.00 673 GLU A N 1
ATOM 5473 C CA . GLU A 1 673 ? 4.314 -22.703 17.316 1.00 78.00 673 GLU A CA 1
ATOM 5474 C C . GLU A 1 673 ? 3.318 -21.544 17.202 1.00 78.00 673 GLU A C 1
ATOM 5476 O O . GLU A 1 673 ? 3.671 -20.469 16.725 1.00 78.00 673 GLU A O 1
ATOM 5481 N N . ALA A 1 674 ? 2.095 -21.713 17.713 1.00 77.31 674 ALA A N 1
ATOM 5482 C CA . ALA A 1 674 ? 1.111 -20.634 17.767 1.00 77.31 674 ALA A CA 1
ATOM 5483 C C . ALA A 1 674 ? 1.589 -19.461 18.641 1.00 77.31 674 ALA A C 1
ATOM 5485 O O . ALA A 1 674 ? 1.333 -18.302 18.318 1.00 77.31 674 ALA A O 1
ATOM 5486 N N . PHE A 1 675 ? 2.297 -19.756 19.732 1.00 85.88 675 PHE A N 1
ATOM 5487 C CA . PHE A 1 675 ? 2.952 -18.766 20.578 1.00 85.88 675 PHE A CA 1
ATOM 5488 C C . PHE A 1 675 ? 4.012 -17.972 19.803 1.00 85.88 675 PHE A C 1
ATOM 5490 O O . PHE A 1 675 ? 3.967 -16.743 19.804 1.00 85.88 675 PHE A O 1
ATOM 5497 N N . ASP A 1 676 ? 4.920 -18.656 19.102 1.00 77.38 676 ASP A N 1
ATOM 5498 C CA . ASP A 1 676 ? 5.967 -18.029 18.286 1.00 77.38 676 ASP A CA 1
ATOM 5499 C C . ASP A 1 676 ? 5.378 -17.154 17.165 1.00 77.38 676 ASP A C 1
ATOM 5501 O O . ASP A 1 676 ? 5.810 -16.022 16.944 1.00 77.38 676 ASP A O 1
ATOM 5505 N N . GLN A 1 677 ? 4.330 -17.635 16.495 1.00 74.94 677 GLN A N 1
ATOM 5506 C CA . GLN A 1 677 ? 3.613 -16.861 15.483 1.00 74.94 677 GLN A CA 1
ATOM 5507 C C . GLN A 1 677 ? 2.950 -15.612 16.085 1.00 74.94 677 GLN A C 1
ATOM 5509 O O . GLN A 1 677 ? 3.102 -14.510 15.553 1.00 74.94 677 GLN A O 1
ATOM 5514 N N . PHE A 1 678 ? 2.260 -15.754 17.220 1.00 79.06 678 PHE A N 1
ATOM 5515 C CA . PHE A 1 678 ? 1.572 -14.650 17.890 1.00 79.06 678 PHE A CA 1
ATOM 5516 C C . PHE A 1 678 ? 2.541 -13.567 18.379 1.00 79.06 678 PHE A C 1
ATOM 5518 O O . PHE A 1 678 ? 2.288 -12.381 18.157 1.00 79.06 678 PHE A O 1
ATOM 5525 N N . THR A 1 679 ? 3.673 -13.947 18.983 1.00 79.19 679 THR A N 1
ATOM 5526 C CA . THR A 1 679 ? 4.690 -12.996 19.472 1.00 79.19 679 THR A CA 1
ATOM 5527 C C . THR A 1 679 ? 5.376 -12.242 18.334 1.00 79.19 679 THR A C 1
ATOM 5529 O O . THR A 1 679 ? 5.661 -11.051 18.469 1.00 79.19 679 THR A O 1
ATOM 5532 N N . LYS A 1 680 ? 5.550 -12.885 17.173 1.00 71.44 680 LYS A N 1
ATOM 5533 C CA . LYS A 1 680 ? 6.045 -12.252 15.938 1.00 71.44 680 LYS A CA 1
ATOM 5534 C C . LYS A 1 680 ? 4.988 -11.416 15.204 1.00 71.44 680 LYS A C 1
ATOM 5536 O O . LYS A 1 680 ? 5.319 -10.727 14.243 1.00 71.44 680 LYS A O 1
ATOM 5541 N N . GLY A 1 681 ? 3.730 -11.451 15.649 1.00 62.97 681 GLY A N 1
ATOM 5542 C CA . GLY A 1 681 ? 2.614 -10.722 15.042 1.00 62.97 681 GLY A CA 1
ATOM 5543 C C . GLY A 1 681 ? 1.929 -11.444 13.876 1.00 62.97 681 GLY A C 1
ATOM 5544 O O . GLY A 1 681 ? 0.984 -10.899 13.309 1.00 62.97 681 GLY A O 1
ATOM 5545 N N . TYR A 1 682 ? 2.337 -12.674 13.552 1.00 69.12 682 TYR A N 1
ATOM 5546 C CA . TYR A 1 682 ? 1.742 -13.513 12.510 1.00 69.12 682 TYR A CA 1
ATOM 5547 C C . TYR A 1 682 ? 0.456 -14.172 13.017 1.00 69.12 682 TYR A C 1
ATOM 5549 O O . TYR A 1 682 ? 0.431 -15.326 13.430 1.00 69.12 682 TYR A O 1
ATOM 5557 N N . SER A 1 683 ? -0.638 -13.418 13.035 1.00 66.75 683 SER A N 1
ATOM 5558 C CA . SER A 1 683 ? -1.943 -13.914 13.482 1.00 66.75 683 SER A CA 1
ATOM 5559 C C . SER A 1 683 ? -3.080 -13.173 12.773 1.00 66.75 683 SER A C 1
ATOM 5561 O O . SER A 1 683 ? -2.862 -12.061 12.285 1.00 66.75 683 SER A O 1
ATOM 5563 N N . PRO A 1 684 ? -4.293 -13.753 12.679 1.00 65.62 684 PRO A N 1
ATOM 5564 C CA . PRO A 1 684 ? -5.419 -13.070 12.048 1.00 65.62 684 PRO A CA 1
ATOM 5565 C C . PRO A 1 684 ? -5.690 -11.717 12.720 1.00 65.62 684 PRO A C 1
ATOM 5567 O O . PRO A 1 684 ? -5.950 -11.676 13.921 1.00 65.62 684 PRO A O 1
ATOM 5570 N N . PHE A 1 685 ? -5.658 -10.632 11.936 1.00 71.56 685 PHE A N 1
ATOM 5571 C CA . PHE A 1 685 ? -5.780 -9.236 12.397 1.00 71.56 685 PHE A CA 1
ATOM 5572 C C . PHE A 1 685 ? -4.626 -8.732 13.293 1.00 71.56 685 PHE A C 1
ATOM 5574 O O . PHE A 1 685 ? -4.741 -7.672 13.911 1.00 71.56 685 PHE A O 1
ATOM 5581 N N . GLY A 1 686 ? -3.513 -9.471 13.364 1.00 64.81 686 GLY A N 1
ATOM 5582 C CA . GLY A 1 686 ? -2.299 -9.077 14.077 1.00 64.81 686 GLY A CA 1
ATOM 5583 C C . GLY A 1 686 ? -1.497 -7.971 13.370 1.00 64.81 686 GLY A C 1
ATOM 5584 O O . GLY A 1 686 ? -1.782 -7.645 12.216 1.00 64.81 686 GLY A O 1
ATOM 5585 N N . PRO A 1 687 ? -0.479 -7.395 14.038 1.00 79.44 687 PRO A N 1
ATOM 5586 C CA . PRO A 1 687 ? -0.005 -7.738 15.385 1.00 79.44 687 PRO A CA 1
ATOM 5587 C C . PRO A 1 687 ? -0.949 -7.291 16.515 1.00 79.44 687 PRO A C 1
ATOM 5589 O O . PRO A 1 687 ? -1.516 -6.198 16.477 1.00 79.44 687 PRO A O 1
ATOM 5592 N N . PHE A 1 688 ? -1.092 -8.122 17.556 1.00 83.94 688 PHE A N 1
ATOM 5593 C CA . PHE A 1 688 ? -2.035 -7.897 18.662 1.00 83.94 688 PHE A CA 1
ATOM 5594 C C . PHE A 1 688 ? -1.833 -6.554 19.383 1.00 83.94 688 PHE A C 1
ATOM 5596 O O . PHE A 1 688 ? -2.787 -5.804 19.589 1.00 83.94 688 PHE A O 1
ATOM 5603 N N . TRP A 1 689 ? -0.595 -6.233 19.767 1.00 86.19 689 TRP A N 1
ATOM 5604 C CA . TRP A 1 689 ? -0.314 -5.025 20.550 1.00 86.19 689 TRP A CA 1
ATOM 5605 C C . TRP A 1 689 ? -0.584 -3.746 19.756 1.00 86.19 689 TRP A C 1
ATOM 5607 O O . TRP A 1 689 ? -1.196 -2.822 20.284 1.00 86.19 689 TRP A O 1
ATOM 5617 N N . ASP A 1 690 ? -0.205 -3.705 18.479 1.00 77.94 690 ASP A N 1
ATOM 5618 C CA . ASP A 1 690 ? -0.504 -2.588 17.580 1.00 77.94 690 ASP A CA 1
ATOM 5619 C C . ASP A 1 690 ? -2.018 -2.406 17.394 1.00 77.94 690 ASP A C 1
ATOM 5621 O O . ASP A 1 690 ? -2.522 -1.279 17.444 1.00 77.94 690 ASP A O 1
ATOM 5625 N N . HIS A 1 691 ? -2.755 -3.515 17.261 1.00 83.00 691 HIS A N 1
ATOM 5626 C CA . HIS A 1 691 ? -4.213 -3.507 17.185 1.00 83.00 691 HIS A CA 1
ATOM 5627 C C . HIS A 1 691 ? -4.838 -2.865 18.431 1.00 83.00 691 HIS A C 1
ATOM 5629 O O . HIS A 1 691 ? -5.643 -1.940 18.318 1.00 83.00 691 HIS A O 1
ATOM 5635 N N . VAL A 1 692 ? -4.441 -3.312 19.627 1.00 89.19 692 VAL A N 1
ATOM 5636 C CA . VAL A 1 692 ? -4.929 -2.769 20.905 1.00 89.19 692 VAL A CA 1
ATOM 5637 C C . VAL A 1 692 ? -4.550 -1.298 21.065 1.00 89.19 692 VAL A C 1
ATOM 5639 O O . VAL A 1 692 ? -5.405 -0.482 21.413 1.00 89.19 692 VAL A O 1
ATOM 5642 N N . MET A 1 693 ? -3.299 -0.938 20.772 1.00 85.00 693 MET A N 1
ATOM 5643 C CA . MET A 1 693 ? -2.804 0.427 20.948 1.00 85.00 693 MET A CA 1
ATOM 5644 C C . MET A 1 693 ? -3.492 1.438 20.037 1.00 85.00 693 MET A C 1
ATOM 5646 O O . MET A 1 693 ? -3.655 2.588 20.443 1.00 85.00 693 MET A O 1
ATOM 5650 N N . GLY A 1 694 ? -3.924 1.034 18.839 1.00 80.31 694 GLY A N 1
ATOM 5651 C CA . GLY A 1 694 ? -4.730 1.889 17.967 1.00 80.31 694 GLY A CA 1
ATOM 5652 C C . GLY A 1 694 ? -6.025 2.339 18.647 1.00 80.31 694 GLY A C 1
ATOM 5653 O O . GLY A 1 694 ? -6.295 3.534 18.739 1.00 80.31 694 GLY A O 1
ATOM 5654 N N . TYR A 1 695 ? -6.784 1.390 19.199 1.00 88.06 695 TYR A N 1
ATOM 5655 C CA . TYR A 1 695 ? -8.035 1.688 19.901 1.00 88.06 695 TYR A CA 1
ATOM 5656 C C . TYR A 1 695 ? -7.821 2.367 21.253 1.00 88.06 695 TYR A C 1
ATOM 5658 O O . TYR A 1 695 ? -8.603 3.239 21.621 1.00 88.06 695 TYR A O 1
ATOM 5666 N N . TYR A 1 696 ? -6.760 2.011 21.981 1.00 90.81 696 TYR A N 1
ATOM 5667 C CA . TYR A 1 696 ? -6.429 2.669 23.241 1.00 90.81 696 TYR A CA 1
ATOM 5668 C C . TYR A 1 696 ? -6.129 4.157 23.024 1.00 90.81 696 TYR A C 1
ATOM 5670 O O . TYR A 1 696 ? -6.755 5.007 23.652 1.00 90.81 696 TYR A O 1
ATOM 5678 N N . LYS A 1 697 ? -5.255 4.494 22.064 1.00 85.94 697 LYS A N 1
ATOM 5679 C CA . LYS A 1 697 ? -4.962 5.892 21.704 1.00 85.94 697 LYS A CA 1
ATOM 5680 C C . LYS A 1 697 ? -6.217 6.637 21.253 1.00 85.94 697 LYS A C 1
ATOM 5682 O O . LYS A 1 697 ? -6.469 7.734 21.738 1.00 85.94 697 LYS A O 1
ATOM 5687 N N . ALA A 1 698 ? -7.042 6.010 20.414 1.00 85.00 698 ALA A N 1
ATOM 5688 C CA . ALA A 1 698 ? -8.309 6.589 19.977 1.00 85.00 698 ALA A CA 1
ATOM 5689 C C . ALA A 1 698 ? -9.290 6.838 21.136 1.00 85.00 698 ALA A C 1
ATOM 5691 O O . ALA A 1 698 ? -10.045 7.803 21.096 1.00 85.00 698 ALA A O 1
ATOM 5692 N N . SER A 1 699 ? -9.275 6.001 22.179 1.00 92.50 699 SER A N 1
ATOM 5693 C CA . SER A 1 699 ? -10.088 6.216 23.385 1.00 92.50 699 SER A CA 1
ATOM 5694 C C . SER A 1 699 ? -9.639 7.411 24.218 1.00 92.50 699 SER A C 1
ATOM 5696 O O . SER A 1 699 ? -10.477 8.088 24.807 1.00 92.50 699 SER A O 1
ATOM 5698 N N . LEU A 1 700 ? -8.337 7.710 24.220 1.00 87.62 700 LEU A N 1
ATOM 5699 C CA . LEU A 1 700 ? -7.792 8.894 24.882 1.00 87.62 700 LEU A CA 1
ATOM 5700 C C . LEU A 1 700 ? -8.074 10.168 24.078 1.00 87.62 700 LEU A C 1
ATOM 5702 O O . LEU A 1 700 ? -8.387 11.204 24.653 1.00 87.62 700 LEU A O 1
ATOM 5706 N N . GLU A 1 701 ? -7.970 10.083 22.753 1.00 88.50 701 GLU A N 1
ATOM 5707 C CA . GLU A 1 701 ? -8.183 11.212 21.844 1.00 88.50 701 GLU A CA 1
ATOM 5708 C C . GLU A 1 701 ? -9.673 11.559 21.687 1.00 88.50 701 GLU A C 1
ATOM 5710 O O . GLU A 1 701 ? -10.050 12.728 21.702 1.00 88.50 701 GLU A O 1
ATOM 5715 N N . PHE A 1 702 ? -10.541 10.544 21.610 1.00 87.50 702 PHE A N 1
ATOM 5716 C CA . PHE A 1 702 ? -11.978 10.699 21.376 1.00 87.50 702 PHE A CA 1
ATOM 5717 C C . PHE A 1 702 ? -12.827 9.990 22.451 1.00 87.50 702 PHE A C 1
ATOM 5719 O O . PHE A 1 702 ? -13.621 9.100 22.125 1.00 87.50 702 PHE A O 1
ATOM 5726 N N . PRO A 1 703 ? -12.750 10.392 23.734 1.00 88.44 703 PRO A N 1
ATOM 5727 C CA . PRO A 1 703 ? -13.373 9.665 24.849 1.00 88.44 703 PRO A CA 1
ATOM 5728 C C . PRO A 1 703 ? -14.908 9.611 24.790 1.00 88.44 703 PRO A C 1
ATOM 5730 O O . PRO A 1 703 ? -15.521 8.678 25.302 1.00 88.44 703 PRO A O 1
ATOM 5733 N N . LYS A 1 704 ? -15.556 10.578 24.124 1.00 89.25 704 LYS A N 1
ATOM 5734 C CA . LYS A 1 704 ? -17.014 10.562 23.883 1.00 89.25 704 LYS A CA 1
ATOM 5735 C C . LYS A 1 704 ? -17.431 9.617 22.748 1.00 89.25 704 LYS A C 1
ATOM 5737 O O . LYS A 1 704 ? -18.606 9.288 22.624 1.00 89.25 704 LYS A O 1
ATOM 5742 N N . LYS A 1 705 ? -16.483 9.203 21.901 1.00 91.00 705 LYS A N 1
ATOM 5743 C CA . LYS A 1 705 ? -16.719 8.390 20.699 1.00 91.00 705 LYS A CA 1
ATOM 5744 C C . LYS A 1 705 ? -16.217 6.960 20.846 1.00 91.00 705 LYS A C 1
ATOM 5746 O O . LYS A 1 705 ? -16.797 6.067 20.234 1.00 91.00 705 LYS A O 1
ATOM 5751 N N . VAL A 1 706 ? -15.167 6.730 21.632 1.00 94.62 706 VAL A N 1
ATOM 5752 C CA . VAL A 1 706 ? -14.518 5.424 21.781 1.00 94.62 706 VAL A CA 1
ATOM 5753 C C . VAL A 1 706 ? -14.486 5.023 23.256 1.00 94.62 706 VAL A C 1
ATOM 5755 O O . VAL A 1 706 ? -13.768 5.614 24.056 1.00 94.62 706 VAL A O 1
ATOM 5758 N N . CYS A 1 707 ? -15.241 3.984 23.610 1.00 95.88 707 CYS A N 1
ATOM 5759 C CA . CYS A 1 707 ? -15.219 3.359 24.928 1.00 95.88 707 CYS A CA 1
ATOM 5760 C C . CYS A 1 707 ? -14.256 2.172 24.917 1.00 95.88 707 CYS A C 1
ATOM 5762 O O . CYS A 1 707 ? -14.452 1.223 24.158 1.00 95.88 707 CYS A O 1
ATOM 5764 N N . PHE A 1 708 ? -13.230 2.215 25.763 1.00 95.44 708 PHE A N 1
ATOM 5765 C CA . PHE A 1 708 ? -12.277 1.122 25.932 1.00 95.44 708 PHE A CA 1
ATOM 5766 C C . PHE A 1 708 ? -12.613 0.322 27.195 1.00 95.44 708 PHE A C 1
ATOM 5768 O O . PHE A 1 708 ? -12.644 0.868 28.299 1.00 95.44 708 PHE A O 1
ATOM 5775 N N . LEU A 1 709 ? -12.868 -0.974 27.029 1.00 94.62 709 LEU A N 1
ATOM 5776 C CA . LEU A 1 709 ? -13.205 -1.911 28.098 1.00 94.62 709 LEU A CA 1
ATOM 5777 C C . LEU A 1 709 ? -12.148 -3.001 28.219 1.00 94.62 709 LEU A C 1
ATOM 5779 O O . LEU A 1 709 ? -11.549 -3.408 27.223 1.00 94.62 709 LEU A O 1
ATOM 5783 N N . LYS A 1 710 ? -11.991 -3.539 29.428 1.00 94.31 710 LYS A N 1
ATOM 5784 C CA . LYS A 1 710 ? -11.215 -4.756 29.666 1.00 94.31 710 LYS A CA 1
ATOM 5785 C C . LYS A 1 710 ? -12.144 -5.912 29.993 1.00 94.31 710 LYS A C 1
ATOM 5787 O O . LYS A 1 710 ? -13.061 -5.768 30.800 1.00 94.31 710 LYS A O 1
ATOM 5792 N N . TYR A 1 711 ? -11.894 -7.067 29.393 1.00 95.19 711 TYR A N 1
ATOM 5793 C CA . TYR A 1 711 ? -12.661 -8.285 29.627 1.00 95.19 711 TYR A CA 1
ATOM 5794 C C . TYR A 1 711 ? -12.629 -8.701 31.104 1.00 95.19 711 TYR A C 1
ATOM 5796 O O . TYR A 1 711 ? -13.632 -9.150 31.653 1.00 95.19 711 TYR A O 1
ATOM 5804 N N . GLU A 1 712 ? -11.488 -8.515 31.762 1.00 94.38 712 GLU A N 1
ATOM 5805 C CA . GLU A 1 712 ? -11.263 -8.844 33.165 1.00 94.38 712 GLU A CA 1
ATOM 5806 C C . GLU A 1 712 ? -12.102 -7.957 34.094 1.00 94.38 712 GLU A C 1
ATOM 5808 O O . GLU A 1 712 ? -12.713 -8.458 35.036 1.00 94.38 712 GLU A O 1
ATOM 5813 N N . GLU A 1 713 ? -12.200 -6.658 33.796 1.00 92.31 713 GLU A N 1
ATOM 5814 C CA . GLU A 1 713 ? -13.056 -5.715 34.529 1.00 92.31 713 GLU A CA 1
ATOM 5815 C C . GLU A 1 713 ? -14.538 -6.013 34.282 1.00 92.31 713 GLU A C 1
ATOM 5817 O O . GLU A 1 713 ? -15.319 -6.062 35.232 1.00 92.31 713 GLU A O 1
ATOM 5822 N N . LEU A 1 714 ? -14.905 -6.300 33.027 1.00 92.38 714 LEU A N 1
ATOM 5823 C CA . LEU A 1 714 ? -16.257 -6.710 32.648 1.00 92.38 714 LEU A CA 1
ATOM 5824 C C . LEU A 1 714 ? -16.685 -7.982 33.395 1.00 92.38 714 LEU A C 1
ATOM 5826 O O . LEU A 1 714 ? -17.829 -8.084 33.827 1.00 92.38 714 LEU A O 1
ATOM 5830 N N . LYS A 1 715 ? -15.771 -8.945 33.583 1.00 93.25 715 LYS A N 1
ATOM 5831 C CA . LYS A 1 715 ? -16.040 -10.185 34.326 1.00 93.25 715 LYS A CA 1
ATOM 5832 C C . LYS A 1 715 ? -16.057 -9.990 35.839 1.00 93.25 715 LYS A C 1
ATOM 5834 O O . LYS A 1 715 ? -16.807 -10.696 36.508 1.00 93.25 715 LYS A O 1
ATOM 5839 N N . LYS A 1 716 ? -15.261 -9.055 36.364 1.00 93.94 716 LYS A N 1
ATOM 5840 C CA . LYS A 1 716 ? -15.210 -8.725 37.794 1.00 93.94 716 LYS A CA 1
ATOM 5841 C C . LYS A 1 716 ? -16.499 -8.062 38.276 1.00 93.94 716 LYS A C 1
ATOM 5843 O O . LYS A 1 716 ? -16.980 -8.423 39.343 1.00 93.94 716 LYS A O 1
ATOM 5848 N N . ASP A 1 717 ? -17.040 -7.123 37.502 1.00 94.50 717 ASP A N 1
ATOM 5849 C CA . ASP A 1 717 ? -18.290 -6.430 37.832 1.00 94.50 717 ASP A CA 1
ATOM 5850 C C . ASP A 1 717 ? -19.163 -6.220 36.576 1.00 94.50 717 ASP A C 1
ATOM 5852 O O . ASP A 1 717 ? -19.098 -5.170 35.922 1.00 94.50 717 ASP A O 1
ATOM 5856 N N . PRO A 1 718 ? -19.967 -7.231 36.195 1.00 94.00 718 PRO A N 1
ATOM 5857 C CA . PRO A 1 718 ? -20.807 -7.161 35.002 1.00 94.00 718 PRO A CA 1
ATOM 5858 C C . PRO A 1 718 ? -21.887 -6.077 35.078 1.00 94.00 718 PRO A C 1
ATOM 5860 O O . PRO A 1 718 ? -22.190 -5.460 34.059 1.00 94.00 718 PRO A O 1
ATOM 5863 N N . ILE A 1 719 ? -22.451 -5.832 36.266 1.00 94.88 719 ILE A N 1
ATOM 5864 C CA . ILE A 1 719 ? -23.548 -4.875 36.474 1.00 94.88 719 ILE A CA 1
ATOM 5865 C C . ILE A 1 719 ? -23.029 -3.453 36.279 1.00 94.88 719 ILE A C 1
ATOM 5867 O O . ILE A 1 719 ? -23.586 -2.700 35.479 1.00 94.88 719 ILE A O 1
ATOM 5871 N N . PHE A 1 720 ? -21.922 -3.100 36.937 1.00 94.94 720 PHE A N 1
ATOM 5872 C CA . PHE A 1 720 ? -21.304 -1.785 36.775 1.00 94.94 720 PHE A CA 1
ATOM 5873 C C . PHE A 1 720 ? -20.935 -1.504 35.315 1.00 94.94 720 PHE A C 1
ATOM 5875 O O . PHE A 1 720 ? -21.242 -0.441 34.775 1.00 94.94 720 PHE A O 1
ATOM 5882 N N . ASN A 1 721 ? -20.316 -2.474 34.638 1.00 94.19 721 ASN A N 1
ATOM 5883 C CA . ASN A 1 721 ? -19.919 -2.302 33.244 1.00 94.19 721 ASN A CA 1
ATOM 5884 C C . ASN A 1 721 ? -21.119 -2.252 32.284 1.00 94.19 721 ASN A C 1
ATOM 5886 O O . ASN A 1 721 ? -21.054 -1.537 31.285 1.00 94.19 721 ASN A O 1
ATOM 5890 N N . ALA A 1 722 ? -22.221 -2.950 32.580 1.00 95.19 722 ALA A N 1
ATOM 5891 C CA . ALA A 1 722 ? -23.462 -2.829 31.817 1.00 95.19 722 ALA A CA 1
ATOM 5892 C C . ALA A 1 722 ? -24.065 -1.420 31.939 1.00 95.19 722 ALA A C 1
ATOM 5894 O O . ALA A 1 722 ? -24.446 -0.839 30.922 1.00 95.19 722 ALA A O 1
ATOM 5895 N N . LYS A 1 723 ? -24.078 -0.834 33.146 1.00 94.88 723 LYS A N 1
ATOM 5896 C CA . LYS A 1 723 ? -24.502 0.562 33.361 1.00 94.88 723 LYS A CA 1
ATOM 5897 C C . LYS A 1 723 ? -23.595 1.551 32.628 1.00 94.88 723 LYS A C 1
ATOM 5899 O O . LYS A 1 723 ? -24.086 2.369 31.856 1.00 94.88 723 LYS A O 1
ATOM 5904 N N . LYS A 1 724 ? -22.271 1.393 32.753 1.00 94.56 724 LYS A N 1
ATOM 5905 C CA . LYS A 1 724 ? -21.267 2.196 32.029 1.00 94.56 724 LYS A CA 1
ATOM 5906 C C . LYS A 1 724 ? -21.461 2.139 30.510 1.00 94.56 724 LYS A C 1
ATOM 5908 O O . LYS A 1 724 ? -21.334 3.151 29.825 1.00 94.56 724 LYS A O 1
ATOM 5913 N N . LEU A 1 725 ? -21.763 0.957 29.969 1.00 95.94 725 LEU A N 1
ATOM 5914 C CA . LEU A 1 725 ? -22.082 0.787 28.552 1.00 95.94 725 LEU A CA 1
ATOM 5915 C C . LEU A 1 725 ? -23.364 1.529 28.177 1.00 95.94 725 LEU A C 1
ATOM 5917 O O . LEU A 1 725 ? -23.361 2.269 27.201 1.00 95.94 725 LEU A O 1
ATOM 5921 N N . ALA A 1 726 ? -24.437 1.364 28.948 1.00 95.12 726 ALA A N 1
ATOM 5922 C CA . ALA A 1 726 ? -25.714 2.030 28.712 1.00 95.12 726 ALA A CA 1
ATOM 5923 C C . ALA A 1 726 ? -25.578 3.567 28.722 1.00 95.12 726 ALA A C 1
ATOM 5925 O O . ALA A 1 726 ? -26.059 4.236 27.806 1.00 95.12 726 ALA A O 1
ATOM 5926 N N . GLU A 1 727 ? -24.830 4.119 29.681 1.00 94.69 727 GLU A N 1
ATOM 5927 C CA . GLU A 1 727 ? -24.466 5.541 29.732 1.00 94.69 727 GLU A CA 1
ATOM 5928 C C . GLU A 1 727 ? -23.672 5.976 28.497 1.00 94.69 727 GLU A C 1
ATOM 5930 O O . GLU A 1 727 ? -24.031 6.952 27.836 1.00 94.69 727 GLU A O 1
ATOM 5935 N N . PHE A 1 728 ? -22.624 5.229 28.132 1.00 94.69 728 PHE A N 1
ATOM 5936 C CA . PHE A 1 728 ? -21.826 5.529 26.944 1.00 94.69 728 PHE A CA 1
ATOM 5937 C C . PHE A 1 728 ? -22.663 5.492 25.664 1.00 94.69 728 PHE A C 1
ATOM 5939 O O . PHE A 1 728 ? -22.407 6.265 24.745 1.00 94.69 728 PHE A O 1
ATOM 5946 N N . LEU A 1 729 ? -23.683 4.637 25.594 1.00 92.31 729 LEU A N 1
ATOM 5947 C CA . LEU A 1 729 ? -24.623 4.563 24.479 1.00 92.31 729 LEU A CA 1
ATOM 5948 C C . LEU A 1 729 ? -25.682 5.677 24.480 1.00 92.31 729 LEU A C 1
ATOM 5950 O O . LEU A 1 729 ? -26.489 5.701 23.558 1.00 92.31 729 LEU A O 1
ATOM 5954 N N . GLU A 1 730 ? -25.648 6.616 25.435 1.00 91.75 730 GLU A N 1
ATOM 5955 C CA . GLU A 1 730 ? -26.690 7.641 25.646 1.00 91.75 730 GLU A CA 1
ATOM 5956 C C . GLU A 1 730 ? -28.081 7.038 25.915 1.00 91.75 730 GLU A C 1
ATOM 5958 O O . GLU A 1 730 ? -29.113 7.634 25.621 1.00 91.75 730 GLU A O 1
ATOM 5963 N N . GLN A 1 731 ? -28.112 5.843 26.502 1.00 90.94 731 GLN A N 1
ATOM 5964 C CA . GLN A 1 731 ? -29.330 5.171 26.944 1.00 90.94 731 GLN A CA 1
ATOM 5965 C C . GLN A 1 731 ? -29.131 4.659 28.376 1.00 90.94 731 GLN A C 1
ATOM 5967 O O . GLN A 1 731 ? -29.169 3.441 28.569 1.00 90.94 731 GLN A O 1
ATOM 5972 N N . PRO A 1 732 ? -28.876 5.535 29.369 1.00 93.81 732 PRO A N 1
ATOM 5973 C CA . PRO A 1 732 ? -28.672 5.110 30.752 1.00 93.81 732 PRO A CA 1
ATOM 5974 C C . PRO A 1 732 ? -29.900 4.365 31.283 1.00 93.81 732 PRO A C 1
ATOM 5976 O O . PRO A 1 732 ? -31.019 4.584 30.815 1.00 93.81 732 PRO A O 1
ATOM 5979 N N . PHE A 1 733 ? -29.685 3.473 32.246 1.00 93.44 733 PHE A N 1
ATOM 5980 C CA . PHE A 1 733 ? -30.792 2.850 32.964 1.00 93.44 733 PHE A CA 1
ATOM 5981 C C . PHE A 1 733 ? -31.468 3.885 33.866 1.00 93.44 733 PHE A C 1
ATOM 5983 O O . PHE A 1 733 ? -30.802 4.683 34.526 1.00 93.44 733 PHE A O 1
ATOM 5990 N N . SER A 1 734 ? -32.794 3.883 33.875 1.00 93.00 734 SER A N 1
ATOM 5991 C CA . SER A 1 734 ? -33.593 4.668 34.814 1.00 93.00 734 SER A CA 1
ATOM 5992 C C . SER A 1 734 ? -33.525 4.078 36.226 1.00 93.00 734 SER A C 1
ATOM 5994 O O . SER A 1 734 ? -33.265 2.889 36.409 1.00 93.00 734 SER A O 1
ATOM 5996 N N . LEU A 1 735 ? -33.811 4.899 37.242 1.00 91.31 735 LEU A N 1
ATOM 5997 C CA . LEU A 1 735 ? -33.900 4.428 38.632 1.00 91.31 735 LEU A CA 1
ATOM 5998 C C . LEU A 1 735 ? -34.958 3.328 38.801 1.00 91.31 735 LEU A C 1
ATOM 6000 O O . LEU A 1 735 ? -34.787 2.432 39.622 1.00 91.31 735 LEU A O 1
ATOM 6004 N N . GLU A 1 736 ? -36.025 3.386 38.004 1.00 91.75 736 GLU A N 1
ATOM 6005 C CA . GLU A 1 736 ? -37.078 2.373 37.945 1.00 91.75 736 GLU A CA 1
ATOM 6006 C C . GLU A 1 736 ? -36.522 1.050 37.407 1.00 91.75 736 GLU A C 1
ATOM 6008 O O . GLU A 1 736 ? -36.594 0.044 38.110 1.00 91.75 736 GLU A O 1
ATOM 6013 N N . GLU A 1 737 ? -35.865 1.063 36.238 1.00 90.88 737 GLU A N 1
ATOM 6014 C CA . GLU A 1 737 ? -35.219 -0.124 35.655 1.00 90.88 737 GLU A CA 1
ATOM 6015 C C . GLU A 1 737 ? -34.196 -0.754 36.614 1.00 90.88 737 GLU A C 1
ATOM 6017 O O . GLU A 1 737 ? -34.108 -1.980 36.719 1.00 90.88 737 GLU A O 1
ATOM 6022 N N . GLU A 1 738 ? -33.428 0.068 37.333 1.00 91.06 738 GLU A N 1
ATOM 6023 C CA . GLU A 1 738 ? -32.498 -0.418 38.353 1.00 91.06 738 GLU A CA 1
ATOM 6024 C C . GLU A 1 738 ? -33.222 -1.044 39.550 1.00 91.06 738 GLU A C 1
ATOM 6026 O O . GLU A 1 738 ? -32.835 -2.118 40.006 1.00 91.06 738 GLU A O 1
ATOM 6031 N N . SER A 1 739 ? -34.293 -0.417 40.043 1.00 89.75 739 SER A N 1
ATOM 6032 C CA . SER A 1 739 ? -35.078 -0.946 41.165 1.00 89.75 739 SER A CA 1
ATOM 6033 C C . SER A 1 739 ? -35.819 -2.244 40.818 1.00 89.75 739 SER A C 1
ATOM 6035 O O . SER A 1 739 ? -35.977 -3.117 41.669 1.00 89.75 739 SER A O 1
ATOM 6037 N N . GLU A 1 740 ? -36.214 -2.404 39.554 1.00 91.06 740 GLU A N 1
ATOM 6038 C CA . GLU A 1 740 ? -36.840 -3.609 39.007 1.00 91.06 740 GLU A CA 1
ATOM 6039 C C . GLU A 1 740 ? -35.829 -4.712 38.652 1.00 91.06 740 GLU A C 1
ATOM 6041 O O . GLU A 1 740 ? -36.208 -5.766 38.128 1.00 91.06 740 GLU A O 1
ATOM 6046 N N . GLY A 1 741 ? -34.534 -4.492 38.883 1.00 92.06 741 GLY A N 1
ATOM 6047 C CA . GLY A 1 741 ? -33.496 -5.477 38.597 1.00 92.06 741 GLY A CA 1
ATOM 6048 C C . GLY A 1 741 ? -33.327 -5.781 37.102 1.00 92.06 741 GLY A C 1
ATOM 6049 O O . GLY A 1 741 ? -33.045 -6.920 36.718 1.00 92.06 741 GLY A O 1
ATOM 6050 N N . ILE A 1 742 ? -33.591 -4.814 36.215 1.00 92.12 742 ILE A N 1
ATOM 6051 C CA . ILE A 1 742 ? -33.450 -4.994 34.757 1.00 92.12 742 ILE A CA 1
ATOM 6052 C C . ILE A 1 742 ? -31.984 -5.232 34.382 1.00 92.12 742 ILE A C 1
ATOM 6054 O O . ILE A 1 742 ? -31.695 -6.080 33.535 1.00 92.12 742 ILE A O 1
ATOM 6058 N N . VAL A 1 743 ? -31.051 -4.523 35.024 1.00 93.88 743 VAL A N 1
ATOM 6059 C CA . VAL A 1 743 ? -29.612 -4.656 34.746 1.00 93.88 743 VAL A CA 1
ATOM 6060 C C . VAL A 1 743 ? -29.134 -6.065 35.097 1.00 93.88 743 VAL A C 1
ATOM 6062 O O . VAL A 1 743 ? -28.468 -6.718 34.293 1.00 93.88 743 VAL A O 1
ATOM 6065 N N . GLU A 1 744 ? -29.548 -6.570 36.254 1.00 94.50 744 GLU A N 1
ATOM 6066 C CA . GLU A 1 744 ? -29.285 -7.916 36.749 1.00 94.50 744 GLU A CA 1
ATOM 6067 C C . GLU A 1 744 ? -29.816 -8.954 35.759 1.00 94.50 744 GLU A C 1
ATOM 6069 O O . GLU A 1 744 ? -29.051 -9.804 35.302 1.00 94.50 744 GLU A O 1
ATOM 6074 N N . ARG A 1 745 ? -31.076 -8.819 35.322 1.00 93.38 745 ARG A N 1
ATOM 6075 C CA . ARG A 1 745 ? -31.687 -9.709 34.320 1.00 93.38 745 ARG A CA 1
ATOM 6076 C C . ARG A 1 745 ? -30.937 -9.708 32.986 1.00 93.38 745 ARG A C 1
ATOM 6078 O O . ARG A 1 745 ? -30.717 -10.776 32.414 1.00 93.38 745 ARG A O 1
ATOM 6085 N N . ILE A 1 746 ? -30.491 -8.547 32.496 1.00 94.56 746 ILE A N 1
ATOM 6086 C CA . ILE A 1 746 ? -29.667 -8.450 31.276 1.00 94.56 746 ILE A CA 1
ATOM 6087 C C . ILE A 1 746 ? -28.328 -9.169 31.466 1.00 94.56 746 ILE A C 1
ATOM 6089 O O . ILE A 1 746 ? -27.912 -9.941 30.594 1.00 94.56 746 ILE A O 1
ATOM 6093 N N . THR A 1 747 ? -27.646 -8.935 32.590 1.00 94.25 747 THR A N 1
ATOM 6094 C CA . THR A 1 747 ? -26.344 -9.563 32.865 1.00 94.25 747 THR A CA 1
ATOM 6095 C C . THR A 1 747 ? -26.455 -11.078 33.044 1.00 94.25 747 THR A C 1
ATOM 6097 O O . THR A 1 747 ? -25.597 -11.807 32.542 1.00 94.25 747 THR A O 1
ATOM 6100 N N . GLU A 1 748 ? -27.529 -11.564 33.672 1.00 94.44 748 GLU A N 1
ATOM 6101 C CA . GLU A 1 748 ? -27.827 -12.988 33.821 1.00 94.44 748 GLU A CA 1
ATOM 6102 C C . GLU A 1 748 ? -28.141 -13.635 32.466 1.00 94.44 748 GLU A C 1
ATOM 6104 O O . GLU A 1 748 ? -27.553 -14.666 32.123 1.00 94.44 748 GLU A O 1
ATOM 6109 N N . LEU A 1 749 ? -28.997 -13.005 31.654 1.00 94.00 749 LEU A N 1
ATOM 6110 C CA . LEU A 1 749 ? -29.335 -13.468 30.306 1.00 94.00 749 LEU A CA 1
ATOM 6111 C C . LEU A 1 749 ? -28.089 -13.596 29.420 1.00 94.00 749 LEU A C 1
ATOM 6113 O O . LEU A 1 749 ? -27.940 -14.572 28.684 1.00 94.00 749 LEU A O 1
ATOM 6117 N N . CYS A 1 750 ? -27.185 -12.620 29.508 1.00 95.25 750 CYS A N 1
ATOM 6118 C CA . CYS A 1 750 ? -25.952 -12.584 28.726 1.00 95.25 750 CYS A CA 1
ATOM 6119 C C . CYS A 1 750 ? -24.801 -13.377 29.363 1.00 95.25 750 CYS A C 1
ATOM 6121 O O . CYS A 1 750 ? -23.696 -13.371 28.816 1.00 95.25 750 CYS A O 1
ATOM 6123 N N . SER A 1 751 ? -25.006 -14.024 30.513 1.00 95.00 751 SER A N 1
ATOM 6124 C CA . SER A 1 751 ? -23.949 -14.759 31.212 1.00 95.00 751 SER A CA 1
ATOM 6125 C C . SER A 1 751 ? -23.410 -15.922 30.374 1.00 95.00 751 SER A C 1
ATOM 6127 O O . SER A 1 751 ? -24.096 -16.485 29.514 1.00 95.00 751 SER A O 1
ATOM 6129 N N . PHE A 1 752 ? -22.157 -16.307 30.630 1.00 93.50 752 PHE A N 1
ATOM 6130 C CA . PHE A 1 752 ? -21.543 -17.447 29.949 1.00 93.50 752 PHE A CA 1
ATOM 6131 C C . PHE A 1 752 ? -22.341 -18.727 30.218 1.00 93.50 752 PHE A C 1
ATOM 6133 O O . PHE A 1 752 ? -22.604 -19.505 29.304 1.00 93.50 752 PHE A O 1
ATOM 6140 N N . GLU A 1 753 ? -22.753 -18.914 31.468 1.00 94.12 753 GLU A N 1
ATOM 6141 C CA . GLU A 1 753 ? -23.499 -20.055 31.976 1.00 94.12 753 GLU A CA 1
ATOM 6142 C C . GLU A 1 753 ? -24.860 -20.171 31.288 1.00 94.12 753 GLU A C 1
ATOM 6144 O O . GLU A 1 753 ? -25.222 -21.262 30.851 1.00 94.12 753 GLU A O 1
ATOM 6149 N N . LYS A 1 754 ? -25.591 -19.060 31.119 1.00 94.50 754 LYS A N 1
ATOM 6150 C CA . LYS A 1 754 ? -26.868 -19.061 30.397 1.00 94.50 754 LYS A CA 1
ATOM 6151 C C . LYS A 1 754 ? -26.654 -19.298 28.905 1.00 94.50 754 LYS A C 1
ATOM 6153 O O . LYS A 1 754 ? -27.183 -20.271 28.374 1.00 94.50 754 LYS A O 1
ATOM 6158 N N . LEU A 1 755 ? -25.847 -18.465 28.239 1.00 95.06 755 LEU A N 1
ATOM 6159 C CA . LEU A 1 755 ? -25.683 -18.509 26.782 1.00 95.06 755 LEU A CA 1
ATOM 6160 C C . LEU A 1 755 ? -25.117 -19.846 26.295 1.00 95.06 755 LEU A C 1
ATOM 6162 O O . LEU A 1 755 ? -25.639 -20.400 25.332 1.00 95.06 755 LEU A O 1
ATOM 6166 N N . SER A 1 756 ? -24.098 -20.396 26.959 1.00 94.69 756 SER A N 1
ATOM 6167 C CA . SER A 1 756 ? -23.499 -21.682 26.561 1.00 94.69 756 SER A CA 1
ATOM 6168 C C . SER A 1 756 ? -24.445 -22.875 26.731 1.00 94.69 756 SER A C 1
ATOM 6170 O O . SER A 1 756 ? -24.236 -23.913 26.102 1.00 94.69 756 SER A O 1
ATOM 6172 N N . ASN A 1 757 ? -25.487 -22.741 27.561 1.00 94.94 757 ASN A N 1
ATOM 6173 C CA . ASN A 1 757 ? -26.432 -23.814 27.839 1.00 94.94 757 ASN A CA 1
ATOM 6174 C C . ASN A 1 757 ? -27.676 -23.832 26.948 1.00 94.94 757 ASN A C 1
ATOM 6176 O O . ASN A 1 757 ? -28.370 -24.851 26.959 1.00 94.94 757 ASN A O 1
ATOM 6180 N N . LEU A 1 758 ? -27.928 -22.769 26.180 1.00 94.25 758 LEU A N 1
ATOM 6181 C CA . LEU A 1 758 ? -29.044 -22.687 25.236 1.00 94.25 758 LEU A CA 1
ATOM 6182 C C . LEU A 1 758 ? -28.865 -23.669 24.071 1.00 94.25 758 LEU A C 1
ATOM 6184 O O . LEU A 1 758 ? -27.762 -23.803 23.536 1.00 94.25 758 LEU A O 1
ATOM 6188 N N . GLU A 1 759 ? -29.956 -24.303 23.634 1.00 92.31 759 GLU A N 1
ATOM 6189 C CA . GLU A 1 759 ? -29.948 -25.285 22.536 1.00 92.31 759 GLU A CA 1
ATOM 6190 C C . GLU A 1 759 ? -29.350 -24.704 21.247 1.00 92.31 759 GLU A C 1
ATOM 6192 O O . GLU A 1 759 ? -28.454 -25.310 20.656 1.00 92.31 759 GLU A O 1
ATOM 6197 N N . VAL A 1 760 ? -29.721 -23.466 20.886 1.00 92.38 760 VAL A N 1
ATOM 6198 C CA . VAL A 1 760 ? -29.157 -22.758 19.721 1.00 92.38 760 VAL A CA 1
ATOM 6199 C C . VAL A 1 760 ? -27.630 -22.648 19.774 1.00 92.38 760 VAL A C 1
ATOM 6201 O O . VAL A 1 760 ? -26.971 -22.663 18.737 1.00 92.38 760 VAL A O 1
ATOM 6204 N N . ASN A 1 761 ? -27.033 -22.574 20.965 1.00 93.50 761 ASN A N 1
ATOM 6205 C CA . ASN A 1 761 ? -25.587 -22.451 21.130 1.00 93.50 761 ASN A CA 1
ATOM 6206 C C . ASN A 1 761 ? -24.878 -23.798 21.306 1.00 93.50 761 ASN A C 1
ATOM 6208 O O . ASN A 1 761 ? -23.680 -23.873 21.041 1.00 93.50 761 ASN A O 1
ATOM 6212 N N . LYS A 1 762 ? -25.589 -24.856 21.711 1.00 91.56 762 LYS A N 1
ATOM 6213 C CA . LYS A 1 762 ? -25.045 -26.219 21.825 1.00 91.56 762 LYS A CA 1
ATOM 6214 C C . LYS A 1 762 ? -25.016 -26.948 20.486 1.00 91.56 762 LYS A C 1
ATOM 6216 O O . LYS A 1 762 ? -24.004 -27.571 20.159 1.00 91.56 762 LYS A O 1
ATOM 6221 N N . GLU A 1 763 ? -26.105 -26.841 19.731 1.00 88.81 763 GLU A N 1
ATOM 6222 C CA . GLU A 1 763 ? -26.357 -27.653 18.533 1.00 88.81 763 GLU A CA 1
ATOM 6223 C C . GLU A 1 763 ? -26.537 -26.814 17.266 1.00 88.81 763 GLU A C 1
ATOM 6225 O O . GLU A 1 763 ? -26.372 -27.322 16.159 1.00 88.81 763 GLU A O 1
ATOM 6230 N N . GLY A 1 764 ? -26.830 -25.519 17.408 1.00 88.75 764 GLY A N 1
ATOM 6231 C CA . GLY A 1 764 ? -27.019 -24.637 16.265 1.00 88.75 764 GLY A CA 1
ATOM 6232 C C . GLY A 1 764 ? -25.732 -24.353 15.492 1.00 88.75 764 GLY A C 1
ATOM 6233 O O . GLY A 1 764 ? -24.603 -24.527 15.965 1.00 88.75 764 GLY A O 1
ATOM 6234 N N . THR A 1 765 ? -25.920 -23.844 14.282 1.00 87.06 765 THR A N 1
ATOM 6235 C CA . THR A 1 765 ? -24.850 -23.419 13.382 1.00 87.06 765 THR A CA 1
ATOM 6236 C C . THR A 1 765 ? -25.217 -22.085 12.763 1.00 87.06 765 THR A C 1
ATOM 6238 O O . THR A 1 765 ? -26.394 -21.859 12.498 1.00 87.06 765 THR A O 1
ATOM 6241 N N . HIS A 1 766 ? -24.229 -21.263 12.431 1.00 80.75 766 HIS A N 1
ATOM 6242 C CA . HIS A 1 766 ? -24.451 -20.070 11.619 1.00 80.75 766 HIS A CA 1
ATOM 6243 C C . HIS A 1 766 ? -23.544 -20.046 10.396 1.00 80.75 766 HIS A C 1
ATOM 6245 O O . HIS A 1 766 ? -22.566 -20.794 10.287 1.00 80.75 766 HIS A O 1
ATOM 6251 N N . THR A 1 767 ? -23.869 -19.154 9.461 1.00 70.75 767 THR A N 1
ATOM 6252 C CA . THR A 1 767 ? -23.058 -18.987 8.256 1.00 70.75 767 THR A CA 1
ATOM 6253 C C . THR A 1 767 ? -21.751 -18.299 8.619 1.00 70.75 767 THR A C 1
ATOM 6255 O O . THR A 1 767 ? -21.734 -17.117 8.971 1.00 70.75 767 THR A O 1
ATOM 6258 N N . GLY A 1 768 ? -20.648 -19.027 8.501 1.00 61.94 768 GLY A N 1
ATOM 6259 C CA . GLY A 1 768 ? -19.334 -18.499 8.817 1.00 61.94 768 GLY A CA 1
ATOM 6260 C C . GLY A 1 768 ? -18.797 -17.539 7.771 1.00 61.94 768 GLY A C 1
ATOM 6261 O O . GLY A 1 768 ? -19.395 -17.297 6.717 1.00 61.94 768 GLY A O 1
ATOM 6262 N N . PHE A 1 769 ? -17.646 -16.966 8.101 1.00 60.00 769 PHE A N 1
ATOM 6263 C CA . PHE A 1 769 ? -16.870 -16.145 7.185 1.00 60.00 769 PHE A CA 1
ATOM 6264 C C . PHE A 1 769 ? -15.739 -16.939 6.511 1.00 60.00 769 PHE A C 1
ATOM 6266 O O . PHE A 1 769 ? -15.539 -16.803 5.312 1.00 60.00 769 PHE A O 1
ATOM 6273 N N . PHE A 1 770 ? -15.060 -17.818 7.259 1.00 56.53 770 PHE A N 1
ATOM 6274 C CA . PHE A 1 770 ? -13.937 -18.640 6.773 1.00 56.53 770 PHE A CA 1
ATOM 6275 C C . PHE A 1 770 ? -14.352 -20.022 6.271 1.00 56.53 770 PHE A C 1
ATOM 6277 O O . PHE A 1 770 ? -13.730 -20.576 5.371 1.00 56.53 770 PHE A O 1
ATOM 6284 N N . ILE A 1 771 ? -15.411 -20.571 6.862 1.00 62.44 771 ILE A N 1
ATOM 6285 C CA . ILE A 1 771 ? -16.035 -21.828 6.458 1.00 62.44 771 ILE A CA 1
ATOM 6286 C C . ILE A 1 771 ? -17.541 -21.589 6.290 1.00 62.44 771 ILE A C 1
ATOM 6288 O O . ILE A 1 771 ? -18.095 -20.774 7.035 1.00 62.44 771 ILE A O 1
ATOM 6292 N N . PRO A 1 772 ? -18.215 -22.261 5.337 1.00 64.25 772 PRO A N 1
ATOM 6293 C CA . PRO A 1 772 ? -19.627 -22.010 5.037 1.00 64.25 772 PRO A CA 1
ATOM 6294 C C . PRO A 1 772 ? -20.539 -22.135 6.261 1.00 64.25 772 PRO A C 1
ATOM 6296 O O . PRO A 1 772 ? -21.467 -21.347 6.428 1.00 64.25 772 PRO A O 1
ATOM 6299 N N . THR A 1 773 ? -20.226 -23.071 7.158 1.00 77.94 773 THR A N 1
ATOM 6300 C CA . THR A 1 773 ? -21.033 -23.379 8.340 1.00 77.94 773 THR A CA 1
ATOM 6301 C C . THR A 1 773 ? -20.132 -23.492 9.563 1.00 77.94 773 THR A C 1
ATOM 6303 O O . THR A 1 773 ? -19.208 -24.302 9.579 1.00 77.94 773 THR A O 1
ATOM 6306 N N . ILE A 1 774 ? -20.397 -22.677 10.587 1.00 81.69 774 ILE A N 1
ATOM 6307 C CA . ILE A 1 774 ? -19.675 -22.693 11.862 1.00 81.69 774 ILE A CA 1
ATOM 6308 C C . ILE A 1 774 ? -20.616 -23.203 12.963 1.00 81.69 774 ILE A C 1
ATOM 6310 O O . ILE A 1 774 ? -21.677 -22.606 13.160 1.00 81.69 774 ILE A O 1
ATOM 6314 N N . PRO A 1 775 ? -20.245 -24.255 13.717 1.00 88.06 775 PRO A N 1
ATOM 6315 C CA . PRO A 1 775 ? -21.006 -24.688 14.888 1.00 88.06 775 PRO A CA 1
ATOM 6316 C C . PRO A 1 775 ? -20.971 -23.640 16.004 1.00 88.06 775 PRO A C 1
ATOM 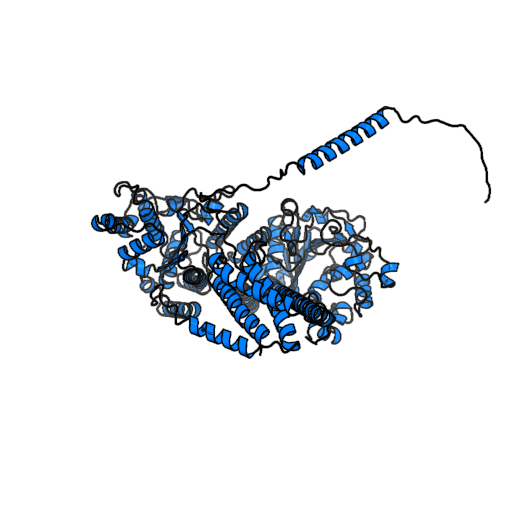6318 O O . PRO A 1 775 ? -19.905 -23.143 16.355 1.00 88.06 775 PRO A O 1
ATOM 6321 N N . ASN A 1 776 ? -22.112 -23.317 16.612 1.00 90.56 776 ASN A N 1
ATOM 6322 C CA . ASN A 1 776 ? -22.202 -22.260 17.627 1.00 90.56 776 ASN A CA 1
ATOM 6323 C C . ASN A 1 776 ? -21.447 -22.603 18.922 1.00 90.56 776 ASN A C 1
ATOM 6325 O O . ASN A 1 776 ? -20.935 -21.712 19.607 1.00 90.56 776 ASN A O 1
ATOM 6329 N N . ASN A 1 777 ? -21.305 -23.890 19.233 1.00 90.56 777 ASN A N 1
ATOM 6330 C CA . ASN A 1 777 ? -20.662 -24.342 20.465 1.00 90.56 777 ASN A CA 1
ATOM 6331 C C . ASN A 1 777 ? -19.165 -23.998 20.537 1.00 90.56 777 ASN A C 1
ATOM 6333 O O . ASN A 1 777 ? -18.605 -23.911 21.628 1.00 90.56 777 ASN A O 1
ATOM 6337 N N . ILE A 1 778 ? -18.500 -23.733 19.407 1.00 89.81 778 ILE A N 1
ATOM 6338 C CA . ILE A 1 778 ? -17.063 -23.433 19.397 1.00 89.81 778 ILE A CA 1
ATOM 6339 C C . ILE A 1 778 ? -16.739 -22.062 20.009 1.00 89.81 778 ILE A C 1
ATOM 6341 O O . ILE A 1 778 ? -15.593 -21.814 20.395 1.00 89.81 778 ILE A O 1
ATOM 6345 N N . PHE A 1 779 ? -17.722 -21.157 20.084 1.00 89.62 779 PHE A N 1
ATOM 6346 C CA . PHE A 1 779 ? -17.553 -19.828 20.679 1.00 89.62 779 PHE A CA 1
ATOM 6347 C C . PHE A 1 779 ? -17.541 -19.879 22.211 1.00 89.62 779 PHE A C 1
ATOM 6349 O O . PHE A 1 779 ? -17.022 -18.959 22.846 1.00 89.62 779 PHE A O 1
ATOM 6356 N N . PHE A 1 780 ? -18.024 -20.976 22.800 1.00 92.56 780 PHE A N 1
ATOM 6357 C CA . PHE A 1 780 ? -18.099 -21.189 24.239 1.00 92.56 780 PHE A CA 1
ATOM 6358 C C . PHE A 1 780 ? -17.076 -22.254 24.662 1.00 92.56 780 PHE A C 1
ATOM 6360 O O . PHE A 1 780 ? -17.126 -23.405 24.235 1.00 92.56 780 PHE A O 1
ATOM 6367 N N . ARG A 1 781 ? -16.093 -21.864 25.487 1.00 91.38 781 ARG A N 1
ATOM 6368 C CA . ARG A 1 781 ? -15.047 -22.777 25.992 1.00 91.38 781 ARG A CA 1
ATOM 6369 C C . ARG A 1 781 ? -15.059 -22.869 27.512 1.00 91.38 781 ARG A C 1
ATOM 6371 O O . ARG A 1 781 ? -15.450 -23.890 28.055 1.00 91.38 781 ARG A O 1
ATOM 6378 N N . GLN A 1 782 ? -14.625 -21.806 28.183 1.00 88.62 782 GLN A N 1
ATOM 6379 C CA . GLN A 1 782 ? -14.594 -21.749 29.648 1.00 88.62 782 GLN A CA 1
ATOM 6380 C C . GLN A 1 782 ? -15.091 -20.421 30.231 1.00 88.62 782 GLN A C 1
ATOM 6382 O O . GLN A 1 782 ? -15.548 -20.405 31.364 1.00 88.62 782 GLN A O 1
ATOM 6387 N N . GLY A 1 783 ? -14.960 -19.299 29.510 1.00 86.81 783 GLY A N 1
ATOM 6388 C CA . GLY A 1 783 ? -15.410 -17.988 30.002 1.00 86.81 783 GLY A CA 1
ATOM 6389 C C . GLY A 1 783 ? -14.628 -17.427 31.204 1.00 86.81 783 GLY A C 1
ATOM 6390 O O . GLY A 1 783 ? -15.078 -16.457 31.810 1.00 86.81 783 GLY A O 1
ATOM 6391 N N . LYS A 1 784 ? -13.469 -18.009 31.543 1.00 90.31 784 LYS A N 1
ATOM 6392 C CA . LYS A 1 784 ? -12.633 -17.649 32.703 1.00 90.31 784 LYS A CA 1
ATOM 6393 C C . LYS A 1 784 ? -11.504 -16.682 32.346 1.00 90.31 784 LYS A C 1
ATOM 6395 O O . LYS A 1 784 ? -11.114 -16.615 31.180 1.00 90.31 784 LYS A O 1
ATOM 6400 N N . VAL A 1 785 ? -11.000 -15.975 33.359 1.00 92.69 785 VAL A N 1
ATOM 6401 C CA . VAL A 1 785 ? -9.791 -15.133 33.321 1.00 92.69 785 VAL A CA 1
ATOM 6402 C C . VAL A 1 785 ? -8.610 -15.931 33.879 1.00 92.69 785 VAL A C 1
ATOM 6404 O O . VAL A 1 785 ? -8.755 -16.571 34.920 1.00 92.69 785 VAL A O 1
ATOM 6407 N N . GLY A 1 786 ? -7.458 -15.879 33.209 1.00 90.62 786 GLY A N 1
ATOM 6408 C CA . GLY A 1 786 ? -6.203 -16.479 33.673 1.00 90.62 786 GLY A CA 1
ATOM 6409 C C . GLY A 1 786 ? -6.065 -17.980 33.407 1.00 90.62 786 GLY A C 1
ATOM 6410 O O . GLY A 1 786 ? -5.220 -18.632 34.021 1.00 90.62 786 GLY A O 1
ATOM 6411 N N . ASP A 1 787 ? -6.869 -18.536 32.497 1.00 91.50 787 ASP A N 1
ATOM 6412 C CA . ASP A 1 787 ? -6.759 -19.947 32.101 1.00 91.50 787 ASP A CA 1
ATOM 6413 C C . ASP A 1 787 ? -5.463 -20.222 31.324 1.00 91.50 787 ASP A C 1
ATOM 6415 O O . ASP A 1 787 ? -4.995 -21.356 31.285 1.00 91.50 787 ASP A O 1
ATOM 6419 N N . SER A 1 788 ? -4.822 -19.184 30.779 1.00 90.88 788 SER A N 1
ATOM 6420 C CA . SER A 1 788 ? -3.503 -19.289 30.151 1.00 90.88 788 SER A CA 1
ATOM 6421 C C . SER A 1 788 ? -2.452 -19.984 31.027 1.00 90.88 788 SER A C 1
ATOM 6423 O O . SER A 1 788 ? -1.590 -20.673 30.493 1.00 90.88 788 SER A O 1
ATOM 6425 N N . LYS A 1 789 ? -2.543 -19.869 32.362 1.00 91.62 789 LYS A N 1
ATOM 6426 C CA . LYS A 1 789 ? -1.630 -20.527 33.318 1.00 91.62 789 LYS A CA 1
ATOM 6427 C C . LYS A 1 789 ? -1.695 -22.057 33.282 1.00 91.62 789 LYS A C 1
ATOM 6429 O O . LYS A 1 789 ? -0.753 -22.712 33.704 1.00 91.62 789 LYS A O 1
ATOM 6434 N N . ASN A 1 790 ? -2.793 -22.623 32.781 1.00 93.06 790 ASN A N 1
ATOM 6435 C CA . ASN A 1 790 ? -2.958 -24.070 32.631 1.00 93.06 790 ASN A CA 1
ATOM 6436 C C . ASN A 1 790 ? -2.382 -24.598 31.306 1.00 93.06 790 ASN A C 1
ATOM 6438 O O . ASN A 1 790 ? -2.383 -25.807 31.079 1.00 93.06 790 ASN A O 1
ATOM 6442 N N . HIS A 1 791 ? -1.951 -23.705 30.409 1.00 92.69 791 HIS A N 1
ATOM 6443 C CA . HIS A 1 791 ? -1.593 -24.038 29.030 1.00 92.69 791 HIS A CA 1
ATOM 6444 C C . HIS A 1 791 ? -0.190 -23.564 28.635 1.00 92.69 791 HIS A C 1
ATOM 6446 O O . HIS A 1 791 ? 0.520 -24.290 27.944 1.00 92.69 791 HIS A O 1
ATOM 6452 N N . LEU A 1 792 ? 0.203 -22.360 29.046 1.00 93.38 792 LEU A N 1
ATOM 6453 C CA . LEU A 1 792 ? 1.496 -21.758 28.728 1.00 93.38 792 LEU A CA 1
ATOM 6454 C C . LEU A 1 792 ? 2.531 -22.103 29.805 1.00 93.38 792 LEU A C 1
ATOM 6456 O O . LEU A 1 792 ? 2.196 -22.156 30.988 1.00 93.38 792 LEU A O 1
ATOM 6460 N N . SER A 1 793 ? 3.787 -22.307 29.398 1.00 94.69 793 SER A N 1
ATOM 6461 C CA . SER A 1 793 ? 4.902 -22.422 30.344 1.00 94.69 793 SER A CA 1
ATOM 6462 C C . SER A 1 793 ? 5.196 -21.075 31.013 1.00 94.69 793 SER A C 1
ATOM 6464 O O . SER A 1 793 ? 4.838 -20.021 30.484 1.00 94.69 793 SER A O 1
ATOM 6466 N N . GLU A 1 794 ? 5.886 -21.105 32.156 1.00 93.69 794 GLU A N 1
ATOM 6467 C CA . GLU A 1 794 ? 6.340 -19.887 32.845 1.00 93.69 794 GLU A CA 1
ATOM 6468 C C . GLU A 1 794 ? 7.193 -19.003 31.920 1.00 93.69 794 GLU A C 1
ATOM 6470 O O . GLU A 1 794 ? 6.916 -17.816 31.795 1.00 93.69 794 GLU A O 1
ATOM 6475 N N . GLU A 1 795 ? 8.114 -19.598 31.155 1.00 93.38 795 GLU A N 1
ATOM 6476 C CA . GLU A 1 795 ? 8.937 -18.893 30.159 1.00 93.38 795 GLU A CA 1
ATOM 6477 C C . GLU A 1 795 ? 8.092 -18.177 29.087 1.00 93.38 795 GLU A C 1
ATOM 6479 O O . GLU A 1 795 ? 8.329 -17.015 28.764 1.00 93.38 795 GLU A O 1
ATOM 6484 N N . MET A 1 796 ? 7.056 -18.834 28.549 1.00 92.06 796 MET A N 1
ATOM 6485 C CA . MET A 1 796 ? 6.159 -18.212 27.566 1.00 92.06 796 MET A CA 1
ATOM 6486 C C . MET A 1 796 ? 5.378 -17.038 28.164 1.00 92.06 796 MET A C 1
ATOM 6488 O O . MET A 1 796 ? 5.158 -16.025 27.497 1.00 92.06 796 MET A O 1
ATOM 6492 N N . ILE A 1 797 ? 4.935 -17.178 29.415 1.00 93.25 797 ILE A N 1
ATOM 6493 C CA . ILE A 1 797 ? 4.234 -16.120 30.146 1.00 93.25 797 ILE A CA 1
ATOM 6494 C C . ILE A 1 797 ? 5.158 -14.914 30.331 1.00 93.25 797 ILE A C 1
ATOM 6496 O O . ILE A 1 797 ? 4.757 -13.804 29.986 1.00 93.25 797 ILE A O 1
ATOM 6500 N N . GLU A 1 798 ? 6.393 -15.136 30.786 1.00 92.19 798 GLU A N 1
ATOM 6501 C CA . GLU A 1 798 ? 7.395 -14.083 30.983 1.00 92.19 798 GLU A CA 1
ATOM 6502 C C . GLU A 1 798 ? 7.699 -13.330 29.685 1.00 92.19 798 GLU A C 1
ATOM 6504 O O . GLU A 1 798 ? 7.675 -12.099 29.669 1.00 92.19 798 GLU A O 1
ATOM 6509 N N . VAL A 1 799 ? 7.891 -14.046 28.574 1.00 91.12 799 VAL A N 1
ATOM 6510 C CA . VAL A 1 799 ? 8.122 -13.432 27.257 1.00 91.12 799 VAL A CA 1
ATOM 6511 C C . VAL A 1 799 ? 6.928 -12.577 26.818 1.00 91.12 799 VAL A C 1
ATOM 6513 O O . VAL A 1 799 ? 7.109 -11.462 26.327 1.00 91.12 799 VAL A O 1
ATOM 6516 N N . LEU A 1 800 ? 5.692 -13.058 26.993 1.00 91.31 800 LEU A N 1
ATOM 6517 C CA . LEU A 1 800 ? 4.501 -12.273 26.648 1.00 91.31 800 LEU A CA 1
ATOM 6518 C C . LEU A 1 800 ? 4.353 -11.037 27.530 1.00 91.31 800 LEU A C 1
ATOM 6520 O O . LEU A 1 800 ? 3.963 -9.980 27.024 1.00 91.31 800 LEU A O 1
ATOM 6524 N N . ASP A 1 801 ? 4.658 -11.151 28.818 1.00 88.00 801 ASP A N 1
ATOM 6525 C CA . ASP A 1 801 ? 4.623 -10.028 29.748 1.00 88.00 801 ASP A CA 1
ATOM 6526 C C . ASP A 1 801 ? 5.707 -8.994 29.397 1.00 88.00 801 ASP A C 1
ATOM 6528 O O . ASP A 1 801 ? 5.421 -7.793 29.376 1.00 88.00 801 ASP A O 1
ATOM 6532 N N . GLU A 1 802 ? 6.910 -9.432 29.011 1.00 88.25 802 GLU A N 1
ATOM 6533 C CA . GLU A 1 802 ? 7.983 -8.546 28.557 1.00 88.25 802 GLU A CA 1
ATOM 6534 C C . GLU A 1 802 ? 7.607 -7.810 27.264 1.00 88.25 802 GLU A C 1
ATOM 6536 O O . GLU A 1 802 ? 7.682 -6.579 27.219 1.00 88.25 802 GLU A O 1
ATOM 6541 N N . ILE A 1 803 ? 7.126 -8.522 26.237 1.00 85.56 803 ILE A N 1
ATOM 6542 C CA . ILE A 1 803 ? 6.673 -7.898 24.983 1.00 85.56 803 ILE A CA 1
ATOM 6543 C C . ILE A 1 803 ? 5.541 -6.909 25.267 1.00 85.56 803 ILE A C 1
ATOM 6545 O O . ILE A 1 803 ? 5.538 -5.796 24.739 1.00 85.56 803 ILE A O 1
ATOM 6549 N N . THR A 1 804 ? 4.590 -7.283 26.125 1.00 85.69 804 THR A N 1
ATOM 6550 C CA . THR A 1 804 ? 3.467 -6.416 26.501 1.00 85.69 804 THR A CA 1
ATOM 6551 C C . THR A 1 804 ? 3.957 -5.146 27.180 1.00 85.69 804 THR A C 1
ATOM 6553 O O . THR A 1 804 ? 3.550 -4.052 26.790 1.00 85.69 804 THR A O 1
ATOM 6556 N N . LYS A 1 805 ? 4.892 -5.260 28.125 1.00 83.56 805 LYS A N 1
ATOM 6557 C CA . LYS A 1 805 ? 5.506 -4.111 28.792 1.00 83.56 805 LYS A CA 1
ATOM 6558 C C . LYS A 1 805 ? 6.264 -3.219 27.807 1.00 83.56 805 LYS A C 1
ATOM 6560 O O . LYS A 1 805 ? 6.088 -2.003 27.838 1.00 83.56 805 LYS A O 1
ATOM 6565 N N . GLN A 1 806 ? 7.058 -3.805 26.911 1.00 82.25 806 GLN A N 1
ATOM 6566 C CA . GLN A 1 806 ? 7.817 -3.067 25.897 1.00 82.25 806 GLN A CA 1
ATOM 6567 C C . GLN A 1 806 ? 6.903 -2.340 24.896 1.00 82.25 806 GLN A C 1
ATOM 6569 O O . GLN A 1 806 ? 7.170 -1.196 24.533 1.00 82.25 806 GLN A O 1
ATOM 6574 N N . LYS A 1 807 ? 5.826 -2.989 24.436 1.00 77.06 807 LYS A N 1
ATOM 6575 C CA . LYS A 1 807 ? 4.933 -2.457 23.393 1.00 77.06 807 LYS A CA 1
ATOM 6576 C C . LYS A 1 807 ? 3.918 -1.451 23.918 1.00 77.06 807 LYS A C 1
ATOM 6578 O O . LYS A 1 807 ? 3.604 -0.496 23.209 1.00 77.06 807 LYS A O 1
ATOM 6583 N N . LEU A 1 808 ? 3.384 -1.672 25.118 1.00 76.62 808 LEU A N 1
ATOM 6584 C CA . LEU A 1 808 ? 2.396 -0.775 25.715 1.00 76.62 808 LEU A CA 1
ATOM 6585 C C . LEU A 1 808 ? 3.070 0.378 26.474 1.00 76.62 808 LEU A C 1
ATOM 6587 O O . LEU A 1 808 ? 2.504 1.462 26.531 1.00 76.62 808 LEU A O 1
ATOM 6591 N N . GLY A 1 809 ? 4.285 0.189 27.004 1.00 60.97 809 GLY A N 1
ATOM 6592 C CA . GLY A 1 809 ? 5.051 1.221 27.721 1.00 60.97 809 GLY A CA 1
ATOM 6593 C C . GLY A 1 809 ? 4.555 1.517 29.144 1.00 60.97 809 GLY A C 1
ATOM 6594 O O . GLY A 1 809 ? 5.212 2.241 29.886 1.00 60.97 809 GLY A O 1
ATOM 6595 N N . PHE A 1 810 ? 3.420 0.944 29.543 1.00 64.38 810 PHE A N 1
ATOM 6596 C CA . PHE A 1 810 ? 2.822 1.016 30.875 1.00 64.38 810 PHE A CA 1
ATOM 6597 C C . PHE A 1 810 ? 1.954 -0.231 31.104 1.00 64.38 810 PHE A C 1
ATOM 6599 O O . PHE A 1 810 ? 1.610 -0.953 30.164 1.00 64.38 810 PHE A O 1
ATOM 6606 N N . ASP A 1 811 ? 1.607 -0.508 32.360 1.00 67.31 811 ASP A N 1
ATOM 6607 C CA . ASP A 1 811 ? 0.831 -1.695 32.712 1.00 67.31 811 ASP A CA 1
ATOM 6608 C C . ASP A 1 811 ? -0.669 -1.478 32.460 1.00 67.31 811 ASP A C 1
ATOM 6610 O O . ASP A 1 811 ? -1.440 -1.127 33.357 1.00 67.31 811 ASP A O 1
ATOM 6614 N N . LEU A 1 812 ? -1.096 -1.687 31.213 1.00 69.31 812 LEU A N 1
ATOM 6615 C CA . LEU A 1 812 ? -2.500 -1.567 30.815 1.00 69.31 812 LEU A CA 1
ATOM 6616 C C . LEU A 1 812 ? -3.418 -2.526 31.598 1.00 69.31 812 LEU A C 1
ATOM 6618 O O . LEU A 1 812 ? -4.599 -2.225 31.749 1.00 69.31 812 LEU A O 1
ATOM 6622 N N . MET A 1 813 ? -2.909 -3.639 32.140 1.00 68.38 813 MET A N 1
ATOM 6623 C CA . MET A 1 813 ? -3.715 -4.542 32.970 1.00 68.38 813 MET A CA 1
ATOM 6624 C C . MET A 1 813 ? -4.069 -3.875 34.302 1.00 68.38 813 MET A C 1
ATOM 6626 O O . MET A 1 813 ? -5.239 -3.883 34.689 1.00 68.38 813 MET A O 1
ATOM 6630 N N . ASN A 1 814 ? -3.103 -3.207 34.937 1.00 62.22 814 ASN A N 1
ATOM 6631 C CA . ASN A 1 814 ? -3.264 -2.591 36.259 1.00 62.22 814 ASN A CA 1
ATOM 6632 C C . ASN A 1 814 ? -3.686 -1.109 36.248 1.00 62.22 814 ASN A C 1
ATOM 6634 O O . ASN A 1 814 ? -4.050 -0.570 37.292 1.00 62.22 814 ASN A O 1
ATOM 6638 N N . THR A 1 815 ? -3.685 -0.440 35.093 1.00 61.25 815 THR A N 1
ATOM 6639 C CA . THR A 1 815 ? -4.099 0.972 34.996 1.00 61.25 815 THR A CA 1
ATOM 6640 C C . THR A 1 815 ? -5.627 1.088 34.973 1.00 61.25 815 THR A C 1
ATOM 6642 O O . THR A 1 815 ? -6.263 0.533 34.077 1.00 61.25 815 THR A O 1
ATOM 6645 N N . SER A 1 816 ? -6.252 1.800 35.917 1.00 52.88 816 SER A N 1
ATOM 6646 C CA . SER A 1 816 ? -7.701 2.058 35.872 1.00 52.88 816 SER A CA 1
ATOM 6647 C C . SER A 1 816 ? -8.049 2.926 34.661 1.00 52.88 816 SER A C 1
ATOM 6649 O O . SER A 1 816 ? -7.487 4.007 34.505 1.00 52.88 816 SER A O 1
ATOM 6651 N N . VAL A 1 817 ? -8.990 2.487 33.817 1.00 49.62 817 VAL A N 1
ATOM 6652 C CA . VAL A 1 817 ? -9.481 3.280 32.675 1.00 49.62 817 VAL A CA 1
ATOM 6653 C C . VAL A 1 817 ? -10.462 4.337 33.195 1.00 49.62 817 VAL A C 1
ATOM 6655 O O . VAL A 1 817 ? -11.681 4.193 33.072 1.00 49.62 817 VAL A O 1
ATOM 66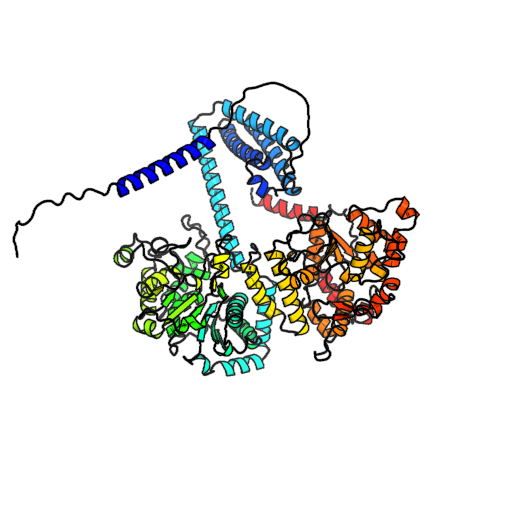58 N N . THR A 1 818 ? -9.944 5.372 33.857 1.00 40.66 818 THR A N 1
ATOM 6659 C CA . THR A 1 818 ? -10.715 6.536 34.309 1.00 40.66 818 THR A CA 1
ATOM 6660 C C . THR A 1 818 ? -10.414 7.743 33.412 1.00 40.66 818 THR A C 1
ATOM 6662 O O . THR A 1 818 ? -9.254 7.986 33.089 1.00 40.66 818 THR A O 1
ATOM 6665 N N . PRO A 1 819 ? -11.416 8.560 33.032 1.00 34.56 819 PRO A N 1
ATOM 6666 C CA . PRO A 1 819 ? -11.208 9.784 32.242 1.00 34.56 819 PRO A CA 1
ATOM 6667 C C . PRO A 1 819 ? -10.468 10.926 32.973 1.00 34.56 819 PRO A C 1
ATOM 6669 O O . PRO A 1 819 ? -10.519 12.069 32.530 1.00 34.56 819 PRO A O 1
ATOM 6672 N N . LEU A 1 820 ? -9.809 10.659 34.104 1.00 31.78 820 LEU A N 1
ATOM 6673 C CA . LEU A 1 820 ? -9.192 11.663 34.975 1.00 31.78 820 LEU A CA 1
ATOM 6674 C C . LEU A 1 820 ? -7.751 11.278 35.321 1.00 31.78 820 LEU A C 1
ATOM 6676 O O . LEU A 1 820 ? -7.431 10.992 36.467 1.00 31.78 820 LEU A O 1
ATOM 6680 N N . GLN A 1 821 ? -6.872 11.277 34.324 1.00 30.62 821 GLN A N 1
ATOM 6681 C CA . GLN A 1 821 ? -5.423 11.407 34.522 1.00 30.62 821 GLN A CA 1
ATOM 6682 C C . GLN A 1 821 ? -4.835 12.193 33.339 1.00 30.62 821 GLN A C 1
ATOM 6684 O O . GLN A 1 821 ? -3.971 11.730 32.604 1.00 30.62 821 GLN A O 1
ATOM 6689 N N . ASN A 1 822 ? -5.358 13.407 33.137 1.00 35.66 822 ASN A N 1
ATOM 6690 C CA . ASN A 1 822 ? -4.869 14.343 32.120 1.00 35.66 822 ASN A CA 1
ATOM 6691 C C . ASN A 1 822 ? -3.618 15.126 32.553 1.00 35.66 822 ASN A C 1
ATOM 6693 O O . ASN A 1 822 ? -3.028 15.796 31.716 1.00 35.66 822 ASN A O 1
ATOM 6697 N N . ASP A 1 823 ? -3.161 15.019 33.803 1.00 29.98 823 ASP A N 1
ATOM 6698 C CA . ASP A 1 823 ? -2.133 15.945 34.302 1.00 29.98 823 ASP A CA 1
ATOM 6699 C C . ASP A 1 823 ? -0.688 15.427 34.191 1.00 29.98 823 ASP A C 1
ATOM 6701 O O . ASP A 1 823 ? 0.241 16.226 34.188 1.00 29.98 823 ASP A O 1
ATOM 6705 N N . LEU A 1 824 ? -0.462 14.119 34.008 1.00 28.61 824 LEU A N 1
ATOM 6706 C CA . LEU A 1 824 ? 0.902 13.553 33.971 1.00 28.61 824 LEU A CA 1
ATOM 6707 C C . LEU A 1 824 ? 1.473 13.358 32.555 1.00 28.61 824 LEU A C 1
ATOM 6709 O O . LEU A 1 824 ? 2.686 13.333 32.383 1.00 28.61 824 LEU A O 1
ATOM 6713 N N . LEU A 1 825 ? 0.625 13.286 31.522 1.00 29.23 825 LEU A N 1
ATOM 6714 C CA . LEU A 1 825 ? 1.062 13.219 30.113 1.00 29.23 825 LEU A CA 1
ATOM 6715 C C . LEU A 1 825 ? 1.181 14.605 29.452 1.00 29.23 825 LEU A C 1
ATOM 6717 O O . LEU A 1 825 ? 1.702 14.727 28.341 1.00 29.23 825 LEU A O 1
ATOM 6721 N N . VAL A 1 826 ? 0.725 15.663 30.132 1.00 33.34 826 VAL A N 1
ATOM 6722 C CA . VAL A 1 826 ? 0.894 17.054 29.688 1.00 33.34 826 VAL A CA 1
ATOM 6723 C C . VAL A 1 826 ? 2.317 17.547 29.967 1.00 33.34 826 VAL A C 1
ATOM 6725 O O . VAL A 1 826 ? 2.873 18.249 29.126 1.00 33.34 826 VAL A O 1
ATOM 6728 N N . GLU A 1 827 ? 2.973 17.109 31.047 1.00 27.75 827 GLU A N 1
ATOM 6729 C CA . GLU A 1 827 ? 4.348 17.537 31.365 1.00 27.75 827 GLU A CA 1
ATOM 6730 C C . GLU A 1 827 ? 5.404 17.065 30.346 1.00 27.75 827 GLU A C 1
ATOM 6732 O O . GLU A 1 827 ? 6.365 17.792 30.078 1.00 27.75 827 GLU A O 1
ATOM 6737 N N . GLU A 1 828 ? 5.210 15.915 29.692 1.00 28.84 828 GLU A N 1
ATOM 6738 C CA . GLU A 1 828 ? 6.120 15.454 28.631 1.00 28.84 828 GLU A CA 1
ATOM 6739 C C . GLU A 1 828 ? 5.932 16.221 27.310 1.00 28.84 828 GLU A C 1
ATOM 6741 O O . GLU A 1 828 ? 6.907 16.480 26.599 1.00 28.84 828 GLU A O 1
ATOM 6746 N N . LYS A 1 829 ? 4.710 16.691 27.009 1.00 31.30 829 LYS A N 1
ATOM 6747 C CA . LYS A 1 829 ? 4.446 17.583 25.862 1.00 31.30 829 LYS A CA 1
ATOM 6748 C C . LYS A 1 829 ? 5.036 18.981 26.069 1.00 31.30 829 LYS A C 1
ATOM 6750 O O . LYS A 1 829 ? 5.529 19.580 25.110 1.00 31.30 829 LYS A O 1
ATOM 6755 N N . THR A 1 830 ? 5.068 19.481 27.304 1.00 31.11 830 THR A N 1
ATOM 6756 C CA . THR A 1 830 ? 5.648 20.798 27.615 1.00 31.11 830 THR A CA 1
ATOM 6757 C C . THR A 1 830 ? 7.170 20.818 27.426 1.00 31.11 830 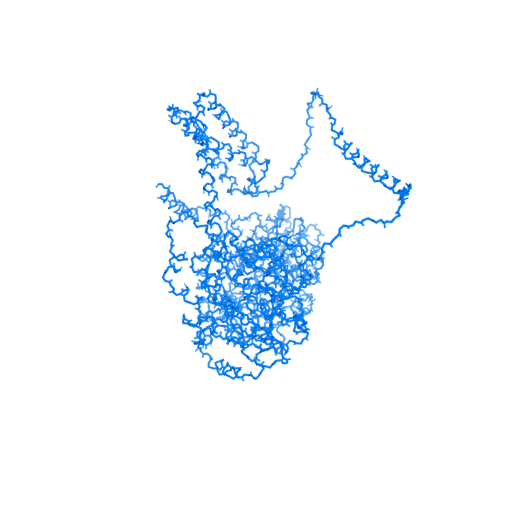THR A C 1
ATOM 6759 O O . THR A 1 830 ? 7.713 21.825 26.973 1.00 31.11 830 THR A O 1
ATOM 6762 N N . ARG A 1 831 ? 7.874 19.697 27.663 1.00 27.34 831 ARG A N 1
ATOM 6763 C CA . ARG A 1 831 ? 9.333 19.599 27.437 1.00 27.34 831 ARG A CA 1
ATOM 6764 C C . ARG A 1 831 ? 9.740 19.640 25.963 1.00 27.34 831 ARG A C 1
ATOM 6766 O O . ARG A 1 831 ? 10.769 20.233 25.646 1.00 27.34 831 ARG A O 1
ATOM 6773 N N . TYR A 1 832 ? 8.936 19.077 25.061 1.00 28.47 832 TYR A N 1
ATOM 6774 C CA . TYR A 1 832 ? 9.205 19.153 23.618 1.00 28.47 832 TYR A CA 1
ATOM 6775 C C . TYR A 1 832 ? 8.819 20.509 23.008 1.00 28.47 832 TYR A C 1
ATOM 6777 O O . TYR A 1 832 ? 9.482 20.967 22.080 1.00 28.47 832 TYR A O 1
ATOM 6785 N N . SER A 1 833 ? 7.818 21.196 23.572 1.00 30.50 833 SER A N 1
ATOM 6786 C CA . SER A 1 833 ? 7.481 22.578 23.196 1.00 30.50 833 SER A CA 1
ATOM 6787 C C . SER A 1 833 ? 8.577 23.575 23.596 1.00 30.50 833 SER A C 1
ATOM 6789 O O . SER A 1 833 ? 8.889 24.481 22.827 1.00 30.50 833 SER A O 1
ATOM 6791 N N . PHE A 1 834 ? 9.208 23.386 24.761 1.00 27.75 834 PHE A N 1
ATOM 6792 C CA . PHE A 1 834 ? 10.255 24.291 25.259 1.00 27.75 834 PHE A CA 1
ATOM 6793 C C . PHE A 1 834 ? 11.564 24.221 24.453 1.00 27.75 834 PHE A C 1
ATOM 6795 O O . PHE A 1 834 ? 12.256 25.226 24.302 1.00 27.75 834 PHE A O 1
ATOM 6802 N N . LEU A 1 835 ? 11.900 23.053 23.893 1.00 26.97 835 LEU A N 1
ATOM 6803 C CA . LEU A 1 835 ? 13.069 22.889 23.017 1.00 26.97 835 LEU A CA 1
ATOM 6804 C C . LEU A 1 835 ? 12.861 23.504 21.625 1.00 26.97 835 LEU A C 1
ATOM 6806 O O . LEU A 1 835 ? 13.836 23.890 20.984 1.00 26.97 835 LEU A O 1
ATOM 6810 N N . HIS A 1 836 ? 11.612 23.632 21.165 1.00 27.72 836 HIS A N 1
ATOM 6811 C CA . HIS A 1 836 ? 11.316 24.263 19.880 1.00 27.72 836 HIS A CA 1
ATOM 6812 C C . HIS A 1 836 ? 11.404 25.794 19.960 1.00 27.72 836 HIS A C 1
ATOM 6814 O O . HIS A 1 836 ? 11.938 26.411 19.045 1.00 27.72 836 HIS A O 1
ATOM 6820 N N . GLU A 1 837 ? 10.994 26.395 21.083 1.00 32.28 837 GLU A N 1
ATOM 6821 C CA . GLU A 1 837 ? 11.095 27.846 21.309 1.00 32.28 837 GLU A CA 1
ATOM 6822 C C . GLU A 1 837 ? 12.546 28.335 21.482 1.00 32.28 837 GLU A C 1
ATOM 6824 O O . GLU A 1 837 ? 12.865 29.440 21.051 1.00 32.28 837 GLU A O 1
ATOM 6829 N N . TYR A 1 838 ? 13.448 27.507 22.026 1.00 28.50 838 TYR A N 1
ATOM 6830 C CA . TYR A 1 838 ? 14.865 27.869 22.209 1.00 28.50 838 TYR A CA 1
ATOM 6831 C C . TYR A 1 838 ? 15.707 27.764 20.922 1.00 28.50 838 TYR A C 1
ATOM 6833 O O . TYR A 1 838 ? 16.807 28.304 20.855 1.00 28.50 838 TYR A O 1
ATOM 6841 N N . LEU A 1 839 ? 15.211 27.069 19.892 1.00 28.33 839 LEU A N 1
ATOM 6842 C CA . LEU A 1 839 ? 15.903 26.909 18.603 1.00 28.33 839 LEU A CA 1
ATOM 6843 C C . LEU A 1 839 ? 15.408 27.885 17.522 1.00 28.33 839 LEU A C 1
ATOM 6845 O O . LEU A 1 839 ? 15.959 27.906 16.423 1.00 28.33 839 LEU A O 1
ATOM 6849 N N . THR A 1 840 ? 14.392 28.698 17.827 1.00 33.84 840 THR A N 1
ATOM 6850 C CA . THR A 1 840 ? 13.833 29.715 16.918 1.00 33.84 840 THR A CA 1
ATOM 6851 C C . THR A 1 840 ? 13.920 31.151 17.454 1.00 33.84 840 THR A C 1
ATOM 6853 O O . THR A 1 840 ? 13.249 32.029 16.911 1.00 33.84 840 THR A O 1
ATOM 6856 N N . SER A 1 841 ? 14.724 31.405 18.494 1.00 30.81 841 SER A N 1
ATOM 6857 C CA . SER A 1 841 ? 15.095 32.762 18.933 1.00 30.81 841 SER A CA 1
ATOM 6858 C C . SER A 1 841 ? 16.395 33.230 18.297 1.00 30.81 841 SER A C 1
ATOM 6860 O O . SER A 1 841 ? 17.390 32.483 18.457 1.00 30.81 841 SER A O 1
#

Sequence (841 aa):
MRRRAADYRRPVRRRLSCWIWSLLGIFSIVGFVLFVVHHHHDHEDHVEQPISERESRNEQVVHERMNLTQEMLSVNSYARQIAEQTTLAKAYIIIAKEHNNLHLAWELSTKIRSCQLLLSKAAMRDEPISLDEAEPNIRSLSSLILKAQDAHYDIATTMMTMKSHIQALEERANAASVQSMMFGQLTAESLPKNLHCLEMKLMADWLTKKSLQDFADERRNSPRLVDNNLYHFCIFSDNLLAVSVVINSTVANADHPKQLVFHIVTDSIHYGVMLAWFLNNDFKGSTVEVQNIDNFTWLNSSYSPAVKQLMSTDSRKYYFDGSQDTGVEPKFRNPKYIYLLNHLRFYIPEIYPQLEKIVFLDDDVVVQKDLTPLFSLDLHGNVNGAVETCLEAFHRYYKYLNFSNPLISSKFDPQACGWAFGMNVFDLIAWRKANVTARYHYWIEQNADRTIWKLGTLPPGLLAFYGMTEPLDRRWHVLGLGYDVNVDNRLIESAAVIHFNGNMKPWLKLRINRATIMFFRLWYCQEIAVDASLVVSAVGVLQGLLALQQQHFKPKPNTVLLASYPKSGTTWLKALLFAIKNRAELDFNTHHLLSSNPHELVPQLEAYAFKHPTNPTPNTCLIHSHLAFNCLPELANCKIVYVFRDPKDVLTSCWHFIQKLRPKELPFISLPEAFDQFTKGYSPFGPFWDHVMGYYKASLEFPKKVCFLKYEELKKDPIFNAKKLAEFLEQPFSLEEESEGIVERITELCSFEKLSNLEVNKEGTHTGFFIPTIPNNIFFRQGKVGDSKNHLSEEMIEVLDEITKQKLGFDLMNTSVTPLQNDLLVEEKTRYSFLHEYLTS

Organism: Solanum bulbocastanum (NCBI:txid147425)

Solvent-accessible surface area (backbone atoms only — not comparable to full-atom values): 47942 Å² total; per-residue (Å²): 135,90,82,87,81,91,89,88,83,82,88,80,83,76,75,78,56,69,64,59,57,51,50,52,50,50,53,52,49,53,52,49,51,52,50,49,54,55,57,59,66,77,65,77,75,82,87,79,84,91,80,92,78,88,84,88,82,92,76,87,77,82,76,79,90,40,48,57,74,52,28,52,69,37,91,87,29,54,58,25,52,49,53,53,52,42,54,54,42,55,54,48,31,53,56,26,48,78,69,69,37,53,65,62,24,49,56,48,51,55,49,40,52,55,50,52,51,50,54,50,52,29,57,76,65,59,46,72,64,47,67,83,72,40,48,71,48,51,56,53,49,50,52,53,47,51,54,58,64,71,62,71,65,58,65,68,60,53,52,52,54,51,51,51,52,51,50,54,50,51,51,50,52,50,51,50,54,43,51,53,51,46,53,44,47,55,52,54,72,52,72,57,72,72,56,52,54,48,45,55,50,27,34,50,46,44,77,68,38,62,70,60,52,55,53,48,59,65,54,72,74,42,70,72,82,57,39,76,92,44,49,40,35,40,34,50,48,71,52,63,69,39,45,48,26,28,51,46,26,40,43,70,36,33,95,59,28,59,45,35,32,40,42,35,37,23,44,74,84,40,35,45,25,46,46,40,49,62,71,75,49,85,53,75,65,33,48,78,46,77,42,44,57,82,73,45,76,72,76,33,57,90,70,29,52,65,50,37,49,66,69,34,69,67,48,46,42,74,66,72,50,89,68,89,62,94,81,67,66,62,89,74,64,56,68,70,69,69,38,65,54,65,56,46,76,61,39,52,52,77,76,42,71,76,42,50,59,40,34,40,38,43,40,58,32,43,35,66,35,59,64,70,67,62,78,72,56,83,43,87,84,27,27,30,38,31,29,62,31,57,88,56,104,42,57,32,39,54,78,53,38,39,59,87,38,69,80,42,53,77,73,50,63,57,80,40,70,25,62,56,89,47,54,35,38,34,33,36,56,45,32,62,75,68,39,36,49,58,43,34,42,53,52,51,58,76,33,73,86,39,70,45,42,82,77,59,66,60,51,53,44,58,64,34,44,61,97,28,64,27,78,43,66,59,45,56,47,38,75,44,54,7,74,42,93,78,68,56,65,68,58,61,73,60,19,28,24,42,28,32,56,63,54,41,36,57,90,45,93,64,71,87,49,80,66,23,51,54,50,50,58,50,46,59,58,54,80,33,69,86,39,81,76,52,33,58,45,50,52,45,43,48,48,3,49,49,19,32,60,75,64,61,52,70,76,56,83,75,18,36,36,41,33,31,58,78,63,23,48,58,64,49,52,38,34,43,54,50,47,68,75,45,54,92,81,50,57,84,91,74,33,62,75,68,72,40,51,40,66,73,76,32,43,42,46,39,55,46,3,46,78,28,53,91,62,41,70,71,99,60,48,47,36,26,39,54,66,37,58,91,70,55,75,75,57,93,70,41,40,35,43,34,38,41,49,62,66,59,41,24,51,50,47,39,53,58,40,48,66,70,70,51,62,88,87,55,85,86,81,50,71,69,55,52,48,54,31,47,77,73,26,63,47,89,67,41,38,61,65,64,32,52,49,43,47,52,52,44,22,72,76,35,57,91,39,26,45,76,43,45,41,66,58,39,69,73,39,47,60,63,45,50,47,53,47,25,45,72,69,77,53,56,78,48,74,64,44,55,75,72,41,47,56,57,52,50,50,52,60,43,25,65,74,48,47,55,66,30,62,42,26,57,74,27,65,47,78,44,85,82,45,77,69,38,61,38,37,68,82,54,86,80,88,68,84,70,60,27,71,82,74,51,53,71,69,58,50,52,53,52,52,50,52,46,43,69,73,63,72,50,63,71,87,79,51,78,94,61,101,79,70,72,73,74,69,47,59,63,53,51,59,58,52,55,58,54,58,70,74,72,112